Protein AF-A0A928IPI4-F1 (afdb_monomer)

pLDDT: mean 70.16, std 21.5, range [27.92, 98.88]

Secondary structure (DSSP, 8-state):
-HHHHHHHHHHHHHHHHSSSSSSSSSSS-----------BPTT---EE-SSEEE-PPTT-BHHHHHTTBSS--EEE-TTSPBPPTTSBP-TT-EEEETTEEEEE--TT-TTSSSS-SHHHHHHHHHHHHS-----HHHHHHH-TTSSSS--HHHHHHHHHHHHS-S-TTSSSS-EEEEESS-EEEBSSHHHHHTT-S--EEE-SEEEEEEE--SSS---EEE----TT-PPS--EE-TTS---------PEEEEE-S-EEEESSHHHHHHT-S--EEE-SEEEEEE---TTS-S-EEE----TT-PPS--EE-GGGTEE---EEEEESS-EEEBSSHHHHHHT-S--EEEPSEEEEEEE--SSS---EEE-PPPTT---S-EEE-GGG-SS------EEEEE-S-EEEBSSHHHHHHT-S--EEE-SEEEEEE---TTS-S-EEE----TT-PPS--EE-GGGG-----EEEEESS-EEEBSSHHHHHHT-S--EEEPSEEEEEEE--SSS---EEE-S--TT-PPS--EE--TT-----TTS-TTSEE--SS-EEEBSSHHHHHHT-S--EEE-TTS-EEEE---TTS---EEE----TT-PPP-EEE-GGGTSPPP---SSEEEEEE-HHHHHHHHEETTEEPPHHHHHHHHHHHHHHHHHTT--EEEEEEESSS-BSS--SSSPBPHHHHSSTTPPPSS-HHHHHHHHHHHTT-EEEEEE-SSEEEETTGGGGS-TTSHHHHHHHSTTTBTTTEEEETTEEEE-TTSHHHHHHHHHHHHHHHHHS--SEEEE-S-SSPTT--GGGTHHHHHHHT-S-HHHHHHHHHHHHHHHHHHHHHHH-TTSEEEE--BS-HHHHHHHS---HHHHHHSTTS-SEE--B----TT-SSS-HHHHHHHHHHHH-S-SS-EEEEEEEHHHHTTPPPTTSTTHHHH-S-HHHHHHHHHHTSTTEEEEEEE-GGGT--TTTSS--GGGHHHHHHHHHHHHHS----

Structure (mmCIF, N/CA/C/O backbone):
data_AF-A0A928IPI4-F1
#
_entry.id   AF-A0A928IPI4-F1
#
loop_
_atom_site.group_PDB
_atom_site.id
_atom_site.type_symbol
_atom_site.label_atom_id
_atom_site.label_alt_id
_atom_site.label_comp_id
_atom_site.label_asym_id
_atom_site.label_entity_id
_atom_site.label_seq_id
_atom_site.pdbx_PDB_ins_code
_atom_site.Cartn_x
_atom_site.Cartn_y
_atom_site.Cartn_z
_atom_site.occupancy
_atom_site.B_iso_or_equiv
_atom_site.auth_seq_id
_atom_site.auth_comp_id
_atom_site.auth_asym_id
_atom_site.auth_atom_id
_atom_site.pdbx_PDB_model_num
ATOM 1 N N . MET A 1 1 ? -18.653 -33.977 -30.807 1.00 46.31 1 MET A N 1
ATOM 2 C CA . MET A 1 1 ? -17.335 -34.495 -30.361 1.00 46.31 1 MET A CA 1
ATOM 3 C C . MET A 1 1 ? -16.481 -35.124 -31.471 1.00 46.31 1 MET A C 1
ATOM 5 O O . MET A 1 1 ? -15.274 -34.933 -31.452 1.00 46.31 1 MET A O 1
ATOM 9 N N . THR A 1 2 ? -17.043 -35.790 -32.486 1.00 40.22 2 THR A N 1
ATOM 10 C CA . THR A 1 2 ? -16.250 -36.440 -33.562 1.00 40.22 2 THR A CA 1
ATOM 11 C C . THR A 1 2 ? -15.717 -35.481 -34.646 1.00 40.22 2 THR A C 1
ATOM 13 O O . THR A 1 2 ? -14.746 -35.800 -35.322 1.00 40.22 2 THR A O 1
ATOM 16 N N . ARG A 1 3 ? -16.283 -34.269 -34.785 1.00 36.62 3 ARG A N 1
ATOM 17 C CA . ARG A 1 3 ? -15.784 -33.223 -35.709 1.00 36.62 3 ARG A CA 1
ATOM 18 C C . ARG A 1 3 ? -14.605 -32.403 -35.157 1.00 36.62 3 ARG A C 1
ATOM 20 O O . ARG A 1 3 ? -13.778 -31.958 -35.939 1.00 36.62 3 ARG A O 1
ATOM 27 N N . ILE A 1 4 ? -14.474 -32.280 -33.833 1.00 42.66 4 ILE A N 1
ATOM 28 C CA . ILE A 1 4 ? -13.370 -31.544 -33.183 1.00 42.66 4 ILE A CA 1
ATOM 29 C C . ILE A 1 4 ? -12.081 -32.383 -33.183 1.00 42.66 4 ILE A C 1
ATOM 31 O O . ILE A 1 4 ? -11.013 -31.866 -33.490 1.00 42.66 4 ILE A O 1
ATOM 35 N N . LYS A 1 5 ? -12.184 -33.708 -32.990 1.00 40.91 5 LYS A N 1
ATOM 36 C CA . LYS A 1 5 ? -11.034 -34.625 -33.110 1.00 40.91 5 LYS A CA 1
ATOM 37 C C . LYS A 1 5 ? -10.435 -34.661 -34.523 1.00 40.91 5 LYS A C 1
ATOM 39 O O . LYS A 1 5 ? -9.228 -34.801 -34.667 1.00 40.91 5 LYS A O 1
ATOM 44 N N . ARG A 1 6 ? -11.254 -34.488 -35.568 1.00 38.09 6 ARG A N 1
ATOM 45 C CA . ARG A 1 6 ? -10.790 -34.535 -36.965 1.00 38.09 6 ARG A CA 1
ATOM 46 C C . ARG A 1 6 ? -9.996 -33.285 -37.366 1.00 38.09 6 ARG A C 1
ATOM 48 O O . ARG A 1 6 ? -9.015 -33.419 -38.086 1.00 38.09 6 ARG A O 1
ATOM 55 N N . ASN A 1 7 ? -10.358 -32.111 -36.842 1.00 41.09 7 ASN A N 1
ATOM 56 C CA . ASN A 1 7 ? -9.595 -30.876 -37.058 1.00 41.09 7 ASN A CA 1
ATOM 57 C C . ASN A 1 7 ? -8.311 -30.837 -36.217 1.00 41.09 7 ASN A C 1
ATOM 59 O O . ASN A 1 7 ? -7.300 -30.341 -36.697 1.00 41.09 7 ASN A O 1
ATOM 63 N N . PHE A 1 8 ? -8.312 -31.437 -35.021 1.00 43.84 8 PHE A N 1
ATOM 64 C CA . PHE A 1 8 ? -7.105 -31.549 -34.197 1.00 43.84 8 PHE A CA 1
ATOM 65 C C . PHE A 1 8 ? -6.073 -32.508 -34.813 1.00 43.84 8 PHE A C 1
ATOM 67 O O . PHE A 1 8 ? -4.892 -32.193 -34.837 1.00 43.84 8 PHE A O 1
ATOM 74 N N . CYS A 1 9 ? -6.502 -33.629 -35.408 1.00 39.03 9 CYS A N 1
ATOM 75 C CA . CYS A 1 9 ? -5.592 -34.534 -36.123 1.00 39.03 9 CYS A CA 1
ATOM 76 C C . CYS A 1 9 ? -5.069 -33.956 -37.451 1.00 39.03 9 CYS A C 1
ATOM 78 O O . CYS A 1 9 ? -3.952 -34.278 -37.835 1.00 39.03 9 CYS A O 1
ATOM 80 N N . LEU A 1 10 ? -5.835 -33.099 -38.139 1.00 39.69 10 LEU A N 1
ATOM 81 C CA . LEU A 1 10 ? -5.369 -32.388 -39.341 1.00 39.69 10 LEU A CA 1
ATOM 82 C C . LEU A 1 10 ? -4.382 -31.266 -38.998 1.00 39.69 10 LEU A C 1
ATOM 84 O O . LEU A 1 10 ? -3.404 -31.098 -39.717 1.00 39.69 10 LEU A O 1
ATOM 88 N N . LEU A 1 11 ? -4.587 -30.557 -37.883 1.00 40.50 11 LEU A N 1
ATOM 89 C CA . LEU A 1 11 ? -3.652 -29.541 -37.394 1.00 40.50 11 LEU A CA 1
ATOM 90 C C . LEU A 1 11 ? -2.361 -30.183 -36.863 1.00 40.50 11 LEU A C 1
ATOM 92 O O . LEU A 1 11 ? -1.273 -29.715 -37.171 1.00 40.50 11 LEU A O 1
ATOM 96 N N . LEU A 1 12 ? -2.470 -31.315 -36.157 1.00 38.00 12 LEU A N 1
ATOM 97 C CA . LEU A 1 12 ? -1.318 -32.085 -35.685 1.00 38.00 12 LEU A CA 1
ATOM 98 C C . LEU A 1 12 ? -0.544 -32.716 -36.857 1.00 38.00 12 LEU A C 1
ATOM 100 O O . LEU A 1 12 ? 0.678 -32.715 -36.840 1.00 38.00 12 LEU A O 1
ATOM 104 N N . ALA A 1 13 ? -1.224 -33.170 -37.917 1.00 38.56 13 ALA A N 1
ATOM 105 C CA . ALA A 1 13 ? -0.573 -33.652 -39.139 1.00 38.56 13 ALA A CA 1
ATOM 106 C C . ALA A 1 13 ? 0.076 -32.523 -39.962 1.00 38.56 13 ALA A C 1
ATOM 108 O O . ALA A 1 13 ? 1.103 -32.761 -40.587 1.00 38.56 13 ALA A O 1
ATOM 109 N N . LEU A 1 14 ? -0.470 -31.300 -39.937 1.00 38.47 14 LEU A N 1
ATOM 110 C CA . LEU A 1 14 ? 0.143 -30.134 -40.585 1.00 38.47 14 LEU A CA 1
ATOM 111 C C . LEU A 1 14 ? 1.385 -29.649 -39.816 1.00 38.47 14 LEU A C 1
ATOM 113 O O . LEU A 1 14 ? 2.379 -29.281 -40.430 1.00 38.47 14 LEU A O 1
ATOM 117 N N . VAL A 1 15 ? 1.355 -29.723 -38.480 1.00 42.59 15 VAL A N 1
ATOM 118 C CA . VAL A 1 15 ? 2.487 -29.378 -37.601 1.00 42.59 15 VAL A CA 1
ATOM 119 C C . VAL A 1 15 ? 3.583 -30.455 -37.634 1.00 42.59 15 VAL A C 1
ATOM 121 O O . VAL A 1 15 ? 4.763 -30.114 -37.633 1.00 42.59 15 VAL A O 1
ATOM 124 N N . LEU A 1 16 ? 3.229 -31.742 -37.756 1.00 38.31 16 LEU A N 1
ATOM 125 C CA . LEU A 1 16 ? 4.200 -32.838 -37.921 1.00 38.31 16 LEU A CA 1
ATOM 126 C C . LEU A 1 16 ? 4.745 -32.986 -39.353 1.00 38.31 16 LEU A C 1
ATOM 128 O O . LEU A 1 16 ? 5.826 -33.545 -39.517 1.00 38.31 16 LEU A O 1
ATOM 132 N N . ALA A 1 17 ? 4.055 -32.482 -40.382 1.00 38.09 17 ALA A N 1
ATOM 133 C CA . ALA A 1 17 ? 4.547 -32.499 -41.766 1.00 38.09 17 ALA A CA 1
ATOM 134 C C . ALA A 1 17 ? 5.453 -31.305 -42.122 1.00 38.09 17 ALA A C 1
ATOM 136 O O . ALA A 1 17 ? 6.119 -31.346 -43.154 1.00 38.09 17 ALA A O 1
ATOM 137 N N . LEU A 1 18 ? 5.501 -30.258 -41.288 1.00 40.28 18 LEU A N 1
ATOM 138 C CA . LEU A 1 18 ? 6.262 -29.032 -41.565 1.00 40.28 18 LEU A CA 1
ATOM 139 C C . LEU A 1 18 ? 7.585 -28.899 -40.799 1.00 40.28 18 LEU A C 1
ATOM 141 O O . LEU A 1 18 ? 8.254 -27.888 -40.982 1.00 40.28 18 LEU A O 1
ATOM 145 N N . ASN A 1 19 ? 8.003 -29.867 -39.967 1.00 45.16 19 ASN A N 1
ATOM 146 C CA . ASN A 1 19 ? 9.196 -29.639 -39.140 1.00 45.16 19 ASN A CA 1
ATOM 147 C C . ASN A 1 19 ? 10.078 -30.851 -38.801 1.00 45.16 19 ASN A C 1
ATOM 149 O O . ASN A 1 19 ? 10.564 -30.961 -37.681 1.00 45.16 19 ASN A O 1
ATOM 153 N N . VAL A 1 20 ? 10.342 -31.745 -39.760 1.00 43.69 20 VAL A N 1
ATOM 154 C CA . VAL A 1 20 ? 11.486 -32.673 -39.662 1.00 43.69 20 VAL A CA 1
ATOM 155 C C . VAL A 1 20 ? 12.034 -32.944 -41.068 1.00 43.69 20 VAL A C 1
ATOM 157 O O . VAL A 1 20 ? 11.568 -33.846 -41.757 1.00 43.69 20 VAL A O 1
ATOM 160 N N . GLY A 1 21 ? 12.997 -32.140 -41.533 1.00 34.09 21 GLY A N 1
ATOM 161 C CA . GLY A 1 21 ? 13.679 -32.440 -42.802 1.00 34.09 21 GLY A CA 1
ATOM 162 C C . GLY A 1 21 ? 14.500 -31.334 -43.468 1.00 34.09 21 GLY A C 1
ATOM 163 O O . GLY A 1 21 ? 15.223 -31.645 -44.407 1.00 34.09 21 GLY A O 1
ATOM 164 N N . ALA A 1 22 ? 14.437 -30.077 -43.011 1.00 34.47 22 ALA A N 1
ATOM 165 C CA . ALA A 1 22 ? 15.134 -28.966 -43.682 1.00 34.47 22 ALA A CA 1
ATOM 166 C C . ALA A 1 22 ? 15.831 -27.961 -42.740 1.00 34.47 22 ALA A C 1
ATOM 168 O O . ALA A 1 22 ? 16.068 -26.826 -43.132 1.00 34.47 22 ALA A O 1
ATOM 169 N N . VAL A 1 23 ? 16.170 -28.356 -41.504 1.00 32.66 23 VAL A N 1
ATOM 170 C CA . VAL A 1 23 ? 16.776 -27.442 -40.502 1.00 32.66 23 VAL A CA 1
ATOM 171 C C . VAL A 1 23 ? 18.183 -27.881 -40.058 1.00 32.66 23 VAL A C 1
ATOM 173 O O . VAL A 1 23 ? 18.778 -27.279 -39.177 1.00 32.66 23 VAL A O 1
ATOM 176 N N . SER A 1 24 ? 18.782 -28.894 -40.696 1.00 29.64 24 SER A N 1
ATOM 177 C CA . SER A 1 24 ? 20.170 -29.316 -40.413 1.00 29.64 24 SER A CA 1
ATOM 178 C C . SER A 1 24 ? 21.164 -29.004 -41.540 1.00 29.64 24 SER A C 1
ATOM 180 O O . SER A 1 24 ? 22.280 -29.512 -41.521 1.00 29.64 24 SER A O 1
ATOM 182 N N . SER A 1 25 ? 20.778 -28.184 -42.524 1.00 29.36 25 SER A N 1
ATOM 183 C CA . SER A 1 25 ? 21.661 -27.722 -43.611 1.00 29.36 25 SER A CA 1
ATOM 184 C C . SER A 1 25 ? 21.463 -26.244 -43.977 1.00 29.36 25 SER A C 1
ATOM 186 O O . SER A 1 25 ? 21.834 -25.831 -45.068 1.00 29.36 25 SER A O 1
ATOM 188 N N . PHE A 1 26 ? 20.870 -25.456 -43.076 1.00 29.66 26 PHE A N 1
ATOM 189 C CA . PHE A 1 26 ? 20.713 -23.999 -43.210 1.00 29.66 26 PHE A CA 1
ATOM 190 C C . PHE A 1 26 ? 21.412 -23.226 -42.073 1.00 29.66 26 PHE A C 1
ATOM 192 O O . PHE A 1 26 ? 21.124 -22.059 -41.851 1.00 29.66 26 PHE A O 1
ATOM 199 N N . ILE A 1 27 ? 22.347 -23.869 -41.356 1.00 33.62 27 ILE A N 1
ATOM 200 C CA . ILE A 1 27 ? 23.180 -23.245 -40.305 1.00 33.62 27 ILE A CA 1
ATOM 201 C C . ILE A 1 27 ? 24.670 -23.373 -40.665 1.00 33.62 27 ILE A C 1
ATOM 203 O O . ILE A 1 27 ? 25.507 -23.714 -39.835 1.00 33.62 27 ILE A O 1
ATOM 207 N N . SER A 1 28 ? 25.023 -23.161 -41.933 1.00 30.94 28 SER A N 1
ATOM 208 C CA . SER A 1 28 ? 26.440 -23.033 -42.309 1.00 30.94 28 SER A CA 1
ATOM 209 C C . SER A 1 28 ? 26.725 -22.198 -43.557 1.00 30.94 28 SER A C 1
ATOM 211 O O . SER A 1 28 ? 27.880 -22.142 -43.948 1.00 30.94 28 SER A O 1
ATOM 213 N N . ASP A 1 29 ? 25.730 -21.531 -44.151 1.00 29.20 29 ASP A N 1
ATOM 214 C CA . ASP A 1 29 ? 25.932 -20.620 -45.290 1.00 29.20 29 ASP A CA 1
ATOM 215 C C . ASP A 1 29 ? 25.112 -19.320 -45.143 1.00 29.20 29 ASP A C 1
ATOM 217 O O . ASP A 1 29 ? 24.596 -18.775 -46.114 1.00 29.20 29 ASP A O 1
ATOM 221 N N . GLU A 1 30 ? 25.050 -18.758 -43.931 1.00 32.84 30 GLU A N 1
ATOM 222 C CA . GLU A 1 30 ? 25.228 -17.302 -43.823 1.00 32.84 30 GLU A CA 1
ATOM 223 C C . GLU A 1 30 ? 26.729 -17.056 -43.698 1.00 32.84 30 GLU A C 1
ATOM 225 O O . GLU A 1 30 ? 27.318 -16.881 -42.632 1.00 32.84 30 GLU A O 1
ATOM 230 N N . VAL A 1 31 ? 27.362 -17.155 -44.863 1.00 28.67 31 VAL A N 1
ATOM 231 C CA . VAL A 1 31 ? 28.659 -16.570 -45.153 1.00 28.67 31 VAL A CA 1
ATOM 232 C C . VAL A 1 31 ? 28.575 -15.101 -44.760 1.00 28.67 31 VAL A C 1
ATOM 234 O O . VAL A 1 31 ? 27.881 -14.335 -45.421 1.00 28.67 31 VAL A O 1
ATOM 237 N N . ALA A 1 32 ? 29.261 -14.757 -43.670 1.00 32.53 32 ALA A N 1
ATOM 238 C CA . ALA A 1 32 ? 29.870 -13.461 -43.405 1.00 32.53 32 ALA A CA 1
ATOM 239 C C . ALA A 1 32 ? 29.245 -12.294 -44.192 1.00 32.53 32 ALA A C 1
ATOM 241 O O . ALA A 1 32 ? 29.799 -11.843 -45.198 1.00 32.53 32 ALA A O 1
ATOM 242 N N . ALA A 1 33 ? 28.123 -11.756 -43.708 1.00 30.06 33 ALA A N 1
ATOM 243 C CA . ALA A 1 33 ? 27.945 -10.321 -43.851 1.00 30.06 33 ALA A CA 1
ATOM 244 C C . ALA A 1 33 ? 29.105 -9.718 -43.056 1.00 30.06 33 ALA A C 1
ATOM 246 O O . ALA A 1 33 ? 29.174 -9.888 -41.841 1.00 30.06 33 ALA A O 1
ATOM 247 N N . ALA A 1 34 ? 30.092 -9.184 -43.773 1.00 31.50 34 ALA A N 1
ATOM 248 C CA . ALA A 1 34 ? 31.261 -8.563 -43.184 1.00 31.50 34 ALA A CA 1
ATOM 249 C C . ALA A 1 34 ? 30.813 -7.649 -42.037 1.00 31.50 34 ALA A C 1
ATOM 251 O O . ALA A 1 34 ? 29.934 -6.809 -42.232 1.00 31.50 34 ALA A O 1
ATOM 252 N N . GLU A 1 35 ? 31.397 -7.820 -40.850 1.00 43.69 35 GLU A N 1
ATOM 253 C CA . GLU A 1 35 ? 31.387 -6.769 -39.839 1.00 43.69 35 GLU A CA 1
ATOM 254 C C . GLU A 1 35 ? 32.144 -5.575 -40.437 1.00 43.69 35 GLU A C 1
ATOM 256 O O . GLU A 1 35 ? 33.346 -5.405 -40.245 1.00 43.69 35 GLU A O 1
ATOM 261 N N . GLU A 1 36 ? 31.461 -4.763 -41.243 1.00 52.75 36 GLU A N 1
ATOM 262 C CA . GLU A 1 36 ? 31.926 -3.431 -41.605 1.00 52.75 36 GLU A CA 1
ATOM 263 C C . GLU A 1 36 ? 31.692 -2.538 -40.386 1.00 52.75 36 GLU A C 1
ATOM 265 O O . GLU A 1 36 ? 30.735 -1.769 -40.307 1.00 52.75 36 GLU A O 1
ATOM 270 N N . SER A 1 37 ? 32.556 -2.687 -39.383 1.00 63.34 37 SER A N 1
ATOM 271 C CA . SER A 1 37 ? 32.645 -1.739 -38.280 1.00 63.34 37 SER A CA 1
ATOM 272 C C . SER A 1 37 ? 33.257 -0.441 -38.807 1.00 63.34 37 SER A C 1
ATOM 274 O O . SER A 1 37 ? 34.395 -0.443 -39.287 1.00 63.34 37 SER A O 1
ATOM 276 N N . PHE A 1 38 ? 32.522 0.666 -38.709 1.00 74.94 38 PHE A N 1
ATOM 277 C CA . PHE A 1 38 ? 33.042 1.998 -39.015 1.00 74.94 38 PHE A CA 1
ATOM 278 C C . PHE A 1 38 ? 34.260 2.283 -38.130 1.00 74.94 38 PHE A C 1
ATOM 280 O O . PHE A 1 38 ? 34.153 2.326 -36.903 1.00 74.94 38 PHE A O 1
ATOM 287 N N . THR A 1 39 ? 35.431 2.448 -38.742 1.00 81.81 39 THR A N 1
ATOM 288 C CA . THR A 1 39 ? 36.697 2.573 -38.028 1.00 81.81 39 THR A CA 1
ATOM 289 C C . THR A 1 39 ? 37.247 3.982 -38.180 1.00 81.81 39 THR A C 1
ATOM 291 O O . THR A 1 39 ? 37.685 4.403 -39.251 1.00 81.81 39 THR A O 1
ATOM 294 N N . LEU A 1 40 ? 37.313 4.703 -37.065 1.00 82.88 40 LEU A N 1
ATOM 295 C CA . LEU A 1 40 ? 37.876 6.048 -37.035 1.00 82.88 40 LEU A CA 1
ATOM 296 C C . LEU A 1 40 ? 39.403 6.048 -37.226 1.00 82.88 40 LEU A C 1
ATOM 298 O O . LEU A 1 40 ? 40.126 5.137 -36.796 1.00 82.88 40 LEU A O 1
ATOM 302 N N . ILE A 1 41 ? 39.915 7.106 -37.855 1.00 84.25 41 ILE A N 1
ATOM 303 C CA . ILE A 1 41 ? 41.346 7.420 -37.902 1.00 84.25 41 ILE A CA 1
ATOM 304 C C . ILE A 1 41 ? 41.819 7.759 -36.480 1.00 84.25 41 ILE A C 1
ATOM 306 O O . ILE A 1 41 ? 41.108 8.390 -35.699 1.00 84.25 41 ILE A O 1
ATOM 310 N N . ASN A 1 42 ? 43.032 7.326 -36.126 1.00 72.75 42 ASN A N 1
ATOM 311 C CA . ASN A 1 42 ? 43.602 7.581 -34.804 1.00 72.75 42 ASN A CA 1
ATOM 312 C C . ASN A 1 42 ? 43.688 9.098 -34.535 1.00 72.75 42 ASN A C 1
ATOM 314 O O . ASN A 1 42 ? 44.292 9.820 -35.328 1.00 72.75 42 ASN A O 1
ATOM 318 N N . GLY A 1 43 ? 43.091 9.559 -33.431 1.00 63.78 43 GLY A N 1
ATOM 319 C CA . GLY A 1 43 ? 42.983 10.980 -33.083 1.00 63.78 43 GLY A CA 1
ATOM 320 C C . GLY A 1 43 ? 41.712 11.686 -33.574 1.00 63.78 43 GLY A C 1
ATOM 321 O O . GLY A 1 43 ? 41.631 12.906 -33.444 1.00 63.78 43 GLY A O 1
ATOM 322 N N . SER A 1 44 ? 40.733 10.961 -34.129 1.00 75.81 44 SER A N 1
ATOM 323 C CA . SER A 1 44 ? 39.403 11.516 -34.414 1.00 75.81 44 SER A CA 1
ATOM 324 C C . SER A 1 44 ? 38.712 12.000 -33.135 1.00 75.81 44 SER A C 1
ATOM 326 O O . SER A 1 44 ? 38.848 11.389 -32.076 1.00 75.81 44 SER A O 1
ATOM 328 N N . THR A 1 45 ? 37.960 13.094 -33.248 1.00 73.44 45 THR A N 1
ATOM 329 C CA . THR A 1 45 ? 37.117 13.636 -32.171 1.00 73.44 45 THR A CA 1
ATOM 330 C C . THR A 1 45 ? 35.686 13.101 -32.208 1.00 73.44 45 THR A C 1
ATOM 332 O O . THR A 1 45 ? 34.877 13.522 -31.391 1.00 73.44 45 THR A O 1
ATOM 335 N N . LEU A 1 46 ? 35.354 12.244 -33.181 1.00 78.25 46 LEU A N 1
ATOM 336 C CA . LEU A 1 46 ? 34.022 11.661 -33.319 1.00 78.25 46 LEU A CA 1
ATOM 337 C C . LEU A 1 46 ? 33.879 10.423 -32.437 1.00 78.25 46 LEU A C 1
ATOM 339 O O . LEU A 1 46 ? 34.850 9.701 -32.206 1.00 78.25 46 LEU A O 1
ATOM 343 N N . THR A 1 47 ? 32.644 10.134 -32.040 1.00 76.94 47 THR A N 1
ATOM 344 C CA . THR A 1 47 ? 32.292 8.882 -31.364 1.00 76.94 47 THR A CA 1
ATOM 345 C C . THR A 1 47 ? 31.349 8.070 -32.242 1.00 76.94 47 THR A C 1
ATOM 347 O O . THR A 1 47 ? 30.420 8.604 -32.848 1.00 76.94 47 THR A O 1
ATOM 350 N N . VAL A 1 48 ? 31.604 6.764 -32.322 1.00 74.50 48 VAL A N 1
ATOM 351 C CA . VAL A 1 48 ? 30.796 5.790 -33.063 1.00 74.50 48 VAL A CA 1
ATOM 352 C C . VAL A 1 48 ? 30.272 4.755 -32.077 1.00 74.50 48 VAL A C 1
ATOM 354 O O . VAL A 1 48 ? 31.042 4.207 -31.290 1.00 74.50 48 VAL A O 1
ATOM 357 N N . ASN A 1 49 ? 28.972 4.483 -32.127 1.00 69.44 49 ASN A N 1
ATOM 358 C CA . ASN A 1 49 ? 28.330 3.390 -31.398 1.00 69.44 49 ASN A CA 1
ATOM 359 C C . ASN A 1 49 ? 27.436 2.570 -32.345 1.00 69.44 49 ASN A C 1
ATOM 361 O O . ASN A 1 49 ? 27.322 2.901 -33.524 1.00 69.44 49 ASN A O 1
ATOM 365 N N . ASP A 1 50 ? 26.786 1.524 -31.828 1.00 61.56 50 ASP A N 1
ATOM 366 C CA . ASP A 1 50 ? 26.008 0.550 -32.614 1.00 61.56 50 ASP A CA 1
ATOM 367 C C . ASP A 1 50 ? 24.835 1.153 -33.421 1.00 61.56 50 ASP A C 1
ATOM 369 O O . ASP A 1 50 ? 24.171 0.444 -34.174 1.00 61.56 50 ASP A O 1
ATOM 373 N N . SER A 1 51 ? 24.521 2.446 -33.268 1.00 68.69 51 SER A N 1
ATOM 374 C CA . SER A 1 51 ? 23.395 3.099 -33.957 1.00 68.69 51 SER A CA 1
ATOM 375 C C . SER A 1 51 ? 23.678 4.523 -34.460 1.00 68.69 51 SER A C 1
ATOM 377 O O . SER A 1 51 ? 22.985 4.990 -35.370 1.00 68.69 51 SER A O 1
ATOM 379 N N . PHE A 1 52 ? 24.696 5.211 -33.927 1.00 77.56 52 PHE A N 1
ATOM 380 C CA . PHE A 1 52 ? 24.932 6.637 -34.163 1.00 77.56 52 PHE A CA 1
ATOM 381 C C . PHE A 1 52 ? 26.404 7.018 -34.368 1.00 77.56 52 PHE A C 1
ATOM 383 O O . PHE A 1 52 ? 27.322 6.383 -33.846 1.00 77.56 52 PHE A O 1
ATOM 390 N N . VAL A 1 53 ? 26.595 8.142 -35.063 1.00 80.31 53 VAL A N 1
ATOM 391 C CA . VAL A 1 53 ? 27.824 8.947 -35.050 1.00 80.31 53 VAL A CA 1
ATOM 392 C C . VAL A 1 53 ? 27.532 10.262 -34.322 1.00 80.31 53 VAL A C 1
ATOM 394 O O . VAL A 1 53 ? 26.635 11.003 -34.734 1.00 80.31 53 VAL A O 1
ATOM 397 N N . THR A 1 54 ? 28.277 10.538 -33.249 1.00 77.44 54 THR A N 1
ATOM 398 C CA . THR A 1 54 ? 28.081 11.681 -32.335 1.00 77.44 54 THR A CA 1
ATOM 399 C C . THR A 1 54 ? 29.352 12.538 -32.208 1.00 77.44 54 THR A C 1
ATOM 401 O O . THR A 1 54 ? 30.346 12.296 -32.895 1.00 77.44 54 THR A O 1
ATOM 404 N N . ASP A 1 55 ? 29.319 13.565 -31.347 1.00 72.12 55 ASP A N 1
ATOM 405 C CA . ASP A 1 55 ? 30.407 14.541 -31.117 1.00 72.12 55 ASP A CA 1
ATOM 406 C C . ASP A 1 55 ? 30.780 15.384 -32.348 1.00 72.12 55 ASP A C 1
ATOM 408 O O . ASP A 1 55 ? 31.890 15.900 -32.499 1.00 72.12 55 ASP A O 1
ATOM 412 N N . ILE A 1 56 ? 29.803 15.569 -33.236 1.00 77.38 56 ILE A N 1
ATOM 413 C CA . ILE A 1 56 ? 29.916 16.441 -34.400 1.00 77.38 56 ILE A CA 1
ATOM 414 C C . ILE A 1 56 ? 29.620 17.878 -33.975 1.00 77.38 56 ILE A C 1
ATOM 416 O O . ILE A 1 56 ? 28.548 18.191 -33.458 1.00 77.38 56 ILE A O 1
ATOM 420 N N . VAL A 1 57 ? 30.567 18.775 -34.246 1.00 79.25 57 VAL A N 1
ATOM 421 C CA . VAL A 1 57 ? 30.387 20.209 -34.005 1.00 79.25 57 VAL A CA 1
ATOM 422 C C . VAL A 1 57 ? 29.340 20.765 -34.986 1.00 79.25 57 VAL A C 1
ATOM 424 O O . VAL A 1 57 ? 29.451 20.502 -36.190 1.00 79.25 57 VAL A O 1
ATOM 427 N N . PRO A 1 58 ? 28.349 21.558 -34.533 1.00 77.31 58 PRO A N 1
ATOM 428 C CA . PRO A 1 58 ? 27.377 22.187 -35.426 1.00 77.31 58 PRO A CA 1
ATOM 429 C C . PRO A 1 58 ? 28.047 22.981 -36.558 1.00 77.31 58 PRO A C 1
ATOM 431 O O . PRO A 1 58 ? 29.014 23.710 -36.332 1.00 77.31 58 PRO A O 1
ATOM 434 N N . GLY A 1 59 ? 27.540 22.843 -37.787 1.00 77.06 59 GLY A N 1
ATOM 435 C CA . GLY A 1 59 ? 28.131 23.461 -38.983 1.00 77.06 59 GLY A CA 1
ATOM 436 C C . GLY A 1 59 ? 29.241 22.646 -39.667 1.00 77.06 59 GLY A C 1
ATOM 437 O O . GLY A 1 59 ? 29.801 23.103 -40.665 1.00 77.06 59 GLY A O 1
ATOM 438 N N . THR A 1 60 ? 29.559 21.442 -39.178 1.00 83.69 60 THR A N 1
ATOM 439 C CA . THR A 1 60 ? 30.530 20.541 -39.824 1.00 83.69 60 THR A CA 1
ATOM 440 C C . THR A 1 60 ? 30.032 20.076 -41.198 1.00 83.69 60 THR A C 1
ATOM 442 O O . THR A 1 60 ? 28.857 19.759 -41.380 1.00 83.69 60 THR A O 1
ATOM 445 N N . THR A 1 61 ? 30.928 20.020 -42.189 1.00 92.62 61 THR A N 1
ATOM 446 C CA . THR A 1 61 ? 30.587 19.560 -43.547 1.00 92.62 61 THR A CA 1
ATOM 447 C C . THR A 1 61 ? 30.723 18.047 -43.704 1.00 92.62 61 THR A C 1
ATOM 449 O O . THR A 1 61 ? 31.519 17.408 -43.013 1.00 92.62 61 THR A O 1
ATOM 452 N N . ALA A 1 62 ? 30.002 17.472 -44.665 1.00 90.75 62 ALA A N 1
ATOM 453 C CA . ALA A 1 62 ? 30.036 16.050 -44.977 1.00 90.75 62 ALA A CA 1
ATOM 454 C C . ALA A 1 62 ? 31.458 15.564 -45.288 1.00 90.75 62 ALA A C 1
ATOM 456 O O . ALA A 1 62 ? 31.866 14.515 -44.804 1.00 90.75 62 ALA A O 1
ATOM 457 N N . GLY A 1 63 ? 32.252 16.354 -46.017 1.00 88.81 63 GLY A N 1
ATOM 458 C CA . GLY A 1 63 ? 33.651 16.036 -46.306 1.00 88.81 63 GLY A CA 1
ATOM 459 C C . GLY A 1 63 ? 34.522 15.969 -45.050 1.00 88.81 63 GLY A C 1
ATOM 460 O O . GLY A 1 63 ? 35.395 15.111 -44.962 1.00 88.81 63 GLY A O 1
ATOM 461 N N . THR A 1 64 ? 34.259 16.824 -44.058 1.00 89.94 64 THR A N 1
ATOM 462 C CA . THR A 1 64 ? 34.963 16.801 -42.768 1.00 89.94 64 THR A CA 1
ATOM 463 C C . THR A 1 64 ? 34.612 15.554 -41.959 1.00 89.94 64 THR A C 1
ATOM 465 O O . THR A 1 64 ? 35.502 14.942 -41.377 1.00 89.94 64 THR A O 1
ATOM 468 N N . VAL A 1 65 ? 33.340 15.141 -41.948 1.00 87.38 65 VAL A N 1
ATOM 469 C CA . VAL A 1 65 ? 32.918 13.899 -41.277 1.00 87.38 65 VAL A CA 1
ATOM 470 C C . VAL A 1 65 ? 33.525 12.680 -41.973 1.00 87.38 65 VAL A C 1
ATOM 472 O O . VAL A 1 65 ? 34.140 11.855 -41.307 1.00 87.38 65 VAL A O 1
ATOM 475 N N . ILE A 1 66 ? 33.444 12.603 -43.307 1.00 92.06 66 ILE A N 1
ATOM 476 C CA . ILE A 1 66 ? 34.002 11.499 -44.111 1.00 92.06 66 ILE A CA 1
ATOM 477 C C . ILE A 1 66 ? 35.510 11.339 -43.861 1.00 92.06 66 ILE A C 1
ATOM 479 O O . ILE A 1 66 ? 35.993 10.223 -43.701 1.00 92.06 66 ILE A O 1
ATOM 483 N N . ALA A 1 67 ? 36.248 12.446 -43.739 1.00 89.81 67 ALA A N 1
ATOM 484 C CA . ALA A 1 67 ? 37.692 12.431 -43.505 1.00 89.81 67 ALA A CA 1
ATOM 485 C C . ALA A 1 67 ? 38.125 11.820 -42.156 1.00 89.81 67 ALA A C 1
ATOM 487 O O . ALA A 1 67 ? 39.322 11.642 -41.945 1.00 89.81 67 ALA A O 1
ATOM 488 N N . ASN A 1 68 ? 37.196 11.519 -41.240 1.00 89.69 68 ASN A N 1
ATOM 489 C CA . ASN A 1 68 ? 37.498 10.879 -39.956 1.00 89.69 68 ASN A CA 1
ATOM 490 C C . ASN A 1 68 ? 37.506 9.344 -40.015 1.00 89.69 68 ASN A C 1
ATOM 492 O O . ASN A 1 68 ? 37.912 8.718 -39.036 1.00 89.69 68 ASN A O 1
ATOM 496 N N . PHE A 1 69 ? 37.090 8.737 -41.126 1.00 88.69 69 PHE A N 1
ATOM 497 C CA . PHE A 1 69 ? 36.957 7.286 -41.267 1.00 88.69 69 PHE A CA 1
ATOM 498 C C . PHE A 1 69 ? 38.083 6.702 -42.126 1.00 88.69 69 PHE A C 1
ATOM 500 O O . PHE A 1 69 ? 38.613 7.362 -43.020 1.00 88.69 69 PHE A O 1
ATOM 507 N N . LYS A 1 70 ? 38.493 5.466 -41.820 1.00 83.62 70 LYS A N 1
ATOM 508 C CA . LYS A 1 70 ? 39.539 4.746 -42.570 1.00 83.62 70 LYS A CA 1
ATOM 509 C C . LYS A 1 70 ? 39.022 4.140 -43.875 1.00 83.62 70 LYS A C 1
ATOM 511 O O . LYS A 1 70 ? 39.826 3.808 -44.743 1.00 83.62 70 LYS A O 1
ATOM 516 N N . GLU A 1 71 ? 37.710 3.980 -43.983 1.00 84.19 71 GLU A N 1
ATOM 517 C CA . GLU A 1 71 ? 37.008 3.386 -45.116 1.00 84.19 71 GLU A CA 1
ATOM 518 C C . GLU A 1 71 ? 36.281 4.439 -45.974 1.00 84.19 71 GLU A C 1
ATOM 520 O O . GLU A 1 71 ? 36.005 5.551 -45.521 1.00 84.19 71 GLU A O 1
ATOM 525 N N . ASP A 1 72 ? 35.967 4.084 -47.226 1.00 85.75 72 ASP A N 1
ATOM 526 C CA . ASP A 1 72 ? 35.228 4.951 -48.149 1.00 85.75 72 ASP A CA 1
ATOM 527 C C . ASP A 1 72 ? 33.752 5.040 -47.728 1.00 85.75 72 ASP A C 1
ATOM 529 O O . ASP A 1 72 ? 32.916 4.213 -48.094 1.00 85.75 72 ASP A O 1
ATOM 533 N N . VAL A 1 73 ? 33.424 6.073 -46.954 1.00 89.25 73 VAL A N 1
ATOM 534 C CA . VAL A 1 73 ? 32.067 6.332 -46.458 1.00 89.25 73 VAL A CA 1
ATOM 535 C C . VAL A 1 73 ? 31.351 7.410 -47.272 1.00 89.25 73 VAL A C 1
ATOM 537 O O . VAL A 1 73 ? 31.943 8.389 -47.726 1.00 89.25 73 VAL A O 1
ATOM 540 N N . THR A 1 74 ? 30.038 7.253 -47.442 1.00 92.19 74 THR A N 1
ATOM 541 C CA . THR A 1 74 ? 29.162 8.244 -48.089 1.00 92.19 74 THR A CA 1
ATOM 542 C C . THR A 1 74 ? 28.124 8.750 -47.097 1.00 92.19 74 THR A C 1
ATOM 544 O O . THR A 1 74 ? 27.555 7.964 -46.347 1.00 92.19 74 THR A O 1
ATOM 547 N N . ILE A 1 75 ? 27.826 10.049 -47.120 1.00 93.38 75 ILE A N 1
ATOM 548 C CA . ILE A 1 75 ? 26.742 10.624 -46.315 1.00 93.38 75 ILE A CA 1
ATOM 549 C C . ILE A 1 75 ? 25.503 10.813 -47.183 1.00 93.38 75 ILE A C 1
ATOM 551 O O . ILE A 1 75 ? 25.561 11.422 -48.253 1.00 93.38 75 ILE A O 1
ATOM 555 N N . LEU A 1 76 ? 24.380 10.290 -46.703 1.00 92.38 76 LEU A N 1
ATOM 556 C CA . LEU A 1 76 ? 23.058 10.424 -47.292 1.00 92.38 76 LEU A CA 1
ATOM 557 C C . LEU A 1 76 ? 22.222 11.394 -46.452 1.00 92.38 76 LEU A C 1
ATOM 559 O O . LEU A 1 76 ? 22.278 11.364 -45.225 1.00 92.38 76 LEU A O 1
ATOM 563 N N . ASN A 1 77 ? 21.428 12.244 -47.098 1.00 89.12 77 ASN A N 1
ATOM 564 C CA . ASN A 1 77 ? 20.415 13.037 -46.399 1.00 89.12 77 ASN A CA 1
ATOM 565 C C . ASN A 1 77 ? 19.212 12.168 -45.978 1.00 89.12 77 ASN A C 1
ATOM 567 O O . ASN A 1 77 ? 19.125 10.995 -46.339 1.00 89.12 77 ASN A O 1
ATOM 571 N N . ALA A 1 78 ? 18.240 12.765 -45.282 1.00 78.38 78 ALA A N 1
ATOM 572 C CA . ALA A 1 78 ? 17.034 12.080 -44.798 1.00 78.38 78 ALA A CA 1
ATOM 573 C C . ALA A 1 78 ? 16.179 11.401 -45.898 1.00 78.38 78 ALA A C 1
ATOM 575 O O . ALA A 1 78 ? 15.365 10.534 -45.598 1.00 78.38 78 ALA A O 1
ATOM 576 N N . ASN A 1 79 ? 16.373 11.760 -47.175 1.00 83.56 79 ASN A N 1
ATOM 577 C CA . ASN A 1 79 ? 15.704 11.131 -48.320 1.00 83.56 79 ASN A CA 1
ATOM 578 C C . ASN A 1 79 ? 16.542 10.009 -48.966 1.00 83.56 79 ASN A C 1
ATOM 580 O O . ASN A 1 79 ? 16.189 9.517 -50.037 1.00 83.56 79 ASN A O 1
ATOM 584 N N . GLY A 1 80 ? 17.673 9.630 -48.363 1.00 83.69 80 GLY A N 1
ATOM 585 C CA . GLY A 1 80 ? 18.574 8.595 -48.869 1.00 83.69 80 GLY A CA 1
ATOM 586 C C . GLY A 1 80 ? 19.458 9.034 -50.043 1.00 83.69 80 GLY A C 1
ATOM 587 O O . GLY A 1 80 ? 20.023 8.181 -50.726 1.00 83.69 80 GLY A O 1
ATOM 588 N N . VAL A 1 81 ? 19.586 10.341 -50.304 1.00 91.00 81 VAL A N 1
ATOM 589 C CA . VAL A 1 81 ? 20.377 10.882 -51.424 1.00 91.00 81 VAL A CA 1
ATOM 590 C C . VAL A 1 81 ? 21.753 11.327 -50.937 1.00 91.00 81 VAL A C 1
ATOM 592 O O . VAL A 1 81 ? 21.851 12.059 -49.953 1.00 91.00 81 VAL A O 1
ATOM 595 N N . ALA A 1 82 ? 22.811 10.921 -51.646 1.00 92.12 82 ALA A N 1
ATOM 596 C CA . ALA A 1 82 ? 24.181 11.317 -51.332 1.00 92.12 82 ALA A CA 1
ATOM 597 C C . ALA A 1 82 ? 24.372 12.836 -51.437 1.00 92.12 82 ALA A C 1
ATOM 599 O O . ALA A 1 82 ? 23.954 13.459 -52.417 1.00 92.12 82 ALA A O 1
ATOM 600 N N . VAL A 1 83 ? 25.015 13.425 -50.430 1.00 91.38 83 VAL A N 1
ATOM 601 C CA . VAL A 1 83 ? 25.260 14.872 -50.363 1.00 91.38 83 VAL A CA 1
ATOM 602 C C . VAL A 1 83 ? 26.681 15.224 -50.803 1.00 91.38 83 VAL A C 1
ATOM 604 O O . VAL A 1 83 ? 27.610 14.432 -50.661 1.00 91.38 83 VAL A O 1
ATOM 607 N N . ALA A 1 84 ? 26.866 16.429 -51.349 1.00 92.25 84 ALA A N 1
ATOM 608 C CA . ALA A 1 84 ? 28.192 16.918 -51.729 1.00 92.25 84 ALA A CA 1
ATOM 609 C C . ALA A 1 84 ? 29.074 17.130 -50.486 1.00 92.25 84 ALA A C 1
ATOM 611 O O . ALA A 1 84 ? 28.561 17.489 -49.426 1.00 92.25 84 ALA A O 1
ATOM 612 N N . SER A 1 85 ? 30.398 17.004 -50.621 1.00 87.69 85 SER A N 1
ATOM 613 C CA . SER A 1 85 ? 31.352 17.141 -49.505 1.00 87.69 85 SER A CA 1
ATOM 614 C C . SER A 1 85 ? 31.304 18.500 -48.795 1.00 87.69 85 SER A C 1
ATOM 616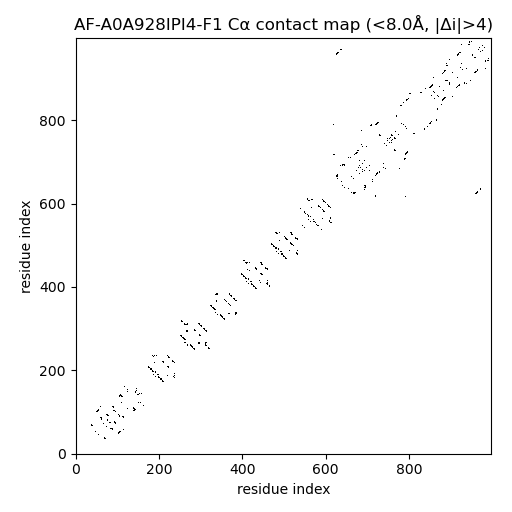 O O . SER A 1 85 ? 31.671 18.590 -47.630 1.00 87.69 85 SER A O 1
ATOM 618 N N . THR A 1 86 ? 30.819 19.548 -49.460 1.00 88.25 86 THR A N 1
ATOM 619 C CA . THR A 1 86 ? 30.639 20.895 -48.894 1.00 88.25 86 THR A CA 1
ATOM 620 C C . THR A 1 86 ? 29.327 21.079 -48.125 1.00 88.25 86 THR A C 1
ATOM 622 O O . THR A 1 86 ? 29.111 22.137 -47.541 1.00 88.25 86 THR A O 1
ATOM 625 N N . THR A 1 87 ? 28.438 20.084 -48.131 1.00 91.06 87 THR A N 1
ATOM 626 C CA . THR A 1 87 ? 27.124 20.158 -47.472 1.00 91.06 87 THR A CA 1
ATOM 627 C C . THR A 1 87 ? 27.295 20.068 -45.963 1.00 91.06 87 THR A C 1
ATOM 629 O O . THR A 1 87 ? 27.980 19.165 -45.492 1.00 91.06 87 THR A O 1
ATOM 632 N N . VAL A 1 88 ? 26.671 20.972 -45.204 1.00 90.00 88 VAL A N 1
ATOM 633 C CA . VAL A 1 88 ? 26.598 20.864 -43.738 1.00 90.00 88 VAL A CA 1
ATOM 634 C C . VAL A 1 88 ? 25.738 19.655 -43.378 1.00 90.00 88 VAL A C 1
ATOM 636 O O . VAL A 1 88 ? 24.654 19.483 -43.936 1.00 90.00 88 VAL A O 1
ATOM 639 N N . VAL A 1 89 ? 26.242 18.792 -42.499 1.00 88.94 89 VAL A N 1
ATOM 640 C CA . VAL A 1 89 ? 25.485 17.623 -42.030 1.00 88.94 89 VAL A CA 1
ATOM 641 C C . VAL A 1 89 ? 24.471 18.039 -40.968 1.00 88.94 89 VAL A C 1
ATOM 643 O O . VAL A 1 89 ? 24.705 18.999 -40.240 1.00 88.94 89 VAL A O 1
ATOM 646 N N . ALA A 1 90 ? 23.357 17.316 -40.883 1.00 90.06 90 ALA A N 1
ATOM 647 C CA . ALA A 1 90 ? 22.310 17.546 -39.892 1.00 90.06 90 ALA A CA 1
ATOM 648 C C . ALA A 1 90 ? 21.946 16.248 -39.168 1.00 90.06 90 ALA A C 1
ATOM 650 O O . ALA A 1 90 ? 22.203 15.151 -39.685 1.00 90.06 90 ALA A O 1
ATOM 651 N N . THR A 1 91 ? 21.317 16.372 -37.999 1.00 91.31 91 THR A N 1
ATOM 652 C CA . THR A 1 91 ? 20.721 15.227 -37.303 1.00 91.31 91 THR A CA 1
ATOM 653 C C . THR A 1 91 ? 19.776 14.465 -38.240 1.00 91.31 91 THR A C 1
ATOM 655 O O . THR A 1 91 ? 19.010 15.050 -39.004 1.00 91.31 91 THR A O 1
ATOM 658 N N . GLY A 1 92 ? 19.857 13.133 -38.224 1.00 84.56 92 GLY A N 1
ATOM 659 C CA . GLY A 1 92 ? 19.047 12.255 -39.075 1.00 84.56 92 GLY A CA 1
ATOM 660 C C . GLY A 1 92 ? 19.627 11.982 -40.469 1.00 84.56 92 GLY A C 1
ATOM 661 O O . GLY A 1 92 ? 19.038 11.212 -41.229 1.00 84.56 92 GLY A O 1
ATOM 662 N N . TYR A 1 93 ? 20.785 12.552 -40.817 1.00 93.25 93 TYR A N 1
ATOM 663 C CA . TYR A 1 93 ? 21.549 12.113 -41.992 1.00 93.25 93 TYR A CA 1
ATOM 664 C C . TYR A 1 93 ? 22.146 10.727 -41.724 1.00 93.25 93 TYR A C 1
ATOM 666 O O . TYR A 1 93 ? 22.274 10.306 -40.579 1.00 93.25 93 TYR A O 1
ATOM 674 N N . THR A 1 94 ? 22.510 9.989 -42.766 1.00 92.19 94 THR A N 1
ATOM 675 C CA . THR A 1 94 ? 23.017 8.618 -42.635 1.00 92.19 94 THR A CA 1
ATOM 676 C C . THR A 1 94 ? 24.431 8.513 -43.182 1.00 92.19 94 THR A C 1
ATOM 678 O O . THR A 1 94 ? 24.659 8.798 -44.356 1.00 92.19 94 THR A O 1
ATOM 681 N N . LEU A 1 95 ? 25.374 8.067 -42.357 1.00 90.44 95 LEU A N 1
ATOM 682 C CA . LEU A 1 95 ? 26.693 7.629 -42.802 1.00 90.44 95 LEU A CA 1
ATOM 683 C C . LEU A 1 95 ? 26.581 6.188 -43.301 1.00 90.44 95 LEU A C 1
ATOM 685 O O . LEU A 1 95 ? 26.059 5.333 -42.591 1.00 90.44 95 LEU A O 1
ATOM 689 N N . LYS A 1 96 ? 27.051 5.913 -44.516 1.00 88.25 96 LYS A N 1
ATOM 690 C CA . LYS A 1 96 ? 26.907 4.612 -45.167 1.00 88.25 96 LYS A CA 1
ATOM 691 C C . LYS A 1 96 ? 28.244 4.087 -45.676 1.00 88.25 96 LYS A C 1
ATOM 693 O O . LYS A 1 96 ? 28.962 4.809 -46.367 1.00 88.25 96 LYS A O 1
ATOM 698 N N . ASN A 1 97 ? 28.504 2.814 -45.397 1.00 85.81 97 ASN A N 1
ATOM 699 C CA . ASN A 1 97 ? 29.538 1.999 -46.023 1.00 85.81 97 ASN A CA 1
ATOM 700 C C . ASN A 1 97 ? 28.894 0.670 -46.439 1.00 85.81 97 ASN A C 1
ATOM 702 O O . ASN A 1 97 ? 28.231 0.051 -45.615 1.00 85.81 97 ASN A O 1
ATOM 706 N N . GLY A 1 98 ? 28.980 0.281 -47.713 1.00 79.94 98 GLY A N 1
ATOM 707 C CA . GLY A 1 98 ? 28.364 -0.963 -48.185 1.00 79.94 98 GLY A CA 1
ATOM 708 C C . GLY A 1 98 ? 26.884 -1.120 -47.783 1.00 79.94 98 GLY A C 1
ATOM 709 O O . GLY A 1 98 ? 26.021 -0.314 -48.163 1.00 79.94 98 GLY A O 1
ATOM 710 N N . THR A 1 99 ? 26.587 -2.184 -47.028 1.00 73.12 99 THR A N 1
ATOM 711 C CA . THR A 1 99 ? 25.269 -2.458 -46.420 1.00 73.12 99 THR A CA 1
ATOM 712 C C . THR A 1 99 ? 25.110 -1.885 -45.008 1.00 73.12 99 THR A C 1
ATOM 714 O O . THR A 1 99 ? 23.988 -1.860 -44.506 1.00 73.12 99 THR A O 1
ATOM 717 N N . ALA A 1 100 ? 26.191 -1.419 -44.381 1.00 76.31 100 ALA A N 1
ATOM 718 C CA . ALA A 1 100 ? 26.196 -0.827 -43.048 1.00 76.31 100 ALA A CA 1
ATOM 719 C C . ALA A 1 100 ? 25.810 0.662 -43.082 1.00 76.31 100 ALA A C 1
ATOM 721 O O . ALA A 1 100 ? 26.173 1.418 -43.990 1.00 76.31 100 ALA A O 1
ATOM 722 N N . SER A 1 101 ? 25.066 1.106 -42.069 1.00 85.75 101 SER A N 1
ATOM 723 C CA . SER A 1 101 ? 24.620 2.494 -41.959 1.00 85.75 101 SER A CA 1
ATOM 724 C C . SER A 1 101 ? 24.471 2.946 -40.512 1.00 85.75 101 SER A C 1
ATOM 726 O O . SER A 1 101 ? 23.899 2.212 -39.712 1.00 85.75 101 SER A O 1
ATOM 728 N N . LEU A 1 102 ? 24.900 4.173 -40.214 1.00 83.44 102 LEU A N 1
ATOM 729 C CA . LEU A 1 102 ? 24.720 4.835 -38.918 1.00 83.44 102 LEU A CA 1
ATOM 730 C C . LEU A 1 102 ? 23.998 6.168 -39.092 1.00 83.44 102 LEU A C 1
ATOM 732 O O . LEU A 1 102 ? 24.244 6.889 -40.063 1.00 83.44 102 LEU A O 1
ATOM 736 N N . ALA A 1 103 ? 23.138 6.524 -38.141 1.00 86.25 103 ALA A N 1
ATOM 737 C CA . ALA A 1 103 ? 22.516 7.842 -38.122 1.00 86.25 103 ALA A CA 1
ATOM 738 C C . ALA A 1 103 ? 23.472 8.892 -37.530 1.00 86.25 103 ALA A C 1
ATOM 740 O O . ALA A 1 103 ? 24.190 8.644 -36.566 1.00 86.25 103 ALA A O 1
ATOM 741 N N . ILE A 1 104 ? 23.480 10.085 -38.108 1.00 87.62 104 ILE A N 1
ATOM 742 C CA . ILE A 1 104 ? 24.230 11.238 -37.617 1.00 87.62 104 ILE A CA 1
ATOM 743 C C . ILE A 1 104 ? 23.378 11.959 -36.573 1.00 87.62 104 ILE A C 1
ATOM 745 O O . ILE A 1 104 ? 22.202 12.237 -36.822 1.00 87.62 104 ILE A O 1
ATOM 749 N N . VAL A 1 105 ? 23.979 12.280 -35.427 1.00 84.62 105 VAL A N 1
ATOM 750 C CA . VAL A 1 105 ? 23.346 13.046 -34.346 1.00 84.62 105 VAL A CA 1
ATOM 751 C C . VAL A 1 105 ? 24.239 14.227 -33.981 1.00 84.62 105 VAL A C 1
ATOM 753 O O . VAL A 1 105 ? 25.406 14.053 -33.623 1.00 84.62 105 VAL A O 1
ATOM 756 N N . ILE A 1 106 ? 23.682 15.435 -34.062 1.00 83.81 106 ILE A N 1
ATOM 757 C CA . ILE A 1 106 ? 24.334 16.671 -33.628 1.00 83.81 106 ILE A CA 1
ATOM 758 C C . ILE A 1 106 ? 23.633 17.134 -32.354 1.00 83.81 106 ILE A C 1
ATOM 760 O O . ILE A 1 106 ? 22.438 17.423 -32.369 1.00 83.81 106 ILE A O 1
ATOM 764 N N . ASN A 1 107 ? 24.374 17.202 -31.246 1.00 76.69 107 ASN A N 1
ATOM 765 C CA . ASN A 1 107 ? 23.807 17.591 -29.957 1.00 76.69 107 ASN A CA 1
ATOM 766 C C . ASN A 1 107 ? 23.230 19.020 -30.028 1.00 76.69 107 ASN A C 1
ATOM 768 O O . ASN A 1 107 ? 23.937 19.960 -30.396 1.00 76.69 107 ASN A O 1
ATOM 772 N N . GLY A 1 108 ? 21.944 19.167 -29.705 1.00 72.12 108 GLY A N 1
ATOM 773 C CA . GLY A 1 108 ? 21.172 20.407 -29.773 1.00 72.12 108 GLY A CA 1
ATOM 774 C C . GLY A 1 108 ? 20.432 20.676 -31.094 1.00 72.12 108 GLY A C 1
ATOM 775 O O . GLY A 1 108 ? 19.593 21.572 -31.109 1.00 72.12 108 GLY A O 1
ATOM 776 N N . ASP A 1 109 ? 20.700 19.939 -32.182 1.00 83.69 109 ASP A N 1
ATOM 777 C CA . ASP A 1 109 ? 20.020 20.077 -33.493 1.00 83.69 109 ASP A CA 1
ATOM 778 C C . ASP A 1 109 ? 18.780 19.171 -33.530 1.00 83.69 109 ASP A C 1
ATOM 780 O O . ASP A 1 109 ? 18.731 18.144 -34.218 1.00 83.69 109 ASP A O 1
ATOM 784 N N . ALA A 1 110 ? 17.806 19.503 -32.685 1.00 82.38 110 ALA A N 1
ATOM 785 C CA . ALA A 1 110 ? 16.613 18.701 -32.449 1.00 82.38 110 ALA A CA 1
ATOM 786 C C . ALA A 1 110 ? 15.615 18.765 -33.614 1.00 82.38 110 ALA A C 1
ATOM 788 O O . ALA A 1 110 ? 14.827 17.835 -33.792 1.00 82.38 110 ALA A O 1
ATOM 789 N N . ASP A 1 111 ? 15.623 19.843 -34.403 1.00 83.56 111 ASP A N 1
ATOM 790 C CA . ASP A 1 111 ? 14.726 20.011 -35.552 1.00 83.56 111 ASP A CA 1
ATOM 791 C C . ASP A 1 111 ? 15.313 19.504 -36.892 1.00 83.56 111 ASP A C 1
ATOM 793 O O . ASP A 1 111 ? 14.618 19.542 -37.913 1.00 83.56 111 ASP A O 1
ATOM 797 N N . CYS A 1 112 ? 16.537 18.953 -36.865 1.00 86.50 112 CYS A N 1
ATOM 798 C CA . CYS A 1 112 ? 17.266 18.364 -38.001 1.00 86.50 112 CYS A CA 1
ATOM 799 C C . CYS A 1 112 ? 17.644 19.346 -39.117 1.00 86.50 112 CYS A C 1
ATOM 801 O O . CYS A 1 112 ? 17.731 18.952 -40.289 1.00 86.50 112 CYS A O 1
ATOM 803 N N . ASN A 1 113 ? 17.852 20.622 -38.796 1.00 80.75 113 ASN A N 1
ATOM 804 C CA . ASN A 1 113 ? 18.236 21.626 -39.786 1.00 80.75 113 ASN A CA 1
ATOM 805 C C . ASN A 1 113 ? 19.768 21.763 -39.959 1.00 80.75 113 ASN A C 1
ATOM 807 O O . ASN A 1 113 ? 20.214 22.409 -40.912 1.00 80.75 113 ASN A O 1
ATOM 811 N N . GLY A 1 114 ? 20.567 21.141 -39.082 1.00 73.25 114 GLY A N 1
ATOM 812 C CA . GLY A 1 114 ? 22.036 21.171 -39.098 1.00 73.25 114 GLY A CA 1
ATOM 813 C C . GLY A 1 114 ? 22.662 22.345 -38.339 1.00 73.25 114 GLY A C 1
ATOM 814 O O . GLY A 1 114 ? 23.882 22.535 -38.383 1.00 73.25 114 GLY A O 1
ATOM 815 N N . ALA A 1 115 ? 21.851 23.143 -37.645 1.00 77.75 115 ALA A N 1
ATOM 816 C CA . ALA A 1 115 ? 22.258 24.319 -36.894 1.00 77.75 115 ALA A CA 1
ATOM 817 C C . ALA A 1 115 ? 21.495 24.431 -35.570 1.00 77.75 115 ALA A C 1
ATOM 819 O O . ALA A 1 115 ? 20.295 24.661 -35.549 1.00 77.75 115 ALA A O 1
ATOM 820 N N . VAL A 1 116 ? 22.238 24.429 -34.466 1.00 73.88 116 VAL A N 1
ATOM 821 C CA . VAL A 1 116 ? 21.696 24.581 -33.111 1.00 73.88 116 VAL A CA 1
ATOM 822 C C . VAL A 1 116 ? 21.306 26.038 -32.852 1.00 73.88 116 VAL A C 1
ATOM 824 O O . VAL A 1 116 ? 22.174 26.902 -32.676 1.00 73.88 116 VAL A O 1
ATOM 827 N N . ASN A 1 117 ? 20.009 26.344 -32.872 1.00 73.44 117 ASN A N 1
ATOM 828 C CA . ASN A 1 117 ? 19.503 27.712 -32.786 1.00 73.44 117 ASN A CA 1
ATOM 829 C C . ASN A 1 117 ? 18.106 27.818 -32.130 1.00 73.44 117 ASN A C 1
ATOM 831 O O . ASN A 1 117 ? 17.583 26.882 -31.533 1.00 73.44 117 ASN A O 1
ATOM 835 N N . THR A 1 118 ? 17.494 29.007 -32.161 1.00 66.94 118 THR A N 1
ATOM 836 C CA . THR A 1 118 ? 16.198 29.250 -31.503 1.00 66.94 118 THR A CA 1
ATOM 837 C C . THR A 1 118 ? 15.054 28.391 -32.051 1.00 66.94 118 THR A C 1
ATOM 839 O O . THR A 1 118 ? 14.074 28.186 -31.330 1.00 66.94 118 THR A O 1
ATOM 842 N N . SER A 1 119 ? 15.150 27.869 -33.276 1.00 73.19 119 SER A N 1
ATOM 843 C CA . SER A 1 119 ? 14.169 26.930 -33.827 1.00 73.19 119 SER A CA 1
ATOM 844 C C . SER A 1 119 ? 14.148 25.602 -33.067 1.00 73.19 119 SER A C 1
ATOM 846 O O . SER A 1 119 ? 13.057 25.122 -32.748 1.00 73.19 119 SER A O 1
ATOM 848 N N . ASP A 1 120 ? 15.308 25.092 -32.645 1.00 79.06 120 ASP A N 1
ATOM 849 C CA . ASP A 1 120 ? 15.432 23.883 -31.824 1.00 79.06 120 ASP A CA 1
ATOM 850 C C . ASP A 1 120 ? 14.780 24.059 -30.449 1.00 79.06 120 ASP A C 1
ATOM 852 O O . ASP A 1 120 ? 14.059 23.182 -29.976 1.00 79.06 120 ASP A O 1
ATOM 856 N N . LEU A 1 121 ? 14.914 25.243 -29.835 1.00 65.56 121 LEU A N 1
ATOM 857 C CA . LEU A 1 121 ? 14.212 25.566 -28.584 1.00 65.56 121 LEU A CA 1
ATOM 858 C C . LEU A 1 121 ? 12.701 25.524 -28.744 1.00 65.56 121 LEU A C 1
ATOM 860 O O . LEU A 1 121 ? 11.991 24.985 -27.894 1.00 65.56 121 LEU A O 1
ATOM 864 N N . VAL A 1 122 ? 12.193 26.118 -29.822 1.00 69.81 122 VAL A N 1
ATOM 865 C CA . VAL A 1 122 ? 10.758 26.112 -30.113 1.00 69.81 122 VAL A CA 1
ATOM 866 C C . VAL A 1 122 ? 10.284 24.685 -30.385 1.00 69.81 122 VAL A C 1
ATOM 868 O O . VAL A 1 122 ? 9.192 24.318 -29.946 1.00 69.81 122 VAL A O 1
ATOM 871 N N . PHE A 1 123 ? 11.096 23.877 -31.067 1.00 73.44 123 PHE A N 1
ATOM 872 C CA . PHE A 1 123 ? 10.807 22.478 -31.351 1.00 73.44 123 PHE A CA 1
ATOM 873 C C . PHE A 1 123 ? 10.738 21.636 -30.070 1.00 73.44 123 PHE A C 1
ATOM 875 O O . PHE A 1 123 ? 9.709 21.004 -29.816 1.00 73.44 123 PHE A O 1
ATOM 882 N N . ILE A 1 124 ? 11.758 21.710 -29.208 1.00 69.88 124 ILE A N 1
ATOM 883 C CA . ILE A 1 124 ? 11.791 21.018 -27.910 1.00 69.88 124 ILE A CA 1
ATOM 884 C C . ILE A 1 124 ? 10.635 21.479 -27.022 1.00 69.88 124 ILE A C 1
ATOM 886 O O . ILE A 1 124 ? 9.901 20.651 -26.489 1.00 69.88 124 ILE A O 1
ATOM 890 N N . LYS A 1 125 ? 10.381 22.791 -26.924 1.00 65.50 125 LYS A N 1
ATOM 891 C CA . LYS A 1 125 ? 9.269 23.332 -26.125 1.00 65.50 125 LYS A CA 1
ATOM 892 C C . LYS A 1 125 ? 7.911 22.799 -26.578 1.00 65.50 125 LYS A C 1
ATOM 894 O O . LYS A 1 125 ? 7.076 22.487 -25.737 1.00 65.50 125 LYS A O 1
ATOM 899 N N . LYS A 1 126 ? 7.685 22.689 -27.892 1.00 69.75 126 LYS A N 1
ATOM 900 C CA . LYS A 1 126 ? 6.453 22.108 -28.452 1.00 69.75 126 LYS A CA 1
ATOM 901 C C . LYS A 1 126 ? 6.345 20.608 -28.183 1.00 69.75 126 LYS A C 1
ATOM 903 O O . LYS A 1 126 ? 5.240 20.107 -28.014 1.00 69.75 126 LYS A O 1
ATOM 908 N N . LYS A 1 127 ? 7.466 19.886 -28.160 1.00 69.56 127 LYS A N 1
ATOM 909 C CA . LYS A 1 127 ? 7.502 18.442 -27.887 1.00 69.56 127 LYS A CA 1
ATOM 910 C C . LYS A 1 127 ? 7.353 18.114 -26.402 1.00 69.56 127 LYS A C 1
ATOM 912 O O . LYS A 1 127 ? 6.711 17.125 -26.082 1.00 69.56 127 LYS A O 1
ATOM 917 N N . LEU A 1 128 ? 7.814 18.990 -25.509 1.00 57.62 128 LEU A N 1
ATOM 918 C CA . LEU A 1 128 ? 7.542 18.904 -24.069 1.00 57.62 128 LEU A CA 1
ATOM 919 C C . LEU A 1 128 ? 6.053 19.086 -23.729 1.00 57.62 128 LEU A C 1
ATOM 921 O O . LEU A 1 128 ? 5.608 18.631 -22.680 1.00 57.62 128 LEU A O 1
ATOM 925 N N . THR A 1 129 ? 5.275 19.743 -24.596 1.00 50.22 129 THR A N 1
ATOM 926 C CA . THR A 1 129 ? 3.844 20.010 -24.373 1.00 50.22 129 THR A CA 1
ATOM 927 C C . THR A 1 129 ? 2.899 19.154 -25.221 1.00 50.22 129 THR A C 1
ATOM 929 O O . THR A 1 129 ? 1.692 19.193 -24.993 1.00 50.22 129 THR A O 1
ATOM 932 N N . ALA A 1 130 ? 3.409 18.368 -26.175 1.00 43.41 130 ALA A N 1
ATOM 933 C CA . ALA A 1 130 ? 2.605 17.540 -27.074 1.00 43.41 130 ALA A CA 1
ATOM 934 C C . ALA A 1 130 ? 3.015 16.059 -26.991 1.00 43.41 130 ALA A C 1
ATOM 936 O O . ALA A 1 130 ? 4.165 15.719 -27.246 1.00 43.41 130 ALA A O 1
ATOM 937 N N . SER A 1 131 ? 2.061 15.163 -26.713 1.00 42.66 131 SER A N 1
ATOM 938 C CA . SER A 1 131 ? 2.248 13.709 -26.517 1.00 42.66 131 SER A CA 1
ATOM 939 C C . SER A 1 131 ? 2.593 12.902 -27.790 1.00 42.66 131 SER A C 1
ATOM 941 O O . SER A 1 131 ? 2.077 11.805 -27.988 1.00 42.66 131 SER A O 1
ATOM 943 N N . ALA A 1 132 ? 3.424 13.429 -28.694 1.00 43.97 132 ALA A N 1
ATOM 944 C CA . ALA A 1 132 ? 3.751 12.793 -29.975 1.00 43.97 132 ALA A CA 1
ATOM 945 C C . ALA A 1 132 ? 5.162 12.178 -29.990 1.00 43.97 132 ALA A C 1
ATOM 947 O O . ALA A 1 132 ? 6.133 12.864 -29.671 1.00 43.97 132 ALA A O 1
ATOM 948 N N . ALA A 1 133 ? 5.275 10.927 -30.460 1.00 50.31 133 ALA A N 1
ATOM 949 C CA . ALA A 1 133 ? 6.542 10.203 -30.615 1.00 50.31 133 ALA A CA 1
ATOM 950 C C . ALA A 1 133 ? 7.573 10.963 -31.483 1.00 50.31 133 ALA A C 1
ATOM 952 O O . ALA A 1 133 ? 7.209 11.728 -32.387 1.00 50.31 133 ALA A O 1
ATOM 953 N N . MET A 1 134 ? 8.862 10.759 -31.195 1.00 68.44 134 MET A N 1
ATOM 954 C CA . MET A 1 134 ? 10.007 11.403 -31.849 1.00 68.44 134 MET A CA 1
ATOM 955 C C . MET A 1 134 ? 10.983 10.324 -32.362 1.00 68.44 134 MET A C 1
ATOM 957 O O . MET A 1 134 ? 11.199 9.357 -31.639 1.00 68.44 134 MET A O 1
ATOM 961 N N . PRO A 1 135 ? 11.556 10.455 -33.575 1.00 78.31 135 PRO A N 1
ATOM 962 C CA . PRO A 1 135 ? 12.609 9.558 -34.060 1.00 78.31 135 PRO A CA 1
ATOM 963 C C . PRO A 1 135 ? 13.862 9.577 -33.170 1.00 78.31 135 PRO A C 1
ATOM 965 O O . PRO A 1 135 ? 14.258 10.645 -32.704 1.00 78.31 135 PRO A O 1
ATOM 968 N N . ASP A 1 136 ? 14.528 8.433 -33.007 1.00 73.94 136 ASP A N 1
ATOM 969 C CA . ASP A 1 136 ? 15.628 8.260 -32.042 1.00 73.94 136 ASP A CA 1
ATOM 970 C C . ASP A 1 136 ? 16.785 9.253 -32.232 1.00 73.94 136 ASP A C 1
ATOM 972 O O . ASP A 1 136 ? 17.264 9.821 -31.260 1.00 73.94 136 ASP A O 1
ATOM 976 N N . ALA A 1 137 ? 17.181 9.555 -33.474 1.00 75.00 137 ALA A N 1
ATOM 977 C CA . ALA A 1 137 ? 18.237 10.537 -33.745 1.00 75.00 137 ALA A CA 1
ATOM 978 C C . ALA A 1 137 ? 17.852 11.965 -33.308 1.00 75.00 137 ALA A C 1
ATOM 980 O O . ALA A 1 137 ? 18.686 12.696 -32.781 1.00 75.00 137 ALA A O 1
ATOM 981 N N . MET A 1 138 ? 16.582 12.350 -33.488 1.00 80.19 138 MET A N 1
ATOM 982 C CA . MET A 1 138 ? 16.060 13.651 -33.044 1.00 80.19 138 MET A CA 1
ATOM 983 C C . MET A 1 138 ? 15.998 13.722 -31.525 1.00 80.19 138 MET A C 1
ATOM 985 O O . MET A 1 138 ? 16.305 14.751 -30.936 1.00 80.19 138 MET A O 1
ATOM 989 N N . PHE A 1 139 ? 15.610 12.614 -30.899 1.00 76.94 139 PHE A N 1
ATOM 990 C CA . PHE A 1 139 ? 15.552 12.505 -29.454 1.00 76.94 139 PHE A CA 1
ATOM 991 C C . PHE A 1 139 ? 16.949 12.589 -28.843 1.00 76.94 139 PHE A C 1
ATOM 993 O O . PHE A 1 139 ? 17.161 13.395 -27.948 1.00 76.94 139 PHE A O 1
ATOM 1000 N N . SER A 1 140 ? 17.918 11.851 -29.387 1.00 73.56 140 SER A N 1
ATOM 1001 C CA . SER A 1 140 ? 19.320 11.927 -28.968 1.00 73.56 140 SER A CA 1
ATOM 1002 C C . SER A 1 140 ? 19.956 13.296 -29.223 1.00 73.56 140 SER A C 1
ATOM 1004 O O . SER A 1 140 ? 20.859 13.678 -28.493 1.00 73.56 140 SER A O 1
ATOM 1006 N N . ALA A 1 141 ? 19.502 14.048 -30.230 1.00 75.56 141 ALA A N 1
ATOM 1007 C CA . ALA A 1 141 ? 19.926 15.435 -30.426 1.00 75.56 141 ALA A CA 1
ATOM 1008 C C . ALA A 1 141 ? 19.259 16.405 -29.436 1.00 75.56 141 ALA A C 1
ATOM 1010 O O . ALA A 1 141 ? 19.850 17.420 -29.077 1.00 75.56 141 ALA A O 1
ATOM 1011 N N . ALA A 1 142 ? 18.027 16.119 -29.012 1.00 73.56 142 ALA A N 1
ATOM 1012 C CA . ALA A 1 142 ? 17.271 16.943 -28.075 1.00 73.56 142 ALA A CA 1
ATOM 1013 C C . ALA A 1 142 ? 17.639 16.680 -26.601 1.00 73.56 142 ALA A C 1
ATOM 1015 O O . ALA A 1 142 ? 17.447 17.561 -25.767 1.00 73.56 142 ALA A O 1
ATOM 1016 N N . ASP A 1 143 ? 18.168 15.495 -26.299 1.00 65.38 143 ASP A N 1
ATOM 1017 C CA . ASP A 1 143 ? 18.736 15.066 -25.016 1.00 65.38 143 ASP A CA 1
ATOM 1018 C C . ASP A 1 143 ? 20.139 15.667 -24.822 1.00 65.38 143 ASP A C 1
ATOM 1020 O O . ASP A 1 143 ? 21.177 15.042 -25.049 1.00 65.38 143 ASP A O 1
ATOM 1024 N N . THR A 1 144 ? 20.169 16.946 -24.457 1.00 59.69 144 THR A N 1
ATOM 1025 C CA . THR A 1 144 ? 21.417 17.716 -24.371 1.00 59.69 144 THR A CA 1
ATOM 1026 C C . THR A 1 144 ? 22.286 17.363 -23.169 1.00 59.69 144 THR A C 1
ATOM 1028 O O . THR A 1 144 ? 23.473 17.704 -23.158 1.00 59.69 144 THR A O 1
ATOM 1031 N N . ASN A 1 145 ? 21.717 16.703 -22.157 1.00 52.31 145 ASN A N 1
ATOM 1032 C CA . ASN A 1 145 ? 22.432 16.263 -20.961 1.00 52.31 145 ASN A CA 1
ATOM 1033 C C . ASN A 1 145 ? 22.842 14.775 -21.007 1.00 52.31 145 ASN A C 1
ATOM 1035 O O . ASN A 1 145 ? 23.589 14.337 -20.128 1.00 52.31 145 ASN A O 1
ATOM 1039 N N . GLY A 1 146 ? 22.410 14.028 -22.031 1.00 51.00 146 GLY A N 1
ATOM 1040 C CA . GLY A 1 146 ? 22.733 12.617 -22.233 1.00 51.00 146 GLY A CA 1
ATOM 1041 C C . GLY A 1 146 ? 22.050 11.678 -21.235 1.00 51.00 146 GLY A C 1
ATOM 1042 O O . GLY A 1 146 ? 22.524 10.552 -21.041 1.00 51.00 146 GLY A O 1
ATOM 1043 N N . ASP A 1 147 ? 20.978 12.126 -20.571 1.00 48.59 147 ASP A N 1
ATOM 1044 C CA . ASP A 1 147 ? 20.227 11.348 -19.578 1.00 48.59 147 ASP A CA 1
ATOM 1045 C C . ASP A 1 147 ? 19.179 10.412 -20.205 1.00 48.59 147 ASP A C 1
ATOM 1047 O O . ASP A 1 147 ? 18.529 9.626 -19.504 1.00 48.59 147 ASP A O 1
ATOM 1051 N N . LYS A 1 148 ? 19.093 10.424 -21.541 1.00 56.81 148 LYS A N 1
ATOM 1052 C CA . LYS A 1 148 ? 18.156 9.668 -22.375 1.00 56.81 148 LYS A CA 1
ATOM 1053 C C . LYS A 1 148 ? 16.705 10.056 -22.136 1.00 56.81 148 LYS A C 1
ATOM 1055 O O . LYS A 1 148 ? 15.824 9.225 -22.381 1.00 56.81 148 LYS A O 1
ATOM 1060 N N . MET A 1 149 ? 16.444 11.291 -21.705 1.00 53.62 149 MET A N 1
ATOM 1061 C CA . MET A 1 149 ? 15.117 11.882 -21.576 1.00 53.62 149 MET A CA 1
ATOM 1062 C C . MET A 1 149 ? 15.050 13.318 -22.078 1.00 53.62 149 MET A C 1
ATOM 1064 O O . MET A 1 149 ? 15.981 14.096 -21.993 1.00 53.62 149 MET A O 1
ATOM 1068 N N . LEU A 1 150 ? 13.885 13.678 -22.621 1.00 54.78 150 LEU A N 1
ATOM 1069 C CA . LEU A 1 150 ? 13.615 15.041 -23.054 1.00 54.78 150 LEU A CA 1
ATOM 1070 C C . LEU A 1 150 ? 12.875 15.784 -21.942 1.00 54.78 150 LEU A C 1
ATOM 1072 O O . LEU A 1 150 ? 11.709 15.490 -21.664 1.00 54.78 150 LEU A O 1
ATOM 1076 N N . SER A 1 151 ? 13.535 16.751 -21.309 1.00 55.28 151 SER A N 1
ATOM 1077 C CA . SER A 1 151 ? 13.027 17.445 -20.124 1.00 55.28 151 SER A CA 1
ATOM 1078 C C . SER A 1 151 ? 13.110 18.974 -20.225 1.00 55.28 151 SER A C 1
ATOM 1080 O O . SER A 1 151 ? 13.668 19.560 -21.155 1.00 55.28 151 SER A O 1
ATOM 1082 N N . VAL A 1 152 ? 12.557 19.664 -19.220 1.00 47.34 152 VAL A N 1
ATOM 1083 C CA . VAL A 1 152 ? 12.756 21.117 -19.064 1.00 47.34 152 VAL A CA 1
ATOM 1084 C C . VAL A 1 152 ? 14.225 21.477 -18.821 1.00 47.34 152 VAL A C 1
ATOM 1086 O O . VAL A 1 152 ? 14.611 22.617 -19.078 1.00 47.34 152 VAL A O 1
ATOM 1089 N N . THR A 1 153 ? 15.034 20.520 -18.356 1.00 46.47 153 THR A N 1
ATOM 1090 C CA . THR A 1 153 ? 16.479 20.669 -18.175 1.00 46.47 153 THR A CA 1
ATOM 1091 C C . THR A 1 153 ? 17.168 20.759 -19.527 1.00 46.47 153 THR A C 1
ATOM 1093 O O . THR A 1 153 ? 17.948 21.681 -19.717 1.00 46.47 153 THR A O 1
ATOM 1096 N N . ASP A 1 154 ? 16.796 19.930 -20.501 1.00 52.84 154 ASP A N 1
ATOM 1097 C CA . ASP A 1 154 ? 17.340 19.995 -21.865 1.00 52.84 154 ASP A CA 1
ATOM 1098 C C . ASP A 1 154 ? 16.968 21.288 -22.573 1.00 52.84 154 ASP A C 1
ATOM 1100 O O . ASP A 1 154 ? 17.800 21.953 -23.188 1.00 52.84 154 ASP A O 1
ATOM 1104 N N . TYR A 1 155 ? 15.721 21.725 -22.388 1.00 53.88 155 TYR A N 1
ATOM 1105 C CA . TYR A 1 155 ? 15.284 23.036 -22.850 1.00 53.88 155 TYR A CA 1
ATOM 1106 C C . TYR A 1 155 ? 16.084 24.175 -22.195 1.00 53.88 155 TYR A C 1
ATOM 1108 O O . TYR A 1 155 ? 16.454 25.136 -22.867 1.00 53.88 155 TYR A O 1
ATOM 1116 N N . ALA A 1 156 ? 16.359 24.099 -20.889 1.00 47.44 156 ALA A N 1
ATOM 1117 C CA . ALA A 1 156 ? 17.120 25.115 -20.163 1.00 47.44 156 ALA A CA 1
ATOM 1118 C C . ALA A 1 156 ? 18.613 25.112 -20.530 1.00 47.44 156 ALA A C 1
ATOM 1120 O O . ALA A 1 156 ? 19.205 26.187 -20.656 1.00 47.44 156 ALA A O 1
ATOM 1121 N N . ILE A 1 157 ? 19.191 23.928 -20.744 1.00 51.09 157 ILE A N 1
ATOM 1122 C CA . ILE A 1 157 ? 20.551 23.718 -21.239 1.00 51.09 157 ILE A CA 1
ATOM 1123 C C . ILE A 1 157 ? 20.639 24.329 -22.629 1.00 51.09 157 ILE A C 1
ATOM 1125 O O . ILE A 1 157 ? 21.336 25.321 -22.801 1.00 51.09 157 ILE A O 1
ATOM 1129 N N . LEU A 1 158 ? 19.840 23.884 -23.592 1.00 59.78 158 LEU A N 1
ATOM 1130 C CA . LEU A 1 158 ? 19.859 24.445 -24.941 1.00 59.78 158 LEU A CA 1
ATOM 1131 C C . LEU A 1 158 ? 19.626 25.972 -24.954 1.00 59.78 158 LEU A C 1
ATOM 1133 O O . LEU A 1 158 ? 20.263 26.711 -25.709 1.00 59.78 158 LEU A O 1
ATOM 1137 N N . ARG A 1 159 ? 18.760 26.484 -24.065 1.00 52.44 159 ARG A N 1
ATOM 1138 C CA . ARG A 1 159 ? 18.446 27.920 -23.967 1.00 52.44 159 ARG A CA 1
ATOM 1139 C C . ARG A 1 159 ? 19.626 28.734 -23.451 1.00 52.44 159 ARG A C 1
ATOM 1141 O O . ARG A 1 159 ? 19.828 29.853 -23.924 1.00 52.44 159 ARG A O 1
ATOM 1148 N N . SER A 1 160 ? 20.390 28.200 -22.501 1.00 47.25 160 SER A N 1
ATOM 1149 C CA . SER A 1 160 ? 21.596 28.860 -21.993 1.00 47.25 160 SER A CA 1
ATOM 1150 C C . SER A 1 160 ? 22.707 28.903 -23.051 1.00 47.25 160 SER A C 1
ATOM 1152 O O . SER A 1 160 ? 23.431 29.895 -23.126 1.00 47.25 160 SER A O 1
ATOM 1154 N N . HIS A 1 161 ? 22.766 27.901 -23.935 1.00 53.59 161 HIS A N 1
ATOM 1155 C CA . HIS A 1 161 ? 23.732 27.801 -25.035 1.00 53.59 161 HIS A CA 1
ATOM 1156 C C . HIS A 1 161 ? 23.450 28.803 -26.165 1.00 53.59 161 HIS A C 1
ATOM 1158 O O . HIS A 1 161 ? 24.358 29.485 -26.637 1.00 53.59 161 HIS A O 1
ATOM 1164 N N . ILE A 1 162 ? 22.186 28.961 -26.573 1.00 57.12 162 ILE A N 1
ATOM 1165 C CA . ILE A 1 162 ? 21.801 29.905 -27.644 1.00 57.12 162 ILE A CA 1
ATOM 1166 C C . ILE A 1 162 ? 21.972 31.372 -27.202 1.00 57.12 162 ILE A C 1
ATOM 1168 O O . ILE A 1 162 ? 22.142 32.260 -28.040 1.00 57.12 162 ILE A O 1
ATOM 1172 N N . GLY A 1 163 ? 21.993 31.625 -25.887 1.00 45.00 163 GLY A N 1
ATOM 1173 C CA . GLY A 1 163 ? 22.262 32.935 -25.290 1.00 45.00 163 GLY A CA 1
ATOM 1174 C C . GLY A 1 163 ? 23.744 33.281 -25.081 1.00 45.00 163 GLY A C 1
ATOM 1175 O O . GLY A 1 163 ? 24.044 34.456 -24.884 1.00 45.00 163 GLY A O 1
ATOM 1176 N N . ASN A 1 164 ? 24.672 32.315 -25.139 1.00 38.44 164 ASN A N 1
ATOM 1177 C CA . ASN A 1 164 ? 26.098 32.529 -24.850 1.00 38.44 164 ASN A CA 1
ATOM 1178 C C . ASN A 1 164 ? 26.989 31.734 -25.822 1.00 38.44 164 ASN A C 1
ATOM 1180 O O . ASN A 1 164 ? 27.147 30.522 -25.710 1.00 38.44 164 ASN A O 1
ATOM 1184 N N . LYS A 1 165 ? 27.603 32.424 -26.791 1.00 35.31 165 LYS A N 1
ATOM 1185 C CA . LYS A 1 165 ? 28.424 31.812 -27.849 1.00 35.31 165 LYS A CA 1
ATOM 1186 C C . LYS A 1 165 ? 29.837 31.401 -27.383 1.00 35.31 165 LYS A C 1
ATOM 1188 O O . LYS A 1 165 ? 30.790 31.891 -27.978 1.00 35.31 165 LYS A O 1
ATOM 1193 N N . THR A 1 166 ? 30.000 30.508 -26.395 1.00 31.19 166 THR A N 1
ATOM 1194 C CA . THR A 1 166 ? 31.262 29.742 -26.211 1.00 31.19 166 THR A CA 1
ATOM 1195 C C . THR A 1 166 ? 31.185 28.606 -25.166 1.00 31.19 166 THR A C 1
ATOM 1197 O O . THR A 1 166 ? 31.022 28.860 -23.980 1.00 31.19 166 THR A O 1
ATOM 1200 N N . ASN A 1 167 ? 31.463 27.377 -25.631 1.00 33.94 167 ASN A N 1
ATOM 1201 C CA . ASN A 1 167 ? 31.979 26.173 -24.940 1.00 33.94 167 ASN A CA 1
ATOM 1202 C C . ASN A 1 167 ? 31.095 25.354 -23.963 1.00 33.94 167 ASN A C 1
ATOM 1204 O O . ASN A 1 167 ? 30.825 25.735 -22.830 1.00 33.94 167 ASN A O 1
ATOM 1208 N N . MET A 1 168 ? 30.817 24.115 -24.399 1.00 31.02 168 MET A N 1
ATOM 1209 C CA . MET A 1 168 ? 29.935 23.076 -23.831 1.00 31.02 168 MET A CA 1
ATOM 1210 C C . MET A 1 168 ? 30.481 22.298 -22.608 1.00 31.02 168 MET A C 1
ATOM 1212 O O . MET A 1 168 ? 29.818 21.387 -22.132 1.00 31.02 168 MET A O 1
ATOM 1216 N N . TYR A 1 169 ? 31.679 22.606 -22.092 1.00 32.91 169 TYR A N 1
ATOM 1217 C CA . TYR A 1 169 ? 32.364 21.749 -21.098 1.00 32.91 169 TYR A CA 1
ATOM 1218 C C . TYR A 1 169 ? 32.597 22.381 -19.712 1.00 32.91 169 TYR A C 1
ATOM 1220 O O . TYR A 1 169 ? 33.117 21.715 -18.820 1.00 32.91 169 TYR A O 1
ATOM 1228 N N . ALA A 1 170 ? 32.220 23.645 -19.488 1.00 33.28 170 ALA A N 1
ATOM 1229 C CA . ALA A 1 170 ? 32.617 24.382 -18.277 1.00 33.28 170 ALA A CA 1
ATOM 1230 C C . ALA A 1 170 ? 31.559 24.457 -17.157 1.00 33.28 170 ALA A C 1
ATOM 1232 O O . ALA A 1 170 ? 31.895 24.814 -16.031 1.00 33.28 170 ALA A O 1
ATOM 1233 N N . SER A 1 171 ? 30.287 24.144 -17.414 1.00 35.22 171 SER A N 1
ATOM 1234 C CA . SER A 1 171 ? 29.204 24.477 -16.473 1.00 35.22 171 SER A CA 1
ATOM 1235 C C . SER A 1 171 ? 28.784 23.347 -15.534 1.00 35.22 171 SER A C 1
ATOM 1237 O O . SER A 1 171 ? 27.782 23.501 -14.840 1.00 35.22 171 SER A O 1
ATOM 1239 N N . ILE A 1 172 ? 29.502 22.219 -15.508 1.00 35.97 172 ILE A N 1
ATOM 1240 C CA . ILE A 1 172 ? 29.001 21.033 -14.804 1.00 35.97 172 ILE A CA 1
ATOM 1241 C C . ILE A 1 172 ? 29.420 20.990 -13.311 1.00 35.97 172 ILE A C 1
ATOM 1243 O O . ILE A 1 172 ? 28.574 20.604 -12.521 1.00 35.97 172 ILE A O 1
ATOM 1247 N N . TYR A 1 173 ? 30.602 21.454 -12.844 1.00 38.50 173 TYR A N 1
ATOM 1248 C CA . TYR A 1 173 ? 30.994 21.295 -11.408 1.00 38.50 173 TYR A CA 1
ATOM 1249 C C . TYR A 1 173 ? 32.089 22.252 -10.832 1.00 38.50 173 TYR A C 1
ATOM 1251 O O . TYR A 1 173 ? 33.029 21.787 -10.187 1.00 38.50 173 TYR A O 1
ATOM 1259 N N . GLY A 1 174 ? 32.025 23.580 -11.012 1.00 37.50 174 GLY A N 1
ATOM 1260 C CA . GLY A 1 174 ? 33.052 24.511 -10.478 1.00 37.50 174 GLY A CA 1
ATOM 1261 C C . GLY A 1 174 ? 32.592 25.395 -9.308 1.00 37.50 174 GLY A C 1
ATOM 1262 O O . GLY A 1 174 ? 31.606 26.115 -9.446 1.00 37.50 174 GLY A O 1
ATOM 1263 N N . ALA A 1 175 ? 33.331 25.415 -8.189 1.00 43.62 175 ALA A N 1
ATOM 1264 C CA . ALA A 1 175 ? 33.184 26.436 -7.141 1.00 43.62 175 ALA A CA 1
ATOM 1265 C C . ALA A 1 175 ? 34.179 27.590 -7.371 1.00 43.62 175 ALA A C 1
ATOM 1267 O O . ALA A 1 175 ? 35.293 27.370 -7.848 1.00 43.62 175 ALA A O 1
ATOM 1268 N N . LYS A 1 176 ? 33.783 28.826 -7.042 1.00 52.31 176 LYS A N 1
ATOM 1269 C CA . LYS A 1 176 ? 34.643 30.020 -7.127 1.00 52.31 176 LYS A CA 1
ATOM 1270 C C . LYS A 1 176 ? 35.526 30.103 -5.875 1.00 52.31 176 LYS A C 1
ATOM 1272 O O . LYS A 1 176 ? 34.998 30.039 -4.770 1.00 52.31 176 LYS A O 1
ATOM 1277 N N . TYR A 1 177 ? 36.837 30.257 -6.041 1.00 51.00 177 TYR A N 1
ATOM 1278 C CA . TYR A 1 177 ? 37.819 30.329 -4.955 1.00 51.00 177 TYR A CA 1
ATOM 1279 C C . TYR A 1 177 ? 38.757 31.522 -5.133 1.00 51.00 177 TYR A C 1
ATOM 1281 O O . TYR A 1 177 ? 39.178 31.810 -6.251 1.00 51.00 177 TYR A O 1
ATOM 1289 N N . VAL A 1 178 ? 39.085 32.225 -4.050 1.00 57.38 178 VAL A N 1
ATOM 1290 C CA . VAL A 1 178 ? 39.910 33.441 -4.089 1.00 57.38 178 VAL A CA 1
ATOM 1291 C C . VAL A 1 178 ? 41.245 33.168 -3.405 1.00 57.38 178 VAL A C 1
ATOM 1293 O O . VAL A 1 178 ? 41.275 32.774 -2.246 1.00 57.38 178 VAL A O 1
ATOM 1296 N N . LEU A 1 179 ? 42.343 33.372 -4.130 1.00 56.38 179 LEU A N 1
ATOM 1297 C CA . LEU A 1 179 ? 43.696 33.387 -3.582 1.00 56.38 179 LEU A CA 1
ATOM 1298 C C . LEU A 1 179 ? 44.079 34.829 -3.259 1.00 56.38 179 LEU A C 1
ATOM 1300 O O . LEU A 1 179 ? 44.086 35.680 -4.151 1.00 56.38 179 LEU A O 1
ATOM 1304 N N . ASN A 1 180 ? 44.408 35.097 -2.000 1.00 55.88 180 ASN A N 1
ATOM 1305 C CA . ASN A 1 180 ? 44.746 36.442 -1.529 1.00 55.88 180 ASN A CA 1
ATOM 1306 C C . ASN A 1 180 ? 46.216 36.817 -1.788 1.00 55.88 180 ASN A C 1
ATOM 1308 O O . ASN A 1 180 ? 46.556 37.998 -1.845 1.00 55.88 180 ASN A O 1
ATOM 1312 N N . GLU A 1 181 ? 47.077 35.825 -2.012 1.00 62.25 181 GLU A N 1
ATOM 1313 C CA . GLU A 1 181 ? 48.484 35.999 -2.366 1.00 62.25 181 GLU A CA 1
ATOM 1314 C C . GLU A 1 181 ? 48.922 34.990 -3.439 1.00 62.25 181 GLU A C 1
ATOM 1316 O O . GLU A 1 181 ? 48.145 34.137 -3.867 1.00 62.25 181 GLU A O 1
ATOM 1321 N N . ALA A 1 182 ? 50.156 35.118 -3.933 1.00 75.06 182 ALA A N 1
ATOM 1322 C CA . ALA A 1 182 ? 50.676 34.198 -4.938 1.00 75.06 182 ALA A CA 1
ATOM 1323 C C . ALA A 1 182 ? 51.007 32.830 -4.312 1.00 75.06 182 ALA A C 1
ATOM 1325 O O . ALA A 1 182 ? 51.827 32.747 -3.401 1.00 75.06 182 ALA A O 1
ATOM 1326 N N . THR A 1 183 ? 50.420 31.754 -4.835 1.00 71.25 183 THR A N 1
ATOM 1327 C CA . THR A 1 183 ? 50.476 30.403 -4.248 1.00 71.25 183 THR A CA 1
ATOM 1328 C C . THR A 1 183 ? 51.227 29.431 -5.161 1.00 71.25 183 THR A C 1
ATOM 1330 O O . THR A 1 183 ? 51.266 29.602 -6.378 1.00 71.25 183 THR A O 1
ATOM 1333 N N . ALA A 1 184 ? 51.860 28.395 -4.606 1.00 76.31 184 ALA A N 1
ATOM 1334 C CA . ALA A 1 184 ? 52.535 27.364 -5.397 1.00 76.31 184 ALA A CA 1
ATOM 1335 C C . ALA A 1 184 ? 51.539 26.494 -6.194 1.00 76.31 184 ALA A C 1
ATOM 1337 O O . ALA A 1 184 ? 50.460 26.164 -5.700 1.00 76.31 184 ALA A O 1
ATOM 1338 N N . LYS A 1 185 ? 51.920 26.096 -7.418 1.00 78.50 185 LYS A N 1
ATOM 1339 C CA . LYS A 1 185 ? 51.147 25.185 -8.281 1.00 78.50 185 LYS A CA 1
ATOM 1340 C C . LYS A 1 185 ? 51.867 23.859 -8.519 1.00 78.50 185 LYS A C 1
ATOM 1342 O O . LYS A 1 185 ? 53.085 23.810 -8.716 1.00 78.50 185 LYS A O 1
ATOM 1347 N N . TYR A 1 186 ? 51.098 22.779 -8.566 1.00 72.56 186 TYR A N 1
ATOM 1348 C CA . TYR A 1 186 ? 51.598 21.405 -8.577 1.00 72.56 186 TYR A CA 1
ATOM 1349 C C . TYR A 1 186 ? 50.996 20.599 -9.732 1.00 72.56 186 TYR A C 1
ATOM 1351 O O . TYR A 1 186 ? 49.856 20.815 -10.139 1.00 72.56 186 TYR A O 1
ATOM 1359 N N . ALA A 1 187 ? 51.753 19.629 -10.249 1.00 69.62 187 ALA A N 1
ATOM 1360 C CA . ALA A 1 187 ? 51.292 18.758 -11.334 1.00 69.62 187 ALA A CA 1
ATOM 1361 C C . ALA A 1 187 ? 50.285 17.681 -10.880 1.00 69.62 187 ALA A C 1
ATOM 1363 O O . ALA A 1 187 ? 49.567 17.133 -11.711 1.00 69.62 187 ALA A O 1
ATOM 1364 N N . SER A 1 188 ? 50.223 17.368 -9.580 1.00 63.88 188 SER A N 1
ATOM 1365 C CA . SER A 1 188 ? 49.316 16.360 -9.017 1.00 63.88 188 SER A CA 1
ATOM 1366 C C . SER A 1 188 ? 48.780 16.772 -7.644 1.00 63.88 188 SER A C 1
ATOM 1368 O O . SER A 1 188 ? 49.402 17.574 -6.942 1.00 63.88 188 SER A O 1
ATOM 1370 N N . ALA A 1 189 ? 47.640 16.193 -7.258 1.00 55.97 189 ALA A N 1
ATOM 1371 C CA . ALA A 1 189 ? 46.998 16.431 -5.966 1.00 55.97 189 ALA A CA 1
ATOM 1372 C C . ALA A 1 189 ? 47.884 16.013 -4.777 1.00 55.97 189 ALA A C 1
ATOM 1374 O O . ALA A 1 189 ? 47.979 16.755 -3.804 1.00 55.97 189 ALA A O 1
ATOM 1375 N N . ASP A 1 190 ? 48.598 14.887 -4.885 1.00 63.94 190 ASP A N 1
ATOM 1376 C CA . ASP A 1 190 ? 49.490 14.389 -3.824 1.00 63.94 190 ASP A CA 1
ATOM 1377 C C . ASP A 1 190 ? 50.670 15.337 -3.564 1.00 63.94 190 ASP A C 1
ATOM 1379 O O . ASP A 1 190 ? 51.032 15.602 -2.418 1.00 63.94 190 ASP A O 1
ATOM 1383 N N . ASN A 1 191 ? 51.243 15.903 -4.632 1.00 68.81 191 ASN A N 1
ATOM 1384 C CA . ASN A 1 191 ? 52.321 16.889 -4.538 1.00 68.81 191 ASN A CA 1
ATOM 1385 C C . ASN A 1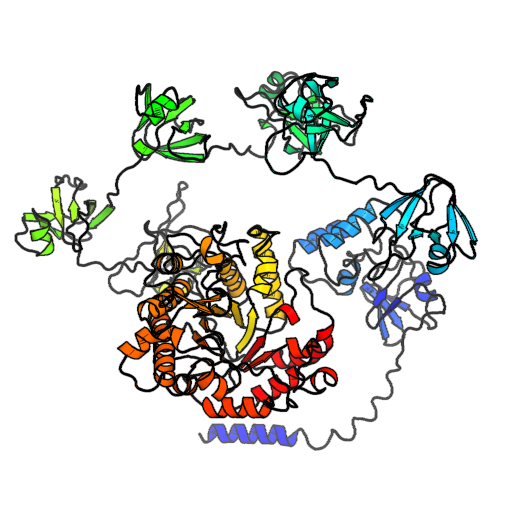 191 ? 51.822 18.217 -3.950 1.00 68.81 191 ASN A C 1
ATOM 1387 O O . ASN A 1 191 ? 52.551 18.850 -3.189 1.00 68.81 191 ASN A O 1
ATOM 1391 N N . ALA A 1 192 ? 50.581 18.611 -4.269 1.00 66.62 192 ALA A N 1
ATOM 1392 C CA . ALA A 1 192 ? 49.938 19.783 -3.681 1.00 66.62 192 ALA A CA 1
ATOM 1393 C C . ALA A 1 192 ? 49.686 19.603 -2.181 1.00 66.62 192 ALA A C 1
ATOM 1395 O O . ALA A 1 192 ? 49.963 20.511 -1.409 1.00 66.62 192 ALA A O 1
ATOM 1396 N N . LEU A 1 193 ? 49.221 18.424 -1.760 1.00 64.44 193 LEU A N 1
ATOM 1397 C CA . LEU A 1 193 ? 48.941 18.122 -0.356 1.00 64.44 193 LEU A CA 1
ATOM 1398 C C . LEU A 1 193 ? 50.218 18.018 0.493 1.00 64.44 193 LEU A C 1
ATOM 1400 O O . LEU A 1 193 ? 50.242 18.467 1.635 1.00 64.44 193 LEU A O 1
ATOM 1404 N N . ALA A 1 194 ? 51.279 17.427 -0.060 1.00 68.69 194 ALA A N 1
ATOM 1405 C CA . ALA A 1 194 ? 52.569 17.281 0.614 1.00 68.69 194 ALA A CA 1
ATOM 1406 C C . ALA A 1 194 ? 53.486 18.512 0.468 1.00 68.69 194 ALA A C 1
ATOM 1408 O O . ALA A 1 194 ? 54.592 18.503 1.003 1.00 68.69 194 ALA A O 1
ATOM 1409 N N . GLU A 1 195 ? 53.068 19.523 -0.299 1.00 73.00 195 GLU A N 1
ATOM 1410 C CA . GLU A 1 195 ? 53.852 20.705 -0.685 1.00 73.00 195 GLU A CA 1
ATOM 1411 C C . GLU A 1 195 ? 55.242 20.392 -1.267 1.00 73.00 195 GLU A C 1
ATOM 1413 O O . GLU A 1 195 ? 56.210 21.134 -1.092 1.00 73.00 195 GLU A O 1
ATOM 1418 N N . THR A 1 196 ? 55.360 19.295 -2.014 1.00 72.50 196 THR A N 1
ATOM 1419 C CA . THR A 1 196 ? 56.629 18.853 -2.613 1.00 72.50 196 THR A CA 1
ATOM 1420 C C . THR A 1 196 ? 56.587 18.937 -4.137 1.00 72.50 196 THR A C 1
ATOM 1422 O O . THR A 1 196 ? 55.533 18.822 -4.752 1.00 72.50 196 THR A O 1
ATOM 1425 N N . ASN A 1 197 ? 57.747 19.150 -4.774 1.00 72.62 197 ASN A N 1
ATOM 1426 C CA . ASN A 1 197 ? 57.895 19.200 -6.239 1.00 72.62 197 ASN A CA 1
ATOM 1427 C C . ASN A 1 197 ? 56.986 20.235 -6.937 1.00 72.62 197 ASN A C 1
ATOM 1429 O O . ASN A 1 197 ? 56.348 19.935 -7.949 1.00 72.62 197 ASN A O 1
ATOM 1433 N N . SER A 1 198 ? 56.932 21.460 -6.399 1.00 80.25 198 SER A N 1
ATOM 1434 C CA . SER A 1 198 ? 56.222 22.575 -7.036 1.00 80.25 198 SER A CA 1
ATOM 1435 C C . SER A 1 198 ? 56.716 22.809 -8.468 1.00 80.25 198 SER A C 1
ATOM 1437 O O . SER A 1 198 ? 57.915 22.785 -8.752 1.00 80.25 198 SER A O 1
ATOM 1439 N N . THR A 1 199 ? 55.765 23.054 -9.366 1.00 75.50 199 THR A N 1
ATOM 1440 C CA . THR A 1 199 ? 56.004 23.320 -10.792 1.00 75.50 199 THR A CA 1
ATOM 1441 C C . THR A 1 199 ? 56.004 24.813 -11.129 1.00 75.50 199 THR A C 1
ATOM 1443 O O . THR A 1 199 ? 56.233 25.185 -12.278 1.00 75.50 199 THR A O 1
ATOM 1446 N N . GLY A 1 200 ? 55.765 25.677 -10.137 1.00 78.50 200 GLY A N 1
ATOM 1447 C CA . GLY A 1 200 ? 55.768 27.133 -10.274 1.00 78.50 200 GLY A CA 1
ATOM 1448 C C . GLY A 1 200 ? 54.858 27.815 -9.252 1.00 78.50 200 GLY A C 1
ATOM 1449 O O . GLY A 1 200 ? 54.420 27.197 -8.283 1.00 78.50 200 GLY A O 1
ATOM 1450 N N . THR A 1 201 ? 54.532 29.084 -9.488 1.00 75.81 201 THR A N 1
ATOM 1451 C CA . THR A 1 201 ? 53.561 29.852 -8.695 1.00 75.81 201 THR A CA 1
ATOM 1452 C C . THR A 1 201 ? 52.437 30.393 -9.576 1.00 75.81 201 THR A C 1
ATOM 1454 O O . THR A 1 201 ? 52.595 30.532 -10.790 1.00 75.81 201 THR A O 1
ATOM 1457 N N . VAL A 1 202 ? 51.286 30.650 -8.961 1.00 71.50 202 VAL A N 1
ATOM 1458 C CA . VAL A 1 202 ? 50.108 31.294 -9.546 1.00 71.50 202 VAL A CA 1
ATOM 1459 C C . VAL A 1 202 ? 49.810 32.572 -8.756 1.00 71.50 202 VAL A C 1
ATOM 1461 O O . VAL A 1 202 ? 50.058 32.618 -7.555 1.00 71.50 202 VAL A O 1
ATOM 1464 N N . ALA A 1 203 ? 49.351 33.634 -9.416 1.00 66.25 203 ALA A N 1
ATOM 1465 C CA . ALA A 1 203 ? 49.122 34.931 -8.776 1.00 66.25 203 ALA A CA 1
ATOM 1466 C C . ALA A 1 203 ? 47.855 34.953 -7.899 1.00 66.25 203 ALA A C 1
ATOM 1468 O O . ALA A 1 203 ? 46.932 34.164 -8.110 1.00 66.25 203 ALA A O 1
ATOM 1469 N N . ALA A 1 204 ? 47.784 35.909 -6.967 1.00 64.19 204 ALA A N 1
ATOM 1470 C CA . ALA A 1 204 ? 46.555 36.227 -6.240 1.00 64.19 204 ALA A CA 1
ATOM 1471 C C . ALA A 1 204 ? 45.428 36.573 -7.226 1.00 64.19 204 ALA A C 1
ATOM 1473 O O . ALA A 1 204 ? 45.653 37.286 -8.207 1.00 64.19 204 ALA A O 1
ATOM 1474 N N . GLY A 1 205 ? 44.222 36.073 -6.986 1.00 59.62 205 GLY A N 1
ATOM 1475 C CA . GLY A 1 205 ? 43.117 36.214 -7.926 1.00 59.62 205 GLY A CA 1
ATOM 1476 C C . GLY A 1 205 ? 41.980 35.244 -7.654 1.00 59.62 205 GLY A C 1
ATOM 1477 O O . GLY A 1 205 ? 42.022 34.448 -6.720 1.00 59.62 205 GLY A O 1
ATOM 1478 N N . THR A 1 206 ? 40.932 35.318 -8.471 1.00 55.44 206 THR A N 1
ATOM 1479 C CA . THR A 1 206 ? 39.794 34.401 -8.363 1.00 55.44 206 THR A CA 1
ATOM 1480 C C . THR A 1 206 ? 39.891 33.287 -9.400 1.00 55.44 206 THR A C 1
ATOM 1482 O O . THR A 1 206 ? 39.938 33.551 -10.597 1.00 55.44 206 THR A O 1
ATOM 1485 N N . TYR A 1 207 ? 39.823 32.043 -8.941 1.00 57.88 207 TYR A N 1
ATOM 1486 C CA . TYR A 1 207 ? 39.916 30.835 -9.750 1.00 57.88 207 TYR A CA 1
ATOM 1487 C C . TYR A 1 207 ? 38.639 30.004 -9.616 1.00 57.88 207 TYR A C 1
ATOM 1489 O O . TYR A 1 207 ? 38.013 29.974 -8.556 1.00 57.88 207 TYR A O 1
ATOM 1497 N N . TYR A 1 208 ? 38.241 29.319 -10.687 1.00 53.53 208 TYR A N 1
ATOM 1498 C CA . TYR A 1 208 ? 37.217 28.276 -10.595 1.00 53.53 208 TYR A CA 1
ATOM 1499 C C . TYR A 1 208 ? 37.928 26.943 -10.421 1.00 53.53 208 TYR A C 1
ATOM 1501 O O . TYR A 1 208 ? 38.825 26.615 -11.195 1.00 53.53 208 TYR A O 1
ATOM 1509 N N . VAL A 1 209 ? 37.551 26.192 -9.392 1.00 53.53 209 VAL A N 1
ATOM 1510 C CA . VAL A 1 209 ? 38.291 25.002 -8.963 1.00 53.53 209 VAL A CA 1
ATOM 1511 C C . VAL A 1 209 ? 37.368 23.816 -8.714 1.00 53.53 209 VAL A C 1
ATOM 1513 O O . VAL A 1 209 ? 36.210 23.981 -8.321 1.00 53.53 209 VAL A O 1
ATOM 1516 N N . PHE A 1 210 ? 37.900 22.613 -8.920 1.00 49.03 210 PHE A N 1
ATOM 1517 C CA . PHE A 1 210 ? 37.254 21.351 -8.562 1.00 49.03 210 PHE A CA 1
ATOM 1518 C C . PHE A 1 210 ? 37.773 20.853 -7.201 1.00 49.03 210 PHE A C 1
ATOM 1520 O O . PHE A 1 210 ? 38.984 20.692 -7.028 1.00 49.03 210 PHE A O 1
ATOM 1527 N N . LYS A 1 211 ? 36.860 20.593 -6.247 1.00 47.81 211 LYS A N 1
ATOM 1528 C CA . LYS A 1 211 ? 37.127 19.878 -4.980 1.00 47.81 211 LYS A CA 1
ATOM 1529 C C . LYS A 1 211 ? 36.628 18.435 -5.137 1.00 47.81 211 LYS A C 1
ATOM 1531 O O . LYS A 1 211 ? 35.425 18.219 -5.250 1.00 47.81 211 LYS A O 1
ATOM 1536 N N . GLY A 1 212 ? 37.526 17.453 -5.174 1.00 38.94 212 GLY A N 1
ATOM 1537 C CA . GLY A 1 212 ? 37.133 16.049 -5.334 1.00 38.94 212 GLY A CA 1
ATOM 1538 C C . GLY A 1 212 ? 36.581 15.446 -4.039 1.00 38.94 212 GLY A C 1
ATOM 1539 O O . GLY A 1 212 ? 37.193 15.629 -2.994 1.00 38.94 212 GLY A O 1
ATOM 1540 N N . TYR A 1 213 ? 35.471 14.697 -4.095 1.00 33.84 213 TYR A N 1
ATOM 1541 C CA . TYR A 1 213 ? 35.117 13.678 -3.088 1.00 33.84 213 TYR A CA 1
ATOM 1542 C C . TYR A 1 213 ? 34.242 12.574 -3.722 1.00 33.84 213 TYR A C 1
ATOM 1544 O O . TYR A 1 213 ? 33.426 12.888 -4.590 1.00 33.84 213 TYR A O 1
ATOM 1552 N N . PRO A 1 214 ? 34.413 11.295 -3.305 1.00 34.88 214 PRO A N 1
ATOM 1553 C CA . PRO A 1 214 ? 33.882 10.917 -2.002 1.00 34.88 214 PRO A CA 1
ATOM 1554 C C . PRO A 1 214 ? 34.870 10.264 -0.996 1.00 34.88 214 PRO A C 1
ATOM 1556 O O . PRO A 1 214 ? 34.447 9.363 -0.296 1.00 34.88 214 PRO A O 1
ATOM 1559 N N . HIS A 1 215 ? 36.139 10.679 -0.842 1.00 30.25 215 HIS A N 1
ATOM 1560 C CA . HIS A 1 215 ? 36.983 10.323 0.334 1.00 30.25 215 HIS A CA 1
ATOM 1561 C C . HIS A 1 215 ? 38.089 11.369 0.586 1.00 30.25 215 HIS A C 1
ATOM 1563 O O . HIS A 1 215 ? 38.576 11.928 -0.379 1.00 30.25 215 HIS A O 1
ATOM 1569 N N . GLY A 1 216 ? 38.478 11.575 1.856 1.00 39.47 216 GLY A N 1
ATOM 1570 C CA . GLY A 1 216 ? 39.426 12.547 2.471 1.00 39.47 216 GLY A CA 1
ATOM 1571 C C . GLY A 1 216 ? 39.944 13.758 1.678 1.00 39.47 216 GLY A C 1
ATOM 1572 O O . GLY A 1 216 ? 40.419 13.598 0.574 1.00 39.47 216 GLY A O 1
ATOM 1573 N N . LEU A 1 217 ? 39.936 14.961 2.269 1.00 47.09 217 LEU A N 1
ATOM 1574 C CA . LEU A 1 217 ? 40.494 16.233 1.757 1.00 47.09 217 LEU A CA 1
ATOM 1575 C C . LEU A 1 217 ? 41.719 16.076 0.816 1.00 47.09 217 LEU A C 1
ATOM 1577 O O . LEU A 1 217 ? 42.819 15.852 1.307 1.00 47.09 217 LEU A O 1
ATOM 1581 N N . ASN A 1 218 ? 41.560 16.244 -0.507 1.00 49.97 218 ASN A N 1
ATOM 1582 C CA . ASN A 1 218 ? 42.648 16.045 -1.483 1.00 49.97 218 ASN A CA 1
ATOM 1583 C C . ASN A 1 218 ? 42.651 17.115 -2.599 1.00 49.97 218 ASN A C 1
ATOM 1585 O O . ASN A 1 218 ? 41.974 16.938 -3.607 1.00 49.97 218 ASN A O 1
ATOM 1589 N N . GLY A 1 219 ? 43.447 18.186 -2.438 1.00 50.47 219 GLY A N 1
ATOM 1590 C CA . GLY A 1 219 ? 43.828 19.148 -3.495 1.00 50.47 219 GLY A CA 1
ATOM 1591 C C . GLY A 1 219 ? 42.697 19.962 -4.160 1.00 50.47 219 GLY A C 1
ATOM 1592 O O . GLY A 1 219 ? 41.531 19.584 -4.154 1.00 50.47 219 GLY A O 1
ATOM 1593 N N . MET A 1 220 ? 43.030 21.100 -4.779 1.00 56.56 220 MET A N 1
ATOM 1594 C CA . MET A 1 220 ? 42.090 21.878 -5.605 1.00 56.56 220 MET A CA 1
ATOM 1595 C C . MET A 1 220 ? 42.608 22.007 -7.037 1.00 56.56 220 MET A C 1
ATOM 1597 O O . MET A 1 220 ? 43.708 22.517 -7.247 1.00 56.56 220 MET A O 1
ATOM 1601 N N . TYR A 1 221 ? 41.836 21.542 -8.023 1.00 51.00 221 TYR A N 1
ATOM 1602 C CA . TYR A 1 221 ? 42.246 21.562 -9.434 1.00 51.00 221 TYR A CA 1
ATOM 1603 C C . TYR A 1 221 ? 41.722 22.806 -10.153 1.00 51.00 221 TYR A C 1
ATOM 1605 O O . TYR A 1 221 ? 40.514 23.042 -10.146 1.00 51.00 221 TYR A O 1
ATOM 1613 N N . ASN A 1 222 ? 42.610 23.593 -10.770 1.00 56.66 222 ASN A N 1
ATOM 1614 C CA . ASN A 1 222 ? 42.255 24.845 -11.437 1.00 56.66 222 ASN A CA 1
ATOM 1615 C C . ASN A 1 222 ? 41.621 24.626 -12.821 1.00 56.66 222 ASN A C 1
ATOM 1617 O O . ASN A 1 222 ? 42.232 24.026 -13.709 1.00 56.66 222 ASN A O 1
ATOM 1621 N N . LEU A 1 223 ? 40.430 25.198 -13.006 1.00 48.28 223 LEU A N 1
ATOM 1622 C CA . LEU A 1 223 ? 39.613 25.127 -14.216 1.00 48.28 223 LEU A CA 1
ATOM 1623 C C . LEU A 1 223 ? 39.579 26.455 -14.998 1.00 48.28 223 LEU A C 1
ATOM 1625 O O . LEU A 1 223 ? 38.995 26.495 -16.080 1.00 48.28 223 LEU A O 1
ATOM 1629 N N . THR A 1 224 ? 40.174 27.545 -14.489 1.00 52.56 224 THR A N 1
ATOM 1630 C CA . THR A 1 224 ? 40.172 28.839 -15.193 1.00 52.56 224 THR A CA 1
ATOM 1631 C C . THR A 1 224 ? 41.314 29.023 -16.173 1.00 52.56 224 THR A C 1
ATOM 1633 O O . THR A 1 224 ? 42.477 28.773 -15.867 1.00 52.56 224 THR A O 1
ATOM 1636 N N . THR A 1 225 ? 40.960 29.629 -17.304 1.00 50.97 225 THR A N 1
ATOM 1637 C CA . THR A 1 225 ? 41.814 30.543 -18.065 1.00 50.97 225 THR A CA 1
ATOM 1638 C C . THR A 1 225 ? 41.175 31.925 -17.988 1.00 50.97 225 THR A C 1
ATOM 1640 O O . THR A 1 225 ? 40.189 32.177 -18.684 1.00 50.97 225 THR A O 1
ATOM 1643 N N . ASP A 1 226 ? 41.631 32.792 -17.088 1.00 41.41 226 ASP A N 1
ATOM 1644 C CA . ASP A 1 226 ? 41.077 34.147 -16.993 1.00 41.41 226 ASP A CA 1
ATOM 1645 C C . ASP A 1 226 ? 41.848 35.143 -17.885 1.00 41.41 226 ASP A C 1
ATOM 1647 O O . ASP A 1 226 ? 42.840 34.807 -18.538 1.00 41.41 226 ASP A O 1
ATOM 1651 N N . THR A 1 227 ? 41.378 36.391 -17.920 1.00 39.88 227 THR A N 1
ATOM 1652 C CA . THR A 1 227 ? 41.920 37.510 -18.712 1.00 39.88 227 THR A CA 1
ATOM 1653 C C . THR A 1 227 ? 43.379 37.891 -18.420 1.00 39.88 227 THR A C 1
ATOM 1655 O O . THR A 1 227 ? 43.919 38.753 -19.111 1.00 39.88 227 THR A O 1
ATOM 1658 N N . THR A 1 228 ? 44.025 37.278 -17.425 1.00 44.62 228 THR A N 1
ATOM 1659 C CA . THR A 1 228 ? 45.451 37.461 -17.108 1.00 44.62 228 THR A CA 1
ATOM 1660 C C . THR A 1 228 ? 46.375 36.474 -17.836 1.00 44.62 228 THR A C 1
ATOM 1662 O O . THR A 1 228 ? 47.586 36.684 -17.852 1.00 44.62 228 THR A O 1
ATOM 1665 N N . GLY A 1 229 ? 45.825 35.457 -18.518 1.00 46.62 229 GLY A N 1
ATOM 1666 C CA . GLY A 1 229 ? 46.572 34.580 -19.432 1.00 46.62 229 GLY A CA 1
ATOM 1667 C C . GLY A 1 229 ? 47.167 33.304 -18.821 1.00 46.62 229 GLY A C 1
ATOM 1668 O O . GLY A 1 229 ? 47.900 32.599 -19.515 1.00 46.62 229 GLY A O 1
ATOM 1669 N N . GLU A 1 230 ? 46.860 32.969 -17.565 1.00 50.72 230 GLU A N 1
ATOM 1670 C CA . GLU A 1 230 ? 47.259 31.682 -16.970 1.00 50.72 230 GLU A CA 1
ATOM 1671 C C . GLU A 1 230 ? 46.393 30.523 -17.500 1.00 50.72 230 GLU A C 1
ATOM 1673 O O . GLU A 1 230 ? 45.189 30.663 -17.719 1.00 50.72 230 GLU A O 1
ATOM 1678 N N . THR A 1 231 ? 47.021 29.368 -17.741 1.00 54.88 231 THR A N 1
ATOM 1679 C CA . THR A 1 231 ? 46.402 28.209 -18.412 1.00 54.88 231 THR A CA 1
ATOM 1680 C C . THR A 1 231 ? 45.843 27.200 -17.408 1.00 54.88 231 THR A C 1
ATOM 1682 O O . THR A 1 231 ? 46.530 26.836 -16.459 1.00 54.88 231 THR A O 1
ATOM 1685 N N . ALA A 1 232 ? 44.607 26.728 -17.606 1.00 55.28 232 ALA A N 1
ATOM 1686 C CA . ALA A 1 232 ? 43.982 25.714 -16.750 1.00 55.28 232 ALA A CA 1
ATOM 1687 C C . ALA A 1 232 ? 44.805 24.408 -16.705 1.00 55.28 232 ALA A C 1
ATOM 1689 O O . ALA A 1 232 ? 45.532 24.098 -17.650 1.00 55.28 232 ALA A O 1
ATOM 1690 N N . GLY A 1 233 ? 44.652 23.616 -15.633 1.00 55.38 233 GLY A N 1
ATOM 1691 C CA . GLY A 1 233 ? 45.174 22.243 -15.592 1.00 55.38 233 GLY A CA 1
ATOM 1692 C C . GLY A 1 233 ? 46.220 21.903 -14.522 1.00 55.38 233 GLY A C 1
ATOM 1693 O O . GLY A 1 233 ? 46.976 20.948 -14.698 1.00 55.38 233 GLY A O 1
ATOM 1694 N N . PHE A 1 234 ? 46.277 22.644 -13.415 1.00 63.88 234 PHE A N 1
ATOM 1695 C CA . PHE A 1 234 ? 47.224 22.421 -12.312 1.00 63.88 234 PHE A CA 1
ATOM 1696 C C . PHE A 1 234 ? 46.530 22.374 -10.940 1.00 63.88 234 PHE A C 1
ATOM 1698 O O . PHE A 1 234 ? 45.398 22.833 -10.791 1.00 63.88 234 PHE A O 1
ATOM 1705 N N . TRP A 1 235 ? 47.213 21.819 -9.936 1.00 69.12 235 TRP A N 1
ATOM 1706 C CA . TRP A 1 235 ? 46.711 21.638 -8.569 1.00 69.12 235 TRP A CA 1
ATOM 1707 C C . TRP A 1 235 ? 47.256 22.693 -7.603 1.00 69.12 235 TRP A C 1
ATOM 1709 O O . TRP A 1 235 ? 48.406 23.117 -7.727 1.00 69.12 235 TRP A O 1
ATOM 1719 N N . ILE A 1 236 ? 46.439 23.083 -6.624 1.00 67.25 236 ILE A N 1
ATOM 1720 C CA . ILE A 1 236 ? 46.754 24.049 -5.559 1.00 67.25 236 ILE A CA 1
ATOM 1721 C C . ILE A 1 236 ? 46.451 23.394 -4.201 1.00 67.25 236 ILE A C 1
ATOM 1723 O O . ILE A 1 236 ? 45.497 22.615 -4.090 1.00 67.25 236 ILE A O 1
ATOM 1727 N N . ASN A 1 237 ? 47.267 23.675 -3.178 1.00 65.12 237 ASN A N 1
ATOM 1728 C CA . ASN A 1 237 ? 47.030 23.175 -1.821 1.00 65.12 237 ASN A CA 1
ATOM 1729 C C . ASN A 1 237 ? 45.849 23.932 -1.171 1.00 65.12 237 ASN A C 1
ATOM 1731 O O . ASN A 1 237 ? 45.929 25.155 -1.059 1.00 65.12 237 ASN A O 1
ATOM 1735 N N . PRO A 1 238 ? 44.775 23.252 -0.720 1.00 56.19 238 PRO A N 1
ATOM 1736 C CA . PRO A 1 238 ? 43.626 23.895 -0.072 1.00 56.19 238 PRO A CA 1
ATOM 1737 C C . PRO A 1 238 ? 43.921 24.561 1.284 1.00 56.19 238 PRO A C 1
ATOM 1739 O O . PRO A 1 238 ? 43.079 25.314 1.757 1.00 56.19 238 PRO A O 1
ATOM 1742 N N . ASN A 1 239 ? 45.074 24.300 1.913 1.00 53.94 239 ASN A N 1
ATOM 1743 C CA . ASN A 1 239 ? 45.413 24.822 3.248 1.00 53.94 239 ASN A CA 1
ATOM 1744 C C . ASN A 1 239 ? 46.185 26.158 3.240 1.00 53.94 239 ASN A C 1
ATOM 1746 O O . ASN A 1 239 ? 46.671 26.588 4.285 1.00 53.94 239 ASN A O 1
ATOM 1750 N N . ALA A 1 240 ? 46.328 26.812 2.084 1.00 50.38 240 ALA A N 1
ATOM 1751 C CA . ALA A 1 240 ? 46.930 28.141 1.996 1.00 50.38 240 ALA A CA 1
ATOM 1752 C C . ALA A 1 240 ? 45.922 29.217 2.465 1.00 50.38 240 ALA A C 1
ATOM 1754 O O . ALA A 1 240 ? 45.161 29.737 1.657 1.00 50.38 240 ALA A O 1
ATOM 1755 N N . GLU A 1 241 ? 45.928 29.460 3.781 1.00 39.22 241 GLU A N 1
ATOM 1756 C CA . GLU A 1 241 ? 45.215 30.464 4.601 1.00 39.22 241 GLU A CA 1
ATOM 1757 C C . GLU A 1 241 ? 43.677 30.614 4.445 1.00 39.22 241 GLU A C 1
ATOM 1759 O O . GLU A 1 241 ? 43.131 30.906 3.384 1.00 39.22 241 GLU A O 1
ATOM 1764 N N . GLU A 1 242 ? 42.983 30.422 5.577 1.00 38.88 242 GLU A N 1
ATOM 1765 C CA . GLU A 1 242 ? 41.527 30.470 5.779 1.00 38.88 242 GLU A CA 1
ATOM 1766 C C . GLU A 1 242 ? 40.925 31.889 5.685 1.00 38.88 242 GLU A C 1
ATOM 1768 O O . GLU A 1 242 ? 41.393 32.802 6.355 1.00 38.88 242 GLU A O 1
ATOM 1773 N N . GLU A 1 243 ? 39.798 32.029 4.974 1.00 34.88 243 GLU A N 1
ATOM 1774 C CA . GLU A 1 243 ? 38.522 32.535 5.527 1.00 34.88 243 GLU A CA 1
ATOM 1775 C C . GLU A 1 243 ? 37.379 32.219 4.533 1.00 34.88 243 GLU A C 1
ATOM 1777 O O . GLU A 1 243 ? 37.360 32.703 3.400 1.00 34.88 243 GLU A O 1
ATOM 1782 N N . GLU A 1 244 ? 36.430 31.359 4.925 1.00 33.31 244 GLU A N 1
ATOM 1783 C CA . GLU A 1 244 ? 35.185 31.138 4.173 1.00 33.31 244 GLU A CA 1
ATOM 1784 C C . GLU A 1 244 ? 34.197 32.281 4.466 1.00 33.31 244 GLU A C 1
ATOM 1786 O O . GLU A 1 244 ? 33.589 32.326 5.534 1.00 33.31 244 GLU A O 1
ATOM 1791 N N . GLU A 1 245 ? 33.971 33.176 3.503 1.00 29.17 245 GLU A N 1
ATOM 1792 C CA . GLU A 1 245 ? 32.778 34.034 3.501 1.00 29.17 245 GLU A CA 1
ATOM 1793 C C . GLU A 1 245 ? 31.557 33.212 3.031 1.00 29.17 245 GLU A C 1
ATOM 1795 O O . GLU A 1 245 ? 31.601 32.597 1.956 1.00 29.17 245 GLU A O 1
ATOM 1800 N N . PRO A 1 246 ? 30.443 33.172 3.787 1.00 29.72 246 PRO A N 1
ATOM 1801 C CA . PRO A 1 246 ? 29.282 32.371 3.429 1.00 29.72 246 PRO A CA 1
ATOM 1802 C C . PRO A 1 246 ? 28.486 33.042 2.301 1.00 29.72 246 PRO A C 1
ATOM 1804 O O . PRO A 1 246 ? 27.954 34.142 2.449 1.00 29.72 246 PRO A O 1
ATOM 1807 N N . VAL A 1 247 ? 28.307 32.347 1.177 1.00 33.03 247 VAL A N 1
ATOM 1808 C CA . VAL A 1 247 ? 27.358 32.772 0.136 1.00 33.03 247 VAL A CA 1
ATOM 1809 C C . VAL A 1 247 ? 25.935 32.417 0.587 1.00 33.03 247 VAL A C 1
ATOM 1811 O O . VAL A 1 247 ? 25.496 31.278 0.440 1.00 33.03 247 VAL A O 1
ATOM 1814 N N . VAL A 1 248 ? 25.201 33.391 1.136 1.00 34.81 248 VAL A N 1
ATOM 1815 C CA . VAL A 1 248 ? 23.762 33.286 1.454 1.00 34.81 248 VAL A CA 1
ATOM 1816 C C . VAL A 1 248 ? 22.955 34.177 0.503 1.00 34.81 248 VAL A C 1
ATOM 1818 O O . VAL A 1 248 ? 23.212 35.372 0.384 1.00 34.81 248 VAL A O 1
ATOM 1821 N N . THR A 1 249 ? 21.948 33.615 -0.168 1.00 39.06 249 THR A N 1
ATOM 1822 C CA . THR A 1 249 ? 20.994 34.342 -1.028 1.00 39.06 249 THR A CA 1
ATOM 1823 C C . THR A 1 249 ? 19.948 35.090 -0.183 1.00 39.06 249 THR A C 1
ATOM 1825 O O . THR A 1 249 ? 19.165 34.446 0.513 1.00 39.06 249 THR A O 1
ATOM 1828 N N . GLY A 1 250 ? 19.911 36.429 -0.233 1.00 41.12 250 GLY A N 1
ATOM 1829 C CA . GLY A 1 250 ? 18.906 37.264 0.456 1.00 41.12 250 GLY A CA 1
ATOM 1830 C C . GLY A 1 250 ? 17.673 37.613 -0.397 1.00 41.12 250 GLY A C 1
ATOM 1831 O O . GLY A 1 250 ? 17.741 37.607 -1.625 1.00 41.12 250 GLY A O 1
ATOM 1832 N N . THR A 1 251 ? 16.553 37.959 0.249 1.00 42.69 251 THR A N 1
ATOM 1833 C CA . THR A 1 251 ? 15.290 38.393 -0.397 1.00 42.69 251 THR A CA 1
ATOM 1834 C C . THR A 1 251 ? 15.295 39.918 -0.626 1.00 42.69 251 THR A C 1
ATOM 1836 O O . THR A 1 251 ? 15.726 40.641 0.279 1.00 42.69 251 THR A O 1
ATOM 1839 N N . PRO A 1 252 ? 14.826 40.446 -1.778 1.00 45.50 252 PRO A N 1
ATOM 1840 C CA . PRO A 1 252 ? 14.748 41.892 -2.016 1.00 45.50 252 PRO A CA 1
ATOM 1841 C C . PRO A 1 252 ? 13.637 42.557 -1.184 1.00 45.50 252 PRO A C 1
ATOM 1843 O O . PRO A 1 252 ? 12.507 42.077 -1.149 1.00 45.50 252 PRO A O 1
ATOM 1846 N N . TYR A 1 253 ? 13.951 43.690 -0.554 1.00 47.22 253 TYR A N 1
ATOM 1847 C CA . TYR A 1 253 ? 13.053 44.505 0.270 1.00 47.22 253 TYR A CA 1
ATOM 1848 C C . TYR A 1 253 ? 13.148 45.988 -0.108 1.00 47.22 253 TYR A C 1
ATOM 1850 O O . TYR A 1 253 ? 14.239 46.509 -0.322 1.00 47.22 253 TYR A O 1
ATOM 1858 N N . VAL A 1 254 ? 12.010 46.690 -0.168 1.00 50.12 254 VAL A N 1
ATOM 1859 C CA . VAL A 1 254 ? 11.967 48.112 -0.556 1.00 50.12 254 VAL A CA 1
ATOM 1860 C C . VAL A 1 254 ? 11.659 48.996 0.647 1.00 50.12 254 VAL A C 1
ATOM 1862 O O . VAL A 1 254 ? 10.609 48.886 1.287 1.00 50.12 254 VAL A O 1
ATOM 1865 N N . VAL A 1 255 ? 12.583 49.910 0.920 1.00 51.47 255 VAL A N 1
ATOM 1866 C CA . VAL A 1 255 ? 12.446 50.992 1.891 1.00 51.47 255 VAL A CA 1
ATOM 1867 C C . VAL A 1 255 ? 11.836 52.184 1.153 1.00 51.47 255 VAL A C 1
ATOM 1869 O O . VAL A 1 255 ? 12.436 52.718 0.225 1.00 51.47 255 VAL A O 1
ATOM 1872 N N . VAL A 1 256 ? 10.614 52.586 1.509 1.00 42.28 256 VAL A N 1
ATOM 1873 C CA . VAL A 1 256 ? 9.842 53.587 0.734 1.00 42.28 256 VAL A CA 1
ATOM 1874 C C . VAL A 1 256 ? 10.024 55.035 1.191 1.00 42.28 256 VAL A C 1
ATOM 1876 O O . VAL A 1 256 ? 9.505 55.959 0.568 1.00 42.28 256 VAL A O 1
ATOM 1879 N N . LYS A 1 257 ? 10.746 55.246 2.288 1.00 50.66 257 LYS A N 1
ATOM 1880 C CA . LYS A 1 257 ? 11.131 56.556 2.827 1.00 50.66 257 LYS A CA 1
ATOM 1881 C C . LYS A 1 257 ? 12.409 56.389 3.638 1.00 50.66 257 LYS A C 1
ATOM 1883 O O . LYS A 1 257 ? 12.744 55.270 3.991 1.00 50.66 257 LYS A O 1
ATOM 1888 N N . GLU A 1 258 ? 13.084 57.478 3.973 1.00 68.38 258 GLU A N 1
ATOM 1889 C CA . GLU A 1 258 ? 14.248 57.401 4.855 1.00 68.38 258 GLU A CA 1
ATOM 1890 C C . GLU A 1 258 ? 13.866 56.812 6.234 1.00 68.38 258 GLU A C 1
ATOM 1892 O O . GLU A 1 258 ? 12.886 57.257 6.843 1.00 68.38 258 GLU A O 1
ATOM 1897 N N . ILE A 1 259 ? 14.600 55.792 6.697 1.00 65.81 259 ILE A N 1
ATOM 1898 C CA . ILE A 1 259 ? 14.378 55.089 7.981 1.00 65.81 259 ILE A CA 1
ATOM 1899 C C . ILE A 1 259 ? 15.671 55.002 8.797 1.00 65.81 259 ILE A C 1
ATOM 1901 O O . ILE A 1 259 ? 16.755 55.277 8.281 1.00 65.81 259 ILE A O 1
ATOM 1905 N N . ASN A 1 260 ? 15.583 54.608 10.068 1.00 76.44 260 ASN A N 1
ATOM 1906 C CA . ASN A 1 260 ? 16.757 54.487 10.926 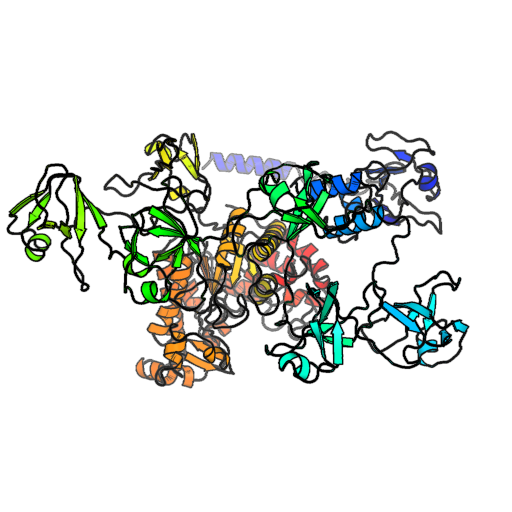1.00 76.44 260 ASN A CA 1
ATOM 1907 C C . ASN A 1 260 ? 17.529 53.189 10.644 1.00 76.44 260 ASN A C 1
ATOM 1909 O O . ASN A 1 260 ? 16.943 52.118 10.464 1.00 76.44 260 ASN A O 1
ATOM 1913 N N . LYS A 1 261 ? 18.864 53.269 10.683 1.00 79.50 261 LYS A N 1
ATOM 1914 C CA . LYS A 1 261 ? 19.750 52.098 10.752 1.00 79.50 261 LYS A CA 1
ATOM 1915 C C . LYS A 1 261 ? 20.284 51.907 12.167 1.00 79.50 261 LYS A C 1
ATOM 1917 O O . LYS A 1 261 ? 20.470 52.862 12.924 1.00 79.50 261 LYS A O 1
ATOM 1922 N N . TYR A 1 262 ? 20.538 50.653 12.517 1.00 73.62 262 TYR A N 1
ATOM 1923 C CA . TYR A 1 262 ? 20.923 50.227 13.854 1.00 73.62 262 TYR A CA 1
ATOM 1924 C C . TYR A 1 262 ? 22.133 49.294 13.799 1.00 73.62 262 TYR A C 1
ATOM 1926 O O . TYR A 1 262 ? 22.281 48.479 12.888 1.00 73.62 262 TYR A O 1
ATOM 1934 N N . ALA A 1 263 ? 22.988 49.380 14.816 1.00 71.88 263 ALA A N 1
ATOM 1935 C CA . ALA A 1 263 ? 24.192 48.554 14.923 1.00 71.88 263 ALA A CA 1
ATOM 1936 C C . ALA A 1 263 ? 23.906 47.092 15.326 1.00 71.88 263 ALA A C 1
ATOM 1938 O O . ALA A 1 263 ? 24.770 46.235 15.171 1.00 71.88 263 ALA A O 1
ATOM 1939 N N . SER A 1 264 ? 22.712 46.788 15.848 1.00 69.25 264 SER A N 1
ATOM 1940 C CA . SER A 1 264 ? 22.319 45.433 16.252 1.00 69.25 264 SER A CA 1
ATOM 1941 C C . SER A 1 264 ? 20.831 45.169 16.015 1.00 69.25 264 SER A C 1
ATOM 1943 O O . SER A 1 264 ? 20.012 46.093 16.017 1.00 69.25 264 SER A O 1
ATOM 1945 N N . SER A 1 265 ? 20.469 43.894 15.871 1.00 59.34 265 SER A N 1
ATOM 1946 C CA . SER A 1 265 ? 19.082 43.440 15.699 1.00 59.34 265 SER A CA 1
ATOM 1947 C C . SER A 1 265 ? 18.180 43.807 16.884 1.00 59.34 265 SER A C 1
ATOM 1949 O O . SER A 1 265 ? 17.014 44.159 16.695 1.00 59.34 265 SER A O 1
ATOM 1951 N N . THR A 1 266 ? 18.727 43.784 18.102 1.00 66.62 266 THR A N 1
ATOM 1952 C CA . THR A 1 266 ? 18.038 44.177 19.341 1.00 66.62 266 THR A CA 1
ATOM 1953 C C . THR A 1 266 ? 17.725 45.672 19.375 1.00 66.62 266 THR A C 1
ATOM 1955 O O . THR A 1 266 ? 16.637 46.064 19.796 1.00 66.62 266 THR A O 1
ATOM 1958 N N . ASN A 1 267 ? 18.655 46.511 18.915 1.00 70.62 267 ASN A N 1
ATOM 1959 C CA . ASN A 1 267 ? 18.451 47.958 18.830 1.00 70.62 267 ASN A CA 1
ATOM 1960 C C . ASN A 1 267 ? 17.431 48.302 17.740 1.00 70.62 267 ASN A C 1
ATOM 1962 O O . ASN A 1 267 ? 16.553 49.129 17.973 1.00 70.62 267 ASN A O 1
ATOM 1966 N N . ALA A 1 268 ? 17.492 47.605 16.599 1.00 66.88 268 ALA A N 1
ATOM 1967 C CA . ALA A 1 268 ? 16.510 47.744 15.530 1.00 66.88 268 ALA A CA 1
ATOM 1968 C C . ALA A 1 268 ? 15.100 47.411 16.014 1.00 66.88 268 ALA A C 1
ATOM 1970 O O . ALA A 1 268 ? 14.188 48.213 15.842 1.00 66.88 268 ALA A O 1
ATOM 1971 N N . TYR A 1 269 ? 14.916 46.273 16.686 1.00 69.38 269 TYR A N 1
ATOM 1972 C CA . TYR A 1 269 ? 13.603 45.881 17.193 1.00 69.38 269 TYR A CA 1
ATOM 1973 C C . TYR A 1 269 ? 13.025 46.872 18.208 1.00 69.38 269 TYR A C 1
ATOM 1975 O O . TYR A 1 269 ? 11.877 47.293 18.077 1.00 69.38 269 TYR A O 1
ATOM 1983 N N . ASN A 1 270 ? 13.835 47.281 19.186 1.00 67.50 270 ASN A N 1
ATOM 1984 C CA . ASN A 1 270 ? 13.413 48.199 20.245 1.00 67.50 270 ASN A CA 1
ATOM 1985 C C . ASN A 1 270 ? 13.396 49.676 19.807 1.00 67.50 270 ASN A C 1
ATOM 1987 O O . ASN A 1 270 ? 13.060 50.535 20.620 1.00 67.50 270 ASN A O 1
ATOM 1991 N N . GLN A 1 271 ? 13.786 49.973 18.561 1.00 70.88 271 GLN A N 1
ATOM 1992 C CA . GLN A 1 271 ? 13.959 51.324 18.012 1.00 70.88 271 GLN A CA 1
ATOM 1993 C C . GLN A 1 271 ? 14.817 52.234 18.909 1.00 70.88 271 GLN A C 1
ATOM 1995 O O . GLN A 1 271 ? 14.527 53.414 19.100 1.00 70.88 271 GLN A O 1
ATOM 2000 N N . SER A 1 272 ? 15.888 51.686 19.482 1.00 70.81 272 SER A N 1
ATOM 2001 C CA . SER A 1 272 ? 16.748 52.383 20.441 1.00 70.81 272 SER A CA 1
ATOM 2002 C C . SER A 1 272 ? 18.178 52.533 19.917 1.00 70.81 272 SER A C 1
ATOM 2004 O O . SER A 1 272 ? 18.697 51.651 19.241 1.00 70.81 272 SER A O 1
ATOM 2006 N N . ASN A 1 273 ? 18.828 53.662 20.228 1.00 74.94 273 ASN A N 1
ATOM 2007 C CA . ASN A 1 273 ? 20.201 53.995 19.811 1.00 74.94 273 ASN A CA 1
ATOM 2008 C C . ASN A 1 273 ? 20.463 53.823 18.293 1.00 74.94 273 ASN A C 1
ATOM 2010 O O . ASN A 1 273 ? 21.281 52.977 17.910 1.00 74.94 273 ASN A O 1
ATOM 2014 N N . PRO A 1 274 ? 19.783 54.601 17.425 1.00 81.75 274 PRO A N 1
ATOM 2015 C CA . PRO A 1 274 ? 20.032 54.563 15.986 1.00 81.75 274 PRO A CA 1
ATOM 2016 C C . PRO A 1 274 ? 21.471 54.992 15.674 1.00 81.75 274 PRO A C 1
ATOM 2018 O O . PRO A 1 274 ? 21.985 55.954 16.247 1.00 81.75 274 PRO A O 1
ATOM 2021 N N . SER A 1 275 ? 22.124 54.269 14.766 1.00 75.25 275 SER A N 1
ATOM 2022 C CA . SER A 1 275 ? 23.490 54.557 14.311 1.00 75.25 275 SER A CA 1
ATOM 2023 C C . SER A 1 275 ? 23.531 55.456 13.068 1.00 75.25 275 SER A C 1
ATOM 2025 O O . SER A 1 275 ? 24.613 55.852 12.640 1.00 75.25 275 SER A O 1
ATOM 2027 N N . GLY A 1 276 ? 22.371 55.794 12.497 1.00 80.88 276 GLY A N 1
ATOM 2028 C CA . GLY A 1 276 ? 22.199 56.722 11.376 1.00 80.88 276 GLY A CA 1
ATOM 2029 C C . GLY A 1 276 ? 20.854 56.511 10.678 1.00 80.88 276 GLY A C 1
ATOM 2030 O O . GLY A 1 276 ? 19.979 55.839 11.225 1.00 80.88 276 GLY A O 1
ATOM 2031 N N . THR A 1 277 ? 20.715 57.011 9.450 1.00 76.88 277 THR A N 1
ATOM 2032 C CA . THR A 1 277 ? 19.563 56.742 8.575 1.00 76.88 277 THR A CA 1
ATOM 2033 C C . THR A 1 277 ? 19.980 56.041 7.278 1.00 76.88 277 THR A C 1
ATOM 2035 O O . THR A 1 277 ? 21.169 55.962 6.957 1.00 76.88 277 THR A O 1
ATOM 2038 N N . VAL A 1 278 ? 19.003 55.470 6.572 1.00 69.50 278 VAL A N 1
ATOM 2039 C CA . VAL A 1 278 ? 19.134 54.869 5.237 1.00 69.50 278 VAL A CA 1
ATOM 2040 C C . VAL A 1 278 ? 18.026 55.409 4.335 1.00 69.50 278 VAL A C 1
ATOM 2042 O O . VAL A 1 278 ? 16.879 55.526 4.769 1.00 69.50 278 VAL A O 1
ATOM 2045 N N . ALA A 1 279 ? 18.378 55.772 3.102 1.00 59.12 279 ALA A N 1
ATOM 2046 C CA . ALA A 1 279 ? 17.471 56.393 2.142 1.00 59.12 279 ALA A CA 1
ATOM 2047 C C . ALA A 1 279 ? 16.429 55.408 1.579 1.00 59.12 279 ALA A C 1
ATOM 2049 O O . ALA A 1 279 ? 16.513 54.194 1.757 1.00 59.12 279 ALA A O 1
ATOM 2050 N N . ALA A 1 280 ? 15.426 55.946 0.880 1.00 56.25 280 ALA A N 1
ATOM 2051 C CA . ALA A 1 280 ? 14.470 55.122 0.150 1.00 56.25 280 ALA A CA 1
ATOM 2052 C C . ALA A 1 280 ? 15.166 54.394 -1.015 1.00 56.25 280 ALA A C 1
ATOM 2054 O O . ALA A 1 280 ? 15.861 55.025 -1.810 1.00 56.25 280 ALA A O 1
ATOM 2055 N N . GLY A 1 281 ? 14.963 53.082 -1.133 1.00 52.75 281 GLY A N 1
ATOM 2056 C CA . GLY A 1 281 ? 15.695 52.236 -2.075 1.00 52.75 281 GLY A CA 1
ATOM 2057 C C . GLY A 1 281 ? 15.351 50.752 -1.946 1.00 52.75 281 GLY A C 1
ATOM 2058 O O . GLY A 1 281 ? 14.554 50.356 -1.094 1.00 52.75 281 GLY A O 1
ATOM 2059 N N . THR A 1 282 ? 15.937 49.924 -2.815 1.00 51.31 282 THR A N 1
ATOM 2060 C CA . THR A 1 282 ? 15.802 48.457 -2.756 1.00 51.31 282 THR A CA 1
ATOM 2061 C C . THR A 1 282 ? 17.052 47.856 -2.126 1.00 51.31 282 THR A C 1
ATOM 2063 O O . THR A 1 282 ? 18.152 48.061 -2.631 1.00 51.31 282 THR A O 1
ATOM 2066 N N . TYR A 1 283 ? 16.873 47.090 -1.055 1.00 53.75 283 TYR A N 1
ATOM 2067 C CA . TYR A 1 283 ? 17.930 46.463 -0.267 1.00 53.75 283 TYR A CA 1
ATOM 2068 C C . TYR A 1 283 ? 17.687 44.955 -0.190 1.00 53.75 283 TYR A C 1
ATOM 2070 O O . TYR A 1 283 ? 16.549 44.518 -0.032 1.00 53.75 283 TYR A O 1
ATOM 2078 N N . TYR A 1 284 ? 18.736 44.140 -0.282 1.00 52.06 284 TYR A N 1
ATOM 2079 C CA . TYR A 1 284 ? 18.620 42.693 -0.092 1.00 52.06 284 TYR A CA 1
ATOM 2080 C C . TYR A 1 284 ? 18.985 42.355 1.340 1.00 52.06 284 TYR A C 1
ATOM 2082 O O . TYR A 1 284 ? 20.037 42.756 1.834 1.00 52.06 284 TYR A O 1
ATOM 2090 N N . ILE A 1 285 ? 18.097 41.644 2.024 1.00 56.62 285 ILE A N 1
ATOM 2091 C CA . ILE A 1 285 ? 18.145 41.548 3.480 1.00 56.62 285 ILE A CA 1
ATOM 2092 C C . ILE A 1 285 ? 18.075 40.084 3.925 1.00 56.62 285 ILE A C 1
ATOM 2094 O O . ILE A 1 285 ? 17.326 39.284 3.358 1.00 56.62 285 ILE A O 1
ATOM 2098 N N . TYR A 1 286 ? 18.847 39.743 4.960 1.00 50.84 286 TYR A N 1
ATOM 2099 C CA . TYR A 1 286 ? 18.789 38.461 5.662 1.00 50.84 286 TYR A CA 1
ATOM 2100 C C . TYR A 1 286 ? 17.855 38.529 6.877 1.00 50.84 286 TYR A C 1
ATOM 2102 O O . TYR A 1 286 ? 17.919 39.466 7.679 1.00 50.84 286 TYR A O 1
ATOM 2110 N N . ASN A 1 287 ? 17.015 37.503 7.037 1.00 53.22 287 ASN A N 1
ATOM 2111 C CA . ASN A 1 287 ? 16.098 37.368 8.165 1.00 53.22 287 ASN A CA 1
ATOM 2112 C C . ASN A 1 287 ? 16.688 36.373 9.182 1.00 53.22 287 ASN A C 1
ATOM 2114 O O . ASN A 1 287 ? 16.757 35.171 8.926 1.00 53.22 287 ASN A O 1
ATOM 2118 N N . GLY A 1 288 ? 17.182 36.871 10.316 1.00 39.41 288 GLY A N 1
ATOM 2119 C CA . GLY A 1 288 ? 17.929 36.061 11.278 1.00 39.41 288 GLY A CA 1
ATOM 2120 C C . GLY A 1 288 ? 17.055 35.160 12.163 1.00 39.41 288 GLY A C 1
ATOM 2121 O O . GLY A 1 288 ? 16.577 35.615 13.194 1.00 39.41 288 GLY A O 1
ATOM 2122 N N . TYR A 1 289 ? 16.972 33.866 11.819 1.00 39.25 289 TYR A N 1
ATOM 2123 C CA . TYR A 1 289 ? 16.551 32.716 12.657 1.00 39.25 289 TYR A CA 1
ATOM 2124 C C . TYR A 1 289 ? 15.066 32.629 13.143 1.00 39.25 289 TYR A C 1
ATOM 2126 O O . TYR A 1 289 ? 14.336 33.615 13.201 1.00 39.25 289 TYR A O 1
ATOM 2134 N N . PRO A 1 290 ? 14.572 31.410 13.481 1.00 34.31 290 PRO A N 1
ATOM 2135 C CA . PRO A 1 290 ? 13.193 30.956 13.256 1.00 34.31 290 PRO A CA 1
ATOM 2136 C C . PRO A 1 290 ? 12.205 31.197 14.413 1.00 34.31 290 PRO A C 1
ATOM 2138 O O . PRO A 1 290 ? 11.151 30.570 14.440 1.00 34.31 290 PRO A O 1
ATOM 2141 N N . ASN A 1 291 ? 12.505 32.091 15.362 1.00 36.78 291 ASN A N 1
ATOM 2142 C CA . ASN A 1 291 ? 11.660 32.299 16.555 1.00 36.78 291 ASN A CA 1
ATOM 2143 C C . ASN A 1 291 ? 11.019 33.695 16.655 1.00 36.78 291 ASN A C 1
ATOM 2145 O O . ASN A 1 291 ? 10.518 34.077 17.709 1.00 36.78 291 ASN A O 1
ATOM 2149 N N . GLY A 1 292 ? 10.960 34.427 15.541 1.00 47.72 292 GLY A N 1
ATOM 2150 C CA . GLY A 1 292 ? 9.849 35.341 15.293 1.00 47.72 292 GLY A CA 1
ATOM 2151 C C . GLY A 1 292 ? 9.788 36.637 16.095 1.00 47.72 292 GLY A C 1
ATOM 2152 O O . GLY A 1 292 ? 8.678 37.103 16.291 1.00 47.72 292 GLY A O 1
ATOM 2153 N N . VAL A 1 293 ? 10.904 37.244 16.518 1.00 48.12 293 VAL A N 1
ATOM 2154 C CA . VAL A 1 293 ? 10.935 38.654 16.957 1.00 48.12 293 VAL A CA 1
ATOM 2155 C C . VAL A 1 293 ? 12.386 39.191 16.907 1.00 48.12 293 VAL A C 1
ATOM 2157 O O . VAL A 1 293 ? 13.174 38.767 17.746 1.00 48.12 293 VAL A O 1
ATOM 2160 N N .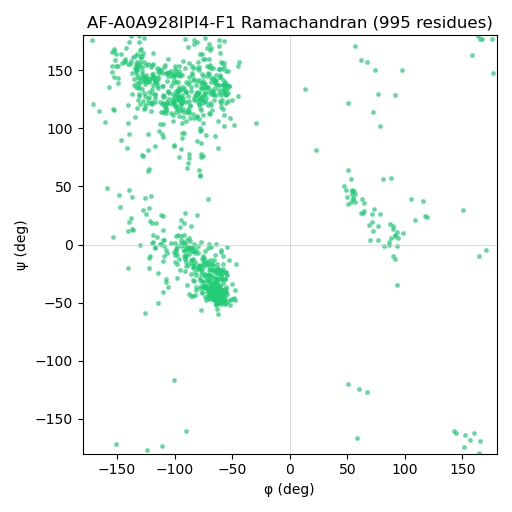 ASN A 1 294 ? 12.767 40.036 15.922 1.00 52.91 294 ASN A N 1
ATOM 2161 C CA . ASN A 1 294 ? 13.808 41.112 15.944 1.00 52.91 294 ASN A CA 1
ATOM 2162 C C . ASN A 1 294 ? 14.316 41.498 14.523 1.00 52.91 294 ASN A C 1
ATOM 2164 O O . ASN A 1 294 ? 14.050 40.775 13.573 1.00 52.91 294 ASN A O 1
ATOM 2168 N N . GLY A 1 295 ? 14.978 42.666 14.381 1.00 50.84 295 GLY A N 1
ATOM 2169 C CA . GLY A 1 295 ? 15.211 43.414 13.123 1.00 50.84 295 GLY A CA 1
ATOM 2170 C C . GLY A 1 295 ? 15.932 42.714 11.952 1.00 50.84 295 GLY A C 1
ATOM 2171 O O . GLY A 1 295 ? 16.408 41.592 12.054 1.00 50.84 295 GLY A O 1
ATOM 2172 N N . MET A 1 296 ? 16.020 43.416 10.822 1.00 58.59 296 MET A N 1
ATOM 2173 C CA . MET A 1 296 ? 16.393 42.927 9.483 1.00 58.59 296 MET A CA 1
ATOM 2174 C C . MET A 1 296 ? 17.818 43.348 9.070 1.00 58.59 296 MET A C 1
ATOM 2176 O O . MET A 1 296 ? 18.126 44.529 9.196 1.00 58.59 296 MET A O 1
ATOM 2180 N N . TYR A 1 297 ? 18.678 42.444 8.570 1.00 48.53 297 TYR A N 1
ATOM 2181 C CA . TYR A 1 297 ? 20.097 42.745 8.262 1.00 48.53 297 TYR A CA 1
ATOM 2182 C C . TYR A 1 297 ? 20.375 42.987 6.770 1.00 48.53 297 TYR A C 1
ATOM 2184 O O . TYR A 1 297 ? 20.131 42.097 5.957 1.00 48.53 297 TYR A O 1
ATOM 2192 N N . ASN A 1 298 ? 20.908 44.158 6.402 1.00 54.78 298 ASN A N 1
ATOM 2193 C CA . ASN A 1 298 ? 21.212 44.507 5.007 1.00 54.78 298 ASN A CA 1
ATOM 2194 C C . ASN A 1 298 ? 22.488 43.814 4.490 1.00 54.78 298 ASN A C 1
ATOM 2196 O O . ASN A 1 298 ? 23.571 44.000 5.050 1.00 54.78 298 ASN A O 1
ATOM 2200 N N . LEU A 1 299 ? 22.352 43.088 3.377 1.00 46.09 299 LEU A N 1
ATOM 2201 C CA . LEU A 1 299 ? 23.404 42.326 2.695 1.00 46.09 299 LEU A CA 1
ATOM 2202 C C . LEU A 1 299 ? 23.992 43.047 1.473 1.00 46.09 299 LEU A C 1
ATOM 2204 O O . LEU A 1 299 ? 24.938 42.538 0.879 1.00 46.09 299 LEU A O 1
ATOM 2208 N N . THR A 1 300 ? 23.445 44.196 1.058 1.00 53.47 300 THR A N 1
ATOM 2209 C CA . THR A 1 300 ? 23.857 44.849 -0.199 1.00 53.47 300 THR A CA 1
ATOM 2210 C C . THR A 1 300 ? 24.445 46.235 -0.037 1.00 53.47 300 THR A C 1
ATOM 2212 O O . THR A 1 300 ? 23.956 47.042 0.752 1.00 53.47 300 THR A O 1
ATOM 2215 N N . THR A 1 301 ? 25.448 46.518 -0.871 1.00 51.19 301 THR A N 1
ATOM 2216 C CA . THR A 1 301 ? 25.830 47.873 -1.266 1.00 51.19 301 THR A CA 1
ATOM 2217 C C . THR A 1 301 ? 24.991 48.303 -2.462 1.00 51.19 301 THR A C 1
ATOM 2219 O O . THR A 1 301 ? 25.033 47.640 -3.500 1.00 51.19 301 THR A O 1
ATOM 2222 N N . ASP A 1 302 ? 24.202 49.366 -2.330 1.00 43.66 302 ASP A N 1
ATOM 2223 C CA . ASP A 1 302 ? 23.394 49.860 -3.450 1.00 43.66 302 ASP A CA 1
ATOM 2224 C C . ASP A 1 302 ? 24.227 50.721 -4.425 1.00 43.66 302 ASP A C 1
ATOM 2226 O O . ASP A 1 302 ? 25.392 51.047 -4.184 1.00 43.66 302 ASP A O 1
ATOM 2230 N N . THR A 1 303 ? 23.618 51.123 -5.545 1.00 40.72 303 THR A N 1
ATOM 2231 C CA . THR A 1 303 ? 24.231 51.998 -6.564 1.00 40.72 303 THR A CA 1
ATOM 2232 C C . THR A 1 303 ? 24.469 53.446 -6.108 1.00 40.72 303 THR A C 1
ATOM 2234 O O . THR A 1 303 ? 24.991 54.246 -6.884 1.00 40.72 303 THR A O 1
ATOM 2237 N N . THR A 1 304 ? 24.076 53.806 -4.883 1.00 44.34 304 THR A N 1
ATOM 2238 C CA . THR A 1 304 ? 24.305 55.116 -4.249 1.00 44.34 304 THR A CA 1
ATOM 2239 C C . THR A 1 304 ? 25.521 55.121 -3.311 1.00 44.34 304 THR A C 1
ATOM 2241 O O . THR A 1 304 ? 25.985 56.197 -2.939 1.00 44.34 304 THR A O 1
ATOM 2244 N N . GLY A 1 305 ? 26.109 53.951 -3.020 1.00 46.34 305 GLY A N 1
ATOM 2245 C CA . GLY A 1 305 ? 27.401 53.814 -2.334 1.00 46.34 305 GLY A CA 1
ATOM 2246 C C . GLY A 1 305 ? 27.333 53.531 -0.829 1.00 46.34 305 GLY A C 1
ATOM 2247 O O . GLY A 1 305 ? 28.372 53.574 -0.171 1.00 46.34 305 GLY A O 1
ATOM 2248 N N . GLU A 1 306 ? 26.159 53.231 -0.265 1.00 50.91 306 GLU A N 1
ATOM 2249 C CA . GLU A 1 306 ? 26.043 52.803 1.142 1.00 50.91 306 GLU A CA 1
ATOM 2250 C C . GLU A 1 306 ? 26.560 51.364 1.324 1.00 50.91 306 GLU A C 1
ATOM 2252 O O . GLU A 1 306 ? 26.253 50.479 0.527 1.00 50.91 306 GLU A O 1
ATOM 2257 N N . THR A 1 307 ? 27.356 51.111 2.369 1.00 56.00 307 THR A N 1
ATOM 2258 C CA . THR A 1 307 ? 27.995 49.807 2.618 1.00 56.00 307 THR A CA 1
ATOM 2259 C C . THR A 1 307 ? 27.076 48.825 3.357 1.00 56.00 307 THR A C 1
ATOM 2261 O O . THR A 1 307 ? 26.337 49.210 4.261 1.00 56.00 307 THR A O 1
ATOM 2264 N N . ALA A 1 308 ? 27.125 47.536 2.995 1.00 58.00 308 ALA A N 1
ATOM 2265 C CA . ALA A 1 308 ? 26.391 46.469 3.680 1.00 58.00 308 ALA A CA 1
ATOM 2266 C C . ALA A 1 308 ? 26.804 46.368 5.165 1.00 58.00 308 ALA A C 1
ATOM 2268 O O . ALA A 1 308 ? 27.904 46.782 5.534 1.00 58.00 308 ALA A O 1
ATOM 2269 N N . GLY A 1 309 ? 25.938 45.798 6.016 1.00 56.56 309 GLY A N 1
ATOM 2270 C CA . GLY A 1 309 ? 26.315 45.446 7.392 1.00 56.56 309 GLY A CA 1
ATOM 2271 C C . GLY A 1 309 ? 25.582 46.149 8.542 1.00 56.56 309 GLY A C 1
ATOM 2272 O O . GLY A 1 309 ? 26.117 46.236 9.647 1.00 56.56 309 GLY A O 1
ATOM 2273 N N . PHE A 1 310 ? 24.358 46.636 8.326 1.00 65.94 310 PHE A N 1
ATOM 2274 C CA . PHE A 1 310 ? 23.537 47.294 9.355 1.00 65.94 310 PHE A CA 1
ATOM 2275 C C . PHE A 1 310 ? 22.128 46.691 9.462 1.00 65.94 310 PHE A C 1
ATOM 2277 O O . PHE A 1 310 ? 21.658 46.011 8.549 1.00 65.94 310 PHE A O 1
ATOM 2284 N N . TRP A 1 311 ? 21.447 46.950 10.584 1.00 69.00 311 TRP A N 1
ATOM 2285 C CA . TRP A 1 311 ? 20.100 46.448 10.868 1.00 69.00 311 TRP A CA 1
ATOM 2286 C C . TRP A 1 311 ? 19.030 47.529 10.673 1.00 69.00 311 TRP A C 1
ATOM 2288 O O . TRP A 1 311 ? 19.266 48.687 11.008 1.00 69.00 311 TRP A O 1
ATOM 2298 N N . ILE A 1 312 ? 17.841 47.154 10.200 1.00 68.06 312 ILE A N 1
ATOM 2299 C CA . ILE A 1 312 ? 16.662 48.030 10.075 1.00 68.06 312 ILE A CA 1
ATOM 2300 C C . ILE A 1 312 ? 15.441 47.410 10.765 1.00 68.06 312 ILE A C 1
ATOM 2302 O O . ILE A 1 312 ? 15.376 46.192 10.959 1.00 68.06 312 ILE A O 1
ATOM 2306 N N . ASN A 1 313 ? 14.461 48.230 11.153 1.00 65.50 313 ASN A N 1
ATOM 2307 C CA . ASN A 1 313 ? 13.216 47.728 11.734 1.00 65.50 313 ASN A CA 1
ATOM 2308 C C . ASN A 1 313 ? 12.133 47.557 10.647 1.00 65.50 313 ASN A C 1
ATOM 2310 O O . ASN A 1 313 ? 11.755 48.549 10.024 1.00 65.50 313 ASN A O 1
ATOM 2314 N N . PRO A 1 314 ? 11.568 46.350 10.447 1.00 58.41 314 PRO A N 1
ATOM 2315 C CA . PRO A 1 314 ? 10.487 46.132 9.478 1.00 58.41 314 PRO A CA 1
ATOM 2316 C C . PRO A 1 314 ? 9.229 46.985 9.730 1.00 58.41 314 PRO A C 1
ATOM 2318 O O . PRO A 1 314 ? 8.488 47.274 8.792 1.00 58.41 314 PRO A O 1
ATOM 2321 N N . ALA A 1 315 ? 8.988 47.426 10.971 1.00 58.62 315 ALA A N 1
ATOM 2322 C CA . ALA A 1 315 ? 7.852 48.275 11.332 1.00 58.62 315 ALA A CA 1
ATOM 2323 C C . ALA A 1 315 ? 8.015 49.752 10.917 1.00 58.62 315 ALA A C 1
ATOM 2325 O O . ALA A 1 315 ? 7.031 50.490 10.919 1.00 58.62 315 ALA A O 1
ATOM 2326 N N . GLU A 1 316 ? 9.214 50.201 10.518 1.00 56.19 316 GLU A N 1
ATOM 2327 C CA . GLU A 1 316 ? 9.467 51.585 10.072 1.00 56.19 316 GLU A CA 1
ATOM 2328 C C . GLU A 1 316 ? 9.047 51.852 8.607 1.00 56.19 316 GLU A C 1
ATOM 2330 O O . GLU A 1 316 ? 9.475 52.830 7.994 1.00 56.19 316 GLU A O 1
ATOM 2335 N N . ASN A 1 317 ? 8.085 51.070 8.093 1.00 51.72 317 ASN A N 1
ATOM 2336 C CA . ASN A 1 317 ? 7.457 51.185 6.768 1.00 51.72 317 ASN A CA 1
ATOM 2337 C C . ASN A 1 317 ? 8.284 50.555 5.623 1.00 51.72 317 ASN A C 1
ATOM 2339 O O . ASN A 1 317 ? 8.600 51.211 4.633 1.00 51.72 317 ASN A O 1
ATOM 2343 N N . VAL A 1 318 ? 8.611 49.264 5.747 1.00 49.00 318 VAL A N 1
ATOM 2344 C CA . VAL A 1 318 ? 9.206 48.444 4.674 1.00 49.00 318 VAL A CA 1
ATOM 2345 C C . VAL A 1 318 ? 8.087 47.674 3.944 1.00 49.00 318 VAL A C 1
ATOM 2347 O O . VAL A 1 318 ? 7.288 47.004 4.598 1.00 49.00 318 VAL A O 1
ATOM 2350 N N . ILE A 1 319 ? 7.986 47.769 2.607 1.00 50.34 319 ILE A N 1
ATOM 2351 C CA . ILE A 1 319 ? 6.902 47.132 1.817 1.00 50.34 319 ILE A CA 1
ATOM 2352 C C . ILE A 1 319 ? 7.371 45.791 1.234 1.00 50.34 319 ILE A C 1
ATOM 2354 O O . ILE A 1 319 ? 8.452 45.706 0.655 1.00 50.34 319 ILE A O 1
ATOM 2358 N N . ALA A 1 320 ? 6.550 44.744 1.388 1.00 43.28 320 ALA A N 1
ATOM 2359 C CA . ALA A 1 320 ? 6.979 43.356 1.214 1.00 43.28 320 ALA A CA 1
ATOM 2360 C C . ALA A 1 320 ? 6.726 42.696 -0.158 1.00 43.28 320 ALA A C 1
ATOM 2362 O O . ALA A 1 320 ? 7.284 41.627 -0.362 1.00 43.28 320 ALA A O 1
ATOM 2363 N N . THR A 1 321 ? 5.939 43.225 -1.107 1.00 45.88 321 THR A N 1
ATOM 2364 C CA . THR A 1 321 ? 5.726 42.513 -2.396 1.00 45.88 321 THR A CA 1
ATOM 2365 C C . THR A 1 321 ? 5.304 43.421 -3.564 1.00 45.88 321 THR A C 1
ATOM 2367 O O . THR A 1 321 ? 4.421 44.263 -3.420 1.00 45.88 321 THR A O 1
ATOM 2370 N N . ALA A 1 322 ? 5.917 43.221 -4.738 1.00 44.53 322 ALA A N 1
ATOM 2371 C CA . ALA A 1 322 ? 5.474 43.727 -6.046 1.00 44.53 322 ALA A CA 1
ATOM 2372 C C . ALA A 1 322 ? 5.048 42.537 -6.930 1.00 44.53 322 ALA A C 1
ATOM 2374 O O . ALA A 1 322 ? 5.602 41.449 -6.779 1.00 44.53 322 ALA A O 1
ATOM 2375 N N . ALA A 1 323 ? 4.083 42.726 -7.839 1.00 44.00 323 ALA A N 1
ATOM 2376 C CA . ALA A 1 323 ? 3.579 41.669 -8.727 1.00 44.00 323 ALA A CA 1
ATOM 2377 C C . ALA A 1 323 ? 4.048 41.873 -10.181 1.00 44.00 323 ALA A C 1
ATOM 2379 O O . ALA A 1 323 ? 4.231 43.005 -10.632 1.00 44.00 323 ALA A O 1
ATOM 2380 N N . THR A 1 324 ? 4.262 40.775 -10.909 1.00 44.34 324 THR A N 1
ATOM 2381 C CA . THR A 1 324 ? 4.694 40.774 -12.318 1.00 44.34 324 THR A CA 1
ATOM 2382 C C . THR A 1 324 ? 3.489 40.781 -13.252 1.00 44.34 324 THR A C 1
ATOM 2384 O O . THR A 1 324 ? 2.606 39.944 -13.103 1.00 44.34 324 THR A O 1
ATOM 2387 N N . TYR A 1 325 ? 3.486 41.674 -14.240 1.00 48.94 325 TYR A N 1
ATOM 2388 C CA . TYR A 1 325 ? 2.454 41.781 -15.272 1.00 48.94 325 TYR A CA 1
ATOM 2389 C C . TYR A 1 325 ? 3.084 41.761 -16.665 1.00 48.94 325 TYR A C 1
ATOM 2391 O O . TYR A 1 325 ? 4.177 42.292 -16.868 1.00 48.94 325 TYR A O 1
ATOM 2399 N N . VAL A 1 326 ? 2.398 41.156 -17.634 1.00 48.81 326 VAL A N 1
ATOM 2400 C CA . VAL A 1 326 ? 2.817 41.133 -19.041 1.00 48.81 326 VAL A CA 1
ATOM 2401 C C . VAL A 1 326 ? 1.851 41.993 -19.844 1.00 48.81 326 VAL A C 1
ATOM 2403 O O . VAL A 1 326 ? 0.652 41.746 -19.846 1.00 48.81 326 VAL A O 1
ATOM 2406 N N . LEU A 1 327 ? 2.377 43.015 -20.512 1.00 52.88 327 LEU A N 1
ATOM 2407 C CA . LEU A 1 327 ? 1.639 43.808 -21.485 1.00 52.88 327 LEU A CA 1
ATOM 2408 C C . LEU A 1 327 ? 1.789 43.148 -22.852 1.00 52.88 327 LEU A C 1
ATOM 2410 O O . LEU A 1 327 ? 2.896 43.069 -23.381 1.00 52.88 327 LEU A O 1
ATOM 2414 N N . GLU A 1 328 ? 0.686 42.680 -23.428 1.00 49.72 328 GLU A N 1
ATOM 2415 C CA . GLU A 1 328 ? 0.696 42.027 -24.745 1.00 49.72 328 GLU A CA 1
ATOM 2416 C C . GLU A 1 328 ? 0.643 43.023 -25.917 1.00 49.72 328 GLU A C 1
ATOM 2418 O O . GLU A 1 328 ? 0.895 42.658 -27.065 1.00 49.72 328 GLU A O 1
ATOM 2423 N N . LYS A 1 329 ? 0.348 44.297 -25.630 1.00 53.91 329 LYS A N 1
ATOM 2424 C CA . LYS A 1 329 ? 0.284 45.393 -26.602 1.00 53.91 329 LYS A CA 1
ATOM 2425 C C . LYS A 1 329 ? 0.810 46.694 -26.003 1.00 53.91 329 LYS A C 1
ATOM 2427 O O . LYS A 1 329 ? 0.840 46.862 -24.785 1.00 53.91 329 LYS A O 1
ATOM 2432 N N . ASP A 1 330 ? 1.182 47.620 -26.875 1.00 70.62 330 ASP A N 1
ATOM 2433 C CA . ASP A 1 330 ? 1.592 48.965 -26.485 1.00 70.62 330 ASP A CA 1
ATOM 2434 C C . ASP A 1 330 ? 0.394 49.744 -25.909 1.00 70.62 330 ASP A C 1
ATOM 2436 O O . ASP A 1 330 ? -0.676 49.788 -26.522 1.00 70.62 330 ASP A O 1
ATOM 2440 N N . ILE A 1 331 ? 0.571 50.384 -24.749 1.00 68.50 331 ILE A N 1
ATOM 2441 C CA . ILE A 1 331 ? -0.491 51.113 -24.029 1.00 68.50 331 ILE A CA 1
ATOM 2442 C C . ILE A 1 331 ? -0.036 52.510 -23.571 1.00 68.50 331 ILE A C 1
ATOM 2444 O O . ILE A 1 331 ? 1.165 52.759 -23.435 1.00 68.50 331 ILE A O 1
ATOM 2448 N N . PRO A 1 332 ? -0.952 53.465 -23.325 1.00 72.88 332 PRO A N 1
ATOM 2449 C CA . PRO A 1 332 ? -0.583 54.792 -22.835 1.00 72.88 332 PRO A CA 1
ATOM 2450 C C . PRO A 1 332 ? 0.011 54.753 -21.418 1.00 72.88 332 PRO A C 1
ATOM 2452 O O . PRO A 1 332 ? -0.477 54.041 -20.542 1.00 72.88 332 PRO A O 1
ATOM 2455 N N . LYS A 1 333 ? 1.033 55.579 -21.165 1.00 77.06 333 LYS A N 1
ATOM 2456 C CA . LYS A 1 333 ? 1.551 55.859 -19.816 1.00 77.06 333 LYS A CA 1
ATOM 2457 C C . LYS A 1 333 ? 1.199 57.271 -19.361 1.00 77.06 333 LYS A C 1
ATOM 2459 O O . LYS A 1 333 ? 1.017 58.177 -20.180 1.00 77.06 333 LYS A O 1
ATOM 2464 N N . TYR A 1 334 ? 1.133 57.449 -18.047 1.00 71.44 334 TYR A N 1
ATOM 2465 C CA . TYR A 1 334 ? 0.695 58.678 -17.393 1.00 71.44 334 TYR A CA 1
ATOM 2466 C C . TYR A 1 334 ? 1.655 59.072 -16.271 1.00 71.44 334 TYR A C 1
ATOM 2468 O O . TYR A 1 334 ? 2.316 58.237 -15.658 1.00 71.44 334 TYR A O 1
ATOM 2476 N N . THR A 1 335 ? 1.757 60.366 -15.987 1.00 66.44 335 THR A N 1
ATOM 2477 C CA . THR A 1 335 ? 2.595 60.889 -14.893 1.00 66.44 335 THR A CA 1
ATOM 2478 C C . THR A 1 335 ? 1.891 60.860 -13.540 1.00 66.44 335 THR A C 1
ATOM 2480 O O . THR A 1 335 ? 2.568 60.866 -12.513 1.00 66.44 335 THR A O 1
ATOM 2483 N N . THR A 1 336 ? 0.555 60.784 -13.511 1.00 64.88 336 THR A N 1
ATOM 2484 C CA . THR A 1 336 ? -0.235 60.715 -12.275 1.00 64.88 336 THR A CA 1
ATOM 2485 C C . THR A 1 336 ? -1.286 59.604 -12.331 1.00 64.88 336 THR A C 1
ATOM 2487 O O . THR A 1 336 ? -1.760 59.227 -13.403 1.00 64.88 336 THR A O 1
ATOM 2490 N N . ALA A 1 337 ? -1.678 59.093 -11.161 1.00 56.84 337 ALA A N 1
ATOM 2491 C CA . ALA A 1 337 ? -2.720 58.073 -11.036 1.00 56.84 337 ALA A CA 1
ATOM 2492 C C . ALA A 1 337 ? -4.106 58.568 -11.492 1.00 56.84 337 ALA A C 1
ATOM 2494 O O . ALA A 1 337 ? -4.905 57.785 -12.002 1.00 56.84 337 ALA A O 1
ATOM 2495 N N . ALA A 1 338 ? -4.388 59.864 -11.318 1.00 62.16 338 ALA A N 1
ATOM 2496 C CA . ALA A 1 338 ? -5.657 60.470 -11.709 1.00 62.16 338 ALA A CA 1
ATOM 2497 C C . ALA A 1 338 ? -5.795 60.544 -13.236 1.00 62.16 338 ALA A C 1
ATOM 2499 O O . ALA A 1 338 ? -6.811 60.112 -13.771 1.00 62.16 338 ALA A O 1
ATOM 2500 N N . ASP A 1 339 ? -4.744 61.005 -13.923 1.00 69.88 339 ASP A N 1
ATOM 2501 C CA . ASP A 1 339 ? -4.686 61.062 -15.389 1.00 69.88 339 ASP A CA 1
ATOM 2502 C C . ASP A 1 339 ? -4.787 59.665 -16.020 1.00 69.88 339 ASP A C 1
ATOM 2504 O O . ASP A 1 339 ? -5.468 59.495 -17.032 1.00 69.88 339 ASP A O 1
ATOM 2508 N N . ALA A 1 340 ? -4.173 58.656 -15.384 1.00 66.44 340 ALA A N 1
ATOM 2509 C CA . ALA A 1 340 ? -4.294 57.264 -15.802 1.00 66.44 340 ALA A CA 1
ATOM 2510 C C . ALA A 1 340 ? -5.742 56.775 -15.738 1.00 66.44 340 ALA A C 1
ATOM 2512 O O . ALA A 1 340 ? -6.246 56.230 -16.715 1.00 66.44 340 ALA A O 1
ATOM 2513 N N . LEU A 1 341 ? -6.438 57.013 -14.623 1.00 64.31 341 LEU A N 1
ATOM 2514 C CA . LEU A 1 341 ? -7.804 56.532 -14.416 1.00 64.31 341 LEU A CA 1
ATOM 2515 C C . LEU A 1 341 ? -8.811 57.167 -15.386 1.00 64.31 341 LEU A C 1
ATOM 2517 O O . LEU A 1 341 ? -9.696 56.479 -15.889 1.00 64.31 341 LEU A O 1
ATOM 2521 N N . THR A 1 342 ? -8.673 58.464 -15.666 1.00 67.12 342 THR A N 1
ATOM 2522 C CA . THR A 1 342 ? -9.552 59.194 -16.597 1.00 67.12 342 THR A CA 1
ATOM 2523 C C . THR A 1 342 ? -9.088 59.128 -18.051 1.00 67.12 342 THR A C 1
ATOM 2525 O O . THR A 1 342 ? -9.769 59.662 -18.924 1.00 67.12 342 THR A O 1
ATOM 2528 N N . GLN A 1 343 ? -7.944 58.489 -18.312 1.00 70.19 343 GLN A N 1
ATOM 2529 C CA . GLN A 1 343 ? -7.279 58.400 -19.615 1.00 70.19 343 GLN A CA 1
ATOM 2530 C C . GLN A 1 343 ? -7.028 59.763 -20.285 1.00 70.19 343 GLN A C 1
ATOM 2532 O O . GLN A 1 343 ? -7.092 59.904 -21.507 1.00 70.19 343 GLN A O 1
ATOM 2537 N N . THR A 1 344 ? -6.707 60.788 -19.499 1.00 66.38 344 THR A N 1
ATOM 2538 C CA . THR A 1 344 ? -6.429 62.151 -19.986 1.00 66.38 344 THR A CA 1
ATOM 2539 C C . THR A 1 344 ? -4.944 62.492 -19.853 1.00 66.38 344 THR A C 1
ATOM 2541 O O . THR A 1 344 ? -4.270 61.954 -18.990 1.00 66.38 344 THR A O 1
ATOM 2544 N N . ASN A 1 345 ? -4.411 63.391 -20.694 1.00 70.56 345 ASN A N 1
ATOM 2545 C CA . ASN A 1 345 ? -3.028 63.905 -20.600 1.00 70.56 345 ASN A CA 1
ATOM 2546 C C . ASN A 1 345 ? -1.919 62.826 -20.573 1.00 70.56 345 ASN A C 1
ATOM 2548 O O . ASN A 1 345 ? -1.007 62.884 -19.747 1.00 70.56 345 ASN A O 1
ATOM 2552 N N . SER A 1 346 ? -1.975 61.840 -21.477 1.00 78.06 346 SER A N 1
ATOM 2553 C CA . SER A 1 346 ? -0.926 60.813 -21.585 1.00 78.06 346 SER A CA 1
ATOM 2554 C C . SER A 1 346 ? 0.468 61.426 -21.786 1.00 78.06 346 SER A C 1
ATOM 2556 O O . SER A 1 346 ? 0.651 62.357 -22.573 1.00 78.06 346 SER A O 1
ATOM 2558 N N . SER A 1 347 ? 1.460 60.875 -21.081 1.00 71.50 347 SER A N 1
ATOM 2559 C CA . SER A 1 347 ? 2.866 61.288 -21.142 1.00 71.50 347 SER A CA 1
ATOM 2560 C C . SER A 1 347 ? 3.706 60.459 -22.125 1.00 71.50 347 SER A C 1
ATOM 2562 O O . SER A 1 347 ? 4.919 60.658 -22.219 1.00 71.50 347 SER A O 1
ATOM 2564 N N . GLY A 1 348 ? 3.081 59.533 -22.863 1.00 75.62 348 GLY A N 1
ATOM 2565 C CA . GLY A 1 348 ? 3.707 58.711 -23.900 1.00 75.62 348 GLY A CA 1
ATOM 2566 C C . GLY A 1 348 ? 3.134 57.294 -23.957 1.00 75.62 348 GLY A C 1
ATOM 2567 O O . GLY A 1 348 ? 2.081 57.018 -23.390 1.00 75.62 348 GLY A O 1
ATOM 2568 N N . THR A 1 349 ? 3.866 56.376 -24.588 1.00 72.62 349 THR A N 1
ATOM 2569 C CA . THR A 1 349 ? 3.474 54.962 -24.730 1.00 72.62 349 THR A CA 1
ATOM 2570 C C . THR A 1 349 ? 4.452 54.054 -23.978 1.00 72.62 349 THR A C 1
ATOM 2572 O O . THR A 1 349 ? 5.660 54.307 -23.974 1.00 72.62 349 THR A O 1
ATOM 2575 N N . ALA A 1 350 ? 3.926 53.034 -23.302 1.00 67.19 350 ALA A N 1
ATOM 2576 C CA . ALA A 1 350 ? 4.660 51.891 -22.771 1.00 67.19 350 ALA A CA 1
ATOM 2577 C C . ALA A 1 350 ? 4.517 50.721 -23.754 1.00 67.19 350 ALA A C 1
ATOM 2579 O O . ALA A 1 350 ? 3.411 50.432 -24.203 1.00 67.19 350 ALA A O 1
ATOM 2580 N N . THR A 1 351 ? 5.632 50.099 -24.122 1.00 61.66 351 THR A N 1
ATOM 2581 C CA . THR A 1 351 ? 5.686 49.025 -25.120 1.00 61.66 351 THR A CA 1
ATOM 2582 C C . THR A 1 351 ? 5.259 47.674 -24.545 1.00 61.66 351 THR A C 1
ATOM 2584 O O . THR A 1 351 ? 5.350 47.454 -23.341 1.00 61.66 351 THR A O 1
ATOM 2587 N N . ALA A 1 352 ? 4.810 46.750 -25.395 1.00 56.66 352 ALA A N 1
ATOM 2588 C CA . ALA A 1 352 ? 4.523 45.373 -24.992 1.00 56.66 352 ALA A CA 1
ATOM 2589 C C . ALA A 1 352 ? 5.767 44.710 -24.362 1.00 56.66 352 ALA A C 1
ATOM 2591 O O . ALA A 1 352 ? 6.870 44.779 -24.909 1.00 56.66 352 ALA A O 1
ATOM 2592 N N . GLY A 1 353 ? 5.606 44.069 -23.203 1.00 51.31 353 GLY A N 1
ATOM 2593 C CA . GLY A 1 353 ? 6.720 43.564 -22.398 1.00 51.31 353 GLY A CA 1
ATOM 2594 C C . GLY A 1 353 ? 6.326 43.204 -20.965 1.00 51.31 353 GLY A C 1
ATOM 2595 O O . GLY A 1 353 ? 5.168 43.316 -20.573 1.00 51.31 353 GLY A O 1
ATOM 2596 N N . THR A 1 354 ? 7.286 42.740 -20.164 1.00 45.84 354 THR A N 1
ATOM 2597 C CA . THR A 1 354 ? 7.052 42.348 -18.762 1.00 45.84 354 THR A CA 1
ATOM 2598 C C . THR A 1 354 ? 7.433 43.476 -17.802 1.00 45.84 354 THR A C 1
ATOM 2600 O O . THR A 1 354 ? 8.562 43.963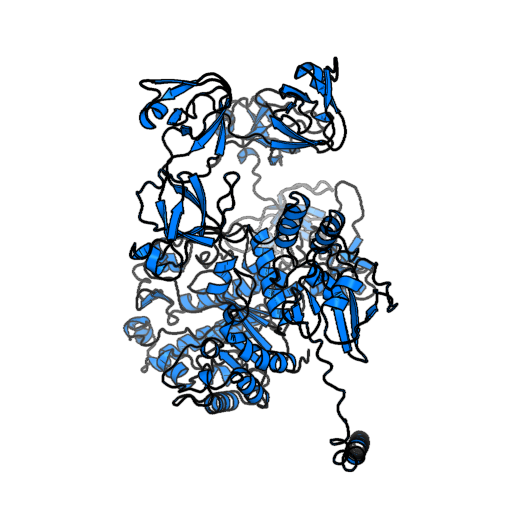 -17.827 1.00 45.84 354 THR A O 1
ATOM 2603 N N . TYR A 1 355 ? 6.511 43.851 -16.916 1.00 50.56 355 TYR A N 1
ATOM 2604 C CA . TYR A 1 355 ? 6.641 44.960 -15.969 1.00 50.56 355 TYR A CA 1
ATOM 2605 C C . TYR A 1 355 ? 6.358 44.493 -14.532 1.00 50.56 355 TYR A C 1
ATOM 2607 O O . TYR A 1 355 ? 5.482 43.660 -14.307 1.00 50.56 355 TYR A O 1
ATOM 2615 N N . TYR A 1 356 ? 7.081 45.029 -13.541 1.00 49.34 356 TYR A N 1
ATOM 2616 C CA . TYR A 1 356 ? 6.736 44.838 -12.123 1.00 49.34 356 TYR A CA 1
ATOM 2617 C C . TYR A 1 356 ? 5.914 46.037 -11.667 1.00 49.34 356 TYR A C 1
ATOM 2619 O O . TYR A 1 356 ? 6.392 47.170 -11.706 1.00 49.34 356 TYR A O 1
ATOM 2627 N N . ILE A 1 357 ? 4.674 45.799 -11.255 1.00 53.97 357 ILE A N 1
ATOM 2628 C CA . ILE A 1 357 ? 3.703 46.859 -10.988 1.00 53.97 357 ILE A CA 1
ATOM 2629 C C . ILE A 1 357 ? 3.266 46.801 -9.523 1.00 53.97 357 ILE A C 1
ATOM 2631 O O . ILE A 1 357 ? 2.949 45.735 -8.988 1.00 53.97 357 ILE A O 1
ATOM 2635 N N . TYR A 1 358 ? 3.246 47.966 -8.872 1.00 48.66 358 TYR A N 1
ATOM 2636 C CA . TYR A 1 358 ? 2.697 48.144 -7.531 1.00 48.66 358 TYR A CA 1
ATOM 2637 C C . TYR A 1 358 ? 1.221 48.543 -7.585 1.00 48.66 358 TYR A C 1
ATOM 2639 O O . TYR A 1 358 ? 0.835 49.450 -8.328 1.00 48.66 358 TYR A O 1
ATOM 2647 N N . ASN A 1 359 ? 0.416 47.881 -6.751 1.00 50.91 359 ASN A N 1
ATOM 2648 C CA . ASN A 1 359 ? -1.019 48.104 -6.633 1.00 50.91 359 ASN A CA 1
ATOM 2649 C C . ASN A 1 359 ? -1.332 48.774 -5.282 1.00 50.91 359 ASN A C 1
ATOM 2651 O O . ASN A 1 359 ? -1.291 48.123 -4.239 1.00 50.91 359 ASN A O 1
ATOM 2655 N N . ASN A 1 360 ? -1.611 50.081 -5.272 1.00 40.16 360 ASN A N 1
ATOM 2656 C CA . ASN A 1 360 ? -1.858 50.833 -4.038 1.00 40.16 360 ASN A CA 1
ATOM 2657 C C . ASN A 1 360 ? -3.356 50.855 -3.697 1.00 40.16 360 ASN A C 1
ATOM 2659 O O . ASN A 1 360 ? -4.072 51.711 -4.209 1.00 40.16 360 ASN A O 1
ATOM 2663 N N . TYR A 1 361 ? -3.854 49.962 -2.835 1.00 46.38 361 TYR A N 1
ATOM 2664 C CA . TYR A 1 361 ? -5.275 49.994 -2.445 1.00 46.38 361 TYR A CA 1
ATOM 2665 C C . TYR A 1 361 ? -5.530 49.996 -0.935 1.00 46.38 361 TYR A C 1
ATOM 2667 O O . TYR A 1 361 ? -5.991 48.997 -0.386 1.00 46.38 361 TYR A O 1
ATOM 2675 N N . PRO A 1 362 ? -5.346 51.148 -0.259 1.00 32.91 362 PRO A N 1
ATOM 2676 C CA . PRO A 1 362 ? -6.004 51.373 1.022 1.00 32.91 362 PRO A CA 1
ATOM 2677 C C . PRO A 1 362 ? -7.323 52.158 0.908 1.00 32.91 362 PRO A C 1
ATOM 2679 O O . PRO A 1 362 ? -8.125 52.050 1.822 1.00 32.91 362 PRO A O 1
ATOM 2682 N N . ASN A 1 363 ? -7.580 52.944 -0.158 1.00 36.19 363 ASN A N 1
ATOM 2683 C CA . ASN A 1 363 ? -8.675 53.946 -0.157 1.00 36.19 363 ASN A CA 1
ATOM 2684 C C . ASN A 1 363 ? -9.383 54.227 -1.515 1.00 36.19 363 ASN A C 1
ATOM 2686 O O . ASN A 1 363 ? -9.860 55.337 -1.742 1.00 36.19 363 ASN A O 1
ATOM 2690 N N . GLY A 1 364 ? -9.516 53.240 -2.408 1.00 39.84 364 GLY A N 1
ATOM 2691 C CA . GLY A 1 364 ? -10.253 53.387 -3.678 1.00 39.84 364 GLY A CA 1
ATOM 2692 C C . GLY A 1 364 ? -9.365 53.698 -4.890 1.00 39.84 364 GLY A C 1
ATOM 2693 O O . GLY A 1 364 ? -8.288 54.265 -4.751 1.00 39.84 364 GLY A O 1
ATOM 2694 N N . TYR A 1 365 ? -9.817 53.255 -6.066 1.00 46.47 365 TYR A N 1
ATOM 2695 C CA . TYR A 1 365 ? -9.054 53.080 -7.309 1.00 46.47 365 TYR A CA 1
ATOM 2696 C C . TYR A 1 365 ? -8.173 54.264 -7.732 1.00 46.47 365 TYR A C 1
ATOM 2698 O O . TYR A 1 365 ? -8.663 55.244 -8.282 1.00 46.47 365 TYR A O 1
ATOM 2706 N N . GLN A 1 366 ? -6.855 54.151 -7.514 1.00 49.09 366 GLN A N 1
ATOM 2707 C CA . GLN A 1 366 ? -5.842 55.131 -7.928 1.00 49.09 366 GLN A CA 1
ATOM 2708 C C . GLN A 1 366 ? -4.708 54.463 -8.726 1.00 49.09 366 GLN A C 1
ATOM 2710 O O . GLN A 1 366 ? -3.624 54.294 -8.189 1.00 49.09 366 GLN A O 1
ATOM 2715 N N . GLY A 1 367 ? -4.942 54.127 -10.003 1.00 50.09 367 GLY A N 1
ATOM 2716 C CA . GLY A 1 367 ? -3.904 53.761 -10.991 1.00 50.09 367 GLY A CA 1
ATOM 2717 C C . GLY A 1 367 ? -2.961 52.588 -10.636 1.00 50.09 367 GLY A C 1
ATOM 2718 O O . GLY A 1 367 ? -2.939 52.075 -9.523 1.00 50.09 367 GLY A O 1
ATOM 2719 N N . MET A 1 368 ? -2.154 52.139 -11.600 1.00 54.78 368 MET A N 1
ATOM 2720 C CA . MET A 1 368 ? -1.126 51.100 -11.408 1.00 54.78 368 MET A CA 1
ATOM 2721 C C . MET A 1 368 ? 0.273 51.671 -11.669 1.00 54.78 368 MET A C 1
ATOM 2723 O O . MET A 1 368 ? 0.473 52.304 -12.702 1.00 54.78 368 MET A O 1
ATOM 2727 N N . TYR A 1 369 ? 1.231 51.493 -10.749 1.00 52.38 369 TYR A N 1
ATOM 2728 C CA . TYR A 1 369 ? 2.542 52.168 -10.810 1.00 52.38 369 TYR A CA 1
ATOM 2729 C C . TYR A 1 369 ? 3.680 51.224 -11.217 1.00 52.38 369 TYR A C 1
ATOM 2731 O O . TYR A 1 369 ? 3.934 50.236 -10.525 1.00 52.38 369 TYR A O 1
ATOM 2739 N N . ASN A 1 370 ? 4.379 51.525 -12.318 1.00 54.97 370 ASN A N 1
ATOM 2740 C CA . ASN A 1 370 ? 5.468 50.690 -12.836 1.00 54.97 370 ASN A CA 1
ATOM 2741 C C . ASN A 1 370 ? 6.800 50.907 -12.088 1.00 54.97 370 ASN A C 1
ATOM 2743 O O . ASN A 1 370 ? 7.273 52.039 -11.944 1.00 54.97 370 ASN A O 1
ATOM 2747 N N . LEU A 1 371 ? 7.430 49.798 -11.690 1.00 49.06 371 LEU A N 1
ATOM 2748 C CA . LEU A 1 371 ? 8.669 49.737 -10.915 1.00 49.06 371 LEU A CA 1
ATOM 2749 C C . LEU A 1 371 ? 9.895 49.237 -11.712 1.00 49.06 371 LEU A C 1
ATOM 2751 O O . LEU A 1 371 ? 10.984 49.191 -11.141 1.00 49.06 371 LEU A O 1
ATOM 2755 N N . THR A 1 372 ? 9.776 48.879 -13.001 1.00 49.72 372 THR A N 1
ATOM 2756 C CA . THR A 1 372 ? 10.925 48.421 -13.821 1.00 49.72 372 THR A CA 1
ATOM 2757 C C . THR A 1 372 ? 11.560 49.496 -14.698 1.00 49.72 372 THR A C 1
ATOM 2759 O O . THR A 1 372 ? 10.867 50.322 -15.291 1.00 49.72 372 THR A O 1
ATOM 2762 N N . THR A 1 373 ? 12.884 49.400 -14.877 1.00 48.19 373 THR A N 1
ATOM 2763 C CA . THR A 1 373 ? 13.565 49.763 -16.133 1.00 48.19 373 THR A CA 1
ATOM 2764 C C . THR A 1 373 ? 13.485 48.589 -17.111 1.00 48.19 373 THR A C 1
ATOM 2766 O O . THR A 1 373 ? 13.888 47.476 -16.776 1.00 48.19 373 THR A O 1
ATOM 2769 N N . ASP A 1 374 ? 12.984 48.835 -18.316 1.00 40.84 374 ASP A N 1
ATOM 2770 C CA . ASP A 1 374 ? 12.977 47.890 -19.444 1.00 40.84 374 ASP A CA 1
ATOM 2771 C C . ASP A 1 374 ? 14.420 47.642 -19.974 1.00 40.84 374 ASP A C 1
ATOM 2773 O O . ASP A 1 374 ? 15.248 48.555 -19.870 1.00 40.84 374 ASP A O 1
ATOM 2777 N N . PRO A 1 375 ? 14.759 46.473 -20.568 1.00 36.34 375 PRO A N 1
ATOM 2778 C CA . PRO A 1 375 ? 16.018 46.246 -21.307 1.00 36.34 375 PRO A CA 1
ATOM 2779 C C . PRO A 1 375 ? 16.352 47.268 -22.418 1.00 36.34 375 PRO A C 1
ATOM 2781 O O . PRO A 1 375 ? 17.490 47.307 -22.884 1.00 36.34 375 PRO A O 1
ATOM 2784 N N . THR A 1 376 ? 15.409 48.116 -22.829 1.00 39.97 376 THR A N 1
ATOM 2785 C CA . THR A 1 376 ? 15.609 49.250 -23.752 1.00 39.97 376 THR A CA 1
ATOM 2786 C C . THR A 1 376 ? 16.007 50.569 -23.066 1.00 39.97 376 THR A C 1
ATOM 2788 O O . THR A 1 376 ? 16.285 51.553 -23.751 1.00 39.97 376 THR A O 1
ATOM 2791 N N . GLY A 1 377 ? 16.088 50.612 -21.730 1.00 40.78 377 GLY A N 1
ATOM 2792 C CA . GLY A 1 377 ? 16.630 51.752 -20.976 1.00 40.78 377 GLY A CA 1
ATOM 2793 C C . GLY A 1 377 ? 15.643 52.879 -20.636 1.00 40.78 377 GLY A C 1
ATOM 2794 O O . GLY A 1 377 ? 16.077 53.980 -20.296 1.00 40.78 377 GLY A O 1
ATOM 2795 N N . ALA A 1 378 ? 14.327 52.650 -20.696 1.00 42.41 378 ALA A N 1
ATOM 2796 C CA . ALA A 1 378 ? 13.348 53.635 -20.223 1.00 42.41 378 ALA A CA 1
ATOM 2797 C C . ALA A 1 378 ? 13.307 53.706 -18.681 1.00 42.41 378 ALA A C 1
ATOM 2799 O O . ALA A 1 378 ? 13.326 52.680 -18.004 1.00 42.41 378 ALA A O 1
ATOM 2800 N N . THR A 1 379 ? 13.228 54.923 -18.129 1.00 46.22 379 THR A N 1
ATOM 2801 C CA . THR A 1 379 ? 13.216 55.189 -16.680 1.00 46.22 379 THR A CA 1
ATOM 2802 C C . THR A 1 379 ? 11.973 54.603 -15.987 1.00 46.22 379 THR A C 1
ATOM 2804 O O . THR A 1 379 ? 10.878 54.724 -16.550 1.00 46.22 379 THR A O 1
ATOM 2807 N N . PRO A 1 380 ? 12.095 54.047 -14.759 1.00 52.66 380 PRO A N 1
ATOM 2808 C CA . PRO A 1 380 ? 10.944 53.653 -13.938 1.00 52.66 380 PRO A CA 1
ATOM 2809 C C . PRO A 1 380 ? 10.078 54.883 -13.606 1.00 52.66 380 PRO A C 1
ATOM 2811 O O . PRO A 1 380 ? 10.507 56.007 -13.876 1.00 52.66 380 PRO A O 1
ATOM 2814 N N . LEU A 1 381 ? 8.933 54.693 -12.928 1.00 58.06 381 LEU A N 1
ATOM 2815 C CA . LEU A 1 381 ? 8.088 55.761 -12.346 1.00 58.06 381 LEU A CA 1
ATOM 2816 C C . LEU A 1 381 ? 7.014 56.359 -13.284 1.00 58.06 381 LEU A C 1
ATOM 2818 O O . LEU A 1 381 ? 6.953 57.571 -13.493 1.00 58.06 381 LEU A O 1
ATOM 2822 N N . PHE A 1 382 ? 6.121 55.526 -13.828 1.00 61.66 382 PHE A N 1
ATOM 2823 C CA . PHE A 1 382 ? 4.918 55.994 -14.537 1.00 61.66 382 PHE A CA 1
ATOM 2824 C C . PHE A 1 382 ? 3.673 55.167 -14.186 1.00 61.66 382 PHE A C 1
ATOM 2826 O O . PHE A 1 382 ? 3.776 54.031 -13.724 1.00 61.66 382 PHE A O 1
ATOM 2833 N N . TRP A 1 383 ? 2.49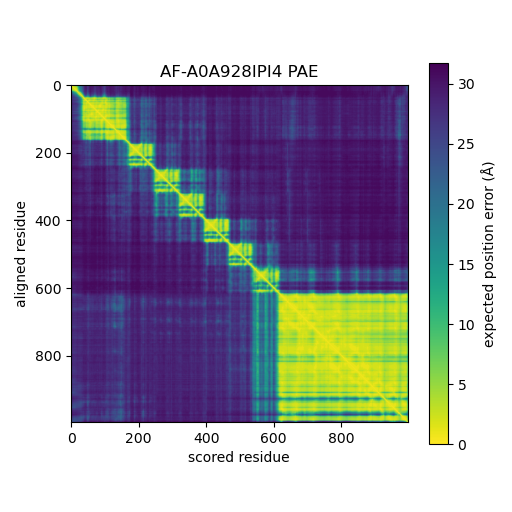7 55.758 -14.399 1.00 64.88 383 TRP A N 1
ATOM 2834 C CA . TRP A 1 383 ? 1.186 55.187 -14.100 1.00 64.88 383 TRP A CA 1
ATOM 2835 C C . TRP A 1 383 ? 0.519 54.599 -15.346 1.00 64.88 383 TRP A C 1
ATOM 2837 O O . TRP A 1 383 ? 0.667 55.134 -16.446 1.00 64.88 383 TRP A O 1
ATOM 2847 N N . ILE A 1 384 ? -0.238 53.521 -15.151 1.00 64.56 384 ILE A N 1
ATOM 2848 C CA . ILE A 1 384 ? -1.015 52.797 -16.164 1.00 64.56 384 ILE A CA 1
ATOM 2849 C C . ILE A 1 384 ? -2.477 52.722 -15.703 1.00 64.56 384 ILE A C 1
ATOM 2851 O O . ILE A 1 384 ? -2.744 52.634 -14.497 1.00 64.56 384 ILE A O 1
ATOM 2855 N N . ASN A 1 385 ? -3.427 52.779 -16.643 1.00 65.31 385 ASN A N 1
ATOM 2856 C CA . ASN A 1 385 ? -4.833 52.535 -16.335 1.00 65.31 385 ASN A CA 1
ATOM 2857 C C . ASN A 1 385 ? -5.077 51.022 -16.170 1.00 65.31 385 ASN A C 1
ATOM 2859 O O . ASN A 1 385 ? -4.777 50.266 -17.093 1.00 65.31 385 ASN A O 1
ATOM 2863 N N . PRO A 1 386 ? -5.658 50.567 -15.046 1.00 58.12 386 PRO A N 1
ATOM 2864 C CA . PRO A 1 386 ? -6.008 49.161 -14.857 1.00 58.12 386 PRO A CA 1
ATOM 2865 C C . PRO A 1 386 ? -6.928 48.581 -15.945 1.00 58.12 386 PRO A C 1
ATOM 2867 O O . PRO A 1 386 ? -6.836 47.397 -16.230 1.00 58.12 386 PRO A O 1
ATOM 2870 N N . ALA A 1 387 ? -7.792 49.395 -16.563 1.00 58.00 387 ALA A N 1
ATOM 2871 C CA . ALA A 1 387 ? -8.733 48.957 -17.600 1.00 58.00 387 ALA A CA 1
ATOM 2872 C C . ALA A 1 387 ? -8.078 48.660 -18.961 1.00 58.00 387 ALA A C 1
ATOM 2874 O O . ALA A 1 387 ? -8.716 48.061 -19.823 1.00 58.00 387 ALA A O 1
ATOM 2875 N N . ASP A 1 388 ? -6.825 49.080 -19.166 1.00 55.25 388 ASP A N 1
ATOM 2876 C CA . ASP A 1 388 ? -6.072 48.777 -20.390 1.00 55.25 388 ASP A CA 1
ATOM 2877 C C . ASP A 1 388 ? -5.364 47.406 -20.313 1.00 55.25 388 ASP A C 1
ATOM 2879 O O . ASP A 1 388 ? -4.743 46.972 -21.287 1.00 55.25 388 ASP A O 1
ATOM 2883 N N . LEU A 1 389 ? -5.471 46.716 -19.169 1.00 53.41 389 LEU A N 1
ATOM 2884 C CA . LEU A 1 389 ? -5.055 45.329 -18.972 1.00 53.41 389 LEU A CA 1
ATOM 2885 C C . LEU A 1 389 ? -6.241 44.410 -19.306 1.00 53.41 389 LEU A C 1
ATOM 2887 O O . LEU A 1 389 ? -7.312 44.552 -18.726 1.00 53.41 389 LEU A O 1
ATOM 2891 N N . GLU A 1 390 ? -6.066 43.485 -20.255 1.00 43.50 390 GLU A N 1
ATOM 2892 C CA . GLU A 1 390 ? -7.142 42.576 -20.699 1.00 43.50 390 GLU A CA 1
ATOM 2893 C C . GLU A 1 390 ? -7.378 41.382 -19.753 1.00 43.50 390 GLU A C 1
ATOM 2895 O O . GLU A 1 390 ? -8.380 40.685 -19.901 1.00 43.50 390 GLU A O 1
ATOM 2900 N N . ASP A 1 391 ? -6.524 41.191 -18.742 1.00 39.03 391 ASP A N 1
ATOM 2901 C CA . ASP A 1 391 ? -6.746 40.217 -17.673 1.00 39.03 391 ASP A CA 1
ATOM 2902 C C . ASP A 1 391 ? -7.447 40.883 -16.482 1.00 39.03 391 ASP A C 1
ATOM 2904 O O . ASP A 1 391 ? -6.860 41.690 -15.754 1.00 39.03 391 ASP A O 1
ATOM 2908 N N . ASP A 1 392 ? -8.717 40.526 -16.284 1.00 31.39 392 ASP A N 1
ATOM 2909 C CA . ASP A 1 392 ? -9.539 40.954 -15.151 1.00 31.39 392 ASP A CA 1
ATOM 2910 C C . ASP A 1 392 ? -8.791 40.718 -13.817 1.00 31.39 392 ASP A C 1
ATOM 2912 O O . ASP A 1 392 ? -8.394 39.584 -13.514 1.00 31.39 392 ASP A O 1
ATOM 2916 N N . PRO A 1 393 ? -8.595 41.747 -12.971 1.00 33.28 393 PRO A N 1
ATOM 2917 C CA . PRO A 1 393 ? -7.962 41.563 -11.677 1.00 33.28 393 PRO A CA 1
ATOM 2918 C C . PRO A 1 393 ? -8.855 40.704 -10.776 1.00 33.28 393 PRO A C 1
ATOM 2920 O O . PRO A 1 393 ? -10.000 41.045 -10.481 1.00 33.28 393 PRO A O 1
ATOM 2923 N N . VAL A 1 394 ? -8.299 39.602 -10.271 1.00 32.81 394 VAL A N 1
ATOM 2924 C CA . VAL A 1 394 ? -8.905 38.783 -9.216 1.00 32.81 394 VAL A CA 1
ATOM 2925 C C . VAL A 1 394 ? -9.161 39.659 -7.981 1.00 32.81 394 VAL A C 1
ATOM 2927 O O . VAL A 1 394 ? -8.251 39.957 -7.208 1.00 32.81 394 VAL A O 1
ATOM 2930 N N . VAL A 1 395 ? -10.414 40.076 -7.778 1.00 35.47 395 VAL A N 1
ATOM 2931 C CA . VAL A 1 395 ? -10.878 40.701 -6.533 1.00 35.47 395 VAL A CA 1
ATOM 2932 C C . VAL A 1 395 ? -10.896 39.624 -5.446 1.00 35.47 395 VAL A C 1
ATOM 2934 O O . VAL A 1 395 ? -11.688 38.685 -5.491 1.00 35.47 395 VAL A O 1
ATOM 2937 N N . THR A 1 396 ? -10.025 39.745 -4.446 1.00 39.53 396 THR A N 1
ATOM 2938 C CA . THR A 1 396 ? -9.888 38.809 -3.316 1.00 39.53 396 THR A CA 1
ATOM 2939 C C . THR A 1 396 ? -10.980 38.997 -2.249 1.00 39.53 396 THR A C 1
ATOM 2941 O O . THR A 1 396 ? -10.704 39.253 -1.078 1.00 39.53 396 THR A O 1
ATOM 2944 N N . GLY A 1 397 ? -12.247 38.846 -2.640 1.00 42.16 397 GLY A N 1
ATOM 2945 C CA . GLY A 1 397 ? -13.385 38.681 -1.728 1.00 42.16 397 GLY A CA 1
ATOM 2946 C C . GLY A 1 397 ? -13.935 37.258 -1.801 1.00 42.16 397 GLY A C 1
ATOM 2947 O O . GLY A 1 397 ? -14.098 36.719 -2.892 1.00 42.16 397 GLY A O 1
ATOM 2948 N N . THR A 1 398 ? -14.242 36.630 -0.663 1.00 42.03 398 THR A N 1
ATOM 2949 C CA . THR A 1 398 ? -14.928 35.321 -0.682 1.00 42.03 398 THR A CA 1
ATOM 2950 C C . THR A 1 398 ? -16.428 35.557 -0.903 1.00 42.03 398 THR A C 1
ATOM 2952 O O . THR A 1 398 ? -16.997 36.385 -0.187 1.00 42.03 398 THR A O 1
ATOM 2955 N N . PRO A 1 399 ? -17.092 34.881 -1.860 1.00 45.19 399 PRO A N 1
ATOM 2956 C CA . PRO A 1 399 ? -18.540 34.977 -2.012 1.00 45.19 399 PRO A CA 1
ATOM 2957 C C . PRO A 1 399 ? -19.243 34.360 -0.796 1.00 45.19 399 PRO A C 1
ATOM 2959 O O . PRO A 1 399 ? -18.922 33.252 -0.364 1.00 45.19 399 PRO A O 1
ATOM 2962 N N . TYR A 1 400 ? -20.217 35.077 -0.248 1.00 50.06 400 TYR A N 1
ATOM 2963 C CA . TYR A 1 400 ? -20.996 34.688 0.919 1.00 50.06 400 TYR A CA 1
ATOM 2964 C C . TYR A 1 400 ? -22.486 34.833 0.630 1.00 50.06 400 TYR A C 1
ATOM 2966 O O . TYR A 1 400 ? -22.971 35.911 0.289 1.00 50.06 400 TYR A O 1
ATOM 2974 N N . VAL A 1 401 ? -23.215 33.725 0.753 1.00 49.94 401 VAL A N 1
ATOM 2975 C CA . VAL A 1 401 ? -24.643 33.660 0.432 1.00 49.94 401 VAL A CA 1
ATOM 2976 C C . VAL A 1 401 ? -25.458 33.934 1.685 1.00 49.94 401 VAL A C 1
ATOM 2978 O O . VAL A 1 401 ? -25.431 33.152 2.632 1.00 49.94 401 VAL A O 1
ATOM 2981 N N . VAL A 1 402 ? -26.215 35.021 1.670 1.00 51.66 402 VAL A N 1
ATOM 2982 C CA . VAL A 1 402 ? -27.213 35.365 2.678 1.00 51.66 402 VAL A CA 1
ATOM 2983 C C . VAL A 1 402 ? -28.539 34.715 2.273 1.00 51.66 402 VAL A C 1
ATOM 2985 O O . VAL A 1 402 ? -29.087 35.025 1.219 1.00 51.66 402 VAL A O 1
ATOM 2988 N N . VAL A 1 403 ? -29.042 33.769 3.070 1.00 48.09 403 VAL A N 1
ATOM 2989 C CA . VAL A 1 403 ? -30.196 32.912 2.720 1.00 48.09 403 VAL A CA 1
ATOM 2990 C C . VAL A 1 403 ? -31.545 33.471 3.187 1.00 48.09 403 VAL A C 1
ATOM 2992 O O . VAL A 1 403 ? -32.596 32.965 2.800 1.00 48.09 403 VAL A O 1
ATOM 2995 N N . LYS A 1 404 ? -31.529 34.519 4.017 1.00 58.00 404 LYS A N 1
ATOM 2996 C CA . LYS A 1 404 ? -32.695 35.291 4.481 1.00 58.00 404 LYS A CA 1
ATOM 2997 C C . LYS A 1 404 ? -32.260 36.719 4.808 1.00 58.00 404 LYS A C 1
ATOM 2999 O O . LYS A 1 404 ? -31.073 36.959 4.960 1.00 58.00 404 LYS A O 1
ATOM 3004 N N . GLU A 1 405 ? -33.191 37.650 4.976 1.00 76.94 405 GLU A N 1
ATOM 3005 C CA . GLU A 1 405 ? -32.838 39.010 5.400 1.00 76.94 405 GLU A CA 1
ATOM 3006 C C . GLU A 1 405 ? -32.142 39.022 6.787 1.00 76.94 405 GLU A C 1
ATOM 3008 O O . GLU A 1 405 ? -32.638 38.391 7.725 1.00 76.94 405 GLU A O 1
ATOM 3013 N N . ILE A 1 406 ? -30.995 39.709 6.913 1.00 73.88 406 ILE A N 1
ATOM 3014 C CA . ILE A 1 406 ? -30.171 39.825 8.144 1.00 73.88 406 ILE A CA 1
ATOM 3015 C C . ILE A 1 406 ? -29.814 41.286 8.461 1.00 73.88 406 ILE A C 1
ATOM 3017 O O . ILE A 1 406 ? -29.977 42.157 7.610 1.00 73.88 406 ILE A O 1
ATOM 3021 N N . ASN A 1 407 ? -29.301 41.590 9.657 1.00 80.94 407 ASN A N 1
ATOM 3022 C CA . ASN A 1 407 ? -28.926 42.962 10.018 1.00 80.94 407 ASN A CA 1
ATOM 3023 C C . ASN A 1 407 ? -27.569 43.412 9.434 1.00 80.94 407 ASN A C 1
ATOM 3025 O O . ASN A 1 407 ? -26.655 42.618 9.210 1.00 80.94 407 ASN A O 1
ATOM 3029 N N . LYS A 1 408 ? -27.436 44.728 9.224 1.00 81.81 408 LYS A N 1
ATOM 3030 C CA . LYS A 1 408 ? -26.202 45.453 8.877 1.00 81.81 408 LYS A CA 1
ATOM 3031 C C . LYS A 1 408 ? -25.706 46.252 10.081 1.00 81.81 408 LYS A C 1
ATOM 3033 O O . LYS A 1 408 ? -26.513 46.794 10.836 1.00 81.81 408 LYS A O 1
ATOM 3038 N N . TYR A 1 409 ? -24.390 46.404 10.197 1.00 73.56 409 TYR A N 1
ATOM 3039 C CA . TYR A 1 409 ? -23.726 47.092 11.304 1.00 73.56 409 TYR A CA 1
ATOM 3040 C C . TYR A 1 409 ? -22.652 48.062 10.800 1.00 73.56 409 TYR A C 1
ATOM 3042 O O . TYR A 1 409 ? -22.010 47.832 9.775 1.00 73.56 409 TYR A O 1
ATOM 3050 N N . SER A 1 410 ? -22.425 49.159 11.521 1.00 69.06 410 SER A N 1
ATOM 3051 C CA . SER A 1 410 ? -21.419 50.175 11.162 1.00 69.06 410 SER A CA 1
ATOM 3052 C C . SER A 1 410 ? -19.981 49.759 11.487 1.00 69.06 410 SER A C 1
ATOM 3054 O O . SER A 1 410 ? -19.044 50.289 10.894 1.00 69.06 410 SER A O 1
ATOM 3056 N N . ASN A 1 411 ? -19.788 48.815 12.410 1.00 66.62 411 ASN A N 1
ATOM 3057 C CA . ASN A 1 411 ? -18.477 48.317 12.815 1.00 66.62 411 ASN A CA 1
ATOM 3058 C C . ASN A 1 411 ? -18.527 46.824 13.192 1.00 66.62 411 ASN A C 1
ATOM 3060 O O . ASN A 1 411 ? -19.595 46.251 13.417 1.00 66.62 411 ASN A O 1
ATOM 3064 N N . SER A 1 412 ? -17.353 46.199 13.261 1.00 55.75 412 SER A N 1
ATOM 3065 C CA . SER A 1 412 ? -17.197 44.762 13.510 1.00 55.75 412 SER A CA 1
ATOM 3066 C C . SER A 1 412 ? -17.596 44.327 14.922 1.00 55.75 412 SER A C 1
ATOM 3068 O O . SER A 1 412 ? -18.013 43.183 15.102 1.00 55.75 412 SER A O 1
ATOM 3070 N N . VAL A 1 413 ? -17.491 45.217 15.915 1.00 62.75 413 VAL A N 1
ATOM 3071 C CA . VAL A 1 413 ? -17.816 44.929 17.321 1.00 62.75 413 VAL A CA 1
ATOM 3072 C C . VAL A 1 413 ? -19.327 44.842 17.513 1.00 62.75 413 VAL A C 1
ATOM 3074 O O . VAL A 1 413 ? -19.814 43.895 18.128 1.00 62.75 413 VAL A O 1
ATOM 3077 N N . ASP A 1 414 ? -20.069 45.789 16.946 1.00 70.38 414 ASP A N 1
ATOM 3078 C CA . ASP A 1 414 ? -21.532 45.772 16.933 1.00 70.38 414 ASP A CA 1
ATOM 3079 C C . ASP A 1 414 ? -22.070 44.571 16.141 1.00 70.38 414 ASP A C 1
ATOM 3081 O O . ASP A 1 414 ? -22.990 43.898 16.603 1.00 70.38 414 ASP A O 1
ATOM 3085 N N . ALA A 1 415 ? -21.432 44.223 15.015 1.00 64.75 415 ALA A N 1
ATOM 3086 C CA . ALA A 1 415 ? -21.773 43.021 14.257 1.00 64.75 415 ALA A CA 1
ATOM 3087 C C . ALA A 1 415 ? -21.554 41.742 15.071 1.00 64.75 415 ALA A C 1
ATOM 3089 O O . ALA A 1 415 ? -22.460 40.921 15.174 1.00 64.75 415 ALA A O 1
ATOM 3090 N N . ALA A 1 416 ? -20.381 41.568 15.686 1.00 59.84 416 ALA A N 1
ATOM 3091 C CA . ALA A 1 416 ? -20.066 40.376 16.475 1.00 59.84 416 ALA A CA 1
ATOM 3092 C C . ALA A 1 416 ? -21.042 40.168 17.646 1.00 59.84 416 ALA A C 1
ATOM 3094 O O . ALA A 1 416 ? -21.468 39.043 17.901 1.00 59.84 416 ALA A O 1
ATOM 3095 N N . ASN A 1 417 ? -21.443 41.257 18.308 1.00 68.75 417 ASN A N 1
ATOM 3096 C CA . ASN A 1 417 ? -22.353 41.221 19.455 1.00 68.75 417 ASN A CA 1
ATOM 3097 C C . ASN A 1 417 ? -23.843 41.329 19.080 1.00 68.75 417 ASN A C 1
ATOM 3099 O O . ASN A 1 417 ? -24.695 41.242 19.963 1.00 68.75 417 ASN A O 1
ATOM 3103 N N . MET A 1 418 ? -24.163 41.512 17.794 1.00 74.12 418 MET A N 1
ATOM 3104 C CA . MET A 1 418 ? -25.515 41.757 17.272 1.00 74.12 418 MET A CA 1
ATOM 3105 C C . MET A 1 418 ? -26.223 42.964 17.923 1.00 74.12 418 MET A C 1
ATOM 3107 O O . MET A 1 418 ? -27.430 42.937 18.173 1.00 74.12 418 MET A O 1
ATOM 3111 N N . THR A 1 419 ? -25.490 44.047 18.192 1.00 72.00 419 THR A N 1
ATOM 3112 C CA . THR A 1 419 ? -25.999 45.278 18.828 1.00 72.00 419 THR A CA 1
ATOM 3113 C C . THR A 1 419 ? -26.009 46.463 17.861 1.00 72.00 419 THR A C 1
ATOM 3115 O O . THR A 1 419 ? -25.184 46.531 16.964 1.00 72.00 419 THR A O 1
ATOM 3118 N N . ASN A 1 420 ? -26.931 47.419 18.035 1.00 77.94 420 ASN A N 1
ATOM 3119 C CA . ASN A 1 420 ? -27.012 48.670 17.251 1.00 77.94 420 ASN A CA 1
ATOM 3120 C C . ASN A 1 420 ? -27.046 48.493 15.709 1.00 77.94 420 ASN A C 1
ATOM 3122 O O . ASN A 1 420 ? -26.206 49.065 15.007 1.00 77.94 420 ASN A O 1
ATOM 3126 N N . PRO A 1 421 ? -28.008 47.732 15.149 1.00 84.19 421 PRO A N 1
ATOM 3127 C CA . PRO A 1 421 ? -28.102 47.550 13.703 1.00 84.19 421 PRO A CA 1
ATOM 3128 C C . PRO A 1 421 ? -28.403 48.878 12.992 1.00 84.19 421 PRO A C 1
ATOM 3130 O O . PRO A 1 421 ? -29.240 49.668 13.432 1.00 84.19 421 PRO A O 1
ATOM 3133 N N . THR A 1 422 ? -27.731 49.116 11.868 1.00 76.56 422 THR A N 1
ATOM 3134 C CA . THR A 1 422 ? -27.878 50.329 11.046 1.00 76.56 422 THR A CA 1
ATOM 3135 C C . THR A 1 422 ? -28.806 50.133 9.845 1.00 76.56 422 THR A C 1
ATOM 3137 O O . THR A 1 422 ? -29.097 51.090 9.129 1.00 76.56 422 THR A O 1
ATOM 3140 N N . GLY A 1 423 ? -29.296 48.909 9.627 1.00 80.25 423 GLY A N 1
ATOM 3141 C CA . GLY A 1 423 ? -30.260 48.542 8.586 1.00 80.25 423 GLY A CA 1
ATOM 3142 C C . GLY A 1 423 ? -30.320 47.028 8.379 1.00 80.25 423 GLY A C 1
ATOM 3143 O O . GLY A 1 423 ? -29.735 46.283 9.161 1.00 80.25 423 GLY A O 1
ATOM 3144 N N . THR A 1 424 ? -30.980 46.570 7.311 1.00 77.19 424 THR A N 1
ATOM 3145 C CA . THR A 1 424 ? -31.039 45.146 6.933 1.00 77.19 424 THR A CA 1
ATOM 3146 C C . THR A 1 424 ? -30.454 44.883 5.541 1.00 77.19 424 THR A C 1
ATOM 3148 O O . THR A 1 424 ? -30.347 45.781 4.695 1.00 77.19 424 THR A O 1
ATOM 3151 N N . LEU A 1 425 ? -29.991 43.652 5.329 1.00 68.69 425 LEU A N 1
ATOM 3152 C CA . LEU A 1 425 ? -29.409 43.097 4.111 1.00 68.69 425 LEU A CA 1
ATOM 3153 C C . LEU A 1 425 ? -30.304 41.957 3.621 1.00 68.69 425 LEU A C 1
ATOM 3155 O O . LEU A 1 425 ? -30.544 41.018 4.372 1.00 68.69 425 LEU A O 1
ATOM 3159 N N . ALA A 1 426 ? -30.792 42.044 2.385 1.00 64.00 426 ALA A N 1
ATOM 3160 C CA . ALA A 1 426 ? -31.667 41.034 1.796 1.00 64.00 426 ALA A CA 1
ATOM 3161 C C . ALA A 1 426 ? -30.930 39.709 1.521 1.00 64.00 426 ALA A C 1
ATOM 3163 O O . ALA A 1 426 ? -29.702 39.644 1.547 1.00 64.00 426 ALA A O 1
ATOM 3164 N N . ALA A 1 427 ? -31.689 38.650 1.234 1.00 60.12 427 ALA A N 1
ATOM 3165 C CA . ALA A 1 427 ? -31.111 37.400 0.752 1.00 60.12 427 ALA A CA 1
ATOM 3166 C C . ALA A 1 427 ? -30.453 37.605 -0.624 1.00 60.12 427 ALA A C 1
ATOM 3168 O O . ALA A 1 427 ? -31.035 38.239 -1.504 1.00 60.12 427 ALA A O 1
ATOM 3169 N N . GLY A 1 428 ? -29.249 37.071 -0.810 1.00 52.81 428 GLY A N 1
ATOM 3170 C CA . GLY A 1 428 ? -28.419 37.323 -1.989 1.00 52.81 428 GLY A CA 1
ATOM 3171 C C . GLY A 1 428 ? -26.978 36.851 -1.798 1.00 52.81 428 GLY A C 1
ATOM 3172 O O . GLY A 1 428 ? -26.615 36.370 -0.726 1.00 52.81 428 GLY A O 1
ATOM 3173 N N . THR A 1 429 ? -26.148 36.966 -2.835 1.00 49.78 429 THR A N 1
ATOM 3174 C CA . THR A 1 429 ? -24.713 36.638 -2.752 1.00 49.78 429 THR A CA 1
ATOM 3175 C C . THR A 1 429 ? -23.905 37.922 -2.646 1.00 49.78 429 THR A C 1
ATOM 3177 O O . THR A 1 429 ? -24.022 38.792 -3.500 1.00 49.78 429 THR A O 1
ATOM 3180 N N . TYR A 1 430 ? -23.071 38.031 -1.618 1.00 53.88 430 TYR A N 1
ATOM 3181 C CA . TYR A 1 430 ? -22.261 39.212 -1.330 1.00 53.88 430 TYR A CA 1
ATOM 3182 C C . TYR A 1 430 ? -20.791 38.820 -1.233 1.00 53.88 430 TYR A C 1
ATOM 3184 O O . TYR A 1 430 ? -20.476 37.785 -0.652 1.00 53.88 430 TYR A O 1
ATOM 3192 N N . TYR A 1 431 ? -19.873 39.633 -1.754 1.00 53.41 431 TYR A N 1
ATOM 3193 C CA . TYR A 1 431 ? -18.441 39.386 -1.569 1.00 53.41 431 TYR A CA 1
ATOM 3194 C C . TYR A 1 431 ? -17.926 40.157 -0.368 1.00 53.41 431 TYR A C 1
ATOM 3196 O O . TYR A 1 431 ? -18.113 41.371 -0.245 1.00 53.41 431 TYR A O 1
ATOM 3204 N N . ILE A 1 432 ? -17.253 39.427 0.508 1.00 54.53 432 ILE A N 1
ATOM 3205 C CA . ILE A 1 432 ? -16.879 39.898 1.833 1.00 54.53 432 ILE A CA 1
ATOM 3206 C C . ILE A 1 432 ? -15.385 39.690 2.097 1.00 54.53 432 ILE A C 1
ATOM 3208 O O . ILE A 1 432 ? -14.757 38.775 1.556 1.00 54.53 432 ILE A O 1
ATOM 3212 N N . TYR A 1 433 ? -14.830 40.534 2.964 1.00 48.47 433 TYR A N 1
ATOM 3213 C CA . TYR A 1 433 ? -13.467 40.424 3.477 1.00 48.47 433 TYR A CA 1
ATOM 3214 C C . TYR A 1 433 ? -13.483 39.909 4.921 1.00 48.47 433 TYR A C 1
ATOM 3216 O O . TYR A 1 433 ? -14.221 40.427 5.766 1.00 48.47 433 TYR A O 1
ATOM 3224 N N . ASN A 1 434 ? -12.668 38.889 5.207 1.00 51.19 434 ASN A N 1
ATOM 3225 C CA . ASN A 1 434 ? -12.557 38.263 6.524 1.00 51.19 434 ASN A CA 1
ATOM 3226 C C . ASN A 1 434 ? -11.115 38.378 7.031 1.00 51.19 434 ASN A C 1
ATOM 3228 O O . ASN A 1 434 ? -10.212 37.807 6.427 1.00 51.19 434 ASN A O 1
ATOM 3232 N N . ASN A 1 435 ? -10.890 39.117 8.121 1.00 43.38 435 ASN A N 1
ATOM 3233 C CA . ASN A 1 435 ? -9.536 39.472 8.558 1.00 43.38 435 ASN A CA 1
ATOM 3234 C C . ASN A 1 435 ? -9.055 38.786 9.843 1.00 43.38 435 ASN A C 1
ATOM 3236 O O . ASN A 1 435 ? -8.202 39.366 10.500 1.00 43.38 435 ASN A O 1
ATOM 3240 N N . TYR A 1 436 ? -9.561 37.612 10.253 1.00 41.94 436 TYR A N 1
ATOM 3241 C CA . TYR A 1 436 ? -8.961 36.909 11.403 1.00 41.94 436 TYR A CA 1
ATOM 3242 C C . TYR A 1 436 ? -9.060 35.371 11.360 1.00 41.94 436 TYR A C 1
ATOM 3244 O O . TYR A 1 436 ? -10.103 34.842 10.974 1.00 41.94 436 TYR A O 1
ATOM 3252 N N . PRO A 1 437 ? -8.031 34.630 11.837 1.00 34.38 437 PRO A N 1
ATOM 3253 C CA . PRO A 1 437 ? -7.958 33.169 11.696 1.00 34.38 437 PRO A CA 1
ATOM 3254 C C . PRO A 1 437 ? -8.770 32.356 12.726 1.00 34.38 437 PRO A C 1
ATOM 3256 O O . PRO A 1 437 ? -8.810 31.138 12.611 1.00 34.38 437 PRO A O 1
ATOM 3259 N N . ASN A 1 438 ? -9.401 32.981 13.736 1.00 35.62 438 ASN A N 1
ATOM 3260 C CA . ASN A 1 438 ? -9.847 32.277 14.958 1.00 35.62 438 ASN A CA 1
ATOM 3261 C C . ASN A 1 438 ? -11.334 32.461 15.369 1.00 35.62 438 ASN A C 1
ATOM 3263 O O . ASN A 1 438 ? -11.658 32.329 16.545 1.00 35.62 438 ASN A O 1
ATOM 3267 N N . GLY A 1 439 ? -12.255 32.687 14.424 1.00 44.97 439 GLY A N 1
ATOM 3268 C CA . GLY A 1 439 ? -13.699 32.453 14.633 1.00 44.97 439 GLY A CA 1
ATOM 3269 C C . GLY A 1 439 ? -14.562 33.625 15.151 1.00 44.97 439 GLY A C 1
ATOM 3270 O O . GLY A 1 439 ? -14.282 34.235 16.176 1.00 44.97 439 GLY A O 1
ATOM 3271 N N . TYR A 1 440 ? -15.666 33.859 14.425 1.00 49.31 440 TYR A N 1
ATOM 3272 C CA . TYR A 1 440 ? -16.922 34.552 14.792 1.00 49.31 440 TYR A CA 1
ATOM 3273 C C . TYR A 1 440 ? -16.925 36.044 15.177 1.00 49.31 440 TYR A C 1
ATOM 3275 O O . TYR A 1 440 ? -17.738 36.449 16.002 1.00 49.31 440 TYR A O 1
ATOM 3283 N N . ASN A 1 441 ? -16.139 36.894 14.513 1.00 53.09 441 ASN A N 1
ATOM 3284 C CA . ASN A 1 441 ? -16.336 38.352 14.563 1.00 53.09 441 ASN A CA 1
ATOM 3285 C C . ASN A 1 441 ? -16.681 38.877 13.161 1.00 53.09 441 ASN A C 1
ATOM 3287 O O . ASN A 1 441 ? -16.157 38.346 12.187 1.00 53.09 441 ASN A O 1
ATOM 3291 N N . GLY A 1 442 ? -17.608 39.842 13.069 1.00 52.47 442 GLY A N 1
ATOM 3292 C CA . GLY A 1 442 ? -18.359 40.192 11.852 1.00 52.47 442 GLY A CA 1
ATOM 3293 C C . GLY A 1 442 ? -17.550 40.311 10.552 1.00 52.47 442 GLY A C 1
ATOM 3294 O O . GLY A 1 442 ? -16.366 40.628 10.563 1.00 52.47 442 GLY A O 1
ATOM 3295 N N . MET A 1 443 ? -18.208 40.082 9.415 1.00 58.47 443 MET A N 1
ATOM 3296 C CA . MET A 1 443 ? -17.609 40.122 8.072 1.00 58.47 443 MET A CA 1
ATOM 3297 C C . MET A 1 443 ? -17.895 41.464 7.387 1.00 58.47 443 MET A C 1
ATOM 3299 O O . MET A 1 443 ? -19.007 41.976 7.514 1.00 58.47 443 MET A O 1
ATOM 3303 N N . TYR A 1 444 ? -16.926 42.036 6.663 1.00 49.97 444 TYR A N 1
ATOM 3304 C CA . TYR A 1 444 ? -17.089 43.335 5.990 1.00 49.97 444 TYR A CA 1
ATOM 3305 C C . TYR A 1 444 ? -17.506 43.155 4.528 1.00 49.97 444 TYR A C 1
ATOM 3307 O O . TYR A 1 444 ? -16.806 42.479 3.773 1.00 49.97 444 TYR A O 1
ATOM 3315 N N . ASN A 1 445 ? -18.632 43.751 4.119 1.00 54.41 445 ASN A N 1
ATOM 3316 C CA . ASN A 1 445 ? -19.110 43.683 2.736 1.00 54.41 445 ASN A CA 1
ATOM 3317 C C . ASN A 1 445 ? -18.350 44.660 1.830 1.00 54.41 445 ASN A C 1
ATOM 3319 O O . ASN A 1 445 ? -18.387 45.876 2.048 1.00 54.41 445 ASN A O 1
ATOM 3323 N N . ILE A 1 446 ? -17.706 44.116 0.793 1.00 47.91 446 ILE A N 1
ATOM 3324 C CA . ILE A 1 446 ? -16.821 44.848 -0.121 1.00 47.91 446 ILE A CA 1
ATOM 3325 C C . ILE A 1 446 ? -17.334 44.917 -1.564 1.00 47.91 446 ILE A C 1
ATOM 3327 O O . ILE A 1 446 ? -16.621 45.438 -2.416 1.00 47.91 446 ILE A O 1
ATOM 3331 N N . THR A 1 447 ? -18.555 44.452 -1.864 1.00 53.28 447 THR A N 1
ATOM 3332 C CA . THR A 1 447 ? -19.102 44.542 -3.235 1.00 53.28 447 THR A CA 1
ATOM 3333 C C . THR A 1 447 ? -20.521 45.086 -3.349 1.00 53.28 447 THR A C 1
ATOM 3335 O O . THR A 1 447 ? -21.407 44.814 -2.537 1.00 53.28 447 THR A O 1
ATOM 3338 N N . THR A 1 448 ? -20.683 45.843 -4.440 1.00 48.28 448 THR A N 1
ATOM 3339 C CA . THR A 1 448 ? -21.903 46.122 -5.196 1.00 48.28 448 THR A CA 1
ATOM 3340 C C . THR A 1 448 ? -22.128 44.976 -6.194 1.00 48.28 448 THR A C 1
ATOM 3342 O O . THR A 1 448 ? -21.347 44.843 -7.136 1.00 48.28 448 THR A O 1
ATOM 3345 N N . ASP A 1 449 ? -23.167 44.158 -6.032 1.00 39.12 449 ASP A N 1
ATOM 3346 C CA . ASP A 1 449 ? -23.683 43.376 -7.163 1.00 39.12 449 ASP A CA 1
ATOM 3347 C C . ASP A 1 449 ? -24.639 44.241 -8.012 1.00 39.12 449 ASP A C 1
ATOM 3349 O O . ASP A 1 449 ? -24.941 45.393 -7.674 1.00 39.12 449 ASP A O 1
ATOM 3353 N N . THR A 1 450 ? -25.125 43.681 -9.121 1.00 38.53 450 THR A N 1
ATOM 3354 C CA . THR A 1 450 ? -26.037 44.297 -10.103 1.00 38.53 450 THR A CA 1
ATOM 3355 C C . THR A 1 450 ? -27.345 44.873 -9.531 1.00 38.53 450 THR A C 1
ATOM 3357 O O . THR A 1 450 ? -28.132 45.441 -10.286 1.00 38.53 450 THR A O 1
ATOM 3360 N N . THR A 1 451 ? -27.602 44.756 -8.223 1.00 44.91 451 THR A N 1
ATOM 3361 C CA . THR A 1 451 ? -28.785 45.310 -7.543 1.00 44.91 451 THR A CA 1
ATOM 3362 C C . THR A 1 451 ? -28.541 46.645 -6.826 1.00 44.91 451 THR A C 1
ATOM 3364 O O . THR A 1 451 ? -29.492 47.251 -6.332 1.00 44.91 451 THR A O 1
ATOM 3367 N N . GLY A 1 452 ? -27.302 47.159 -6.798 1.00 42.91 452 GLY A N 1
ATOM 3368 C CA . GLY A 1 452 ? -27.002 48.498 -6.268 1.00 42.91 452 GLY A CA 1
ATOM 3369 C C . GLY A 1 452 ? -26.946 48.597 -4.737 1.00 42.91 452 GLY A C 1
ATOM 3370 O O . GLY A 1 452 ? -27.173 49.673 -4.182 1.00 42.91 452 GLY A O 1
ATOM 3371 N N . ALA A 1 453 ? -26.640 47.502 -4.032 1.00 47.28 453 ALA A N 1
ATOM 3372 C CA . ALA A 1 453 ? -26.419 47.547 -2.588 1.00 47.28 453 ALA A CA 1
ATOM 3373 C C . ALA A 1 453 ? -25.190 48.413 -2.244 1.00 47.28 453 ALA A C 1
ATOM 3375 O O . ALA A 1 453 ? -24.109 48.216 -2.790 1.00 47.28 453 ALA A O 1
ATOM 3376 N N . THR A 1 454 ? -25.345 49.366 -1.321 1.00 49.50 454 THR A N 1
ATOM 3377 C CA . THR A 1 454 ? -24.258 50.231 -0.835 1.00 49.50 454 THR A CA 1
ATOM 3378 C C . THR A 1 454 ? -23.105 49.385 -0.283 1.00 49.50 454 THR A C 1
ATOM 3380 O O . THR A 1 454 ? -23.347 48.382 0.379 1.00 49.50 454 THR A O 1
ATOM 3383 N N . VAL A 1 455 ? -21.857 49.765 -0.543 1.00 54.78 455 VAL A N 1
ATOM 3384 C CA . VAL A 1 455 ? -20.661 49.134 0.046 1.00 54.78 455 VAL A CA 1
ATOM 3385 C C . VAL A 1 455 ? -20.357 49.729 1.425 1.00 54.78 455 VAL A C 1
ATOM 3387 O O . VAL A 1 455 ? -20.670 50.893 1.673 1.00 54.78 455 VAL A O 1
ATOM 3390 N N . GLY A 1 456 ? -19.729 48.948 2.311 1.00 54.22 456 GLY A N 1
ATOM 3391 C CA . GLY A 1 456 ? -19.084 49.486 3.515 1.00 54.22 456 GLY A CA 1
ATOM 3392 C C . GLY A 1 456 ? -19.776 49.269 4.866 1.00 54.22 456 GLY A C 1
ATOM 3393 O O . GLY A 1 456 ? -19.751 50.156 5.717 1.00 54.22 456 GLY A O 1
ATOM 3394 N N . TYR A 1 457 ? -20.372 48.097 5.098 1.00 63.38 457 TYR A N 1
ATOM 3395 C CA . TYR A 1 457 ? -20.947 47.707 6.398 1.00 63.38 457 TYR A CA 1
ATOM 3396 C C . TYR A 1 457 ? -20.561 46.279 6.799 1.00 63.38 457 TYR A C 1
ATOM 3398 O O . TYR A 1 457 ? -20.144 45.468 5.971 1.00 63.38 457 TYR A O 1
ATOM 3406 N N . TRP A 1 458 ? -20.715 45.980 8.088 1.00 67.75 458 TRP A N 1
ATOM 3407 C CA . TRP A 1 458 ? -20.414 44.692 8.707 1.00 67.75 458 TRP A CA 1
ATOM 3408 C C . TRP A 1 458 ? -21.678 43.838 8.876 1.00 67.75 458 TRP A C 1
ATOM 3410 O O . TRP A 1 458 ? -22.763 44.381 9.086 1.00 67.75 458 TRP A O 1
ATOM 3420 N N . ILE A 1 459 ? -21.541 42.511 8.810 1.00 66.75 459 ILE A N 1
ATOM 3421 C CA . ILE A 1 459 ? -22.626 41.533 9.029 1.00 66.75 459 ILE A CA 1
ATOM 3422 C C . ILE A 1 459 ? -22.193 40.419 9.990 1.00 66.75 459 ILE A C 1
ATOM 3424 O O . ILE A 1 459 ? -21.004 40.092 10.059 1.00 66.75 459 ILE A O 1
ATOM 3428 N N . ASN A 1 460 ? -23.141 39.812 10.713 1.00 70.88 460 ASN A N 1
ATOM 3429 C CA . ASN A 1 460 ? -22.874 38.646 11.559 1.00 70.88 460 ASN A CA 1
ATOM 3430 C C . ASN A 1 460 ? -23.273 37.333 10.854 1.00 70.88 460 ASN A C 1
ATOM 3432 O O . ASN A 1 460 ? -24.455 37.126 10.571 1.00 70.88 460 ASN A O 1
ATOM 3436 N N . PRO A 1 461 ? -22.336 36.395 10.624 1.00 60.44 461 PRO A N 1
ATOM 3437 C CA . PRO A 1 461 ? -22.634 35.127 9.954 1.00 60.44 461 PRO A CA 1
ATOM 3438 C C . PRO A 1 461 ? -23.631 34.229 10.696 1.00 60.44 461 PRO A C 1
ATOM 3440 O O . PRO A 1 461 ? -24.291 33.402 10.071 1.00 60.44 461 PRO A O 1
ATOM 3443 N N . ALA A 1 462 ? -23.757 34.375 12.019 1.00 61.34 462 ALA A N 1
ATOM 3444 C CA . ALA A 1 462 ? -24.676 33.573 12.824 1.00 61.34 462 ALA A CA 1
ATOM 3445 C C . ALA A 1 462 ? -26.152 33.936 12.578 1.00 61.34 462 ALA A C 1
ATOM 3447 O O . ALA A 1 462 ? -27.025 33.079 12.711 1.00 61.34 462 ALA A O 1
ATOM 3448 N N . GLU A 1 463 ? -26.446 35.170 12.153 1.00 61.12 463 GLU A N 1
ATOM 3449 C CA . GLU A 1 463 ? -27.810 35.574 11.785 1.00 61.12 463 GLU A CA 1
ATOM 3450 C C . GLU A 1 463 ? -28.302 34.870 10.518 1.00 61.12 463 GLU A C 1
ATOM 3452 O O . GLU A 1 463 ? -29.506 34.714 10.322 1.00 61.12 463 GLU A O 1
ATOM 3457 N N . ASN A 1 464 ? -27.373 34.385 9.696 1.00 62.28 464 ASN A N 1
ATOM 3458 C CA . ASN A 1 464 ? -27.626 33.727 8.424 1.00 62.28 464 ASN A CA 1
ATOM 3459 C C . ASN A 1 464 ? -27.827 32.199 8.543 1.00 62.28 464 ASN A C 1
ATOM 3461 O O . ASN A 1 464 ? -27.989 31.506 7.542 1.00 62.28 464 ASN A O 1
ATOM 3465 N N . VAL A 1 465 ? -27.833 31.644 9.762 1.00 42.38 465 VAL A N 1
ATOM 3466 C CA . VAL A 1 465 ? -28.030 30.204 9.992 1.00 42.38 465 VAL A CA 1
ATOM 3467 C C . VAL A 1 465 ? -29.525 29.896 10.124 1.00 42.38 465 VAL A C 1
ATOM 3469 O O . VAL A 1 465 ? -30.189 30.330 11.067 1.00 42.38 465 VAL A O 1
ATOM 3472 N N . THR A 1 466 ? -30.083 29.124 9.190 1.00 41.31 466 THR A N 1
ATOM 3473 C CA . THR A 1 466 ? -31.406 28.494 9.338 1.00 41.31 466 THR A CA 1
ATOM 3474 C C . THR A 1 466 ? -31.242 27.011 9.652 1.00 41.31 466 THR A C 1
ATOM 3476 O O . THR A 1 466 ? -30.648 26.274 8.870 1.00 41.31 466 THR A O 1
ATOM 3479 N N . ALA A 1 467 ? -31.790 26.569 10.788 1.00 34.78 467 ALA A N 1
ATOM 3480 C CA . ALA A 1 467 ? -31.932 25.154 11.116 1.00 34.78 467 ALA A CA 1
ATOM 3481 C C . ALA A 1 467 ? -32.744 24.436 10.019 1.00 34.78 467 ALA A C 1
ATOM 3483 O O . ALA A 1 467 ? -33.781 24.928 9.578 1.00 34.78 467 ALA A O 1
ATOM 3484 N N . THR A 1 468 ? -32.236 23.293 9.560 1.00 35.06 468 THR A N 1
ATOM 3485 C CA . THR A 1 468 ? -32.670 22.542 8.371 1.00 35.06 468 THR A CA 1
ATOM 3486 C C . THR A 1 468 ? -34.150 22.142 8.392 1.00 35.06 468 THR A C 1
ATOM 3488 O O . THR A 1 468 ? -34.541 21.244 9.137 1.00 35.06 468 THR A O 1
ATOM 3491 N N . ALA A 1 469 ? -34.958 22.745 7.517 1.00 37.03 469 ALA A N 1
ATOM 3492 C CA . ALA A 1 469 ? -36.224 22.183 7.038 1.00 37.03 469 ALA A CA 1
ATOM 3493 C C . ALA A 1 469 ? -35.979 21.497 5.683 1.00 37.03 469 ALA A C 1
ATOM 3495 O O . ALA A 1 469 ? -35.218 22.014 4.867 1.00 37.03 469 ALA A O 1
ATOM 3496 N N . SER A 1 470 ? -36.591 20.333 5.446 1.00 41.03 470 SER A N 1
ATOM 3497 C CA . SER A 1 470 ? -36.446 19.576 4.190 1.00 41.03 470 SER A CA 1
ATOM 3498 C C . SER A 1 470 ? -37.707 19.693 3.334 1.00 41.03 470 SER A C 1
ATOM 3500 O O . SER A 1 470 ? -38.821 19.720 3.861 1.00 41.03 470 SER A O 1
ATOM 3502 N N . THR A 1 471 ? -37.548 19.738 2.014 1.00 42.44 471 THR A N 1
ATOM 3503 C CA . THR A 1 471 ? -38.657 19.722 1.051 1.00 42.44 471 THR A CA 1
ATOM 3504 C C . THR A 1 471 ? -39.065 18.277 0.745 1.00 42.44 471 THR A C 1
ATOM 3506 O O . THR A 1 471 ? -38.206 17.425 0.529 1.00 42.44 471 THR A O 1
ATOM 3509 N N . TYR A 1 472 ? -40.364 17.982 0.717 1.00 45.09 472 TYR A N 1
ATOM 3510 C CA . TYR A 1 472 ? -40.910 16.642 0.500 1.00 45.09 472 TYR A CA 1
ATOM 3511 C C . TYR A 1 472 ? -42.096 16.684 -0.457 1.00 45.09 472 TYR A C 1
ATOM 3513 O O . TYR A 1 472 ? -43.017 17.477 -0.278 1.00 45.09 472 TYR A O 1
ATOM 3521 N N . VAL A 1 473 ? -42.078 15.836 -1.484 1.00 46.66 473 VAL A N 1
ATOM 3522 C CA . VAL A 1 473 ? -43.105 15.823 -2.532 1.00 46.66 473 VAL A CA 1
ATOM 3523 C C . VAL A 1 473 ? -43.994 14.598 -2.364 1.00 46.66 473 VAL A C 1
ATOM 3525 O O . VAL A 1 473 ? -43.529 13.465 -2.486 1.00 46.66 473 VAL A O 1
ATOM 3528 N N . LEU A 1 474 ? -45.283 14.825 -2.114 1.00 47.41 474 LEU A N 1
ATOM 3529 C CA . LEU A 1 474 ? -46.304 13.786 -2.186 1.00 47.41 474 LEU A CA 1
ATOM 3530 C C . LEU A 1 474 ? -46.667 13.560 -3.653 1.00 47.41 474 LEU A C 1
ATOM 3532 O O . LEU A 1 474 ? -47.114 14.477 -4.333 1.00 47.41 474 LEU A O 1
ATOM 3536 N N . THR A 1 475 ? -46.484 12.341 -4.151 1.00 43.56 475 THR A N 1
ATOM 3537 C CA . THR A 1 475 ? -46.817 11.977 -5.542 1.00 43.56 475 THR A CA 1
ATOM 3538 C C . THR A 1 475 ? -48.244 11.455 -5.698 1.00 43.56 475 THR A C 1
ATOM 3540 O O . THR A 1 475 ? -48.741 11.346 -6.815 1.00 43.56 475 THR A O 1
ATOM 3543 N N . THR A 1 476 ? -48.911 11.145 -4.584 1.00 51.91 476 THR A N 1
ATOM 3544 C CA . THR A 1 476 ? -50.320 10.746 -4.518 1.00 51.91 476 THR A CA 1
ATOM 3545 C C . THR A 1 476 ? -50.959 11.311 -3.256 1.00 51.91 476 THR A C 1
ATOM 3547 O O . THR A 1 476 ? -50.269 11.615 -2.276 1.00 51.91 476 THR A O 1
ATOM 3550 N N . ASP A 1 477 ? -52.280 11.439 -3.279 1.00 64.56 477 ASP A N 1
ATOM 3551 C CA . ASP A 1 477 ? -53.052 11.919 -2.141 1.00 64.56 477 ASP A CA 1
ATOM 3552 C C . ASP A 1 477 ? -52.842 10.999 -0.925 1.00 64.56 477 ASP A C 1
ATOM 3554 O O . ASP A 1 477 ? -53.139 9.804 -0.960 1.00 64.56 477 ASP A O 1
ATOM 3558 N N . THR A 1 478 ? -52.295 11.551 0.160 1.00 64.25 478 THR A N 1
ATOM 3559 C CA . THR A 1 478 ? -51.797 10.786 1.314 1.00 64.25 478 THR A CA 1
ATOM 3560 C C . THR A 1 478 ? -52.557 11.159 2.592 1.00 64.25 478 THR A C 1
ATOM 3562 O O . THR A 1 478 ? -52.785 12.345 2.834 1.00 64.25 478 THR A O 1
ATOM 3565 N N . PRO A 1 479 ? -52.954 10.199 3.454 1.00 70.69 479 PRO A N 1
ATOM 3566 C CA . PRO A 1 479 ? -53.649 10.506 4.703 1.00 70.69 479 PRO A CA 1
ATOM 3567 C C . PRO A 1 479 ? -52.848 11.450 5.612 1.00 70.69 479 PRO A C 1
ATOM 3569 O O . PRO A 1 479 ? -51.665 11.215 5.869 1.00 70.69 479 PRO A O 1
ATOM 3572 N N . LYS A 1 480 ? -53.510 12.486 6.137 1.00 78.00 480 LYS A N 1
ATOM 3573 C CA . LYS A 1 480 ? -52.967 13.392 7.161 1.00 78.00 480 LYS A CA 1
ATOM 3574 C C . LYS A 1 480 ? -53.480 13.027 8.552 1.00 78.00 480 LYS A C 1
ATOM 3576 O O . LYS A 1 480 ? -54.573 12.468 8.702 1.00 78.00 480 LYS A O 1
ATOM 3581 N N . TYR A 1 481 ? -52.687 13.368 9.562 1.00 73.06 481 TYR A N 1
ATOM 3582 C CA . TYR A 1 481 ? -52.936 13.034 10.963 1.00 73.06 481 TYR A CA 1
ATOM 3583 C C . TYR A 1 481 ? -52.712 14.249 11.868 1.00 73.06 481 TYR A C 1
ATOM 3585 O O . TYR A 1 481 ? -51.901 15.127 11.570 1.00 73.06 481 TYR A O 1
ATOM 3593 N N . SER A 1 482 ? -53.416 14.302 12.998 1.00 70.06 482 SER A N 1
ATOM 3594 C CA . SER A 1 482 ? -53.265 15.362 14.006 1.00 70.06 482 SER A CA 1
ATOM 3595 C C . SER A 1 482 ? -52.033 15.196 14.899 1.00 70.06 482 SER A C 1
ATOM 3597 O O . SER A 1 482 ? -51.609 16.164 15.524 1.00 70.06 482 SER A O 1
ATOM 3599 N N . SER A 1 483 ? -51.442 13.997 14.963 1.00 64.94 483 SER A N 1
ATOM 3600 C CA . SER A 1 483 ? -50.260 13.711 15.782 1.00 64.94 483 SER A CA 1
ATOM 3601 C C . SER A 1 483 ? -49.262 12.792 15.069 1.00 64.94 483 SER A C 1
ATOM 3603 O O . SER A 1 483 ? -49.634 12.005 14.195 1.00 64.94 483 SER A O 1
ATOM 3605 N N . ALA A 1 484 ? -47.988 12.865 15.468 1.00 53.53 484 ALA A N 1
ATOM 3606 C CA . ALA A 1 484 ? -46.942 11.976 14.964 1.00 53.53 484 ALA A CA 1
ATOM 3607 C C . ALA A 1 484 ? -47.228 10.500 15.300 1.00 53.53 484 ALA A C 1
ATOM 3609 O O . ALA A 1 484 ? -46.978 9.622 14.479 1.00 53.53 484 ALA A O 1
ATOM 3610 N N . THR A 1 485 ? -47.797 10.227 16.478 1.00 62.56 485 THR A N 1
ATOM 3611 C CA . THR A 1 485 ? -48.135 8.874 16.946 1.00 62.56 485 THR A CA 1
ATOM 3612 C C . THR A 1 485 ? -49.209 8.218 16.079 1.00 62.56 485 THR A C 1
ATOM 3614 O O . THR A 1 485 ? -49.063 7.056 15.688 1.00 62.56 485 THR A O 1
ATOM 3617 N N . ASP A 1 486 ? -50.253 8.974 15.731 1.00 68.25 486 ASP A N 1
ATOM 3618 C CA . ASP A 1 486 ? -51.322 8.524 14.835 1.00 68.25 486 ASP A CA 1
ATOM 3619 C C . ASP A 1 486 ? -50.792 8.308 13.412 1.00 68.25 486 ASP A C 1
ATOM 3621 O O . ASP A 1 486 ? -51.113 7.298 12.782 1.00 68.25 486 ASP A O 1
ATOM 3625 N N . ALA A 1 487 ? -49.907 9.198 12.937 1.00 63.22 487 ALA A N 1
ATOM 3626 C CA . ALA A 1 487 ? -49.258 9.061 11.636 1.00 63.22 487 ALA A CA 1
ATOM 3627 C C . ALA A 1 487 ? -48.405 7.791 11.554 1.00 63.22 487 ALA A C 1
ATOM 3629 O O . ALA A 1 487 ? -48.560 7.005 10.619 1.00 63.22 487 ALA A O 1
ATOM 3630 N N . ILE A 1 488 ? -47.543 7.548 12.544 1.00 59.03 488 ILE A N 1
ATOM 3631 C CA . ILE A 1 488 ? -46.678 6.359 12.605 1.00 59.03 488 ILE A CA 1
ATOM 3632 C C . ILE A 1 488 ? -47.521 5.080 12.650 1.00 59.03 488 ILE A C 1
ATOM 3634 O O . ILE A 1 488 ? -47.242 4.137 11.910 1.00 59.03 488 ILE A O 1
ATOM 3638 N N . SER A 1 489 ? -48.582 5.075 13.459 1.00 62.31 489 SER A N 1
ATOM 3639 C CA . SER A 1 489 ? -49.447 3.906 13.662 1.00 62.31 489 SER A CA 1
ATOM 3640 C C . SER A 1 489 ? -50.518 3.733 12.572 1.00 62.31 489 SER A C 1
ATOM 3642 O O . SER A 1 489 ? -51.192 2.707 12.548 1.00 62.31 489 SER A O 1
ATOM 3644 N N . LYS A 1 490 ? -50.668 4.710 11.663 1.00 66.06 490 LYS A N 1
ATOM 3645 C CA . LYS A 1 490 ? -51.680 4.769 10.589 1.00 66.06 490 LYS A CA 1
ATOM 3646 C C . LYS A 1 490 ? -53.125 4.632 11.098 1.00 66.06 490 LYS A C 1
ATOM 3648 O O . LYS A 1 490 ? -53.954 3.981 10.464 1.00 66.06 490 LYS A O 1
ATOM 3653 N N . ILE A 1 491 ? -53.439 5.252 12.236 1.00 61.31 491 ILE A N 1
ATOM 3654 C CA . ILE A 1 491 ? -54.779 5.237 12.856 1.00 61.31 491 ILE A CA 1
ATOM 3655 C C . ILE A 1 491 ? -55.354 6.655 12.949 1.00 61.31 491 ILE A C 1
ATOM 3657 O O . ILE A 1 491 ? -54.603 7.620 12.968 1.00 61.31 491 ILE A O 1
ATOM 3661 N N . ASN A 1 492 ? -56.685 6.790 13.007 1.00 71.62 492 ASN A N 1
ATOM 3662 C CA . ASN A 1 492 ? -57.383 8.070 13.232 1.00 71.62 492 ASN A CA 1
ATOM 3663 C C . ASN A 1 492 ? -57.001 9.203 12.251 1.00 71.62 492 ASN A C 1
ATOM 3665 O O . ASN A 1 492 ? -56.749 10.335 12.663 1.00 71.62 492 ASN A O 1
ATOM 3669 N N . SER A 1 493 ? -56.949 8.914 10.945 1.00 77.56 493 SER A N 1
ATOM 3670 C CA . SER A 1 493 ? -56.687 9.947 9.933 1.00 77.56 493 SER A CA 1
ATOM 3671 C C . SER A 1 493 ? -57.729 11.071 9.988 1.00 77.56 493 SER A C 1
ATOM 3673 O O . SER A 1 493 ? -58.931 10.824 10.095 1.00 77.56 493 SER A O 1
ATOM 3675 N N . THR A 1 494 ? -57.257 12.314 9.884 1.00 74.50 494 THR A N 1
ATOM 3676 C CA . THR A 1 494 ? -58.083 13.530 9.929 1.00 74.50 494 THR A CA 1
ATOM 3677 C C . THR A 1 494 ? -58.403 14.084 8.536 1.00 74.50 494 THR A C 1
ATOM 3679 O O . THR A 1 494 ? -58.966 15.172 8.408 1.00 74.50 494 THR A O 1
ATOM 3682 N N . GLY A 1 495 ? -58.044 13.349 7.477 1.00 76.31 495 GLY A N 1
ATOM 3683 C CA . GLY A 1 495 ? -58.321 13.674 6.078 1.00 76.31 495 GLY A CA 1
ATOM 3684 C C . GLY A 1 495 ? -57.163 13.295 5.156 1.00 76.31 495 GLY A C 1
ATOM 3685 O O . GLY A 1 495 ? -56.279 12.532 5.540 1.00 76.31 495 GLY A O 1
ATOM 3686 N N . THR A 1 496 ? -57.121 13.891 3.967 1.00 69.69 496 THR A N 1
ATOM 3687 C CA . THR A 1 496 ? -56.093 13.613 2.951 1.00 69.69 496 THR A CA 1
ATOM 3688 C C . THR A 1 496 ? -55.342 14.893 2.577 1.00 69.69 496 THR A C 1
ATOM 3690 O O . THR A 1 496 ? -55.944 15.967 2.522 1.00 69.69 496 THR A O 1
ATOM 3693 N N . ALA A 1 497 ? -54.029 14.791 2.388 1.00 66.31 497 ALA A N 1
ATOM 3694 C CA . ALA A 1 497 ? -53.167 15.820 1.818 1.00 66.31 497 ALA A CA 1
ATOM 3695 C C . ALA A 1 497 ? -52.946 15.508 0.334 1.00 66.31 497 ALA A C 1
ATOM 3697 O O . ALA A 1 497 ? -52.603 14.374 -0.001 1.00 66.31 497 ALA A O 1
ATOM 3698 N N . SER A 1 498 ? -53.173 16.490 -0.533 1.00 56.44 498 SER A N 1
ATOM 3699 C CA . SER A 1 498 ? -53.090 16.321 -1.984 1.00 56.44 498 SER A CA 1
ATOM 3700 C C . SER A 1 498 ? -51.650 16.101 -2.448 1.00 56.44 498 SER A C 1
ATOM 3702 O O . SER A 1 498 ? -50.705 16.556 -1.796 1.00 56.44 498 SER A O 1
ATOM 3704 N N . ALA A 1 499 ? -51.467 15.440 -3.590 1.00 53.84 499 ALA A N 1
ATOM 3705 C CA . ALA A 1 499 ? -50.161 15.372 -4.244 1.00 53.84 499 ALA A CA 1
ATOM 3706 C C . ALA A 1 499 ? -49.597 16.787 -4.506 1.00 53.84 499 ALA A C 1
ATOM 3708 O O . ALA A 1 499 ? -50.285 17.648 -5.051 1.00 53.84 499 ALA A O 1
ATOM 3709 N N . GLY A 1 500 ? -48.350 17.037 -4.111 1.00 49.22 500 GLY A N 1
ATOM 3710 C CA . GLY A 1 500 ? -47.747 18.370 -4.129 1.00 49.22 500 GLY A CA 1
ATOM 3711 C C . GLY A 1 500 ? -46.458 18.458 -3.314 1.00 49.22 500 GLY A C 1
ATOM 3712 O O . GLY A 1 500 ? -46.038 17.488 -2.682 1.00 49.22 500 GLY A O 1
ATOM 3713 N N . THR A 1 501 ? -45.813 19.624 -3.338 1.00 46.16 501 THR A N 1
ATOM 3714 C CA . THR A 1 501 ? -44.553 19.882 -2.622 1.00 46.16 501 THR A CA 1
ATOM 3715 C C . THR A 1 501 ? -44.826 20.542 -1.275 1.00 46.16 501 THR A C 1
ATOM 3717 O O . THR A 1 501 ? -45.460 21.592 -1.213 1.00 46.16 501 THR A O 1
ATOM 3720 N N . TYR A 1 502 ? -44.296 19.956 -0.206 1.00 47.22 502 TYR A N 1
ATOM 3721 C CA . TYR A 1 502 ? -44.471 20.400 1.174 1.00 47.22 502 TYR A CA 1
ATOM 3722 C C . TYR A 1 502 ? -43.116 20.620 1.840 1.00 47.22 502 TYR A C 1
ATOM 3724 O O . TYR A 1 502 ? -42.187 19.838 1.646 1.00 47.22 502 TYR A O 1
ATOM 3732 N N . TYR A 1 503 ? -42.996 21.652 2.668 1.00 46.31 503 TYR A N 1
ATOM 3733 C CA . TYR A 1 503 ? -41.834 21.814 3.538 1.00 46.31 503 TYR A CA 1
ATOM 3734 C C . TYR A 1 503 ? -42.150 21.179 4.877 1.00 46.31 503 TYR A C 1
ATOM 3736 O O . TYR A 1 503 ? -43.146 21.518 5.515 1.00 46.31 503 TYR A O 1
ATOM 3744 N N . ILE A 1 504 ? -41.318 20.239 5.298 1.00 50.25 504 ILE A N 1
ATOM 3745 C CA . ILE A 1 504 ? -41.614 19.400 6.451 1.00 50.25 504 ILE A CA 1
ATOM 3746 C C . ILE A 1 504 ? -40.489 19.440 7.485 1.00 50.25 504 ILE A C 1
ATOM 3748 O O . ILE A 1 504 ? -39.299 19.506 7.166 1.00 50.25 504 ILE A O 1
ATOM 3752 N N . TYR A 1 505 ? -40.895 19.387 8.749 1.00 45.09 505 TYR A N 1
ATOM 3753 C CA . TYR A 1 505 ? -40.030 19.219 9.904 1.00 45.09 505 TYR A CA 1
ATOM 3754 C C . TYR A 1 505 ? -39.970 17.742 10.310 1.00 45.09 505 TYR A C 1
ATOM 3756 O O . TYR A 1 505 ? -41.000 17.066 10.399 1.00 45.09 505 TYR A O 1
ATOM 3764 N N . SER A 1 506 ? -38.763 17.254 10.592 1.00 45.81 506 SER A N 1
ATOM 3765 C CA . SER A 1 506 ? -38.492 15.924 11.141 1.00 45.81 506 SER A CA 1
ATOM 3766 C C . SER A 1 506 ? -38.072 16.106 12.608 1.00 45.81 506 SER A C 1
ATOM 3768 O O . SER A 1 506 ? -37.102 16.799 12.912 1.00 45.81 506 SER A O 1
ATOM 3770 N N . GLY A 1 507 ? -38.871 15.586 13.545 1.00 36.06 507 GLY A N 1
ATOM 3771 C CA . GLY A 1 507 ? -38.727 15.874 14.976 1.00 36.06 507 GLY A CA 1
ATOM 3772 C C . GLY A 1 507 ? -38.140 14.727 15.810 1.00 36.06 507 GLY A C 1
ATOM 3773 O O . GLY A 1 507 ? -38.759 13.674 15.915 1.00 36.06 507 GLY A O 1
ATOM 3774 N N . TYR A 1 508 ? -37.025 15.027 16.494 1.00 31.59 508 TYR A N 1
ATOM 3775 C CA . TYR A 1 508 ? -36.412 14.393 17.688 1.00 31.59 508 TYR A CA 1
ATOM 3776 C C . TYR A 1 508 ? -35.666 13.022 17.588 1.00 31.59 508 TYR A C 1
ATOM 3778 O O . TYR A 1 508 ? -35.967 12.191 16.732 1.00 31.59 508 TYR A O 1
ATOM 3786 N N . PRO A 1 509 ? -34.650 12.773 18.462 1.00 33.41 509 PRO A N 1
ATOM 3787 C CA . PRO A 1 509 ? -33.430 12.010 18.158 1.00 33.41 509 PRO A CA 1
ATOM 3788 C C . PRO A 1 509 ? -33.424 10.511 18.508 1.00 33.41 509 PRO A C 1
ATOM 3790 O O . PRO A 1 509 ? -32.349 9.933 18.607 1.00 33.41 509 PRO A O 1
ATOM 3793 N N . ASN A 1 510 ? -34.573 9.848 18.671 1.00 32.22 510 ASN A N 1
ATOM 3794 C CA . ASN A 1 510 ? -34.600 8.459 19.173 1.00 32.22 510 ASN A CA 1
ATOM 3795 C C . ASN A 1 510 ? -35.279 7.434 18.249 1.00 32.22 510 ASN A C 1
ATOM 3797 O O . ASN A 1 510 ? -35.798 6.432 18.729 1.00 32.22 510 ASN A O 1
ATOM 3801 N N . GLY A 1 511 ? -35.209 7.643 16.930 1.00 43.12 511 GLY A N 1
ATOM 3802 C CA . GLY A 1 511 ? -35.595 6.637 15.936 1.00 43.12 511 GLY A CA 1
ATOM 3803 C C . GLY A 1 511 ? -37.112 6.488 15.760 1.00 43.12 511 GLY A C 1
ATOM 3804 O O . GLY A 1 511 ? -37.847 6.286 16.716 1.00 43.12 511 GLY A O 1
ATOM 3805 N N . TYR A 1 512 ? -37.551 6.549 14.499 1.00 41.22 512 TYR A N 1
ATOM 3806 C CA . TYR A 1 512 ? -38.937 6.507 13.995 1.00 41.22 512 TYR A CA 1
ATOM 3807 C C . TYR A 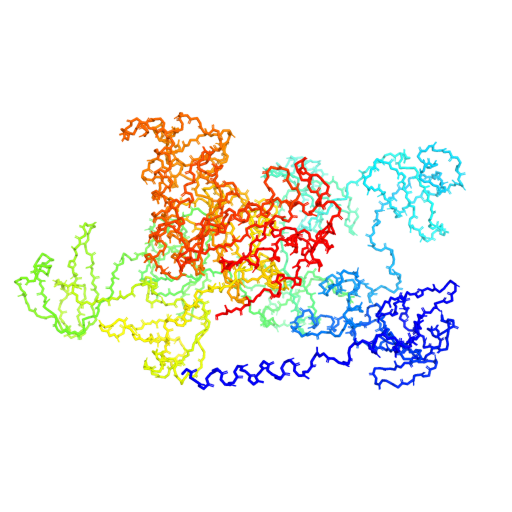1 512 ? -39.716 7.829 14.121 1.00 41.22 512 TYR A C 1
ATOM 3809 O O . TYR A 1 512 ? -40.220 8.192 15.179 1.00 41.22 512 TYR A O 1
ATOM 3817 N N . GLN A 1 513 ? -39.828 8.553 12.999 1.00 50.19 513 GLN A N 1
ATOM 3818 C CA . GLN A 1 513 ? -40.380 9.910 12.946 1.00 50.19 513 GLN A CA 1
ATOM 3819 C C . GLN A 1 513 ? -41.578 10.012 11.988 1.00 50.19 513 GLN A C 1
ATOM 3821 O O . GLN A 1 513 ? -41.501 9.587 10.835 1.00 50.19 513 GLN A O 1
ATOM 3826 N N . GLY A 1 514 ? -42.675 10.617 12.453 1.00 44.69 514 GLY A N 1
ATOM 3827 C CA . GLY A 1 514 ? -43.665 11.241 11.568 1.00 44.69 514 GLY A CA 1
ATOM 3828 C C . GLY A 1 514 ? -43.111 12.550 10.986 1.00 44.69 514 GLY A C 1
ATOM 3829 O O . GLY A 1 514 ? -42.185 13.131 11.549 1.00 44.69 514 GLY A O 1
ATOM 3830 N N . MET A 1 515 ? -43.668 13.028 9.872 1.00 54.16 515 MET A N 1
ATOM 3831 C CA . MET A 1 515 ? -43.262 14.285 9.218 1.00 54.16 515 MET A CA 1
ATOM 3832 C C . MET A 1 515 ? -44.300 15.386 9.448 1.00 54.16 515 MET A C 1
ATOM 3834 O O . MET A 1 515 ? -45.465 15.164 9.130 1.00 54.16 515 MET A O 1
ATOM 3838 N N . TYR A 1 516 ? -43.908 16.552 9.974 1.00 44.44 516 TYR A N 1
ATOM 3839 C CA . TYR A 1 516 ? -44.824 17.668 10.264 1.00 44.44 516 TYR A CA 1
ATOM 3840 C C . TYR A 1 516 ? -44.768 18.744 9.177 1.00 44.44 516 TYR A C 1
ATOM 3842 O O . TYR A 1 516 ? -43.702 19.297 8.922 1.00 44.44 516 TYR A O 1
ATOM 3850 N N . ASN A 1 517 ? -45.900 19.064 8.548 1.00 51.69 517 ASN A N 1
ATOM 3851 C CA . ASN A 1 517 ? -45.972 20.059 7.476 1.00 51.69 517 ASN A CA 1
ATOM 3852 C C . ASN A 1 517 ? -45.927 21.509 8.001 1.00 51.69 517 ASN A C 1
ATOM 3854 O O . ASN A 1 517 ? -46.769 21.909 8.810 1.00 51.69 517 ASN A O 1
ATOM 3858 N N . LEU A 1 518 ? -44.980 22.296 7.479 1.00 42.47 518 LEU A N 1
ATOM 3859 C CA . LEU A 1 518 ? -44.712 23.696 7.824 1.00 42.47 518 LEU A CA 1
ATOM 3860 C C . LEU A 1 518 ? -45.298 24.706 6.827 1.00 42.47 518 LEU A C 1
ATOM 3862 O O . LEU A 1 518 ? -45.285 25.900 7.118 1.00 42.47 518 LEU A O 1
ATOM 3866 N N . THR A 1 519 ? -45.816 24.269 5.675 1.00 48.03 519 THR A N 1
ATOM 3867 C CA . THR A 1 519 ? -46.282 25.188 4.621 1.00 48.03 519 THR A CA 1
ATOM 3868 C C . THR A 1 519 ? -47.717 24.970 4.194 1.00 48.03 519 THR A C 1
ATOM 3870 O O . THR A 1 519 ? -48.268 23.873 4.285 1.00 48.03 519 THR A O 1
ATOM 3873 N N . THR A 1 520 ? -48.315 26.040 3.680 1.00 47.50 520 THR A N 1
ATOM 3874 C CA . THR A 1 520 ? -49.545 25.965 2.903 1.00 47.50 520 THR A CA 1
ATOM 3875 C C . THR A 1 520 ? -49.252 25.431 1.502 1.00 47.50 520 THR A C 1
ATOM 3877 O O . THR A 1 520 ? -48.372 25.960 0.828 1.00 47.50 520 THR A O 1
ATOM 3880 N N . ASP A 1 521 ? -49.973 24.393 1.080 1.00 44.28 521 ASP A N 1
ATOM 3881 C CA . ASP A 1 521 ? -49.954 23.841 -0.290 1.00 44.28 521 ASP A CA 1
ATOM 3882 C C . ASP A 1 521 ? -50.245 24.955 -1.333 1.00 44.28 521 ASP A C 1
ATOM 3884 O O . ASP A 1 521 ? -51.005 25.877 -1.007 1.00 44.28 521 ASP A O 1
ATOM 3888 N N . PRO A 1 522 ? -49.712 24.909 -2.576 1.00 39.53 522 PRO A N 1
ATOM 3889 C CA . PRO A 1 522 ? -50.183 25.729 -3.704 1.00 39.53 522 PRO A CA 1
ATOM 3890 C C . PRO A 1 522 ? -51.715 25.793 -3.923 1.00 39.53 522 PRO A C 1
ATOM 3892 O O . PRO A 1 522 ? -52.176 26.724 -4.585 1.00 39.53 522 PRO A O 1
ATOM 3895 N N . THR A 1 523 ? -52.526 24.889 -3.355 1.00 42.03 523 THR A N 1
ATOM 3896 C CA . THR A 1 523 ? -54.005 24.974 -3.350 1.00 42.03 523 THR A CA 1
ATOM 3897 C C . THR A 1 523 ? -54.617 25.688 -2.129 1.00 42.03 523 THR A C 1
ATOM 3899 O O . THR A 1 523 ? -55.841 25.751 -2.012 1.00 42.03 523 THR A O 1
ATOM 3902 N N . GLY A 1 524 ? -53.809 26.210 -1.197 1.00 45.38 524 GLY A N 1
ATOM 3903 C CA . GLY A 1 524 ? -54.260 27.037 -0.065 1.00 45.38 524 GLY A CA 1
ATOM 3904 C C . GLY A 1 524 ? -54.643 26.302 1.231 1.00 45.38 524 GLY A C 1
ATOM 3905 O O . GLY A 1 524 ? -55.294 26.898 2.089 1.00 45.38 524 GLY A O 1
ATOM 3906 N N . ALA A 1 525 ? -54.266 25.032 1.422 1.00 46.53 525 ALA A N 1
ATOM 3907 C CA . ALA A 1 525 ? -54.520 24.318 2.684 1.00 46.53 525 ALA A CA 1
ATOM 3908 C C . ALA A 1 525 ? -53.537 24.744 3.793 1.00 46.53 525 ALA A C 1
ATOM 3910 O O . ALA A 1 525 ? -52.353 24.883 3.526 1.00 46.53 525 ALA A O 1
ATOM 3911 N N . THR A 1 526 ? -53.998 24.919 5.037 1.00 51.41 526 THR A N 1
ATOM 3912 C CA . THR A 1 526 ? -53.204 25.408 6.185 1.00 51.41 526 THR A CA 1
ATOM 3913 C C . THR A 1 526 ? -52.124 24.428 6.673 1.00 51.41 526 THR A C 1
ATOM 3915 O O . THR A 1 526 ? -52.357 23.222 6.764 1.00 51.41 526 THR A O 1
ATOM 3918 N N . ALA A 1 527 ? -50.943 24.958 7.026 1.00 52.12 527 ALA A N 1
ATOM 3919 C CA . ALA A 1 527 ? -49.862 24.223 7.695 1.00 52.12 527 ALA A CA 1
ATOM 3920 C C . ALA A 1 527 ? -50.327 23.600 9.034 1.00 52.12 527 ALA A C 1
ATOM 3922 O O . ALA A 1 527 ? -51.262 24.109 9.655 1.00 52.12 527 ALA A O 1
ATOM 3923 N N . GLY A 1 528 ? -49.659 22.534 9.502 1.00 53.00 528 GLY A N 1
ATOM 3924 C CA . GLY A 1 528 ? -49.868 21.990 10.855 1.00 53.00 528 GLY A CA 1
ATOM 3925 C C . GLY A 1 528 ? -50.444 20.571 10.984 1.00 53.00 528 GLY A C 1
ATOM 3926 O O . GLY A 1 528 ? -51.233 20.313 11.890 1.00 53.00 528 GLY A O 1
ATOM 3927 N N . PHE A 1 529 ? -50.065 19.635 10.109 1.00 60.66 529 PHE A N 1
ATOM 3928 C CA . PHE A 1 529 ? -50.493 18.225 10.172 1.00 60.66 529 PHE A CA 1
ATOM 3929 C C . PHE A 1 529 ? -49.332 17.245 9.919 1.00 60.66 529 PHE A C 1
ATOM 3931 O O . PHE A 1 529 ? -48.303 17.636 9.367 1.00 60.66 529 PHE A O 1
ATOM 3938 N N . TRP A 1 530 ? -49.493 15.979 10.325 1.00 64.38 530 TRP A N 1
ATOM 3939 C CA . TRP A 1 530 ? -48.468 14.926 10.248 1.00 64.38 530 TRP A CA 1
ATOM 3940 C C . TRP A 1 530 ? -48.713 13.915 9.114 1.00 64.38 530 TRP A C 1
ATOM 3942 O O . TRP A 1 530 ? -49.867 13.619 8.799 1.00 64.38 530 TRP A O 1
ATOM 3952 N N . ILE A 1 531 ? -47.636 13.355 8.539 1.00 64.56 531 ILE A N 1
ATOM 3953 C CA . ILE A 1 531 ? -47.640 12.341 7.458 1.00 64.56 531 ILE A CA 1
ATOM 3954 C C . ILE A 1 531 ? -46.667 11.180 7.789 1.00 64.56 531 ILE A C 1
ATOM 3956 O O . ILE A 1 531 ? -45.666 11.386 8.481 1.00 64.56 531 ILE A O 1
ATOM 3960 N N . ASN A 1 532 ? -46.952 9.955 7.315 1.00 62.34 532 ASN A N 1
ATOM 3961 C CA . ASN A 1 532 ? -46.106 8.761 7.501 1.00 62.34 532 ASN A CA 1
ATOM 3962 C C . ASN A 1 532 ? -45.171 8.514 6.289 1.00 62.34 532 ASN A C 1
ATOM 3964 O O . ASN A 1 532 ? -45.687 8.349 5.185 1.00 62.34 532 ASN A O 1
ATOM 3968 N N . PRO A 1 533 ? -43.837 8.411 6.471 1.00 52.03 533 PRO A N 1
ATOM 3969 C CA . PRO A 1 533 ? -42.867 8.303 5.370 1.00 52.03 533 PRO A CA 1
ATOM 3970 C C . PRO A 1 533 ? -42.637 6.889 4.790 1.00 52.03 533 PRO A C 1
ATOM 3972 O O . PRO A 1 533 ? -41.839 6.729 3.867 1.00 52.03 533 PRO A O 1
ATOM 3975 N N . THR A 1 534 ? -43.271 5.833 5.310 1.00 42.31 534 THR A N 1
ATOM 3976 C CA . THR A 1 534 ? -42.996 4.451 4.857 1.00 42.31 534 THR A CA 1
ATOM 3977 C C . THR A 1 534 ? -43.672 4.120 3.516 1.00 42.31 534 THR A C 1
ATOM 3979 O O . THR A 1 534 ? -44.850 3.762 3.487 1.00 42.31 534 THR A O 1
ATOM 3982 N N . GLY A 1 535 ? -42.919 4.214 2.405 1.00 38.88 535 GLY A N 1
ATOM 3983 C CA . GLY A 1 535 ? -43.385 3.787 1.072 1.00 38.88 535 GLY A CA 1
ATOM 3984 C C . GLY A 1 535 ? -42.527 4.134 -0.159 1.00 38.88 535 GLY A C 1
ATOM 3985 O O . GLY A 1 535 ? -42.867 3.679 -1.246 1.00 38.88 535 GLY A O 1
ATOM 3986 N N . VAL A 1 536 ? -41.431 4.895 -0.040 1.00 34.03 536 VAL A N 1
ATOM 3987 C CA . VAL A 1 536 ? -40.590 5.281 -1.194 1.00 34.03 536 VAL A CA 1
ATOM 3988 C C . VAL A 1 536 ? -39.113 5.080 -0.844 1.00 34.03 536 VAL A C 1
ATOM 3990 O O . VAL A 1 536 ? -38.576 5.792 0.001 1.00 34.03 536 VAL A O 1
ATOM 3993 N N . ALA A 1 537 ? -38.460 4.085 -1.448 1.00 27.92 537 ALA A N 1
ATOM 3994 C CA . ALA A 1 537 ? -37.032 3.832 -1.265 1.00 27.92 537 ALA A CA 1
ATOM 3995 C C . ALA A 1 537 ? -36.220 4.684 -2.254 1.00 27.92 537 ALA A C 1
ATOM 3997 O O . ALA A 1 537 ? -36.380 4.548 -3.464 1.00 27.92 537 ALA A O 1
ATOM 3998 N N . VAL A 1 538 ? -35.344 5.548 -1.740 1.00 34.31 538 VAL A N 1
ATOM 3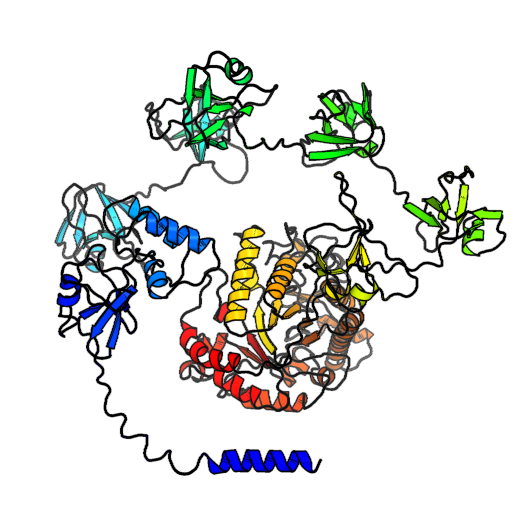999 C CA . VAL A 1 538 ? -34.288 6.206 -2.523 1.00 34.31 538 VAL A CA 1
ATOM 4000 C C . VAL A 1 538 ? -32.998 5.451 -2.226 1.00 34.31 538 VAL A C 1
ATOM 4002 O O . VAL A 1 538 ? -32.612 5.359 -1.061 1.00 34.31 538 VAL A O 1
ATOM 4005 N N . ASN A 1 539 ? -32.351 4.896 -3.253 1.00 32.97 539 ASN A N 1
ATOM 4006 C CA . ASN A 1 539 ? -31.006 4.348 -3.105 1.00 32.97 539 ASN A CA 1
ATOM 4007 C C . ASN A 1 539 ? -30.038 5.525 -2.881 1.00 32.97 539 ASN A C 1
ATOM 4009 O O . ASN A 1 539 ? -29.904 6.386 -3.752 1.00 32.97 539 ASN A O 1
ATOM 4013 N N . ARG A 1 540 ? -29.460 5.614 -1.678 1.00 33.84 540 ARG A N 1
ATOM 4014 C CA . ARG A 1 540 ? -28.638 6.746 -1.218 1.00 33.84 540 ARG A CA 1
ATOM 4015 C C . ARG A 1 540 ? -27.159 6.618 -1.581 1.00 33.84 540 ARG A C 1
ATOM 4017 O O . ARG A 1 540 ? -26.412 7.551 -1.318 1.00 33.84 540 ARG A O 1
ATOM 4024 N N . ASP A 1 541 ? -26.750 5.526 -2.216 1.00 36.03 541 ASP A N 1
ATOM 4025 C CA . ASP A 1 541 ? -25.326 5.208 -2.382 1.00 36.03 541 ASP A CA 1
ATOM 4026 C C . ASP A 1 541 ? -24.620 6.061 -3.455 1.00 36.03 541 ASP A C 1
ATOM 4028 O O . ASP A 1 541 ? -23.398 6.066 -3.532 1.00 36.03 541 ASP A O 1
ATOM 4032 N N . PHE A 1 542 ? -25.369 6.832 -4.255 1.00 37.88 542 PHE A N 1
ATOM 4033 C CA . PHE A 1 542 ? -24.821 7.625 -5.369 1.00 37.88 542 PHE A CA 1
ATOM 4034 C C . PHE A 1 542 ? -25.077 9.125 -5.269 1.00 37.88 542 PHE A C 1
ATOM 4036 O O . PHE A 1 542 ? -24.539 9.889 -6.066 1.00 37.88 542 PHE A O 1
ATOM 4043 N N . VAL A 1 543 ? -25.914 9.550 -4.324 1.00 41.66 543 VAL A N 1
ATOM 4044 C CA . VAL A 1 543 ? -26.436 10.911 -4.266 1.00 41.66 543 VAL A CA 1
ATOM 4045 C C . VAL A 1 543 ? -25.993 11.540 -2.955 1.00 41.66 543 VAL A C 1
ATOM 4047 O O . VAL A 1 543 ? -26.302 11.019 -1.883 1.00 41.66 543 VAL A O 1
ATOM 4050 N N . ASP A 1 544 ? -25.266 12.653 -3.029 1.00 41.41 544 ASP A N 1
ATOM 4051 C CA . ASP A 1 544 ? -24.871 13.388 -1.833 1.00 41.41 544 ASP A CA 1
ATOM 4052 C C . ASP A 1 544 ? -26.105 13.892 -1.061 1.00 41.41 544 ASP A C 1
ATOM 4054 O O . ASP A 1 544 ? -27.247 13.846 -1.532 1.00 41.41 544 ASP A O 1
ATOM 4058 N N . ALA A 1 545 ? -25.888 14.409 0.150 1.00 37.22 545 ALA A N 1
ATOM 4059 C CA . ALA A 1 545 ? -26.970 14.912 0.996 1.00 37.22 545 ALA A CA 1
ATOM 4060 C C . ALA A 1 545 ? -27.819 16.032 0.342 1.00 37.22 545 ALA A C 1
ATOM 4062 O O . ALA A 1 545 ? -28.873 16.375 0.878 1.00 37.22 545 ALA A O 1
ATOM 4063 N N . ASN A 1 546 ? -27.386 16.573 -0.805 1.00 38.72 546 ASN A N 1
ATOM 4064 C CA . ASN A 1 546 ? -28.012 17.660 -1.549 1.00 38.72 546 ASN A CA 1
ATOM 4065 C C . ASN A 1 546 ? -28.655 17.223 -2.882 1.00 38.72 546 ASN A C 1
ATOM 4067 O O . ASN A 1 546 ? -29.145 18.087 -3.612 1.00 38.72 546 ASN A O 1
ATOM 4071 N N . GLY A 1 547 ? -28.682 15.931 -3.230 1.00 41.50 547 GLY A N 1
ATOM 4072 C CA . GLY A 1 547 ? -29.295 15.474 -4.486 1.00 41.50 547 GLY A CA 1
ATOM 4073 C C . GLY A 1 547 ? -28.351 15.428 -5.699 1.00 41.50 547 GLY A C 1
ATOM 4074 O O . GLY A 1 547 ? -28.837 15.317 -6.829 1.00 41.50 547 GLY A O 1
ATOM 4075 N N . LYS A 1 548 ? -27.028 15.536 -5.499 1.00 47.44 548 LYS A N 1
ATOM 4076 C CA . LYS A 1 548 ? -26.018 15.558 -6.575 1.00 47.44 548 LYS A CA 1
ATOM 4077 C C . LYS A 1 548 ? -25.315 14.217 -6.734 1.00 47.44 548 LYS A C 1
ATOM 4079 O O . LYS A 1 548 ? -25.050 13.546 -5.741 1.00 47.44 548 LYS A O 1
ATOM 4084 N N . VAL A 1 549 ? -24.944 13.870 -7.967 1.00 48.38 549 VAL A N 1
ATOM 4085 C CA . VAL A 1 549 ? -24.058 12.726 -8.244 1.00 48.38 549 VAL A CA 1
ATOM 4086 C C . VAL A 1 549 ? -22.709 13.230 -8.719 1.00 48.38 549 VAL A C 1
ATOM 4088 O O . VAL A 1 549 ? -22.629 14.030 -9.652 1.00 48.38 549 VAL A O 1
ATOM 4091 N N . ASN A 1 550 ? -21.659 12.735 -8.068 1.00 49.97 550 ASN A N 1
ATOM 4092 C CA . ASN A 1 550 ? -20.283 12.937 -8.492 1.00 49.97 550 ASN A CA 1
ATOM 4093 C C . ASN A 1 550 ? -19.900 11.769 -9.393 1.00 49.97 550 ASN A C 1
ATOM 4095 O O . ASN A 1 550 ? -19.863 10.619 -8.958 1.00 49.97 550 ASN A O 1
ATOM 4099 N N . LEU A 1 551 ? -19.656 12.069 -10.661 1.00 50.09 551 LEU A N 1
ATOM 4100 C CA . LEU A 1 551 ? -19.122 11.099 -11.597 1.00 50.09 551 LEU A CA 1
ATO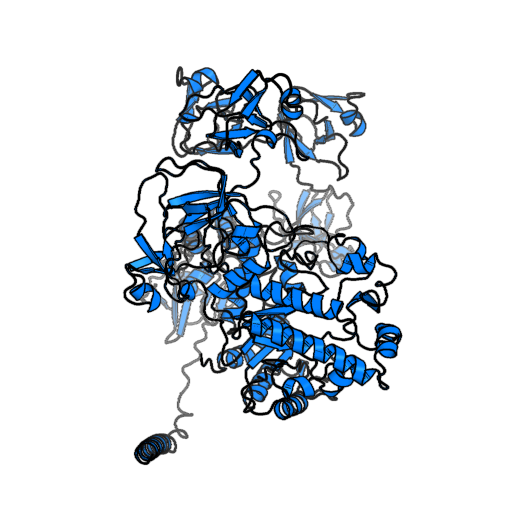M 4101 C C . LEU A 1 551 ? -17.618 10.971 -11.351 1.00 50.09 551 LEU A C 1
ATOM 4103 O O . LEU A 1 551 ? -16.912 11.968 -11.267 1.00 50.09 551 LEU A O 1
ATOM 4107 N N . THR A 1 552 ? -17.124 9.745 -11.227 1.00 47.97 552 THR A N 1
ATOM 4108 C CA . THR A 1 552 ? -15.687 9.454 -11.084 1.00 47.97 552 THR A CA 1
ATOM 4109 C C . THR A 1 552 ? -14.970 9.422 -12.434 1.00 47.97 552 THR A C 1
ATOM 4111 O O . THR A 1 552 ? -13.752 9.545 -12.483 1.00 47.97 552 THR A O 1
ATOM 4114 N N . ARG A 1 553 ? -15.719 9.296 -13.539 1.00 49.88 553 ARG A N 1
ATOM 4115 C CA . ARG A 1 553 ? -15.210 9.325 -14.914 1.00 49.88 553 ARG A CA 1
ATOM 4116 C C . ARG A 1 553 ? -16.250 9.823 -15.911 1.00 49.88 553 ARG A C 1
ATOM 4118 O O . ARG A 1 553 ? -17.435 9.935 -15.593 1.00 49.88 553 ARG A O 1
ATOM 4125 N N . ASN A 1 554 ? -15.791 10.105 -17.123 1.00 63.19 554 ASN A N 1
ATOM 4126 C CA . ASN A 1 554 ? -16.667 10.476 -18.222 1.00 63.19 554 ASN A CA 1
ATOM 4127 C C . ASN A 1 554 ? -17.524 9.265 -18.635 1.00 63.19 554 ASN A C 1
ATOM 4129 O O . ASN A 1 554 ? -16.980 8.187 -18.860 1.00 63.19 554 ASN A O 1
ATOM 4133 N N . ILE A 1 555 ? -18.847 9.424 -18.746 1.00 61.94 555 ILE A N 1
ATOM 4134 C CA . ILE A 1 555 ? -19.785 8.326 -19.081 1.00 61.94 555 ILE A CA 1
ATOM 4135 C C . ILE A 1 555 ? -20.696 8.688 -20.253 1.00 61.94 555 ILE A C 1
ATOM 4137 O O . ILE A 1 555 ? -20.809 9.860 -20.610 1.00 61.94 555 ILE A O 1
ATOM 4141 N N . ASN A 1 556 ? -21.373 7.717 -20.867 1.00 72.38 556 ASN A N 1
ATOM 4142 C CA . ASN A 1 556 ? -22.213 8.004 -22.028 1.00 72.38 556 ASN A CA 1
ATOM 4143 C C . ASN A 1 556 ? -23.533 8.699 -21.648 1.00 72.38 556 ASN A C 1
ATOM 4145 O O . ASN A 1 556 ? -24.162 8.422 -20.626 1.00 72.38 556 ASN A O 1
ATOM 4149 N N . LYS A 1 557 ? -23.974 9.602 -22.528 1.00 78.00 557 LYS A N 1
ATOM 4150 C CA . LYS A 1 557 ? -25.315 10.199 -22.559 1.00 78.00 557 LYS A CA 1
ATOM 4151 C C . LYS A 1 557 ? -26.221 9.341 -23.427 1.00 78.00 557 LYS A C 1
ATOM 4153 O O . LYS A 1 557 ? -25.830 8.952 -24.525 1.00 78.00 557 LYS A O 1
ATOM 4158 N N . TYR A 1 558 ? -27.459 9.160 -22.994 1.00 71.00 558 TYR A N 1
ATOM 4159 C CA . TYR A 1 558 ? -28.491 8.425 -23.714 1.00 71.00 558 TYR A CA 1
ATOM 4160 C C . TYR A 1 558 ? -29.763 9.259 -23.833 1.00 71.00 558 TYR A C 1
ATOM 4162 O O . TYR A 1 558 ? -30.117 10.024 -22.936 1.00 71.00 558 TYR A O 1
ATOM 4170 N N . SER A 1 559 ? -30.493 9.094 -24.934 1.00 71.38 559 SER A N 1
ATOM 4171 C CA . SER A 1 559 ? -31.771 9.795 -25.131 1.00 71.38 559 SER A CA 1
ATOM 4172 C C . SER A 1 559 ? -32.936 9.143 -24.382 1.00 71.38 559 SER A C 1
ATOM 4174 O O . SER A 1 559 ? -33.938 9.803 -24.113 1.00 71.38 559 SER A O 1
ATOM 4176 N N . THR A 1 560 ? -32.816 7.864 -24.006 1.00 66.25 560 THR A N 1
ATOM 4177 C CA . THR A 1 560 ? -33.854 7.123 -23.275 1.00 66.25 560 THR A CA 1
ATOM 4178 C C . THR A 1 560 ? -33.273 6.340 -22.097 1.00 66.25 560 THR A C 1
ATOM 4180 O O . THR A 1 560 ? -32.102 5.960 -22.098 1.00 66.25 560 THR A O 1
ATOM 4183 N N . SER A 1 561 ? -34.103 6.065 -21.088 1.00 55.84 561 SER A N 1
ATOM 4184 C CA . SER A 1 561 ? -33.720 5.243 -19.932 1.00 55.84 561 SER A CA 1
ATOM 4185 C C . SER A 1 561 ? -33.435 3.792 -20.313 1.00 55.84 561 SER A C 1
ATOM 4187 O O . SER A 1 561 ? -32.620 3.136 -19.672 1.00 55.84 561 SER A O 1
ATOM 4189 N N . THR A 1 562 ? -34.097 3.290 -21.358 1.00 62.47 562 THR A N 1
ATOM 4190 C CA . THR A 1 562 ? -33.908 1.937 -21.891 1.00 62.47 562 THR A CA 1
ATOM 4191 C C . THR A 1 562 ? -32.573 1.799 -22.614 1.00 62.47 562 THR A C 1
ATOM 4193 O O . THR A 1 562 ? -31.899 0.789 -22.435 1.00 62.47 562 THR A O 1
ATOM 4196 N N . ASP A 1 563 ? -32.182 2.809 -23.390 1.00 70.31 563 ASP A N 1
ATOM 4197 C CA . ASP A 1 563 ? -30.867 2.873 -24.032 1.00 70.31 563 ASP A CA 1
ATOM 4198 C C . ASP A 1 563 ? -29.751 2.997 -22.992 1.00 70.31 563 ASP A C 1
ATOM 4200 O O . ASP A 1 563 ? -28.759 2.284 -23.086 1.00 70.31 563 ASP A O 1
ATOM 4204 N N . ALA A 1 564 ? -29.954 3.809 -21.946 1.00 62.97 564 ALA A N 1
ATOM 4205 C CA . ALA A 1 564 ? -29.028 3.870 -20.817 1.00 62.97 564 ALA A CA 1
ATOM 4206 C C . ALA A 1 564 ? -28.903 2.517 -20.106 1.00 62.97 564 ALA A C 1
ATOM 4208 O O . ALA A 1 564 ? -27.800 2.031 -19.882 1.00 62.97 564 ALA A O 1
ATOM 4209 N N . LEU A 1 565 ? -30.027 1.869 -19.787 1.00 57.97 565 LEU A N 1
ATOM 4210 C CA . LEU A 1 565 ? -30.035 0.570 -19.112 1.00 57.97 565 LEU A CA 1
ATOM 4211 C C . LEU A 1 565 ? -29.253 -0.497 -19.888 1.00 57.97 565 LEU A C 1
ATOM 4213 O O . LEU A 1 565 ? -28.452 -1.220 -19.301 1.00 57.97 565 LEU A O 1
ATOM 4217 N N . HIS A 1 566 ? -29.493 -0.593 -21.194 1.00 65.50 566 HIS A N 1
ATOM 4218 C CA . HIS A 1 566 ? -28.873 -1.606 -22.049 1.00 65.50 566 HIS A CA 1
ATOM 4219 C C . HIS A 1 566 ? -27.547 -1.155 -22.676 1.00 65.50 566 HIS A C 1
ATOM 4221 O O . HIS A 1 566 ? -26.931 -1.939 -23.393 1.00 65.50 566 HIS A O 1
ATOM 4227 N N . GLN A 1 567 ? -27.110 0.078 -22.400 1.00 66.69 567 GLN A N 1
ATOM 4228 C CA . GLN A 1 567 ? -25.902 0.704 -22.946 1.00 66.69 567 GLN A CA 1
ATOM 4229 C C . GLN A 1 567 ? -25.862 0.692 -24.482 1.00 66.69 567 GLN A C 1
ATOM 4231 O O . GLN A 1 567 ? -24.850 0.388 -25.115 1.00 66.69 567 GLN A O 1
ATOM 4236 N N . THR A 1 568 ? -26.995 1.003 -25.108 1.00 70.31 568 THR A N 1
ATOM 4237 C CA . THR A 1 568 ? -27.161 1.025 -26.567 1.00 70.31 568 THR A CA 1
ATOM 4238 C C . THR A 1 568 ? -27.421 2.439 -27.065 1.00 70.31 568 THR A C 1
ATOM 4240 O O . THR A 1 568 ? -28.041 3.231 -26.372 1.00 70.31 568 THR A O 1
ATOM 4243 N N . ASN A 1 569 ? -26.994 2.768 -28.289 1.00 73.56 569 ASN A N 1
ATOM 4244 C CA . ASN A 1 569 ? -27.321 4.041 -28.955 1.00 73.56 569 ASN A CA 1
ATOM 4245 C C . ASN A 1 569 ? -26.918 5.311 -28.167 1.00 73.56 569 ASN A C 1
ATOM 4247 O O . ASN A 1 569 ? -27.689 6.269 -28.085 1.00 73.56 569 ASN A O 1
ATOM 4251 N N . GLY A 1 570 ? -25.710 5.329 -27.591 1.00 76.69 570 GLY A N 1
ATOM 4252 C CA . GLY A 1 570 ? -25.164 6.512 -26.918 1.00 76.69 570 GLY A CA 1
ATOM 4253 C C . GLY A 1 570 ? -25.128 7.745 -27.832 1.00 76.69 570 GLY A C 1
ATOM 4254 O O . GLY A 1 570 ? -24.769 7.661 -29.007 1.00 76.69 570 GLY A O 1
ATOM 4255 N N . THR A 1 571 ? -25.511 8.901 -27.294 1.00 75.56 571 THR A N 1
ATOM 4256 C CA . THR A 1 571 ? -25.671 10.164 -28.036 1.00 75.56 571 THR A CA 1
ATOM 4257 C C . THR A 1 571 ? -24.616 11.216 -27.690 1.00 75.56 571 THR A C 1
ATOM 4259 O O . THR A 1 571 ? -24.700 12.349 -28.161 1.00 75.56 571 THR A O 1
ATOM 4262 N N . GLY A 1 572 ? -23.636 10.876 -26.850 1.00 76.44 572 GLY A N 1
ATOM 4263 C CA . GLY A 1 572 ? -22.539 11.755 -26.441 1.00 76.44 572 GLY A CA 1
ATOM 4264 C C . GLY A 1 572 ? -21.935 11.337 -25.101 1.00 76.44 572 GLY A C 1
ATOM 4265 O O . GLY A 1 572 ? -22.257 10.269 -24.596 1.00 76.44 572 GLY A O 1
ATOM 4266 N N . VAL A 1 573 ? -21.098 12.195 -24.513 1.00 68.88 573 VAL A N 1
ATOM 4267 C CA . VAL A 1 573 ? -20.383 11.931 -23.250 1.00 68.88 573 VAL A CA 1
ATOM 4268 C C . VAL A 1 573 ? -20.722 12.993 -22.197 1.00 68.88 573 VAL A C 1
ATOM 4270 O O . VAL A 1 573 ? -20.933 14.168 -22.522 1.00 68.88 573 VAL A O 1
ATOM 4273 N N . VAL A 1 574 ? -20.838 12.564 -20.944 1.00 61.91 574 VAL A N 1
ATOM 4274 C CA . VAL A 1 574 ? -20.982 13.347 -19.711 1.00 61.91 574 VAL A CA 1
ATOM 4275 C C . VAL A 1 574 ? -19.608 13.496 -19.075 1.00 61.91 574 VAL A C 1
ATOM 4277 O O . VAL A 1 574 ? -18.890 12.508 -18.989 1.00 61.91 574 VAL A O 1
ATOM 4280 N N . ASP A 1 575 ? -19.250 14.703 -18.649 1.00 60.84 575 ASP A N 1
ATOM 4281 C CA . ASP A 1 575 ? -17.928 14.998 -18.095 1.00 60.84 575 ASP A CA 1
ATOM 4282 C C . ASP A 1 575 ? -17.920 14.789 -16.576 1.00 60.84 575 ASP A C 1
ATOM 4284 O O . ASP A 1 575 ? -18.798 15.303 -15.883 1.00 60.84 575 ASP A O 1
ATOM 4288 N N . LYS A 1 576 ? -16.934 14.059 -16.054 1.00 54.50 576 LYS A N 1
ATOM 4289 C CA . LYS A 1 576 ? -16.769 13.776 -14.625 1.00 54.50 576 LYS A CA 1
ATOM 4290 C C . LYS A 1 576 ? -16.617 15.027 -13.762 1.00 54.50 576 LYS A C 1
ATOM 4292 O O . LYS A 1 576 ? -17.040 15.041 -12.610 1.00 54.50 576 LYS A O 1
ATOM 4297 N N . ASP A 1 577 ? -16.053 16.087 -14.336 1.00 52.12 577 ASP A N 1
ATOM 4298 C CA . ASP A 1 577 ? -15.718 17.328 -13.639 1.00 52.12 577 ASP A CA 1
ATOM 4299 C C . ASP A 1 577 ? -16.903 18.316 -13.602 1.00 52.12 577 ASP A C 1
ATOM 4301 O O . ASP A 1 577 ? -16.797 19.426 -13.077 1.00 52.12 577 ASP A O 1
ATOM 4305 N N . THR A 1 578 ? -18.069 17.916 -14.126 1.00 54.38 578 THR A N 1
ATOM 4306 C CA . THR A 1 578 ? -19.313 18.697 -14.089 1.00 54.38 578 THR A CA 1
ATOM 4307 C C . THR A 1 578 ? -20.272 18.160 -13.018 1.00 54.38 578 THR A C 1
ATOM 4309 O O . THR A 1 578 ? -20.496 16.959 -12.910 1.00 54.38 578 THR A O 1
ATOM 4312 N N . GLN A 1 579 ? -20.897 19.048 -12.236 1.00 49.94 579 GLN A N 1
ATOM 4313 C CA . GLN A 1 579 ? -21.919 18.650 -11.256 1.00 49.94 579 GLN A CA 1
ATOM 4314 C C . GLN A 1 579 ? -23.286 18.428 -11.918 1.00 49.94 579 GLN A C 1
ATOM 4316 O O . GLN A 1 579 ? -23.789 19.309 -12.618 1.00 49.94 579 GLN A O 1
ATOM 4321 N N . TYR A 1 580 ? -23.923 17.290 -11.625 1.00 51.59 580 TYR A N 1
ATOM 4322 C CA . TYR A 1 580 ? -25.248 16.924 -12.138 1.00 51.59 580 TYR A CA 1
ATOM 4323 C C . TYR A 1 580 ? -26.245 16.665 -11.000 1.00 51.59 580 TYR A C 1
ATOM 4325 O O . TYR A 1 580 ? -25.899 16.048 -9.990 1.00 51.59 580 TYR A O 1
ATOM 4333 N N . TYR A 1 581 ? -27.494 17.114 -11.171 1.00 49.56 581 TYR A N 1
ATOM 4334 C CA . TYR A 1 581 ? -28.609 16.767 -10.279 1.00 49.56 581 TYR A CA 1
ATOM 4335 C C . TYR A 1 581 ? -29.454 15.682 -10.921 1.00 49.56 581 TYR A C 1
ATOM 4337 O O . TYR A 1 581 ? -29.693 15.705 -12.130 1.00 49.56 581 TYR A O 1
ATOM 4345 N N . ILE A 1 582 ? -29.927 14.740 -10.113 1.00 51.59 582 ILE A N 1
ATOM 4346 C CA . ILE A 1 582 ? -30.541 13.520 -10.626 1.00 51.59 582 ILE A CA 1
ATOM 4347 C C . ILE A 1 582 ? -31.928 13.277 -10.054 1.00 51.59 582 ILE A C 1
ATOM 4349 O O . ILE A 1 582 ? -32.180 13.469 -8.866 1.00 51.59 582 ILE A O 1
ATOM 4353 N N . TYR A 1 583 ? -32.821 12.800 -10.924 1.00 44.69 583 TYR A N 1
ATOM 4354 C CA . TYR A 1 583 ? -34.130 12.277 -10.554 1.00 44.69 583 TYR A CA 1
ATOM 4355 C C . TYR A 1 583 ? -34.151 10.752 -10.705 1.00 44.69 583 TYR A C 1
ATOM 4357 O O . TYR A 1 583 ? -34.028 10.228 -11.813 1.00 44.69 583 TYR A O 1
ATOM 4365 N N . SER A 1 584 ? -34.323 10.034 -9.591 1.00 44.34 584 SER A N 1
ATOM 4366 C CA . SER A 1 584 ? -34.585 8.591 -9.591 1.00 44.34 584 SER A CA 1
ATOM 4367 C C . SER A 1 584 ? -36.093 8.364 -9.549 1.00 44.34 584 SER A C 1
ATOM 4369 O O . SER A 1 584 ? -36.725 8.429 -8.496 1.00 44.34 584 SER A O 1
ATOM 4371 N N . GLY A 1 585 ? -36.693 8.165 -10.718 1.00 38.09 585 GLY A N 1
ATOM 4372 C CA . GLY A 1 585 ? -38.103 7.822 -10.835 1.00 38.09 585 GLY A CA 1
ATOM 4373 C C . GLY A 1 585 ? -38.246 6.389 -11.309 1.00 38.09 585 GLY A C 1
ATOM 4374 O O . GLY A 1 585 ? -38.200 6.189 -12.508 1.00 38.09 585 GLY A O 1
ATOM 4375 N N . TYR A 1 586 ? -38.364 5.413 -10.403 1.00 35.38 586 TYR A N 1
ATOM 4376 C CA . TYR A 1 586 ? -39.305 4.275 -10.465 1.00 35.38 586 TYR A CA 1
ATOM 4377 C C . TYR A 1 586 ? -39.074 3.320 -9.264 1.00 35.38 586 TYR A C 1
ATOM 4379 O O . TYR A 1 586 ? -37.933 3.136 -8.844 1.00 35.38 586 TYR A O 1
ATOM 4387 N N . PRO A 1 587 ? -40.115 2.647 -8.728 1.00 32.97 587 PRO A N 1
ATOM 4388 C CA . PRO A 1 587 ? -40.046 1.880 -7.472 1.00 32.97 587 PRO A CA 1
ATOM 4389 C C . PRO A 1 587 ? -39.221 0.578 -7.497 1.00 32.97 587 PRO A C 1
ATOM 4391 O O . PRO A 1 587 ? -39.171 -0.108 -6.482 1.00 32.97 587 PRO A O 1
ATOM 4394 N N . ASN A 1 588 ? -38.607 0.206 -8.629 1.00 34.38 588 ASN A N 1
ATOM 4395 C CA . ASN A 1 588 ? -38.106 -1.159 -8.866 1.00 34.38 588 ASN A CA 1
ATOM 4396 C C . ASN A 1 588 ? -36.592 -1.263 -9.160 1.00 34.38 588 ASN A C 1
ATOM 4398 O O . ASN A 1 588 ? -36.140 -2.267 -9.701 1.00 34.38 588 ASN A O 1
ATOM 4402 N N . GLY A 1 589 ? -35.798 -0.259 -8.780 1.00 40.47 589 GLY A N 1
ATOM 4403 C CA . GLY A 1 589 ? -34.392 -0.468 -8.406 1.00 40.47 589 GLY A CA 1
ATOM 4404 C C . GLY A 1 589 ? -33.342 -0.791 -9.481 1.00 40.47 589 GLY A C 1
ATOM 4405 O O . GLY A 1 589 ? -32.241 -1.145 -9.082 1.00 40.47 589 GLY A O 1
ATOM 4406 N N . LEU A 1 590 ? -33.601 -0.673 -10.792 1.00 38.44 590 LEU A N 1
ATOM 4407 C CA . LEU A 1 590 ? -32.597 -1.068 -11.806 1.00 38.44 590 LEU A CA 1
ATOM 4408 C C . LEU A 1 590 ? -32.454 -0.180 -13.057 1.00 38.44 590 LEU A C 1
ATOM 4410 O O . LEU A 1 590 ? -31.769 -0.594 -13.979 1.00 38.44 590 LEU A O 1
ATOM 4414 N N . ASN A 1 591 ? -33.026 1.025 -13.136 1.00 43.59 591 ASN A N 1
ATOM 4415 C CA . ASN A 1 591 ? -33.042 1.779 -14.403 1.00 43.59 591 ASN A CA 1
ATOM 4416 C C . ASN A 1 591 ? -32.228 3.076 -14.345 1.00 43.59 591 ASN A C 1
ATOM 4418 O O . ASN A 1 591 ? -32.203 3.735 -13.309 1.00 43.59 591 ASN A O 1
ATOM 4422 N N . GLY A 1 592 ? -31.586 3.409 -15.475 1.00 47.72 592 GLY A N 1
ATOM 4423 C CA . GLY A 1 592 ? -30.684 4.546 -15.656 1.00 47.72 592 GLY A CA 1
ATOM 4424 C C . GLY A 1 592 ? -31.173 5.866 -15.057 1.00 47.72 592 GLY A C 1
ATOM 4425 O O . GLY A 1 592 ? -32.357 6.104 -14.836 1.00 47.72 592 GLY A O 1
ATOM 4426 N N . VAL A 1 593 ? -30.218 6.741 -14.796 1.00 51.25 593 VAL A N 1
ATOM 4427 C CA . VAL A 1 593 ? -30.363 7.968 -14.027 1.00 51.25 593 VAL A CA 1
ATOM 4428 C C . VAL A 1 593 ? -30.566 9.164 -14.964 1.00 51.25 593 VAL A C 1
ATOM 4430 O O . VAL A 1 593 ? -29.845 9.314 -15.945 1.00 51.25 593 VAL A O 1
ATOM 4433 N N . TYR A 1 594 ? -31.570 10.005 -14.697 1.00 48.31 594 TYR A N 1
ATOM 4434 C CA . TYR A 1 594 ? -31.915 11.157 -15.542 1.00 48.31 594 TYR A CA 1
ATOM 4435 C C . TYR A 1 594 ? -31.324 12.456 -14.986 1.00 48.31 594 TYR A C 1
ATOM 4437 O O . TYR A 1 594 ? -31.594 12.803 -13.832 1.00 48.31 594 TYR A O 1
ATOM 4445 N N . ASN A 1 595 ? -30.550 13.180 -15.803 1.00 49.97 595 ASN A N 1
ATOM 4446 C CA . ASN A 1 595 ? -29.968 14.469 -15.422 1.00 49.97 595 ASN A CA 1
ATOM 4447 C C . ASN A 1 595 ? -30.985 15.620 -15.540 1.00 49.97 595 ASN A C 1
ATOM 4449 O O . ASN A 1 595 ? -31.582 15.832 -16.601 1.00 49.97 595 ASN A O 1
ATOM 4453 N N . ILE A 1 596 ? -31.094 16.425 -14.481 1.00 49.47 596 ILE A N 1
ATOM 4454 C CA . ILE A 1 596 ? -31.814 17.699 -14.445 1.00 49.47 596 ILE A CA 1
ATOM 4455 C C . ILE A 1 596 ? -30.842 18.803 -14.012 1.00 49.47 596 ILE A C 1
ATOM 4457 O O . ILE A 1 596 ? -30.842 19.217 -12.860 1.00 49.47 596 ILE A O 1
ATOM 4461 N N . THR A 1 597 ? -30.024 19.340 -14.913 1.00 46.78 597 THR A N 1
ATOM 4462 C CA . THR A 1 597 ? -29.380 20.639 -14.659 1.00 46.78 597 THR A CA 1
ATOM 4463 C C . THR A 1 597 ? -29.962 21.699 -15.580 1.00 46.78 597 THR A C 1
ATOM 4465 O O . THR A 1 597 ? -29.806 21.648 -16.795 1.00 46.78 597 THR A O 1
ATOM 4468 N N . THR A 1 598 ? -30.650 22.669 -14.978 1.00 38.53 598 THR A N 1
ATOM 4469 C CA . THR A 1 598 ? -30.784 24.028 -15.509 1.00 38.53 598 THR A CA 1
ATOM 4470 C C . THR A 1 598 ? -29.689 24.869 -14.867 1.00 38.53 598 THR A C 1
ATOM 4472 O O . THR A 1 598 ? -29.702 25.047 -13.648 1.00 38.53 598 THR A O 1
ATOM 4475 N N . ASP A 1 599 ? -28.744 25.369 -15.659 1.00 38.19 599 ASP A N 1
ATOM 4476 C CA . ASP A 1 599 ? -27.888 26.477 -15.231 1.00 38.19 599 ASP A CA 1
ATOM 4477 C C . ASP A 1 599 ? -28.591 27.829 -15.466 1.00 38.19 599 ASP A C 1
ATOM 4479 O O . ASP A 1 599 ? -29.661 27.906 -16.081 1.00 38.19 599 ASP A O 1
ATOM 4483 N N . SER A 1 600 ? -27.985 28.912 -14.972 1.00 35.53 600 SER A N 1
ATOM 4484 C CA . SER A 1 600 ? -28.466 30.296 -15.096 1.00 35.53 600 SER A CA 1
ATOM 4485 C C . SER A 1 600 ? -28.514 30.834 -16.536 1.00 35.53 600 SER A C 1
ATOM 4487 O O . SER A 1 600 ? -28.920 31.978 -16.738 1.00 35.53 600 SER A O 1
ATOM 4489 N N . THR A 1 601 ? -28.137 30.033 -17.539 1.00 37.72 601 THR A N 1
ATOM 4490 C CA . THR A 1 601 ? -28.137 30.401 -18.963 1.00 37.72 601 THR A CA 1
ATOM 4491 C C . THR A 1 601 ? -29.181 29.654 -19.798 1.00 37.72 601 THR A C 1
ATOM 4493 O O . THR A 1 601 ? -29.309 29.911 -20.995 1.00 37.72 601 THR A O 1
ATOM 4496 N N . GLY A 1 602 ? -29.985 28.774 -19.189 1.00 37.50 602 GLY A N 1
ATOM 4497 C CA . GLY A 1 602 ? -31.167 28.201 -19.839 1.00 37.50 602 GLY A CA 1
ATOM 4498 C C . GLY A 1 602 ? -30.885 27.184 -20.953 1.00 37.50 602 GLY A C 1
ATOM 4499 O O . GLY A 1 602 ? -31.733 27.005 -21.829 1.00 37.50 602 GLY A O 1
ATOM 4500 N N . LYS A 1 603 ? -29.738 26.488 -20.943 1.00 37.00 603 LYS A N 1
ATOM 4501 C CA . LYS A 1 603 ? -29.518 25.320 -21.821 1.00 37.00 603 LYS A CA 1
ATOM 4502 C C . LYS A 1 603 ? -30.026 24.019 -21.173 1.00 37.00 603 LYS A C 1
ATOM 4504 O O . LYS A 1 603 ? -29.994 23.844 -19.963 1.00 37.00 603 LYS A O 1
ATOM 4509 N N . THR A 1 604 ? -30.570 23.142 -22.015 1.00 43.44 604 THR A N 1
ATOM 4510 C CA . THR A 1 604 ? -31.507 22.042 -21.711 1.00 43.44 604 THR A CA 1
ATOM 4511 C C . THR A 1 604 ? -30.971 20.897 -20.841 1.00 43.44 604 THR A C 1
ATOM 4513 O O . THR A 1 604 ? -30.008 20.227 -21.213 1.00 43.44 604 THR A O 1
ATOM 4516 N N . ALA A 1 605 ? -31.726 20.575 -19.783 1.00 53.44 605 ALA A N 1
ATOM 4517 C CA . ALA A 1 605 ? -31.846 19.232 -19.207 1.00 53.44 605 ALA A CA 1
ATOM 4518 C C . ALA A 1 605 ? -32.425 18.239 -20.241 1.00 53.44 605 ALA A C 1
ATOM 4520 O O . ALA A 1 605 ? -33.211 18.658 -21.094 1.00 53.44 605 ALA A O 1
ATOM 4521 N N . GLY A 1 606 ? -32.089 16.939 -20.167 1.00 57.69 606 GLY A N 1
ATOM 4522 C CA . GLY A 1 606 ? -32.748 15.952 -21.043 1.00 57.69 606 GLY A CA 1
ATOM 4523 C C . GLY A 1 606 ? -31.998 14.692 -21.473 1.00 57.69 606 GLY A C 1
ATOM 4524 O O . GLY A 1 606 ? -32.270 14.206 -22.566 1.00 57.69 606 GLY A O 1
ATOM 4525 N N . PHE A 1 607 ? -31.068 14.151 -20.684 1.00 62.12 607 PHE A N 1
ATOM 4526 C CA . PHE A 1 607 ? -30.384 12.901 -21.043 1.00 62.12 607 PHE A CA 1
ATOM 4527 C C . PHE A 1 607 ? -30.327 11.919 -19.874 1.00 62.12 607 PHE A C 1
ATOM 4529 O O . PHE A 1 607 ? -30.319 12.300 -18.702 1.00 62.12 607 PHE A O 1
ATOM 4536 N N . TRP A 1 608 ? -30.292 10.642 -20.228 1.00 64.94 608 TRP A N 1
ATOM 4537 C CA . TRP A 1 608 ? -30.132 9.515 -19.327 1.00 64.94 608 TRP A CA 1
ATOM 4538 C C . TRP A 1 608 ? -28.668 9.094 -19.281 1.00 64.94 608 TRP A C 1
ATOM 4540 O O . TRP A 1 608 ? -27.945 9.219 -20.266 1.00 64.94 608 TRP A O 1
ATOM 4550 N N . VAL A 1 609 ? -28.243 8.574 -18.141 1.00 60.34 609 VAL A N 1
ATOM 4551 C CA . VAL A 1 609 ? -26.938 7.945 -17.938 1.00 60.34 609 VAL A CA 1
ATOM 4552 C C . VAL A 1 609 ? -27.144 6.597 -17.268 1.00 60.34 609 VAL A C 1
ATOM 4554 O O . VAL A 1 609 ? -28.146 6.398 -16.578 1.00 60.34 609 VAL A O 1
ATOM 4557 N N . ASN A 1 610 ? -26.219 5.661 -17.442 1.00 59.47 610 ASN A N 1
ATOM 4558 C CA . ASN A 1 610 ? -26.225 4.437 -16.653 1.00 59.47 610 ASN A CA 1
ATOM 4559 C C . ASN A 1 610 ? -25.267 4.592 -15.462 1.00 59.47 610 ASN A C 1
ATOM 4561 O O . ASN A 1 610 ? -24.065 4.689 -15.684 1.00 59.47 610 ASN A O 1
ATOM 4565 N N . PRO A 1 611 ? -25.740 4.589 -14.204 1.00 50.41 611 PRO A N 1
ATOM 4566 C CA . PRO A 1 611 ? -24.855 4.626 -13.037 1.00 50.41 611 PRO A CA 1
ATOM 4567 C C . PRO A 1 611 ? -23.889 3.442 -12.976 1.00 50.41 611 PRO A C 1
ATOM 4569 O O . PRO A 1 611 ? -22.799 3.576 -12.442 1.00 50.41 611 PRO A O 1
ATOM 4572 N N . ALA A 1 612 ? -24.238 2.293 -13.564 1.00 50.34 612 ALA A N 1
ATOM 4573 C CA . ALA A 1 612 ? -23.311 1.167 -13.656 1.00 50.34 612 ALA A CA 1
ATOM 4574 C C . ALA A 1 612 ? -22.097 1.473 -14.555 1.00 50.34 612 ALA A C 1
ATOM 4576 O O . ALA A 1 612 ? -21.082 0.797 -14.449 1.00 50.34 612 ALA A O 1
ATOM 4577 N N . GLU A 1 613 ? -22.169 2.497 -15.417 1.00 49.56 613 GLU A N 1
ATOM 4578 C CA . GLU A 1 613 ? -21.006 2.993 -16.158 1.00 49.56 613 GLU A CA 1
ATOM 4579 C C . GLU A 1 613 ? -20.104 3.894 -15.310 1.00 49.56 613 GLU A C 1
ATOM 4581 O O . GLU A 1 613 ? -18.942 4.062 -15.673 1.00 49.56 613 GLU A O 1
ATOM 4586 N N . SER A 1 614 ? -20.572 4.475 -14.195 1.00 45.84 614 SER A N 1
ATOM 4587 C CA . SER A 1 614 ? -19.702 5.297 -13.337 1.00 45.84 614 SER A CA 1
ATOM 4588 C C . SER A 1 614 ? -18.743 4.455 -12.496 1.00 45.84 614 SER A C 1
ATOM 4590 O O . SER A 1 614 ? -17.765 4.974 -11.978 1.00 45.84 614 SER A O 1
ATOM 4592 N N . THR A 1 615 ? -18.986 3.154 -12.365 1.00 49.19 615 THR A N 1
ATOM 4593 C CA . THR A 1 615 ? -18.039 2.219 -11.755 1.00 49.19 615 THR A CA 1
ATOM 4594 C C . THR A 1 615 ? -17.284 1.495 -12.862 1.00 49.19 615 THR A C 1
ATOM 4596 O O . THR A 1 615 ? -17.893 0.734 -13.614 1.00 49.19 615 THR A O 1
ATOM 4599 N N . GLU A 1 616 ? -15.970 1.715 -12.982 1.00 53.00 616 GLU A N 1
ATOM 4600 C CA . GLU A 1 616 ? -15.141 0.809 -13.785 1.00 53.00 616 GLU A CA 1
ATOM 4601 C C . GLU A 1 616 ? -15.289 -0.613 -13.220 1.00 53.00 616 GLU A C 1
ATOM 4603 O O . GLU A 1 616 ? -15.302 -0.777 -11.991 1.00 53.00 616 GLU A O 1
ATOM 4608 N N . PRO A 1 617 ? -15.424 -1.649 -14.066 1.00 64.25 617 PRO A N 1
ATOM 4609 C CA . PRO A 1 617 ? -15.401 -3.016 -13.575 1.00 64.25 617 PRO A CA 1
ATOM 4610 C C . PRO A 1 617 ? -14.087 -3.249 -12.825 1.00 64.25 617 PRO A C 1
ATOM 4612 O O . PRO A 1 617 ? -13.029 -2.816 -13.281 1.00 64.25 617 PRO A O 1
ATOM 4615 N N . LYS A 1 618 ? -14.152 -3.948 -11.683 1.00 81.94 618 LYS A N 1
ATOM 4616 C CA . LYS A 1 618 ? -12.948 -4.290 -10.915 1.00 81.94 618 LYS A CA 1
ATOM 4617 C C . LYS A 1 618 ? -11.947 -5.002 -11.826 1.00 81.94 618 LYS A C 1
ATOM 4619 O O . LYS A 1 618 ? -12.277 -6.032 -12.424 1.00 81.94 618 LYS A O 1
ATOM 4624 N N . LEU A 1 619 ? -10.732 -4.470 -11.921 1.00 85.50 619 LEU A N 1
ATOM 4625 C CA . LEU A 1 619 ? -9.650 -4.982 -12.756 1.00 85.50 619 LEU A CA 1
ATOM 4626 C C . LEU A 1 619 ? -9.027 -6.217 -12.097 1.00 85.50 619 LEU A C 1
ATOM 4628 O O . LEU A 1 619 ? -7.949 -6.178 -11.509 1.00 85.50 619 LEU A O 1
ATOM 4632 N N . ASN A 1 620 ? -9.737 -7.336 -12.182 1.00 85.94 620 ASN A N 1
ATOM 4633 C CA . ASN A 1 620 ? -9.312 -8.629 -11.661 1.00 85.94 620 ASN A CA 1
ATOM 4634 C C . ASN A 1 620 ? -8.633 -9.454 -12.760 1.00 85.94 620 ASN A C 1
ATOM 4636 O O . ASN A 1 620 ? -9.265 -10.304 -13.384 1.00 85.94 620 ASN A O 1
ATOM 4640 N N . TYR A 1 621 ? -7.347 -9.199 -13.002 1.00 87.06 621 TYR A N 1
ATOM 4641 C CA . TYR A 1 621 ? -6.568 -9.924 -14.009 1.00 87.06 621 TYR A CA 1
ATOM 4642 C C . TYR A 1 621 ? -6.478 -11.426 -13.709 1.00 87.06 621 TYR A C 1
ATOM 4644 O O . TYR A 1 621 ? -6.206 -11.820 -12.576 1.00 87.06 621 TYR A O 1
ATOM 4652 N N . GLY A 1 622 ? -6.641 -12.265 -14.741 1.00 85.38 622 GLY A N 1
ATOM 4653 C CA . GLY A 1 622 ? -6.520 -13.722 -14.608 1.00 85.38 622 GLY A CA 1
ATOM 4654 C C . GLY A 1 622 ? -5.113 -14.192 -14.219 1.00 85.38 622 GLY A C 1
ATOM 4655 O O . GLY A 1 622 ? -4.970 -15.205 -13.544 1.00 85.38 622 GLY A O 1
ATOM 4656 N N . THR A 1 623 ? -4.081 -13.436 -14.602 1.00 93.31 623 THR A N 1
ATOM 4657 C CA . THR A 1 623 ? -2.706 -13.629 -14.130 1.00 93.31 623 THR A CA 1
ATOM 4658 C C . THR A 1 623 ? -2.174 -12.318 -13.574 1.00 93.31 623 THR A C 1
ATOM 4660 O O . THR A 1 623 ? -2.032 -11.328 -14.301 1.00 93.31 623 THR A O 1
ATOM 4663 N N . VAL A 1 624 ? -1.878 -12.313 -12.277 1.00 96.38 624 VAL A N 1
ATOM 4664 C CA . VAL A 1 624 ? -1.359 -11.147 -11.565 1.00 96.38 624 VAL A CA 1
ATOM 4665 C C . VAL A 1 624 ? 0.122 -10.965 -11.882 1.00 96.38 624 VAL A C 1
ATOM 4667 O O . VAL A 1 624 ? 0.942 -11.864 -11.706 1.00 96.38 624 VAL A O 1
ATOM 4670 N N . LYS A 1 625 ? 0.466 -9.768 -12.347 1.00 96.25 625 LYS A N 1
ATOM 4671 C CA . LYS A 1 625 ? 1.831 -9.269 -12.515 1.00 96.25 625 LYS A CA 1
ATOM 4672 C C . LYS A 1 625 ? 1.949 -8.067 -11.591 1.00 96.25 625 LYS A C 1
ATOM 4674 O O . LYS A 1 625 ? 1.666 -6.931 -11.980 1.00 96.25 625 LYS A O 1
ATOM 4679 N N . GLY A 1 626 ? 2.255 -8.364 -10.337 1.00 97.06 626 GLY A N 1
ATOM 4680 C CA . GLY A 1 626 ? 2.165 -7.449 -9.215 1.00 97.06 626 GLY A CA 1
ATOM 4681 C C . GLY A 1 626 ? 3.476 -6.762 -8.852 1.00 97.06 626 GLY A C 1
ATOM 4682 O O . GLY A 1 626 ? 4.554 -7.329 -9.022 1.00 97.06 626 GLY A O 1
ATOM 4683 N N . VAL A 1 627 ? 3.373 -5.582 -8.244 1.00 96.94 627 VAL A N 1
ATOM 4684 C CA . VAL A 1 627 ? 4.468 -4.952 -7.492 1.00 96.94 627 VAL A CA 1
ATOM 4685 C C . VAL A 1 627 ? 3.956 -4.378 -6.170 1.00 96.94 627 VAL A C 1
ATOM 4687 O O . VAL A 1 627 ? 2.911 -3.721 -6.141 1.00 96.94 627 VAL A O 1
ATOM 4690 N N . TRP A 1 628 ? 4.710 -4.581 -5.086 1.00 97.88 628 TRP A N 1
ATOM 4691 C CA . TRP A 1 628 ? 4.487 -3.876 -3.821 1.00 97.88 628 TRP A CA 1
ATOM 4692 C C . TRP A 1 628 ? 5.090 -2.468 -3.839 1.00 97.88 628 TRP A C 1
ATOM 4694 O O . TRP A 1 628 ? 6.275 -2.276 -4.123 1.00 97.88 628 TRP A O 1
ATOM 4704 N N . ILE A 1 629 ? 4.262 -1.487 -3.481 1.00 96.50 629 ILE A N 1
ATOM 4705 C CA . ILE A 1 629 ? 4.628 -0.083 -3.287 1.00 96.50 629 ILE A CA 1
ATOM 4706 C C . ILE A 1 629 ? 4.465 0.213 -1.797 1.00 96.50 629 ILE A C 1
ATOM 4708 O O . ILE A 1 629 ? 3.348 0.310 -1.288 1.00 96.50 629 ILE A O 1
ATOM 4712 N N . SER A 1 630 ? 5.583 0.289 -1.084 1.00 95.00 630 SER A N 1
ATOM 4713 C CA . SER A 1 630 ? 5.618 0.395 0.368 1.00 95.00 630 SER A CA 1
ATOM 4714 C C . SER A 1 630 ? 5.562 1.855 0.822 1.00 95.00 630 SER A C 1
ATOM 4716 O O . SER A 1 630 ? 5.698 2.798 0.032 1.00 95.00 630 SER A O 1
ATOM 4718 N N . GLN A 1 631 ? 5.379 2.059 2.129 1.00 94.50 631 GLN A N 1
ATOM 4719 C CA . GLN A 1 631 ? 5.467 3.375 2.752 1.00 94.50 631 GLN A CA 1
ATOM 4720 C C . GLN A 1 631 ? 6.742 4.139 2.378 1.00 94.50 631 GLN A C 1
ATOM 4722 O O . GLN A 1 631 ? 6.696 5.357 2.239 1.00 94.50 631 GLN A O 1
ATOM 4727 N N . TYR A 1 632 ? 7.863 3.442 2.179 1.00 91.50 632 TYR A N 1
ATOM 4728 C CA . TYR A 1 632 ? 9.136 4.081 1.873 1.00 91.50 632 TYR A CA 1
ATOM 4729 C C . TYR A 1 632 ? 9.130 4.699 0.474 1.00 91.50 632 TYR A C 1
ATOM 4731 O O . TYR A 1 632 ? 9.549 5.845 0.333 1.00 91.50 632 TYR A O 1
ATOM 4739 N N . GLU A 1 633 ? 8.607 4.004 -0.542 1.00 90.69 633 GLU A N 1
ATOM 4740 C CA . GLU A 1 633 ? 8.470 4.582 -1.882 1.00 90.69 633 GLU A CA 1
ATOM 4741 C C . GLU A 1 633 ? 7.469 5.741 -1.884 1.00 90.69 633 GLU A C 1
ATOM 4743 O O . GLU A 1 633 ? 7.772 6.807 -2.421 1.00 90.69 633 GLU A O 1
ATOM 4748 N N . ILE A 1 634 ? 6.319 5.592 -1.218 1.00 93.56 634 ILE A N 1
ATOM 4749 C CA . ILE A 1 634 ? 5.317 6.664 -1.150 1.00 93.56 634 ILE A CA 1
ATOM 4750 C C . ILE A 1 634 ? 5.869 7.914 -0.456 1.00 93.56 634 ILE A C 1
ATOM 4752 O O . ILE A 1 634 ? 5.667 9.020 -0.958 1.00 93.56 634 ILE A O 1
ATOM 4756 N N . THR A 1 635 ? 6.611 7.773 0.646 1.00 93.94 635 THR A N 1
ATOM 4757 C CA . THR A 1 635 ? 7.197 8.914 1.371 1.00 93.94 635 THR A CA 1
ATOM 4758 C C . THR A 1 635 ? 8.068 9.797 0.494 1.00 93.94 635 THR A C 1
ATOM 4760 O O . THR A 1 635 ? 8.000 11.020 0.608 1.00 93.94 635 THR A O 1
ATOM 4763 N N . THR A 1 636 ? 8.842 9.205 -0.418 1.00 89.50 636 THR A N 1
ATOM 4764 C CA . THR A 1 636 ? 9.744 9.971 -1.293 1.00 89.50 636 THR A CA 1
ATOM 4765 C C . THR A 1 636 ? 9.028 10.926 -2.256 1.00 89.50 636 THR A C 1
ATOM 4767 O O . THR A 1 636 ? 9.611 11.915 -2.708 1.00 89.50 636 THR A O 1
ATOM 4770 N N . ILE A 1 637 ? 7.754 10.665 -2.559 1.00 90.19 637 ILE A N 1
ATOM 4771 C CA . ILE A 1 637 ? 6.945 11.511 -3.447 1.00 90.19 637 ILE A CA 1
ATOM 4772 C C . ILE A 1 637 ? 5.887 12.309 -2.696 1.00 90.19 637 ILE A C 1
ATOM 4774 O O . ILE A 1 637 ? 5.554 13.410 -3.132 1.00 90.19 637 ILE A O 1
ATOM 4778 N N . ALA A 1 638 ? 5.384 11.776 -1.581 1.00 91.94 638 ALA A N 1
ATOM 4779 C CA . ALA A 1 638 ? 4.333 12.386 -0.778 1.00 91.94 638 ALA A CA 1
ATOM 4780 C C . ALA A 1 638 ? 4.829 13.548 0.082 1.00 91.94 638 ALA A C 1
ATOM 4782 O O . ALA A 1 638 ? 4.018 14.399 0.439 1.00 91.94 638 ALA A O 1
ATOM 4783 N N . LEU A 1 639 ? 6.128 13.610 0.397 1.00 91.06 639 LEU A N 1
ATOM 4784 C CA . LEU A 1 639 ? 6.707 14.672 1.216 1.00 91.06 639 LEU A CA 1
ATOM 4785 C C . LEU A 1 639 ? 7.609 15.619 0.416 1.00 91.06 639 LEU A C 1
ATOM 4787 O O . LEU A 1 639 ? 8.307 15.230 -0.519 1.00 91.06 639 LEU A O 1
ATOM 4791 N N . SER A 1 640 ? 7.616 16.881 0.837 1.00 84.00 640 SER A N 1
ATOM 4792 C CA . SER A 1 640 ? 8.589 17.905 0.459 1.00 84.00 640 SER A CA 1
ATOM 4793 C C . SER A 1 640 ? 9.221 18.445 1.740 1.00 84.00 640 SER A C 1
ATOM 4795 O O . SER A 1 640 ? 8.651 19.305 2.413 1.00 84.00 640 SER A O 1
ATOM 4797 N N . GLY A 1 641 ? 10.378 17.897 2.116 1.00 86.44 641 GLY A N 1
ATOM 4798 C CA . GLY A 1 641 ? 10.924 18.078 3.462 1.00 86.44 641 GLY A CA 1
ATOM 4799 C C . GLY A 1 641 ? 10.036 17.383 4.498 1.00 86.44 641 GLY A C 1
ATOM 4800 O O . GLY A 1 641 ? 9.714 16.209 4.343 1.00 86.44 641 GLY A O 1
ATOM 4801 N N . SER A 1 642 ? 9.614 18.111 5.533 1.00 84.62 642 SER A N 1
ATOM 4802 C CA . SER A 1 642 ? 8.795 17.576 6.636 1.00 84.62 642 SER A CA 1
ATOM 4803 C C . SER A 1 642 ? 7.285 17.792 6.467 1.00 84.62 642 SER A C 1
ATOM 4805 O O . SER A 1 642 ? 6.547 17.661 7.440 1.00 84.62 642 SER A O 1
ATOM 4807 N N . SER A 1 643 ? 6.823 18.143 5.266 1.00 85.94 643 SER A N 1
ATOM 4808 C CA . SER A 1 643 ? 5.418 18.465 4.984 1.00 85.94 643 SER A CA 1
ATOM 4809 C C . SER A 1 643 ? 4.911 17.704 3.767 1.00 85.94 643 SER A C 1
ATOM 4811 O O . SER A 1 643 ? 5.702 17.334 2.898 1.00 85.94 643 SER A O 1
ATOM 4813 N N . GLN A 1 644 ? 3.590 17.523 3.672 1.00 91.12 644 GLN A N 1
ATOM 4814 C CA . GLN A 1 644 ? 2.954 16.999 2.461 1.00 91.12 644 GLN A CA 1
ATOM 4815 C C . GLN A 1 644 ? 3.371 17.845 1.243 1.00 91.12 644 GLN A C 1
ATOM 4817 O O . GLN A 1 644 ? 3.335 19.078 1.289 1.00 91.12 644 GLN A O 1
ATOM 4822 N N . ALA A 1 645 ? 3.807 17.185 0.170 1.00 84.62 645 ALA A N 1
ATOM 4823 C CA . ALA A 1 645 ? 4.170 17.823 -1.091 1.00 84.62 645 ALA A CA 1
ATOM 4824 C C . ALA A 1 645 ? 2.967 18.561 -1.701 1.00 84.62 645 ALA A C 1
ATOM 4826 O O . ALA A 1 645 ? 1.832 18.340 -1.310 1.00 84.62 645 ALA A O 1
ATOM 4827 N N . ASN A 1 646 ? 3.177 19.440 -2.682 1.00 87.69 646 ASN A N 1
ATOM 4828 C CA . ASN A 1 646 ? 2.051 20.053 -3.393 1.00 87.69 646 ASN A CA 1
ATOM 4829 C C . ASN A 1 646 ? 1.257 18.991 -4.188 1.00 87.69 646 ASN A C 1
ATOM 4831 O O . ASN A 1 646 ? 1.864 18.130 -4.828 1.00 87.69 646 ASN A O 1
ATOM 4835 N N . LYS A 1 647 ? -0.085 19.093 -4.204 1.00 82.00 647 LYS A N 1
ATOM 4836 C CA . LYS A 1 647 ? -0.985 18.155 -4.904 1.00 82.00 647 LYS A CA 1
ATOM 4837 C C . LYS A 1 647 ? -0.575 17.912 -6.357 1.00 82.00 647 LYS A C 1
ATOM 4839 O O . LYS A 1 647 ? -0.513 16.760 -6.778 1.00 82.00 647 LYS A O 1
ATOM 4844 N N . THR A 1 648 ? -0.279 18.967 -7.116 1.00 75.62 648 THR A N 1
ATOM 4845 C CA . THR A 1 648 ? 0.102 18.863 -8.532 1.00 75.62 648 THR A CA 1
ATOM 4846 C C . THR A 1 648 ? 1.410 18.093 -8.681 1.00 75.62 648 THR A C 1
ATOM 4848 O O . THR A 1 648 ? 1.478 17.140 -9.450 1.00 75.62 648 THR A O 1
ATOM 4851 N N . THR A 1 649 ? 2.427 18.432 -7.884 1.00 81.25 649 THR A N 1
ATOM 4852 C CA . THR A 1 649 ? 3.718 17.728 -7.888 1.00 81.25 649 THR A CA 1
ATOM 4853 C C . THR A 1 649 ? 3.564 16.253 -7.523 1.00 81.25 649 THR A C 1
ATOM 4855 O O . THR A 1 649 ? 4.159 15.393 -8.171 1.00 81.25 649 THR A O 1
ATOM 4858 N N . TYR A 1 650 ? 2.764 15.952 -6.500 1.00 86.31 650 TYR A N 1
ATOM 4859 C CA . TYR A 1 650 ? 2.482 14.580 -6.091 1.00 86.31 650 TYR A CA 1
ATOM 4860 C C . TYR A 1 650 ? 1.761 13.798 -7.193 1.00 86.31 650 TYR A C 1
ATOM 4862 O O . TYR A 1 650 ? 2.196 12.703 -7.533 1.00 86.31 650 TYR A O 1
ATOM 4870 N N . THR A 1 651 ? 0.730 14.389 -7.803 1.00 83.75 651 THR A N 1
ATOM 4871 C CA . THR A 1 651 ? -0.032 13.789 -8.914 1.00 83.75 651 THR A CA 1
ATOM 4872 C C . THR A 1 651 ? 0.889 13.438 -10.080 1.00 83.75 651 THR A C 1
ATOM 4874 O O . THR A 1 651 ? 0.911 12.292 -10.518 1.00 83.75 651 THR A O 1
ATOM 4877 N N . THR A 1 652 ? 1.753 14.365 -10.509 1.00 81.94 652 THR A N 1
ATOM 4878 C CA . THR A 1 652 ? 2.741 14.105 -11.570 1.00 81.94 652 THR A CA 1
ATOM 4879 C C . THR A 1 652 ? 3.706 12.973 -11.205 1.00 81.94 652 THR A C 1
ATOM 4881 O O . THR A 1 652 ? 4.003 12.110 -12.030 1.00 81.94 652 THR A O 1
ATOM 4884 N N . LYS A 1 653 ? 4.196 12.937 -9.962 1.00 85.94 653 LYS A N 1
ATOM 4885 C CA . LYS A 1 653 ? 5.107 11.878 -9.501 1.00 85.94 653 LYS A CA 1
ATOM 4886 C C . LYS A 1 653 ? 4.425 10.507 -9.448 1.00 85.94 653 LYS A C 1
ATOM 4888 O O . LYS A 1 653 ? 5.031 9.523 -9.871 1.00 85.94 653 LYS A O 1
ATOM 4893 N N . VAL A 1 654 ? 3.176 10.446 -8.983 1.00 90.19 654 VAL A N 1
ATOM 4894 C CA . VAL A 1 654 ? 2.343 9.233 -9.000 1.00 90.19 654 VAL A CA 1
ATOM 4895 C C . VAL A 1 654 ? 2.120 8.764 -10.436 1.00 90.19 654 VAL A C 1
ATOM 4897 O O . VAL A 1 654 ? 2.414 7.613 -10.752 1.00 90.19 654 VAL A O 1
ATOM 4900 N N . ARG A 1 655 ? 1.696 9.661 -11.330 1.00 86.69 655 ARG A N 1
ATOM 4901 C CA . ARG A 1 655 ? 1.513 9.396 -12.762 1.00 86.69 655 ARG A CA 1
ATOM 4902 C C . ARG A 1 655 ? 2.763 8.784 -13.397 1.00 86.69 655 ARG A C 1
ATOM 4904 O O . ARG A 1 655 ? 2.667 7.774 -14.093 1.00 86.69 655 ARG A O 1
ATOM 4911 N N . ASN A 1 656 ? 3.937 9.358 -13.139 1.00 83.69 656 ASN A N 1
ATOM 4912 C CA . ASN A 1 656 ? 5.207 8.859 -13.675 1.00 83.69 656 ASN A CA 1
ATOM 4913 C C . ASN A 1 656 ? 5.559 7.475 -13.118 1.00 83.69 656 ASN A C 1
ATOM 4915 O O . ASN A 1 656 ? 5.898 6.570 -13.881 1.00 83.69 656 ASN A O 1
ATOM 4919 N N . MET A 1 657 ? 5.408 7.296 -11.804 1.00 91.25 657 MET A N 1
ATOM 4920 C CA . MET A 1 657 ? 5.634 6.023 -11.121 1.00 91.25 657 MET A CA 1
ATOM 4921 C C . MET A 1 657 ? 4.769 4.906 -11.702 1.00 91.25 657 MET A C 1
ATOM 4923 O O . MET A 1 657 ? 5.275 3.845 -12.062 1.00 91.25 657 MET A O 1
ATOM 4927 N N . LEU A 1 658 ? 3.467 5.148 -11.834 1.00 91.44 658 LEU A N 1
ATOM 4928 C CA . LEU A 1 658 ? 2.530 4.147 -12.330 1.00 91.44 658 LEU A CA 1
ATOM 4929 C C . LEU A 1 658 ? 2.719 3.869 -13.828 1.00 91.44 658 LEU A C 1
ATOM 4931 O O . LEU A 1 658 ? 2.619 2.718 -14.251 1.00 91.44 658 LEU A O 1
ATOM 4935 N N . THR A 1 659 ? 3.076 4.879 -14.630 1.00 85.50 659 THR A N 1
ATOM 4936 C CA . THR A 1 659 ? 3.457 4.670 -16.036 1.00 85.50 659 THR A CA 1
ATOM 4937 C C . THR A 1 659 ? 4.698 3.774 -16.141 1.00 85.50 659 THR A C 1
ATOM 4939 O O . THR A 1 659 ? 4.717 2.854 -16.959 1.00 85.50 659 THR A O 1
ATOM 4942 N N . ALA A 1 660 ? 5.713 3.976 -15.294 1.00 85.19 660 ALA A N 1
ATOM 4943 C CA . ALA A 1 660 ? 6.903 3.123 -15.268 1.00 85.19 660 ALA A CA 1
ATOM 4944 C C . ALA A 1 660 ? 6.561 1.671 -14.889 1.00 85.19 660 ALA A C 1
ATOM 4946 O O . ALA A 1 660 ? 7.008 0.736 -15.557 1.00 85.19 660 ALA A O 1
ATOM 4947 N N . VAL A 1 661 ? 5.702 1.484 -13.881 1.00 90.06 661 VAL A N 1
ATOM 4948 C CA . VAL A 1 661 ? 5.155 0.171 -13.500 1.00 90.06 661 VAL A CA 1
ATOM 4949 C C . VAL A 1 661 ? 4.456 -0.493 -14.691 1.00 90.06 661 VAL A C 1
ATOM 4951 O O . VAL A 1 661 ? 4.792 -1.621 -15.057 1.00 90.06 661 VAL A O 1
ATOM 4954 N N . LYS A 1 662 ? 3.544 0.213 -15.367 1.00 87.50 662 LYS A N 1
ATOM 4955 C CA . LYS A 1 662 ? 2.835 -0.320 -16.539 1.00 87.50 662 LYS A CA 1
ATOM 4956 C C . LYS A 1 662 ? 3.798 -0.723 -17.662 1.00 87.50 662 LYS A C 1
ATOM 4958 O O . LYS A 1 662 ? 3.665 -1.809 -18.225 1.00 87.50 662 LYS A O 1
ATOM 4963 N N . ASN A 1 663 ? 4.796 0.110 -17.958 1.00 84.69 663 ASN A N 1
ATOM 4964 C CA . ASN A 1 663 ? 5.766 -0.125 -19.034 1.00 84.69 663 ASN A CA 1
ATOM 4965 C C . ASN A 1 663 ? 6.689 -1.328 -18.772 1.00 84.69 663 ASN A C 1
ATOM 4967 O O . ASN A 1 663 ? 7.135 -1.982 -19.721 1.00 84.69 663 ASN A O 1
ATOM 4971 N N . CYS A 1 664 ? 6.928 -1.668 -17.503 1.00 84.50 664 CYS A N 1
ATOM 4972 C CA . CYS A 1 664 ? 7.632 -2.895 -17.115 1.00 84.50 664 CYS A CA 1
ATOM 4973 C C . CYS A 1 664 ? 6.769 -4.161 -17.290 1.00 84.50 664 CYS A C 1
ATOM 4975 O O . CYS A 1 664 ? 7.271 -5.272 -17.157 1.00 84.50 664 CYS A O 1
ATOM 4977 N N . GLY A 1 665 ? 5.487 -4.018 -17.643 1.00 86.69 665 GLY A N 1
ATOM 4978 C CA . GLY A 1 665 ? 4.567 -5.129 -17.885 1.00 86.69 665 GLY A CA 1
ATOM 4979 C C . GLY A 1 665 ? 3.731 -5.537 -16.674 1.00 86.69 665 GLY A C 1
ATOM 4980 O O . GLY A 1 665 ? 2.991 -6.517 -16.769 1.00 86.69 665 GLY A O 1
ATOM 4981 N N . TYR A 1 666 ? 3.813 -4.804 -15.559 1.00 93.69 666 TYR A N 1
ATOM 4982 C CA . TYR A 1 666 ? 2.939 -5.022 -14.409 1.00 93.69 666 TYR A CA 1
ATOM 4983 C C . TYR A 1 666 ? 1.502 -4.595 -14.728 1.00 93.69 666 TYR A C 1
ATOM 4985 O O . TYR A 1 666 ? 1.255 -3.645 -15.476 1.00 93.69 666 TYR A O 1
ATOM 4993 N N . ASN A 1 667 ? 0.544 -5.302 -14.135 1.00 94.69 667 ASN A N 1
ATOM 4994 C CA . ASN A 1 667 ? -0.886 -5.033 -14.279 1.00 94.69 667 ASN A CA 1
ATOM 4995 C C . ASN A 1 667 ? -1.586 -4.767 -12.935 1.00 94.69 667 ASN A C 1
ATOM 4997 O O . ASN A 1 667 ? -2.700 -4.248 -12.939 1.00 94.69 667 ASN A O 1
ATOM 5001 N N . THR A 1 668 ? -0.926 -5.040 -11.805 1.00 97.94 668 THR A N 1
ATOM 5002 C CA . THR A 1 668 ? -1.475 -4.846 -10.458 1.00 97.94 668 THR A CA 1
ATOM 5003 C C . THR A 1 668 ? -0.461 -4.148 -9.553 1.00 97.94 668 THR A C 1
ATOM 5005 O O . THR A 1 668 ? 0.712 -4.519 -9.512 1.00 97.94 668 THR A O 1
ATOM 5008 N N . ILE A 1 669 ? -0.913 -3.157 -8.789 1.00 98.44 669 ILE A N 1
ATOM 5009 C CA . ILE A 1 669 ? -0.138 -2.489 -7.740 1.00 98.44 669 ILE A CA 1
ATOM 5010 C C . ILE A 1 669 ? -0.706 -2.831 -6.364 1.00 98.44 669 ILE A C 1
ATOM 5012 O O . ILE A 1 669 ? -1.918 -2.813 -6.154 1.00 98.44 669 ILE A O 1
ATOM 5016 N N . PHE A 1 670 ? 0.182 -3.117 -5.418 1.00 98.62 670 PHE A N 1
ATOM 5017 C CA . PHE A 1 670 ? -0.145 -3.375 -4.019 1.00 98.62 670 PHE A CA 1
ATOM 5018 C C . PHE A 1 670 ? 0.391 -2.216 -3.184 1.00 98.62 670 PHE A C 1
ATOM 5020 O O . PHE A 1 670 ? 1.576 -2.170 -2.855 1.00 98.62 670 PHE A O 1
ATOM 5027 N N . VAL A 1 671 ? -0.464 -1.235 -2.908 1.00 98.38 671 VAL A N 1
ATOM 5028 C CA . VAL A 1 671 ? -0.056 0.059 -2.343 1.00 98.38 671 VAL A CA 1
ATOM 5029 C C . VAL A 1 671 ? -0.296 0.054 -0.849 1.00 98.38 671 VAL A C 1
ATOM 5031 O O . VAL A 1 671 ? -1.440 -0.076 -0.422 1.00 98.38 671 VAL A O 1
ATOM 5034 N N . GLN A 1 672 ? 0.755 0.209 -0.046 1.00 98.19 672 GLN A N 1
ATOM 5035 C CA . GLN A 1 672 ? 0.593 0.278 1.400 1.00 98.19 672 GLN A CA 1
ATOM 5036 C C . GLN A 1 672 ? -0.147 1.556 1.775 1.00 98.19 672 GLN A C 1
ATOM 5038 O O . GLN A 1 672 ? 0.369 2.647 1.569 1.00 98.19 672 GLN A O 1
ATOM 5043 N N . VAL A 1 673 ? -1.346 1.428 2.336 1.00 98.31 673 VAL A N 1
ATOM 5044 C CA . VAL A 1 673 ? -2.172 2.566 2.773 1.00 98.31 673 VAL A CA 1
ATOM 5045 C C . VAL A 1 673 ? -2.293 2.669 4.288 1.00 98.31 673 VAL A C 1
ATOM 5047 O O . VAL A 1 673 ? -2.725 3.706 4.791 1.00 98.31 673 VAL A O 1
ATOM 5050 N N . ARG A 1 674 ? -1.922 1.603 5.009 1.00 98.19 674 ARG A N 1
ATOM 5051 C CA . ARG A 1 674 ? -1.916 1.520 6.477 1.00 98.19 674 ARG A CA 1
ATOM 5052 C C . ARG A 1 674 ? -0.684 0.747 6.961 1.00 98.19 674 ARG A C 1
ATOM 5054 O O . ARG A 1 674 ? -0.785 -0.458 7.181 1.00 98.19 674 ARG A O 1
ATOM 5061 N N . PRO A 1 675 ? 0.487 1.394 7.080 1.00 96.62 675 PRO A N 1
ATOM 5062 C CA . PRO A 1 675 ? 1.696 0.740 7.578 1.00 96.62 675 PRO A CA 1
ATOM 5063 C C . PRO A 1 675 ? 1.721 0.535 9.101 1.00 96.62 675 PRO A C 1
ATOM 5065 O O . PRO A 1 675 ? 2.161 -0.519 9.552 1.00 96.62 675 PRO A O 1
ATOM 5068 N N . ASN A 1 676 ? 1.281 1.522 9.894 1.00 96.12 676 ASN A N 1
ATOM 5069 C CA . ASN A 1 676 ? 1.530 1.573 11.343 1.00 96.12 676 ASN A CA 1
ATOM 5070 C C . ASN A 1 676 ? 0.301 2.061 12.130 1.00 96.12 676 ASN A C 1
ATOM 5072 O O . ASN A 1 676 ? 0.407 2.923 13.007 1.00 96.12 676 ASN A O 1
ATOM 5076 N N . GLY A 1 677 ? -0.887 1.529 11.836 1.00 96.06 677 GLY A N 1
ATOM 5077 C CA . GLY A 1 677 ? -2.108 1.975 12.513 1.00 96.06 677 GLY A CA 1
ATOM 5078 C C . GLY A 1 677 ? -2.456 3.432 12.215 1.00 96.06 677 GLY A C 1
ATOM 5079 O O . GLY A 1 677 ? -2.934 4.161 13.084 1.00 96.06 677 GLY A O 1
ATOM 5080 N N . ASP A 1 678 ? -2.174 3.842 10.989 1.00 97.75 678 ASP A N 1
ATOM 5081 C CA . ASP A 1 678 ? -2.351 5.162 10.408 1.00 97.75 678 ASP A CA 1
ATOM 5082 C C . ASP A 1 678 ? -2.907 5.032 8.979 1.00 97.75 678 ASP A C 1
ATOM 5084 O O . ASP A 1 678 ? -3.197 3.929 8.514 1.00 97.75 678 ASP A O 1
ATOM 5088 N N . SER A 1 679 ? -3.142 6.141 8.285 1.00 97.44 679 SER A N 1
ATOM 5089 C CA . SER A 1 679 ? -3.741 6.125 6.950 1.00 97.44 679 SER A CA 1
ATOM 5090 C C . SER A 1 679 ? -3.031 7.058 5.978 1.00 97.44 679 SER A C 1
ATOM 5092 O O . SER A 1 679 ? -2.628 8.174 6.315 1.00 97.44 679 SER A O 1
ATOM 5094 N N . PHE A 1 680 ? -2.913 6.614 4.729 1.00 97.94 680 PHE A N 1
ATOM 5095 C CA . PHE A 1 680 ? -2.440 7.436 3.607 1.00 97.94 680 PHE A CA 1
ATOM 5096 C C . PHE A 1 680 ? -3.571 8.241 2.966 1.00 97.94 680 PHE A C 1
ATOM 5098 O O . PHE A 1 680 ? -3.432 8.728 1.854 1.00 97.94 680 PHE A O 1
ATOM 5105 N N . TYR A 1 681 ? -4.693 8.365 3.667 1.00 95.12 681 TYR A N 1
ATOM 5106 C CA . TYR A 1 681 ? -5.906 9.032 3.225 1.00 95.12 681 TYR A CA 1
ATOM 5107 C C . TYR A 1 681 ? -6.673 9.591 4.436 1.00 95.12 681 TYR A C 1
ATOM 5109 O O . TYR A 1 681 ? -6.467 9.090 5.549 1.00 95.12 681 TYR A O 1
ATOM 5117 N N . PRO A 1 682 ? -7.566 10.587 4.272 1.00 89.81 682 PRO A N 1
ATOM 5118 C CA . PRO A 1 682 ? -8.371 11.135 5.365 1.00 89.81 682 PRO A CA 1
ATOM 5119 C C . PRO A 1 682 ? -9.359 10.101 5.938 1.00 89.81 682 PRO A C 1
ATOM 5121 O O . PRO A 1 682 ? -10.482 9.907 5.454 1.00 89.81 682 PRO A O 1
ATOM 5124 N N . SER A 1 683 ? -8.928 9.411 6.992 1.00 92.31 683 SER A N 1
ATOM 5125 C CA . SER A 1 683 ? -9.714 8.408 7.709 1.00 92.31 683 SER A CA 1
ATOM 5126 C C . SER A 1 683 ? -10.403 9.019 8.927 1.00 92.31 683 SER A C 1
ATOM 5128 O O . SER A 1 683 ? -9.858 9.893 9.602 1.00 92.31 683 SER A O 1
ATOM 5130 N N . THR A 1 684 ? -11.608 8.541 9.240 1.00 88.69 684 THR A N 1
ATOM 5131 C CA . THR A 1 684 ? -12.271 8.861 10.517 1.00 88.69 684 THR A CA 1
ATOM 5132 C C . THR A 1 684 ? -11.844 7.928 11.653 1.00 88.69 684 THR A C 1
ATOM 5134 O O . THR A 1 684 ? -12.140 8.199 12.815 1.00 88.69 684 THR A O 1
ATOM 5137 N N . LEU A 1 685 ? -11.171 6.819 11.331 1.00 91.62 685 LEU A N 1
ATOM 5138 C CA . LEU A 1 685 ? -10.804 5.751 12.267 1.00 91.62 685 LEU A CA 1
ATOM 5139 C C . LEU A 1 685 ? -9.313 5.767 12.616 1.00 91.62 685 LEU A C 1
ATOM 5141 O O . LEU A 1 685 ? -8.948 5.525 13.771 1.00 91.62 685 LEU A O 1
ATOM 5145 N N . TYR A 1 686 ? -8.470 6.093 11.636 1.00 96.81 686 TYR A N 1
ATOM 5146 C CA . TYR A 1 686 ? -7.014 6.093 11.739 1.00 96.81 686 TYR A CA 1
ATOM 5147 C C . TYR A 1 686 ? -6.435 7.495 11.483 1.00 96.81 686 TYR A C 1
ATOM 5149 O O . TYR A 1 686 ? -6.965 8.239 10.661 1.00 96.81 686 TYR A O 1
ATOM 5157 N N . PRO A 1 687 ? -5.365 7.899 12.190 1.00 97.31 687 PRO A N 1
ATOM 5158 C CA . PRO A 1 687 ? -4.714 9.183 11.949 1.00 97.31 687 PRO A CA 1
ATOM 5159 C C . PRO A 1 687 ? -3.970 9.204 10.613 1.00 97.31 687 PRO A C 1
ATOM 5161 O O . PRO A 1 687 ? -3.445 8.179 10.186 1.00 97.31 687 PRO A O 1
ATOM 5164 N N . MET A 1 688 ? -3.822 10.391 10.015 1.00 97.00 688 MET A N 1
ATOM 5165 C CA . MET A 1 688 ? -2.926 10.580 8.870 1.00 97.00 688 MET A CA 1
ATOM 5166 C C . MET A 1 688 ? -1.508 10.101 9.196 1.00 97.00 688 MET A C 1
ATOM 5168 O O . MET A 1 688 ? -0.963 10.404 10.261 1.00 97.00 688 MET A O 1
ATOM 5172 N N . SER A 1 689 ? -0.907 9.377 8.257 1.00 97.88 689 SER A N 1
ATOM 5173 C CA . SER A 1 689 ? 0.432 8.827 8.420 1.00 97.88 689 SER A CA 1
ATOM 5174 C C . SER A 1 689 ? 1.528 9.880 8.295 1.00 97.88 689 SER A C 1
ATOM 5176 O O . SER A 1 689 ? 1.541 10.678 7.352 1.00 97.88 689 SER A O 1
ATOM 5178 N N . LYS A 1 690 ? 2.545 9.793 9.163 1.00 95.75 690 LYS A N 1
ATOM 5179 C CA . LYS A 1 690 ? 3.781 10.586 9.041 1.00 95.75 690 LYS A CA 1
ATOM 5180 C C . LYS A 1 690 ? 4.455 10.434 7.670 1.00 95.75 690 LYS A C 1
ATOM 5182 O O . LYS A 1 690 ? 5.115 11.357 7.213 1.00 95.75 690 LYS A O 1
ATOM 5187 N N . TYR A 1 691 ? 4.240 9.312 6.985 1.00 97.06 691 TYR A N 1
ATOM 5188 C CA . TYR A 1 691 ? 4.803 9.039 5.664 1.00 97.06 691 TYR A CA 1
ATOM 5189 C C . TYR A 1 691 ? 4.188 9.877 4.534 1.00 97.06 691 TYR A C 1
ATOM 5191 O O . TYR A 1 691 ? 4.790 9.953 3.466 1.00 97.06 691 TYR A O 1
ATOM 5199 N N . VAL A 1 692 ? 3.025 10.508 4.750 1.00 96.56 692 VAL A N 1
ATOM 5200 C CA . VAL A 1 692 ? 2.354 11.356 3.742 1.00 96.56 692 VAL A CA 1
ATOM 5201 C C . VAL A 1 692 ? 2.106 12.792 4.197 1.00 96.56 692 VAL A C 1
ATOM 5203 O O . VAL A 1 692 ? 1.941 13.665 3.352 1.00 96.56 692 VAL A O 1
ATOM 5206 N N . VAL A 1 693 ? 2.100 13.061 5.508 1.00 94.19 693 VAL A N 1
ATOM 5207 C CA . VAL A 1 693 ? 1.959 14.429 6.051 1.00 94.19 693 VAL A CA 1
ATOM 5208 C C . VAL A 1 693 ? 3.168 14.908 6.857 1.00 94.19 693 VAL A C 1
ATOM 5210 O O . VAL A 1 693 ? 3.183 16.052 7.295 1.00 94.19 693 VAL A O 1
ATOM 5213 N N . GLY A 1 694 ? 4.186 14.067 7.048 1.00 94.62 694 GLY A N 1
ATOM 5214 C CA . GLY A 1 694 ? 5.440 14.390 7.735 1.00 94.62 694 GLY A CA 1
ATOM 5215 C C . GLY A 1 694 ? 5.449 14.052 9.227 1.00 94.62 694 GLY A C 1
ATOM 5216 O O . GLY A 1 694 ? 6.468 13.606 9.750 1.00 94.62 694 GLY A O 1
ATOM 5217 N N . ALA A 1 695 ? 4.313 14.192 9.918 1.00 93.94 695 ALA A N 1
ATOM 5218 C CA . ALA A 1 695 ? 4.172 13.832 11.331 1.00 93.94 695 ALA A CA 1
ATOM 5219 C C . ALA A 1 695 ? 2.721 13.489 11.707 1.00 93.94 695 ALA A C 1
ATOM 5221 O O . ALA A 1 695 ? 1.773 14.006 11.116 1.00 93.94 695 ALA A O 1
ATOM 5222 N N . TYR A 1 696 ? 2.536 12.654 12.735 1.00 93.94 696 TYR A N 1
ATOM 5223 C CA . TYR A 1 696 ? 1.206 12.405 13.298 1.00 93.94 696 TYR A CA 1
ATOM 5224 C C . TYR A 1 696 ? 0.608 13.674 13.911 1.00 93.94 696 TYR A C 1
ATOM 5226 O O . TYR A 1 696 ? 1.316 14.488 14.502 1.00 93.94 696 TYR A O 1
ATOM 5234 N N . GLY A 1 697 ? -0.714 13.809 13.798 1.00 85.38 697 GLY A N 1
ATOM 5235 C CA . GLY A 1 697 ? -1.455 14.982 14.270 1.00 85.38 697 GLY A CA 1
ATOM 5236 C C . GLY A 1 697 ? -1.601 16.086 13.219 1.00 85.38 697 GLY A C 1
ATOM 5237 O O . GLY A 1 697 ? -2.394 17.002 13.423 1.00 85.38 697 GLY A O 1
ATOM 5238 N N . LEU A 1 698 ? -0.904 15.978 12.083 1.00 87.81 698 LEU A N 1
ATOM 5239 C CA . LEU A 1 698 ? -1.085 16.868 10.939 1.00 87.81 698 LEU A CA 1
ATOM 5240 C C . LEU A 1 698 ? -2.238 16.396 10.043 1.00 87.81 698 LEU A C 1
ATOM 5242 O O . LEU A 1 698 ? -2.507 15.201 9.917 1.00 87.81 698 LEU A O 1
ATOM 5246 N N . ALA A 1 699 ? -2.926 17.355 9.424 1.00 86.38 699 ALA A N 1
ATOM 5247 C CA . ALA A 1 699 ? -3.974 17.093 8.446 1.00 86.38 699 ALA A CA 1
ATOM 5248 C C . ALA A 1 699 ? -3.391 17.036 7.028 1.00 86.38 699 ALA A C 1
ATOM 5250 O O . ALA A 1 699 ? -2.397 17.696 6.727 1.00 86.38 699 ALA A O 1
ATOM 5251 N N . ALA A 1 700 ? -4.042 16.277 6.150 1.00 83.19 700 ALA A N 1
ATOM 5252 C CA . ALA A 1 700 ? -3.730 16.294 4.730 1.00 83.19 700 ALA A CA 1
ATOM 5253 C C . ALA A 1 700 ? -4.409 17.498 4.058 1.00 83.19 700 ALA A C 1
ATOM 5255 O O . ALA A 1 700 ? -5.578 17.780 4.316 1.00 83.19 700 ALA A O 1
ATOM 5256 N N . SER A 1 701 ? -3.690 18.187 3.178 1.00 81.31 701 SER A N 1
ATOM 5257 C CA . SER A 1 701 ? -4.234 19.240 2.308 1.00 81.31 701 SER A CA 1
ATOM 5258 C C . SER A 1 701 ? -4.988 18.679 1.093 1.00 81.31 701 SER A C 1
ATOM 5260 O O . SER A 1 701 ? -5.823 19.360 0.504 1.00 81.31 701 SER A O 1
ATOM 5262 N N . TYR A 1 702 ? -4.717 17.424 0.739 1.00 85.62 702 TYR A N 1
ATOM 5263 C CA . TYR A 1 702 ? -5.433 16.620 -0.250 1.00 85.62 702 TYR A CA 1
ATOM 5264 C C . TYR A 1 702 ? -5.333 15.142 0.130 1.00 85.62 702 TYR A C 1
ATOM 5266 O O . TYR A 1 702 ? -4.469 14.765 0.923 1.00 85.62 702 TYR A O 1
ATOM 5274 N N . ASP A 1 703 ? -6.183 14.311 -0.468 1.00 93.50 703 ASP A N 1
ATOM 5275 C CA . ASP A 1 703 ? -6.147 12.856 -0.324 1.00 93.50 703 ASP A CA 1
ATOM 5276 C C . ASP A 1 703 ? -5.068 12.229 -1.239 1.00 93.50 703 ASP A C 1
ATOM 5278 O O . ASP A 1 703 ? -5.225 12.264 -2.463 1.00 93.50 703 ASP A O 1
ATOM 5282 N N . PRO A 1 704 ? -3.960 11.684 -0.694 1.00 92.88 704 PRO A N 1
ATOM 5283 C CA . PRO A 1 704 ? -2.916 11.046 -1.497 1.00 92.88 704 PRO A CA 1
ATOM 5284 C C . PRO A 1 704 ? -3.378 9.738 -2.147 1.00 92.88 704 PRO A C 1
ATOM 5286 O O . PRO A 1 704 ? -3.007 9.453 -3.284 1.00 92.88 704 PRO A O 1
ATOM 5289 N N . PHE A 1 705 ? -4.170 8.928 -1.441 1.00 97.50 705 PHE A N 1
ATOM 5290 C CA . PHE A 1 705 ? -4.551 7.613 -1.946 1.00 97.50 705 PHE A CA 1
ATOM 5291 C C . PHE A 1 705 ? -5.563 7.715 -3.085 1.00 97.50 705 PHE A C 1
ATOM 5293 O O . PHE A 1 705 ? -5.423 6.985 -4.064 1.00 97.50 705 PHE A O 1
ATOM 5300 N N . GLN A 1 706 ? -6.506 8.663 -3.015 1.00 92.38 706 GLN A N 1
ATOM 5301 C CA . GLN A 1 706 ? -7.436 8.920 -4.122 1.00 92.38 706 GLN A CA 1
ATOM 5302 C C . GLN A 1 706 ? -6.690 9.199 -5.434 1.00 92.38 706 GLN A C 1
ATOM 5304 O O . GLN A 1 706 ? -7.032 8.633 -6.464 1.00 92.38 706 GLN A O 1
ATOM 5309 N N . ILE A 1 707 ? -5.614 9.993 -5.387 1.00 87.69 707 ILE A N 1
ATOM 5310 C CA . ILE A 1 707 ? -4.797 10.300 -6.571 1.00 87.69 707 ILE A CA 1
ATOM 5311 C C . ILE A 1 707 ? -4.150 9.031 -7.144 1.00 87.69 707 ILE A C 1
ATOM 5313 O O . ILE A 1 707 ? -4.120 8.854 -8.355 1.00 87.69 707 ILE A O 1
ATOM 5317 N N . ILE A 1 708 ? -3.651 8.125 -6.296 1.00 95.12 708 ILE A N 1
ATOM 5318 C CA . ILE A 1 708 ? -3.099 6.841 -6.760 1.00 95.12 708 ILE A CA 1
ATOM 5319 C C . ILE A 1 708 ? -4.179 5.993 -7.434 1.00 95.12 708 ILE A C 1
ATOM 5321 O O . ILE A 1 708 ? -3.911 5.397 -8.474 1.00 95.12 708 ILE A O 1
ATOM 5325 N N . VAL A 1 709 ? -5.377 5.936 -6.849 1.00 90.12 709 VAL A N 1
ATOM 5326 C CA . VAL A 1 709 ? -6.511 5.176 -7.390 1.00 90.12 709 VAL A CA 1
ATOM 5327 C C . VAL A 1 709 ? -6.923 5.718 -8.761 1.00 90.12 709 VAL A C 1
ATOM 5329 O O . VAL A 1 709 ? -7.019 4.936 -9.704 1.00 90.12 709 VAL A O 1
ATOM 5332 N N . ASP A 1 710 ? -7.087 7.036 -8.889 1.00 81.25 710 ASP A N 1
ATOM 5333 C CA . ASP A 1 710 ? -7.490 7.689 -10.140 1.00 81.25 710 ASP A CA 1
ATOM 5334 C C . ASP A 1 710 ? -6.442 7.467 -11.246 1.00 81.25 710 ASP A C 1
ATOM 5336 O O . ASP A 1 710 ? -6.754 7.003 -12.342 1.00 81.25 710 ASP A O 1
ATOM 5340 N N . GLU A 1 711 ? -5.163 7.710 -10.944 1.00 86.81 711 GLU A N 1
ATOM 5341 C CA . GLU A 1 711 ? -4.075 7.564 -11.918 1.00 86.81 711 GLU A CA 1
ATOM 5342 C C . GLU A 1 711 ? -3.840 6.105 -12.343 1.00 86.81 711 GLU A C 1
ATOM 5344 O O . GLU A 1 711 ? -3.481 5.830 -13.495 1.00 86.81 711 GLU A O 1
ATOM 5349 N N . ALA A 1 712 ? -4.042 5.152 -11.427 1.00 88.75 712 ALA A N 1
ATOM 5350 C CA . ALA A 1 712 ? -3.962 3.726 -11.726 1.00 88.75 712 ALA A CA 1
ATOM 5351 C C . ALA A 1 712 ? -5.107 3.272 -12.639 1.00 88.75 712 ALA A C 1
ATOM 5353 O O . ALA A 1 712 ? -4.866 2.504 -13.573 1.00 88.75 712 ALA A O 1
ATOM 5354 N N . GLN A 1 713 ? -6.324 3.774 -12.423 1.00 80.56 713 GLN A N 1
ATOM 5355 C CA . GLN A 1 713 ? -7.477 3.466 -13.271 1.00 80.56 713 GLN A CA 1
ATOM 5356 C C . GLN A 1 713 ? -7.275 3.954 -14.706 1.00 80.56 713 GLN A C 1
ATOM 5358 O O . GLN A 1 713 ? -7.455 3.167 -15.635 1.00 80.56 713 GLN A O 1
ATOM 5363 N N . GLU A 1 714 ? -6.777 5.179 -14.894 1.00 79.00 714 GLU A N 1
ATOM 5364 C CA . GLU A 1 714 ? -6.418 5.722 -16.219 1.00 79.00 714 GLU A CA 1
ATOM 5365 C C . GLU A 1 714 ? -5.342 4.879 -16.939 1.00 79.00 714 GLU A C 1
ATOM 5367 O O . GLU A 1 714 ? -5.212 4.900 -18.162 1.00 79.00 714 GLU A O 1
ATOM 5372 N N . LEU A 1 715 ? -4.562 4.091 -16.191 1.00 80.69 715 LEU A N 1
ATOM 5373 C CA . LEU A 1 715 ? -3.568 3.149 -16.721 1.00 80.69 715 LEU A CA 1
ATOM 5374 C C . LEU A 1 715 ? -4.059 1.716 -16.892 1.00 80.69 715 LEU A C 1
ATOM 5376 O O . LEU A 1 715 ? -3.278 0.842 -17.305 1.00 80.69 715 LEU A O 1
ATOM 5380 N N . ALA A 1 716 ? -5.311 1.444 -16.530 1.00 82.56 716 ALA A N 1
ATOM 5381 C CA . ALA A 1 716 ? -5.809 0.096 -16.323 1.00 82.56 716 ALA A CA 1
ATOM 5382 C C . ALA A 1 716 ? -4.837 -0.728 -15.452 1.00 82.56 716 ALA A C 1
ATOM 5384 O O . ALA A 1 716 ? -4.380 -1.804 -15.848 1.00 82.56 716 ALA A O 1
ATOM 5385 N N . LEU A 1 717 ? -4.433 -0.191 -14.305 1.00 89.94 717 LEU A N 1
ATOM 5386 C CA . LEU A 1 717 ? -3.706 -0.914 -13.266 1.00 89.94 717 LEU A CA 1
ATOM 5387 C C . LEU A 1 717 ? -4.679 -1.277 -12.149 1.00 89.94 717 LEU A C 1
ATOM 5389 O O . LEU A 1 717 ? -5.386 -0.418 -11.633 1.00 89.94 717 LEU A O 1
ATOM 5393 N N . SER A 1 718 ? -4.679 -2.551 -11.770 1.00 95.88 718 SER A N 1
ATOM 5394 C CA . SER A 1 718 ? -5.453 -3.039 -10.634 1.00 95.88 718 SER A CA 1
ATOM 5395 C C . SER A 1 718 ? -4.854 -2.516 -9.329 1.00 95.88 718 SER A C 1
ATOM 5397 O O . SER A 1 718 ? -3.644 -2.637 -9.129 1.00 95.88 718 SER A O 1
ATOM 5399 N N . VAL A 1 719 ? -5.669 -1.961 -8.433 1.00 98.25 719 VAL A N 1
ATOM 5400 C CA . VAL A 1 719 ? -5.234 -1.387 -7.152 1.00 98.25 719 VAL A CA 1
ATOM 5401 C C . VAL A 1 719 ? -5.652 -2.283 -5.996 1.00 98.25 719 VAL A C 1
ATOM 5403 O O . VAL A 1 719 ? -6.832 -2.406 -5.667 1.00 98.25 719 VAL A O 1
ATOM 5406 N N . GLN A 1 720 ? -4.661 -2.865 -5.329 1.00 98.50 720 GLN A N 1
ATOM 5407 C CA . GLN A 1 720 ? -4.827 -3.617 -4.092 1.00 98.50 720 GLN A CA 1
ATOM 5408 C C . GLN A 1 720 ? -4.356 -2.742 -2.921 1.00 98.50 720 GLN A C 1
ATOM 5410 O O . GLN A 1 720 ? -3.169 -2.423 -2.813 1.00 98.50 720 GLN A O 1
ATOM 5415 N N . ALA A 1 721 ? -5.271 -2.325 -2.044 1.00 98.75 721 ALA A N 1
ATOM 5416 C CA . ALA A 1 721 ? -4.927 -1.532 -0.868 1.00 98.75 721 ALA A CA 1
ATOM 5417 C C . ALA A 1 721 ? -4.271 -2.427 0.191 1.00 98.75 721 ALA A C 1
ATOM 5419 O O . ALA A 1 721 ? -4.916 -3.296 0.783 1.00 98.75 721 ALA A O 1
ATOM 5420 N N . TRP A 1 722 ? -2.978 -2.216 0.421 1.00 98.75 722 TRP A N 1
ATOM 5421 C CA . TRP A 1 722 ? -2.178 -2.984 1.363 1.00 98.75 722 TRP A CA 1
ATOM 5422 C C . TRP A 1 722 ? -2.255 -2.395 2.777 1.00 98.75 722 TRP A C 1
ATOM 5424 O O . TRP A 1 722 ? -1.959 -1.223 3.026 1.00 98.75 722 TRP A O 1
ATOM 5434 N N . VAL A 1 723 ? -2.671 -3.232 3.721 1.00 98.69 723 VAL A N 1
ATOM 5435 C CA . VAL A 1 723 ? -2.871 -2.912 5.131 1.00 98.69 723 VAL A CA 1
ATOM 5436 C C . VAL A 1 723 ? -2.017 -3.838 5.989 1.00 98.69 723 VAL A C 1
ATOM 5438 O O . VAL A 1 723 ? -2.154 -5.054 5.906 1.00 98.69 723 VAL A O 1
ATOM 5441 N N . ASN A 1 724 ? -1.204 -3.262 6.872 1.00 97.62 724 ASN A N 1
ATOM 5442 C CA . ASN A 1 724 ? -0.703 -3.979 8.035 1.00 97.62 724 ASN A CA 1
ATOM 5443 C C . ASN A 1 724 ? -1.826 -4.017 9.090 1.00 97.62 724 ASN A C 1
ATOM 5445 O O . ASN A 1 724 ? -2.276 -2.953 9.536 1.00 97.62 724 ASN A O 1
ATOM 5449 N N . PRO A 1 725 ? -2.334 -5.200 9.474 1.00 95.94 725 PRO A N 1
ATOM 5450 C CA . PRO A 1 725 ? -3.539 -5.273 10.289 1.00 95.94 725 PRO A CA 1
ATOM 5451 C C . PRO A 1 725 ? -3.294 -4.959 11.770 1.00 95.94 725 PRO A C 1
ATOM 5453 O O . PRO A 1 725 ? -4.168 -4.378 12.412 1.00 95.94 725 PRO A O 1
ATOM 5456 N N . MET A 1 726 ? -2.147 -5.352 12.337 1.00 95.62 726 MET A N 1
ATOM 5457 C CA . MET A 1 726 ? -1.944 -5.340 13.796 1.00 95.62 726 MET A CA 1
ATOM 5458 C C . MET A 1 726 ? -0.889 -4.348 14.285 1.00 95.62 726 MET A C 1
ATOM 5460 O O . MET A 1 726 ? -0.953 -3.937 15.446 1.00 95.62 726 MET A O 1
ATOM 5464 N N . ARG A 1 727 ? 0.077 -3.947 13.454 1.00 96.75 727 ARG A N 1
ATOM 5465 C CA . ARG A 1 727 ? 1.123 -2.996 13.852 1.00 96.75 727 ARG A CA 1
ATOM 5466 C C . ARG A 1 727 ? 0.549 -1.585 13.998 1.00 96.75 727 ARG A C 1
ATOM 5468 O O . ARG A 1 727 ? -0.198 -1.113 13.145 1.00 96.75 727 ARG A O 1
ATOM 5475 N N . LEU A 1 728 ? 0.936 -0.899 15.069 1.00 97.06 728 LEU A N 1
ATOM 5476 C CA . LEU A 1 728 ? 0.718 0.535 15.272 1.00 97.06 728 LEU A CA 1
ATOM 5477 C C . LEU A 1 728 ? 2.059 1.289 15.217 1.00 97.06 728 LEU A C 1
ATOM 5479 O O . LEU A 1 728 ? 3.102 0.716 14.910 1.00 97.06 728 LEU A O 1
ATOM 5483 N N . MET A 1 729 ? 2.042 2.585 15.518 1.00 97.06 729 MET A N 1
ATOM 5484 C CA . MET A 1 729 ? 3.246 3.409 15.567 1.00 97.06 729 MET A CA 1
ATOM 5485 C C . MET A 1 729 ? 4.197 3.063 16.719 1.00 97.06 729 MET A C 1
ATOM 5487 O O . MET A 1 729 ? 3.860 2.331 17.662 1.00 97.06 729 MET A O 1
ATOM 5491 N N . GLU A 1 730 ? 5.398 3.642 16.660 1.00 97.12 730 GLU A N 1
ATOM 5492 C CA . GLU A 1 730 ? 6.361 3.568 17.751 1.00 97.12 730 GLU A CA 1
ATOM 5493 C C . GLU A 1 730 ? 5.779 4.166 19.037 1.00 97.12 730 GLU A C 1
ATOM 5495 O O . GLU A 1 730 ? 4.935 5.069 19.035 1.00 97.12 730 GLU A O 1
ATOM 5500 N N . THR A 1 731 ? 6.238 3.660 20.179 1.00 96.06 731 THR A N 1
ATOM 5501 C CA . THR A 1 731 ? 5.610 3.965 21.469 1.00 96.06 731 THR A CA 1
ATOM 5502 C C . THR A 1 731 ? 5.654 5.442 21.852 1.00 96.06 731 THR A C 1
ATOM 5504 O O . THR A 1 731 ? 4.731 5.914 22.517 1.00 96.06 731 THR A O 1
ATOM 5507 N N . GLY A 1 732 ? 6.669 6.189 21.410 1.00 95.50 732 GLY A N 1
ATOM 5508 C CA . GLY A 1 732 ? 6.745 7.639 21.613 1.00 95.50 732 GLY A CA 1
ATOM 5509 C C . GLY A 1 732 ? 5.760 8.428 20.742 1.00 95.50 732 GLY A C 1
ATOM 5510 O O . GLY A 1 732 ? 5.240 9.461 21.165 1.00 95.50 732 GLY A O 1
ATOM 5511 N N . GLU A 1 733 ? 5.438 7.917 19.556 1.00 96.75 733 GLU A N 1
ATOM 5512 C CA . GLU A 1 733 ? 4.677 8.629 18.525 1.00 96.75 733 GLU A CA 1
ATOM 5513 C C . GLU A 1 733 ? 3.173 8.682 18.810 1.00 96.75 733 GLU A C 1
ATOM 5515 O O . GLU A 1 733 ? 2.497 9.631 18.407 1.00 96.75 733 GLU A O 1
ATOM 5520 N N . ILE A 1 734 ? 2.644 7.723 19.585 1.00 96.12 734 ILE A N 1
ATOM 5521 C CA . ILE A 1 734 ? 1.231 7.710 20.005 1.00 96.12 734 ILE A CA 1
ATOM 5522 C C . ILE A 1 734 ? 0.839 9.004 20.736 1.00 96.12 734 ILE A C 1
ATOM 5524 O O . ILE A 1 734 ? -0.340 9.360 20.804 1.00 96.12 734 ILE A O 1
ATOM 5528 N N . THR A 1 735 ? 1.808 9.722 21.319 1.00 94.56 735 THR A N 1
ATOM 5529 C CA . THR A 1 735 ? 1.576 10.976 22.045 1.00 94.56 735 THR A CA 1
ATOM 5530 C C . THR A 1 735 ? 1.028 12.081 21.140 1.00 94.56 735 THR A C 1
ATOM 5532 O O . THR A 1 735 ? 0.118 12.782 21.585 1.00 94.56 735 THR A O 1
ATOM 5535 N N . SER A 1 736 ? 1.455 12.126 19.874 1.00 94.56 736 SER A N 1
ATOM 5536 C CA . SER A 1 736 ? 1.041 13.102 18.852 1.00 94.56 736 SER A CA 1
ATOM 5537 C C . SER A 1 736 ? -0.258 12.737 18.120 1.00 94.56 736 SER A C 1
ATOM 5539 O O . SER A 1 736 ? -0.774 13.525 17.331 1.00 94.56 736 SER A O 1
ATOM 5541 N N . VAL A 1 737 ? -0.822 11.552 18.375 1.00 95.00 737 VAL A N 1
ATOM 5542 C CA . VAL A 1 737 ? -2.107 11.135 17.795 1.00 95.00 737 VAL A CA 1
ATOM 5543 C C . VAL A 1 737 ? -3.267 11.858 18.491 1.00 95.00 737 VAL A C 1
ATOM 5545 O O . VAL A 1 737 ? -3.330 11.918 19.723 1.00 95.00 737 VAL A O 1
ATOM 5548 N N . GLY A 1 738 ? -4.211 12.376 17.697 1.00 93.06 738 GLY A N 1
ATOM 5549 C CA . GLY A 1 738 ? -5.400 13.084 18.179 1.00 93.06 738 GLY A CA 1
ATOM 5550 C C . GLY A 1 738 ? -6.309 12.227 19.071 1.00 93.06 738 GLY A C 1
ATOM 5551 O O . GLY A 1 738 ? -6.462 11.025 18.863 1.00 93.06 738 GLY A O 1
ATOM 5552 N N . SER A 1 739 ? -6.943 12.848 20.071 1.00 94.06 739 SER A N 1
ATOM 5553 C CA . SER A 1 739 ? -7.778 12.171 21.084 1.00 94.06 739 SER A CA 1
ATOM 5554 C C . SER A 1 739 ? -9.084 11.571 20.552 1.00 94.06 739 SER A C 1
ATOM 5556 O O . SER A 1 739 ? -9.722 10.776 21.245 1.00 94.06 739 SER A O 1
ATOM 5558 N N . THR A 1 740 ? -9.485 11.930 19.334 1.00 91.06 740 THR A N 1
ATOM 5559 C CA . THR A 1 740 ? -10.681 11.407 18.663 1.00 91.06 740 THR A CA 1
ATOM 5560 C C . THR A 1 740 ? -10.498 9.974 18.166 1.00 91.06 740 THR A C 1
ATOM 5562 O O . THR A 1 740 ? -11.476 9.235 18.098 1.00 91.06 740 THR A O 1
ATOM 5565 N N . TYR A 1 741 ? -9.265 9.552 17.870 1.00 95.50 741 TYR A N 1
ATOM 5566 C CA . TYR A 1 741 ? -8.990 8.219 17.336 1.00 95.50 741 TYR A CA 1
ATOM 5567 C C . TYR A 1 741 ? -9.072 7.138 18.416 1.00 95.50 741 TYR A C 1
ATOM 5569 O O . TYR A 1 741 ? -8.546 7.290 19.524 1.00 95.50 741 TYR A O 1
ATOM 5577 N N . LYS A 1 742 ? -9.673 5.993 18.070 1.00 95.44 742 LYS A N 1
ATOM 5578 C CA . LYS A 1 742 ? -9.903 4.870 18.995 1.00 95.44 742 LYS A CA 1
ATOM 5579 C C . LYS A 1 742 ? -8.606 4.374 19.645 1.00 95.44 742 LYS A C 1
ATOM 5581 O O . LYS A 1 742 ? -8.566 4.165 20.854 1.00 95.44 742 LYS A O 1
ATOM 5586 N N . ILE A 1 743 ? -7.525 4.274 18.868 1.00 97.19 743 ILE A N 1
ATOM 5587 C CA . ILE A 1 743 ? -6.203 3.859 19.364 1.00 97.19 743 ILE A CA 1
ATOM 5588 C C . ILE A 1 743 ? -5.667 4.805 20.449 1.00 97.19 743 ILE A C 1
ATOM 5590 O O . ILE A 1 743 ? -5.099 4.354 21.443 1.00 97.19 743 ILE A O 1
ATOM 5594 N N . LYS A 1 744 ? -5.921 6.115 20.325 1.00 97.25 744 LYS A N 1
ATOM 5595 C CA . LYS A 1 744 ? -5.528 7.114 21.325 1.00 97.25 744 LYS A CA 1
ATOM 5596 C C . LYS A 1 744 ? -6.416 7.048 22.564 1.00 97.25 744 LYS A C 1
ATOM 5598 O O . LYS A 1 744 ? -5.921 7.189 23.680 1.00 97.25 744 LYS A O 1
ATOM 5603 N N . GLN A 1 745 ? -7.711 6.790 22.388 1.00 97.69 745 GLN A N 1
ATOM 5604 C CA . GLN A 1 745 ? -8.638 6.565 23.501 1.00 97.69 745 GLN A CA 1
ATOM 5605 C C . GLN A 1 745 ? -8.237 5.327 24.314 1.00 97.69 745 GLN A C 1
ATOM 5607 O O . GLN A 1 745 ? -8.175 5.397 25.539 1.00 97.69 745 GLN A O 1
ATOM 5612 N N . TRP A 1 746 ? -7.886 4.222 23.648 1.00 98.06 746 TRP A N 1
ATOM 5613 C CA . TRP A 1 746 ? -7.371 3.014 24.300 1.00 98.06 746 TRP A CA 1
ATOM 5614 C C . TRP A 1 746 ? -6.013 3.226 24.967 1.00 98.06 746 TRP A C 1
ATOM 5616 O O . TRP A 1 746 ? -5.765 2.647 26.017 1.00 98.06 746 TRP A O 1
ATOM 5626 N N . TYR A 1 747 ? -5.158 4.083 24.408 1.00 97.38 747 TYR A N 1
ATOM 5627 C CA . TYR A 1 747 ? -3.900 4.478 25.041 1.00 97.38 747 TYR A CA 1
ATOM 5628 C C . TYR A 1 747 ? -4.095 5.303 26.316 1.00 97.38 747 TYR A C 1
ATOM 5630 O O . TYR A 1 747 ? -3.367 5.124 27.295 1.00 97.38 747 TYR A O 1
ATOM 5638 N N . ASN A 1 748 ? -5.061 6.220 26.316 1.00 97.12 748 ASN A N 1
ATOM 5639 C CA . ASN A 1 748 ? -5.348 7.058 27.478 1.00 97.12 748 ASN A CA 1
ATOM 5640 C C . ASN A 1 748 ? -6.082 6.283 28.586 1.00 97.12 748 ASN A C 1
ATOM 5642 O O . ASN A 1 748 ? -5.959 6.630 29.760 1.00 97.12 748 ASN A O 1
ATOM 5646 N N . ASP A 1 749 ? -6.816 5.229 28.230 1.00 97.38 749 ASP A N 1
ATOM 5647 C CA . ASP A 1 749 ? -7.475 4.333 29.175 1.00 97.38 749 ASP A CA 1
ATOM 5648 C C . ASP A 1 749 ? -6.482 3.307 29.742 1.00 97.38 749 ASP A C 1
ATOM 5650 O O . ASP A 1 749 ? -6.053 2.375 29.063 1.00 97.38 749 ASP A O 1
ATOM 5654 N N . THR A 1 750 ? -6.144 3.440 31.024 1.00 94.06 750 THR A N 1
ATOM 5655 C CA . THR A 1 750 ? -5.178 2.567 31.711 1.00 94.06 750 THR A CA 1
ATOM 5656 C C . THR A 1 750 ? -5.605 1.102 31.801 1.00 94.06 750 THR A C 1
ATOM 5658 O O . THR A 1 750 ? -4.752 0.256 32.053 1.00 94.06 750 THR A O 1
ATOM 5661 N N . THR A 1 751 ? -6.884 0.780 31.588 1.00 93.69 751 THR A N 1
ATOM 5662 C CA . THR A 1 751 ? -7.380 -0.607 31.559 1.00 93.69 751 THR A CA 1
ATOM 5663 C C . THR A 1 751 ? -7.228 -1.257 30.181 1.00 93.69 751 THR A C 1
ATOM 5665 O O . THR A 1 751 ? -7.121 -2.482 30.077 1.00 93.69 751 THR A O 1
ATOM 5668 N N . LYS A 1 752 ? -7.196 -0.440 29.120 1.00 96.19 752 LYS A N 1
ATOM 5669 C CA . LYS A 1 752 ? -7.053 -0.877 27.721 1.00 96.19 752 LYS A CA 1
ATOM 5670 C C . LYS A 1 752 ? -5.612 -0.767 27.224 1.00 96.19 752 LYS A C 1
ATOM 5672 O O . LYS A 1 752 ? -5.181 -1.557 26.380 1.00 96.19 752 LYS A O 1
ATOM 5677 N N . ARG A 1 753 ? -4.835 0.167 27.773 1.00 95.50 753 ARG A N 1
ATOM 5678 C CA . ARG A 1 753 ? -3.391 0.253 27.558 1.00 95.50 753 ARG A CA 1
ATOM 5679 C C . ARG A 1 753 ? -2.697 -0.929 28.232 1.00 95.50 753 ARG A C 1
ATOM 5681 O O . ARG A 1 753 ? -2.780 -1.097 29.442 1.00 95.50 753 ARG A O 1
ATOM 5688 N N . GLY A 1 754 ? -1.992 -1.731 27.440 1.00 93.94 754 GLY A N 1
ATOM 5689 C CA . GLY A 1 754 ? -1.385 -2.995 27.862 1.00 93.94 754 GLY A CA 1
ATOM 5690 C C . GLY A 1 754 ? -2.270 -4.222 27.624 1.00 93.94 754 GLY A C 1
ATOM 5691 O O . GLY A 1 754 ? -1.824 -5.331 27.895 1.00 93.94 754 GLY A O 1
ATOM 5692 N N . THR A 1 755 ? -3.491 -4.052 27.103 1.00 94.25 755 THR A N 1
ATOM 5693 C CA . THR A 1 755 ? -4.380 -5.165 26.732 1.00 94.25 755 THR A CA 1
ATOM 5694 C C . THR A 1 755 ? -4.858 -5.060 25.287 1.00 94.25 755 THR A C 1
ATOM 5696 O O . THR A 1 755 ? -4.585 -5.967 24.513 1.00 94.25 755 THR A O 1
ATOM 5699 N N . TYR A 1 756 ? -5.530 -3.970 24.905 1.00 97.12 756 TYR A N 1
ATOM 5700 C CA . TYR A 1 756 ? -6.048 -3.733 23.547 1.00 97.12 756 TYR A CA 1
ATOM 5701 C C . TYR A 1 756 ? -4.948 -3.203 22.631 1.00 97.12 756 TYR A C 1
ATOM 5703 O O . TYR A 1 756 ? -4.857 -3.599 21.471 1.00 97.12 756 TYR A O 1
ATOM 5711 N N . ILE A 1 757 ? -4.108 -2.328 23.187 1.00 96.38 757 ILE A N 1
ATOM 5712 C CA . ILE A 1 757 ? -2.854 -1.891 22.584 1.00 96.38 757 ILE A CA 1
ATOM 5713 C C . ILE A 1 757 ? -1.704 -2.325 23.488 1.00 96.38 757 ILE A C 1
ATOM 5715 O O . ILE A 1 757 ? -1.706 -2.039 24.688 1.00 96.38 757 ILE A O 1
ATOM 5719 N N . VAL A 1 758 ? -0.731 -3.038 22.939 1.00 97.00 758 VAL A N 1
ATOM 5720 C CA . VAL A 1 758 ? 0.349 -3.655 23.716 1.00 97.00 758 VAL A CA 1
ATOM 5721 C C . VAL A 1 758 ? 1.686 -3.206 23.153 1.00 97.00 758 VAL A C 1
ATOM 5723 O O . VAL A 1 758 ? 1.912 -3.288 21.950 1.00 97.00 758 VAL A O 1
ATOM 5726 N N . ALA A 1 759 ? 2.563 -2.698 24.016 1.00 95.56 759 ALA A N 1
ATOM 5727 C CA . ALA A 1 759 ? 3.915 -2.326 23.624 1.00 95.56 759 ALA A CA 1
ATOM 5728 C C . ALA A 1 759 ? 4.793 -3.579 23.528 1.00 95.56 759 ALA A C 1
ATOM 5730 O O . ALA A 1 759 ? 4.912 -4.331 24.497 1.00 95.56 759 ALA A O 1
ATOM 5731 N N . VAL A 1 760 ? 5.429 -3.776 22.379 1.00 94.75 760 VAL A N 1
ATOM 5732 C CA . VAL A 1 760 ? 6.394 -4.846 22.122 1.00 94.75 760 VAL A CA 1
ATOM 5733 C C . VAL A 1 760 ? 7.604 -4.214 21.443 1.00 94.75 760 VAL A C 1
ATOM 5735 O O . VAL A 1 760 ? 7.480 -3.632 20.368 1.00 94.75 760 VAL A O 1
ATOM 5738 N N . ASN A 1 761 ? 8.768 -4.285 22.095 1.00 92.94 761 ASN A N 1
ATOM 5739 C CA . ASN A 1 761 ? 10.048 -3.794 21.568 1.00 92.94 761 ASN A CA 1
ATOM 5740 C C . ASN A 1 761 ? 9.985 -2.362 20.995 1.00 92.94 761 ASN A C 1
ATOM 5742 O O . ASN A 1 761 ? 10.448 -2.098 19.892 1.00 92.94 761 ASN A O 1
ATOM 5746 N N . GLY A 1 762 ? 9.372 -1.429 21.732 1.00 93.88 762 GLY A N 1
ATOM 5747 C CA . GLY A 1 762 ? 9.293 -0.020 21.327 1.00 93.88 762 GLY A CA 1
ATOM 5748 C C . GLY A 1 762 ? 8.188 0.317 20.320 1.00 93.88 762 GLY A C 1
ATOM 5749 O O . GLY A 1 762 ? 7.995 1.497 20.041 1.00 93.88 762 GLY A O 1
ATOM 5750 N N . THR A 1 763 ? 7.404 -0.662 19.857 1.00 95.50 763 THR A N 1
ATOM 5751 C CA . THR A 1 763 ? 6.265 -0.480 18.937 1.00 95.50 763 THR A CA 1
ATOM 5752 C C . THR A 1 763 ? 4.956 -0.901 19.601 1.00 95.50 763 THR A C 1
ATOM 5754 O O . THR A 1 763 ? 4.937 -1.856 20.378 1.00 95.50 763 THR A O 1
ATOM 5757 N N . TYR A 1 764 ? 3.850 -0.205 19.330 1.00 97.50 764 TYR A N 1
ATOM 5758 C CA . TYR A 1 764 ? 2.529 -0.668 19.765 1.00 97.50 764 TYR A CA 1
ATOM 5759 C C . TYR A 1 764 ? 1.927 -1.662 18.768 1.00 97.50 764 TYR A C 1
ATOM 5761 O O . TYR A 1 764 ? 2.088 -1.530 17.561 1.00 97.50 764 TYR A O 1
ATOM 5769 N N . TYR A 1 765 ? 1.179 -2.631 19.283 1.00 98.00 765 TYR A N 1
ATOM 5770 C CA . TYR A 1 765 ? 0.421 -3.601 18.498 1.00 98.00 765 TYR A CA 1
ATOM 5771 C C . TYR A 1 765 ? -1.018 -3.675 18.994 1.00 98.00 765 TYR A C 1
ATOM 5773 O O . TYR A 1 765 ? -1.279 -3.599 20.198 1.00 98.00 765 TYR A O 1
ATOM 5781 N N . LEU A 1 766 ? -1.948 -3.853 18.065 1.00 98.06 766 LEU A N 1
ATOM 5782 C CA . LEU A 1 766 ? -3.334 -4.204 18.334 1.00 98.06 766 LEU A CA 1
ATOM 5783 C C . LEU A 1 766 ? -3.424 -5.675 18.738 1.00 98.06 766 LEU A C 1
ATOM 5785 O O . LEU A 1 766 ? -2.915 -6.550 18.044 1.00 98.06 766 LEU A O 1
ATOM 5789 N N . ASN A 1 767 ? -4.093 -5.956 19.854 1.00 97.88 767 ASN A N 1
ATOM 5790 C CA . ASN A 1 767 ? -4.300 -7.322 20.319 1.00 97.88 767 ASN A CA 1
ATOM 5791 C C . ASN A 1 767 ? -5.601 -7.918 19.750 1.00 97.88 767 ASN A C 1
ATOM 5793 O O . ASN A 1 767 ? -6.688 -7.583 20.240 1.00 97.88 767 ASN A O 1
ATOM 5797 N N . PRO A 1 768 ? -5.534 -8.847 18.778 1.00 97.56 768 PRO A N 1
ATOM 5798 C CA . PRO A 1 768 ? -6.722 -9.390 18.126 1.00 97.56 768 PRO A CA 1
ATOM 5799 C C . PRO A 1 768 ? -7.544 -10.308 19.036 1.00 97.56 768 PRO A C 1
ATOM 5801 O O . PRO A 1 768 ? -8.602 -10.773 18.615 1.00 97.56 768 PRO A O 1
ATOM 5804 N N . ALA A 1 769 ? -7.111 -10.577 20.273 1.00 97.62 769 ALA A N 1
ATOM 5805 C CA . ALA A 1 769 ? -7.897 -11.318 21.254 1.00 97.62 769 ALA A CA 1
ATOM 5806 C C . ALA A 1 769 ? -9.240 -10.639 21.580 1.00 97.62 769 ALA A C 1
ATOM 5808 O O . ALA A 1 769 ? -10.237 -11.317 21.844 1.00 97.62 769 ALA A O 1
ATOM 5809 N N . TYR A 1 770 ? -9.302 -9.308 21.489 1.00 98.19 770 TYR A N 1
ATOM 5810 C CA . TYR A 1 770 ? -10.499 -8.525 21.790 1.00 98.19 770 TYR A CA 1
ATOM 5811 C C . TYR A 1 770 ? -11.323 -8.242 20.530 1.00 98.19 770 TYR A C 1
ATOM 5813 O O . TYR A 1 770 ? -10.791 -7.840 19.497 1.00 98.19 770 TYR A O 1
ATOM 5821 N N . ALA A 1 771 ? -12.644 -8.433 20.613 1.00 96.62 771 ALA A N 1
ATOM 5822 C CA . ALA A 1 771 ? -13.544 -8.233 19.474 1.00 96.62 771 ALA A CA 1
ATOM 5823 C C . ALA A 1 771 ? -13.534 -6.786 18.963 1.00 96.62 771 ALA A C 1
ATOM 5825 O O . ALA A 1 771 ? -13.412 -6.583 17.764 1.00 96.62 771 ALA A O 1
ATOM 5826 N N . ASP A 1 772 ? -13.549 -5.797 19.859 1.00 97.12 772 ASP A N 1
ATOM 5827 C CA . ASP A 1 772 ? -13.465 -4.374 19.499 1.00 97.12 772 ASP A CA 1
ATOM 5828 C C . ASP A 1 772 ? -12.196 -4.029 18.706 1.00 97.12 772 ASP A C 1
ATOM 5830 O O . ASP A 1 772 ? -12.223 -3.150 17.849 1.00 97.12 772 ASP A O 1
ATOM 5834 N N . VAL A 1 773 ? -11.083 -4.719 18.984 1.00 98.50 773 VAL A N 1
ATOM 5835 C CA . VAL A 1 773 ? -9.829 -4.544 18.243 1.00 98.50 773 VAL A CA 1
ATOM 5836 C C . VAL A 1 773 ? -9.958 -5.107 16.832 1.00 98.50 773 VAL A C 1
ATOM 5838 O O . VAL A 1 773 ? -9.590 -4.431 15.874 1.00 98.50 773 VAL A O 1
ATOM 5841 N N . ARG A 1 774 ? -10.524 -6.313 16.688 1.00 98.50 774 ARG A N 1
ATOM 5842 C CA . ARG A 1 774 ? -10.792 -6.893 15.363 1.00 98.50 774 ARG A CA 1
ATOM 5843 C C . ARG A 1 774 ? -11.770 -6.031 14.566 1.00 98.50 774 ARG A C 1
ATOM 5845 O O . ARG A 1 774 ? -11.527 -5.797 13.391 1.00 98.50 774 ARG A O 1
ATOM 5852 N N . ASN A 1 775 ? -12.813 -5.516 15.215 1.00 98.12 775 ASN A N 1
ATOM 5853 C CA . ASN A 1 775 ? -13.796 -4.639 14.586 1.00 98.12 775 ASN A CA 1
ATOM 5854 C C . ASN A 1 775 ? -13.151 -3.338 14.099 1.00 98.12 775 ASN A C 1
ATOM 5856 O O . ASN A 1 775 ? -13.357 -2.994 12.953 1.00 98.12 775 ASN A O 1
ATOM 5860 N N . LEU A 1 776 ? -12.276 -2.683 14.876 1.00 98.38 776 LEU A N 1
ATOM 5861 C CA . LEU A 1 776 ? -11.566 -1.487 14.393 1.00 98.38 776 LEU A CA 1
ATOM 5862 C C . LEU A 1 776 ? -10.788 -1.749 13.087 1.00 98.38 776 LEU A C 1
ATOM 5864 O O . LEU A 1 776 ? -10.790 -0.909 12.189 1.00 98.38 776 LEU A O 1
ATOM 5868 N N . ILE A 1 777 ? -10.133 -2.911 12.980 1.00 98.62 777 ILE A N 1
ATOM 5869 C CA . ILE A 1 777 ? -9.390 -3.304 11.772 1.00 98.62 777 ILE A CA 1
ATOM 5870 C C . ILE A 1 777 ? -10.352 -3.551 10.603 1.00 98.62 777 ILE A C 1
ATOM 5872 O O . ILE A 1 777 ? -10.087 -3.085 9.494 1.00 98.62 777 ILE A O 1
ATOM 5876 N N . ILE A 1 778 ? -11.461 -4.257 10.849 1.00 98.12 778 ILE A N 1
ATOM 5877 C CA . ILE A 1 778 ? -12.500 -4.550 9.850 1.00 98.12 778 ILE A CA 1
ATOM 5878 C C . ILE A 1 778 ? -13.167 -3.256 9.371 1.00 98.12 778 ILE A C 1
ATOM 5880 O O . ILE A 1 778 ? -13.152 -3.003 8.171 1.00 98.12 778 ILE A O 1
ATOM 5884 N N . ASP A 1 779 ? -13.624 -2.394 10.279 1.00 95.31 779 ASP A N 1
ATOM 5885 C CA . ASP A 1 779 ? -14.212 -1.081 9.983 1.00 95.31 779 ASP A CA 1
ATOM 5886 C C . ASP A 1 779 ? -13.237 -0.221 9.155 1.00 95.31 779 ASP A C 1
ATOM 5888 O O . ASP A 1 779 ? -13.620 0.481 8.221 1.00 95.31 779 ASP A O 1
ATOM 5892 N N . GLY A 1 780 ? -11.936 -0.307 9.455 1.00 95.50 780 GLY A N 1
ATOM 5893 C CA . GLY A 1 780 ? -10.888 0.342 8.673 1.00 95.50 780 GLY A CA 1
ATOM 5894 C C . GLY A 1 780 ? -10.753 -0.185 7.246 1.00 95.50 780 GLY A C 1
ATOM 5895 O O . GLY A 1 780 ? -10.350 0.566 6.361 1.00 95.50 780 GLY A O 1
ATOM 5896 N N . VAL A 1 781 ? -11.007 -1.472 7.016 1.00 97.94 781 VAL A N 1
ATOM 5897 C CA . VAL A 1 781 ? -11.030 -2.070 5.673 1.00 97.94 781 VAL A CA 1
ATOM 5898 C C . VAL A 1 781 ? -12.323 -1.705 4.939 1.00 97.94 781 VAL A C 1
ATOM 5900 O O . VAL A 1 781 ? -12.269 -1.356 3.759 1.00 97.94 781 VAL A O 1
ATOM 5903 N N . GLU A 1 782 ? -13.462 -1.720 5.632 1.00 89.50 782 GLU A N 1
ATOM 5904 C CA . GLU A 1 782 ? -14.755 -1.281 5.093 1.00 89.50 782 GLU A CA 1
ATOM 5905 C C . GLU A 1 782 ? -14.706 0.179 4.637 1.00 89.50 782 GLU A C 1
ATOM 5907 O O . GLU A 1 782 ? -15.186 0.507 3.550 1.00 89.50 782 GLU A O 1
ATOM 5912 N N . GLU A 1 783 ? -14.058 1.046 5.421 1.00 92.88 783 GLU A N 1
ATOM 5913 C CA . GLU A 1 783 ? -13.841 2.446 5.062 1.00 92.88 783 GLU A CA 1
ATOM 5914 C C . GLU A 1 783 ? -13.084 2.578 3.732 1.00 92.88 783 GLU A C 1
ATOM 5916 O O . GLU A 1 783 ? -13.473 3.391 2.897 1.00 92.88 783 GLU A O 1
ATOM 5921 N N . ILE A 1 784 ? -12.040 1.772 3.507 1.00 93.38 784 ILE A N 1
ATOM 5922 C CA . ILE A 1 784 ? -11.282 1.786 2.246 1.00 93.38 784 ILE A CA 1
ATOM 5923 C C . ILE A 1 784 ? -12.177 1.342 1.086 1.00 93.38 784 ILE A C 1
ATOM 5925 O O . ILE A 1 784 ? -12.260 2.041 0.080 1.00 93.38 784 ILE A O 1
ATOM 5929 N N . CYS A 1 785 ? -12.862 0.205 1.234 1.00 86.31 785 CYS A N 1
ATOM 5930 C CA . CYS A 1 785 ? -13.698 -0.368 0.175 1.00 86.31 785 CYS A CA 1
ATOM 5931 C C . CYS A 1 785 ? -14.879 0.538 -0.201 1.00 86.31 785 CYS A C 1
ATOM 5933 O O . CYS A 1 785 ? -15.308 0.541 -1.349 1.00 86.31 785 CYS A O 1
ATOM 5935 N N . THR A 1 786 ? -15.404 1.296 0.766 1.00 79.38 786 THR A N 1
ATOM 5936 C CA . THR A 1 786 ? -16.535 2.210 0.558 1.00 79.38 786 THR A CA 1
ATOM 5937 C C . THR A 1 786 ? -16.091 3.542 -0.041 1.00 79.38 786 THR A C 1
ATOM 5939 O O . THR A 1 786 ? -16.814 4.123 -0.845 1.00 79.38 786 THR A O 1
ATOM 5942 N N . LYS A 1 787 ? -14.918 4.058 0.355 1.00 81.06 787 LYS A N 1
ATOM 5943 C CA . LYS A 1 787 ? -14.432 5.371 -0.100 1.00 81.06 787 LYS A CA 1
ATOM 5944 C C . LYS A 1 787 ? -13.736 5.327 -1.456 1.00 81.06 787 LYS A C 1
ATOM 5946 O O . LYS A 1 787 ? -13.806 6.312 -2.183 1.00 81.06 787 LYS A O 1
ATOM 5951 N N . TYR A 1 788 ? -13.067 4.225 -1.789 1.00 85.88 788 TYR A N 1
ATOM 5952 C CA . TYR A 1 788 ? -12.201 4.148 -2.963 1.00 85.88 788 TYR A CA 1
ATOM 5953 C C . TYR A 1 788 ? -12.599 2.995 -3.873 1.00 85.88 788 TYR A C 1
ATOM 5955 O O . TYR A 1 788 ? -12.895 1.890 -3.420 1.00 85.88 788 TYR A O 1
ATOM 5963 N N . ASN A 1 789 ? -12.510 3.221 -5.184 1.00 81.25 789 ASN A N 1
ATOM 5964 C CA . ASN A 1 789 ? -12.711 2.173 -6.179 1.00 81.25 789 ASN A CA 1
ATOM 5965 C C . ASN A 1 789 ? -11.456 1.286 -6.314 1.00 81.25 789 ASN A C 1
ATOM 5967 O O . ASN A 1 789 ? -10.794 1.266 -7.347 1.00 81.25 789 ASN A O 1
ATOM 5971 N N . VAL A 1 790 ? -11.121 0.577 -5.233 1.00 94.25 790 VAL A N 1
ATOM 5972 C CA . VAL A 1 790 ? -10.049 -0.428 -5.187 1.00 94.25 790 VAL A CA 1
ATOM 5973 C C . VAL A 1 790 ? -10.525 -1.760 -5.759 1.00 94.25 790 VAL A C 1
ATOM 5975 O O . VAL A 1 790 ? -11.708 -2.098 -5.665 1.00 94.25 790 VAL A O 1
ATOM 5978 N N . ASP A 1 791 ? -9.599 -2.539 -6.304 1.00 96.94 791 ASP A N 1
ATOM 5979 C CA . ASP A 1 791 ? -9.851 -3.884 -6.832 1.00 96.94 791 ASP A CA 1
ATOM 5980 C C . ASP A 1 791 ? -9.656 -4.967 -5.773 1.00 96.94 791 ASP A C 1
ATOM 5982 O O . ASP A 1 791 ? -10.162 -6.084 -5.898 1.00 96.94 791 ASP A O 1
ATOM 5986 N N . GLY A 1 792 ? -8.946 -4.642 -4.695 1.00 98.00 792 GLY A N 1
ATOM 5987 C CA . GLY A 1 792 ? -8.843 -5.528 -3.554 1.00 98.00 792 GLY A CA 1
ATOM 5988 C C . GLY A 1 792 ? -8.155 -4.942 -2.334 1.00 98.00 792 GLY A C 1
ATOM 5989 O O . GLY A 1 792 ? -7.662 -3.816 -2.327 1.00 98.00 792 GLY A O 1
ATOM 5990 N N . ILE A 1 793 ? -8.153 -5.752 -1.286 1.00 98.88 793 ILE A N 1
ATOM 5991 C CA . ILE A 1 793 ? -7.508 -5.542 -0.001 1.00 98.88 793 ILE A CA 1
ATOM 5992 C C . ILE A 1 793 ? -6.421 -6.599 0.143 1.00 98.88 793 ILE A C 1
ATOM 5994 O O . ILE A 1 793 ? -6.642 -7.786 -0.114 1.00 98.88 793 ILE A O 1
ATOM 5998 N N . HIS A 1 794 ? -5.253 -6.160 0.585 1.00 98.88 794 HIS A N 1
ATOM 5999 C CA . HIS A 1 794 ? -4.083 -7.000 0.762 1.00 98.88 794 HIS A CA 1
ATOM 6000 C C . HIS A 1 794 ? -3.559 -6.872 2.191 1.00 98.88 794 HIS A C 1
ATOM 6002 O O . HIS A 1 794 ? -3.200 -5.776 2.614 1.00 98.88 794 HIS A O 1
ATOM 6008 N N . PHE A 1 795 ? -3.498 -7.962 2.951 1.00 98.75 795 PHE A N 1
ATOM 6009 C CA . PHE A 1 795 ? -2.704 -7.989 4.186 1.00 98.75 795 PHE A CA 1
ATOM 6010 C C . PHE A 1 795 ? -1.326 -8.579 3.906 1.00 98.75 795 PHE A C 1
ATOM 6012 O O . PHE A 1 795 ? -1.194 -9.459 3.061 1.00 98.75 795 PHE A O 1
ATOM 6019 N N . ASP A 1 796 ? -0.309 -8.097 4.609 1.00 94.81 796 ASP A N 1
ATOM 6020 C CA . ASP A 1 796 ? 1.027 -8.697 4.617 1.00 94.81 796 ASP A CA 1
ATOM 6021 C C . ASP A 1 796 ? 1.158 -9.756 5.729 1.00 94.81 796 ASP A C 1
ATOM 6023 O O . ASP A 1 796 ? 0.168 -10.312 6.216 1.00 94.81 796 ASP A O 1
ATOM 6027 N N . ASP A 1 797 ? 2.395 -10.068 6.102 1.00 92.00 797 ASP A N 1
ATOM 6028 C CA . ASP A 1 797 ? 2.801 -11.138 7.009 1.00 92.00 797 ASP A CA 1
ATOM 6029 C C . ASP A 1 797 ? 2.813 -10.724 8.493 1.00 92.00 797 ASP A C 1
ATOM 6031 O O . ASP A 1 797 ? 3.173 -11.519 9.362 1.00 92.00 797 ASP A O 1
ATOM 6035 N N . TYR A 1 798 ? 2.365 -9.512 8.839 1.00 91.44 798 TYR A N 1
ATOM 6036 C CA . TYR A 1 798 ? 2.390 -9.030 10.224 1.00 91.44 798 TYR A CA 1
ATOM 6037 C C . TYR A 1 798 ? 1.079 -9.292 10.975 1.00 91.44 798 TYR A C 1
ATOM 6039 O O . TYR A 1 798 ? 0.168 -8.462 11.011 1.00 91.44 798 TYR A O 1
ATOM 6047 N N . PHE A 1 799 ? 1.023 -10.439 11.656 1.00 95.19 799 PHE A N 1
ATOM 6048 C CA . PHE A 1 799 ? -0.034 -10.781 12.613 1.00 95.19 799 PHE A CA 1
ATOM 6049 C C . PHE A 1 799 ? 0.435 -10.550 14.059 1.00 95.19 799 PHE A C 1
ATOM 6051 O O . PHE A 1 799 ? 0.721 -9.417 14.452 1.00 95.19 799 PHE A O 1
ATOM 6058 N N . TYR A 1 800 ? 0.522 -11.602 14.878 1.00 95.19 800 TYR A N 1
ATOM 6059 C CA . TYR A 1 800 ? 1.146 -11.477 16.193 1.00 95.19 800 TYR A CA 1
ATOM 6060 C C . TYR A 1 800 ? 2.646 -11.194 16.032 1.00 95.19 800 TYR A C 1
ATOM 6062 O O . TYR A 1 800 ? 3.271 -11.770 15.141 1.00 95.19 800 TYR A O 1
ATOM 6070 N N . PRO A 1 801 ? 3.247 -10.360 16.900 1.00 93.12 801 PRO A N 1
ATOM 6071 C CA . PRO A 1 801 ? 4.674 -10.089 16.820 1.00 93.12 801 PRO A CA 1
ATOM 6072 C C . PRO A 1 801 ? 5.481 -11.360 17.099 1.00 93.12 801 PRO A C 1
ATOM 6074 O O . PRO A 1 801 ? 5.142 -12.142 17.991 1.00 93.12 801 PRO A O 1
ATOM 6077 N N . GLU A 1 802 ? 6.569 -11.562 16.362 1.00 87.81 802 GLU A N 1
ATOM 6078 C CA . GLU A 1 802 ? 7.457 -12.696 16.604 1.00 87.81 802 GLU A CA 1
ATOM 6079 C C . GLU A 1 802 ? 8.006 -12.679 18.037 1.00 87.81 802 GLU A C 1
ATOM 6081 O O . GLU A 1 802 ? 8.300 -11.628 18.611 1.00 87.81 802 GLU A O 1
ATOM 6086 N N . GLY A 1 803 ? 8.113 -13.862 18.646 1.00 85.62 803 GLY A N 1
ATOM 6087 C CA . GLY A 1 803 ? 8.555 -13.986 20.036 1.00 85.62 803 GLY A CA 1
ATOM 6088 C C . GLY A 1 803 ? 7.560 -13.436 21.068 1.00 85.62 803 GLY A C 1
ATOM 6089 O O . GLY A 1 803 ? 7.940 -13.219 22.220 1.00 85.62 803 GLY A O 1
ATOM 6090 N N . VAL A 1 804 ? 6.291 -13.217 20.692 1.00 88.81 804 VAL A N 1
ATOM 6091 C CA . VAL A 1 804 ? 5.260 -12.696 21.601 1.00 88.81 804 VAL A CA 1
ATOM 6092 C C . VAL A 1 804 ? 5.111 -13.548 22.869 1.00 88.81 804 VAL A C 1
ATOM 6094 O O . VAL A 1 804 ? 4.782 -14.740 22.849 1.00 88.81 804 VAL A O 1
ATOM 6097 N N . THR A 1 805 ? 5.303 -12.904 24.016 1.00 90.00 805 THR A N 1
ATOM 6098 C CA . THR A 1 805 ? 5.175 -13.529 25.335 1.00 90.00 805 THR A CA 1
ATOM 6099 C C . THR A 1 805 ? 3.706 -13.679 25.739 1.00 90.00 805 THR A C 1
ATOM 6101 O O . THR A 1 805 ? 2.809 -13.063 25.158 1.00 90.00 805 THR A O 1
ATOM 6104 N N . SER A 1 806 ? 3.413 -14.506 26.747 1.00 86.50 806 SER A N 1
ATOM 6105 C CA . SER A 1 806 ? 2.035 -14.702 27.231 1.00 86.50 806 SER A CA 1
ATOM 6106 C C . SER A 1 806 ? 1.401 -13.426 27.791 1.00 86.50 806 SER A C 1
ATOM 6108 O O . SER A 1 806 ? 0.183 -13.290 27.755 1.00 86.50 806 SER A O 1
ATOM 6110 N N . SER A 1 807 ? 2.197 -12.456 28.258 1.00 90.06 807 SER A N 1
ATOM 6111 C CA . SER A 1 807 ? 1.682 -11.200 28.817 1.00 90.06 807 SER A CA 1
ATOM 6112 C C . SER A 1 807 ? 0.891 -10.360 27.814 1.00 90.06 807 SER A C 1
ATOM 6114 O O . SER A 1 807 ? 0.098 -9.528 28.240 1.00 90.06 807 SER A O 1
ATOM 6116 N N . PHE A 1 808 ? 1.078 -10.580 26.509 1.00 94.69 808 PHE A N 1
ATOM 6117 C CA . PHE A 1 808 ? 0.363 -9.859 25.456 1.00 94.69 808 PHE A CA 1
ATOM 6118 C C . PHE A 1 808 ? -1.159 -10.046 25.539 1.00 94.69 808 PHE A C 1
ATOM 6120 O O . PHE A 1 808 ? -1.920 -9.097 25.384 1.00 94.69 808 PHE A O 1
ATOM 6127 N N . ASP A 1 809 ? -1.615 -11.267 25.811 1.00 95.25 809 ASP A N 1
ATOM 6128 C CA . ASP A 1 809 ? -3.022 -11.668 25.749 1.00 95.25 809 ASP A CA 1
ATOM 6129 C C . ASP A 1 809 ? -3.473 -12.518 26.943 1.00 95.25 809 ASP A C 1
ATOM 6131 O O . ASP A 1 809 ? -4.584 -13.046 26.933 1.00 95.25 809 ASP A O 1
ATOM 6135 N N . GLN A 1 810 ? -2.668 -12.590 28.009 1.00 93.12 810 GLN A N 1
ATOM 6136 C CA . GLN A 1 810 ? -2.913 -13.437 29.180 1.00 93.12 810 GLN A CA 1
ATOM 6137 C C . GLN A 1 810 ? -4.336 -13.317 29.738 1.00 93.12 810 GLN A C 1
ATOM 6139 O O . GLN A 1 810 ? -4.963 -14.331 30.036 1.00 93.12 810 GLN A O 1
ATOM 6144 N N . ALA A 1 811 ? -4.851 -12.093 29.893 1.00 92.94 811 ALA A N 1
ATOM 6145 C CA . ALA A 1 811 ? -6.182 -11.868 30.457 1.00 92.94 811 ALA A CA 1
ATOM 6146 C C . ALA A 1 811 ? -7.289 -12.441 29.557 1.00 92.94 811 ALA A C 1
ATOM 6148 O O . ALA A 1 811 ? -8.188 -13.131 30.039 1.00 92.94 811 ALA A O 1
ATOM 6149 N N . ALA A 1 812 ? -7.192 -12.206 28.246 1.00 95.81 812 ALA A N 1
ATOM 6150 C CA . ALA A 1 812 ? -8.149 -12.717 27.273 1.00 95.81 812 ALA A CA 1
ATOM 6151 C C . ALA A 1 812 ? -8.035 -14.241 27.113 1.00 95.81 812 ALA A C 1
ATOM 6153 O O . ALA A 1 812 ? -9.053 -14.927 27.044 1.00 95.81 812 ALA A O 1
ATOM 6154 N N . PHE A 1 813 ? -6.812 -14.782 27.137 1.00 96.94 813 PHE A N 1
ATOM 6155 C CA . PHE A 1 813 ? -6.572 -16.221 27.101 1.00 96.94 813 PHE A CA 1
ATOM 6156 C C . PHE A 1 813 ? -7.201 -16.920 28.311 1.00 96.94 813 PHE A C 1
ATOM 6158 O O . PHE A 1 813 ? -7.985 -17.852 28.130 1.00 96.94 813 PHE A O 1
ATOM 6165 N N . SER A 1 814 ? -6.957 -16.422 29.528 1.00 95.44 814 SER A N 1
ATOM 6166 C CA . SER A 1 814 ? -7.569 -16.963 30.749 1.00 95.44 814 SER A CA 1
ATOM 6167 C C . SER A 1 814 ? -9.100 -16.911 30.704 1.00 95.44 814 SER A C 1
ATOM 6169 O O . SER A 1 814 ? -9.759 -17.867 31.106 1.00 95.44 814 SER A O 1
ATOM 6171 N N . ALA A 1 815 ? -9.676 -15.822 30.182 1.00 95.31 815 ALA A N 1
ATOM 6172 C CA . ALA A 1 815 ? -11.125 -15.672 30.046 1.00 95.31 815 ALA A CA 1
ATOM 6173 C C . ALA A 1 815 ? -11.738 -16.587 28.968 1.00 95.31 815 ALA A C 1
ATOM 6175 O O . ALA A 1 815 ? -12.914 -16.931 29.057 1.00 95.31 815 ALA A O 1
ATOM 6176 N N . SER A 1 816 ? -10.958 -16.999 27.962 1.00 94.38 816 SER A N 1
ATOM 6177 C CA . SER A 1 816 ? -11.437 -17.845 26.860 1.00 94.38 816 SER A CA 1
ATOM 6178 C C . SER A 1 816 ? -11.753 -19.287 27.270 1.00 94.38 816 SER A C 1
ATOM 6180 O O . SER A 1 816 ? -12.474 -19.981 26.556 1.00 94.38 816 SER A O 1
ATOM 6182 N N . GLY A 1 817 ? -11.174 -19.764 28.379 1.00 92.62 817 GLY A N 1
ATOM 6183 C CA . GLY A 1 817 ? -11.259 -21.163 28.806 1.00 92.62 817 GLY A CA 1
ATOM 6184 C C . GLY A 1 817 ? -10.489 -22.155 27.921 1.00 92.62 817 GLY A C 1
ATOM 6185 O O . GLY A 1 817 ? -10.563 -23.360 28.165 1.00 92.62 817 GLY A O 1
ATOM 6186 N N . GLN A 1 818 ? -9.746 -21.693 26.906 1.00 91.94 818 GLN A N 1
ATOM 6187 C CA . GLN A 1 818 ? -8.888 -22.568 26.107 1.00 91.94 818 GLN A CA 1
ATOM 6188 C C . GLN A 1 818 ? -7.661 -23.030 26.898 1.00 91.94 818 GLN A C 1
ATOM 6190 O O . GLN A 1 818 ? -7.080 -22.286 27.681 1.00 91.94 818 GLN A O 1
ATOM 6195 N N . SER A 1 819 ? -7.228 -24.266 26.652 1.00 91.75 819 SER A N 1
ATOM 6196 C CA . SER A 1 819 ? -6.072 -24.872 27.325 1.00 91.75 819 SER A CA 1
ATOM 6197 C C . SER A 1 819 ? -4.739 -24.642 26.607 1.00 91.75 819 SER A C 1
ATOM 6199 O O . SER A 1 819 ? -3.684 -24.855 27.199 1.00 91.75 819 SER A O 1
ATOM 6201 N N . ASN A 1 820 ? -4.759 -24.209 25.341 1.00 94.12 820 ASN A N 1
ATOM 6202 C CA . ASN A 1 820 ? -3.562 -23.992 24.528 1.00 94.12 820 ASN A CA 1
ATOM 6203 C C . ASN A 1 820 ? -3.546 -22.569 23.953 1.00 94.12 820 ASN A C 1
ATOM 6205 O O . ASN A 1 820 ? -4.408 -22.208 23.153 1.00 94.12 820 ASN A O 1
ATOM 6209 N N . ILE A 1 821 ? -2.536 -21.783 24.332 1.00 92.81 821 ILE A N 1
ATOM 6210 C CA . ILE A 1 821 ? -2.418 -20.377 23.923 1.00 92.81 821 ILE A CA 1
ATOM 6211 C C . ILE A 1 821 ? -2.219 -20.211 22.412 1.00 92.81 821 ILE A C 1
ATOM 6213 O O . ILE A 1 821 ? -2.747 -19.275 21.823 1.00 92.81 821 ILE A O 1
ATOM 6217 N N . GLY A 1 822 ? -1.525 -21.144 21.755 1.00 93.25 822 GLY A N 1
ATOM 6218 C CA . GLY A 1 822 ? -1.334 -21.095 20.307 1.00 93.25 822 GLY A CA 1
ATOM 6219 C C . GLY A 1 822 ? -2.638 -21.293 19.537 1.00 93.25 822 GLY A C 1
ATOM 6220 O O . GLY A 1 822 ? -2.898 -20.566 18.582 1.00 93.25 822 GLY A O 1
ATOM 6221 N N . ASN A 1 823 ? -3.489 -22.228 19.975 1.00 93.94 823 ASN A N 1
ATOM 6222 C CA . ASN A 1 823 ? -4.824 -22.419 19.396 1.00 93.94 823 ASN A CA 1
ATOM 6223 C C . ASN A 1 823 ? -5.716 -21.197 19.620 1.00 93.94 823 ASN A C 1
ATOM 6225 O O . ASN A 1 823 ? -6.422 -20.787 18.700 1.00 93.94 823 ASN A O 1
ATOM 6229 N N . PHE A 1 824 ? -5.647 -20.596 20.808 1.00 97.06 824 PHE A N 1
ATOM 6230 C CA . PHE A 1 824 ? -6.371 -19.369 21.117 1.00 97.06 824 PHE A CA 1
ATOM 6231 C C . PHE A 1 824 ? -5.965 -18.224 20.179 1.00 97.06 824 PHE A C 1
ATOM 6233 O O . PHE A 1 824 ? -6.824 -17.648 19.516 1.00 97.06 824 PHE A O 1
ATOM 6240 N N . ARG A 1 825 ? -4.659 -17.961 20.042 1.00 97.38 825 ARG A N 1
ATOM 6241 C CA . ARG A 1 825 ? -4.120 -16.921 19.150 1.00 97.38 825 ARG A CA 1
ATOM 6242 C C . ARG A 1 825 ? -4.532 -17.142 17.697 1.00 97.38 825 ARG A C 1
ATOM 6244 O O . ARG A 1 825 ? -5.073 -16.232 17.076 1.00 97.38 825 ARG A O 1
ATOM 6251 N N . ARG A 1 826 ? -4.388 -18.371 17.182 1.00 97.75 826 ARG A N 1
ATOM 6252 C CA . ARG A 1 826 ? -4.850 -18.731 15.828 1.00 97.75 826 ARG A CA 1
ATOM 6253 C C . ARG A 1 826 ? -6.351 -18.526 15.653 1.00 97.75 826 ARG A C 1
ATOM 6255 O O . ARG A 1 826 ? -6.771 -18.015 14.623 1.00 97.75 826 ARG A O 1
ATOM 6262 N N . ALA A 1 827 ? -7.172 -18.864 16.648 1.00 97.69 827 ALA A N 1
ATOM 6263 C CA . ALA A 1 827 ? -8.612 -18.618 16.586 1.00 97.69 827 ALA A CA 1
ATOM 6264 C C . ALA A 1 827 ? -8.938 -17.115 16.508 1.00 97.69 827 ALA A C 1
ATOM 6266 O O . ALA A 1 827 ? -9.830 -16.724 15.754 1.00 97.69 827 ALA A O 1
ATOM 6267 N N . CYS A 1 828 ? -8.197 -16.268 17.228 1.00 98.12 828 CYS A N 1
ATOM 6268 C CA . CYS A 1 828 ? -8.329 -14.813 17.153 1.00 98.12 828 CYS A CA 1
ATOM 6269 C C . CYS A 1 828 ? -7.928 -14.268 15.775 1.00 98.12 828 CYS A C 1
ATOM 6271 O O . CYS A 1 828 ? -8.685 -13.488 15.192 1.00 98.12 828 CYS A O 1
ATOM 6273 N N . THR A 1 829 ? -6.799 -14.723 15.223 1.00 98.38 829 THR A N 1
ATOM 6274 C CA . THR A 1 829 ? -6.357 -14.359 13.867 1.00 98.38 829 THR A CA 1
ATOM 6275 C C . THR A 1 829 ? -7.362 -14.822 12.809 1.00 98.38 829 THR A C 1
ATOM 6277 O O . THR A 1 829 ? -7.777 -14.039 11.960 1.00 98.38 829 THR A O 1
ATOM 6280 N N . ASN A 1 830 ? -7.840 -16.065 12.899 1.00 98.56 830 ASN A N 1
ATOM 6281 C CA . ASN A 1 830 ? -8.834 -16.626 11.982 1.00 98.56 830 ASN A CA 1
ATOM 6282 C C . ASN A 1 830 ? -10.158 -15.852 12.029 1.00 98.56 830 ASN A C 1
ATOM 6284 O O . ASN A 1 830 ? -10.790 -15.659 10.992 1.00 98.56 830 ASN A O 1
ATOM 6288 N N . ALA A 1 831 ? -10.579 -15.400 13.214 1.00 98.62 831 ALA A N 1
ATOM 6289 C CA . ALA A 1 831 ? -11.771 -14.572 13.363 1.00 98.62 831 ALA A CA 1
ATOM 6290 C C . ALA A 1 831 ? -11.606 -13.197 12.700 1.00 98.62 831 ALA A C 1
ATOM 6292 O O . ALA A 1 831 ? -12.557 -12.716 12.089 1.00 98.62 831 ALA A O 1
ATOM 6293 N N . LEU A 1 832 ? -10.416 -12.587 12.790 1.00 98.75 832 LEU A N 1
ATOM 6294 C CA . LEU A 1 832 ? -10.107 -11.341 12.086 1.00 98.75 832 LEU A CA 1
ATOM 6295 C C . LEU A 1 832 ? -10.169 -11.546 10.568 1.00 98.75 832 LEU A C 1
ATOM 6297 O O . LEU A 1 832 ? -10.955 -10.878 9.910 1.00 98.75 832 LEU A O 1
ATOM 6301 N N . VAL A 1 833 ? -9.417 -12.513 10.032 1.00 98.88 833 VAL A N 1
ATOM 6302 C CA . VAL A 1 833 ? -9.344 -12.790 8.584 1.00 98.88 833 VAL A CA 1
ATOM 6303 C C . VAL A 1 833 ? -10.727 -13.081 7.999 1.00 98.88 833 VAL A C 1
ATOM 6305 O O . VAL A 1 833 ? -11.127 -12.469 7.011 1.00 98.88 833 VAL A O 1
ATOM 6308 N N . LYS A 1 834 ? -11.507 -13.956 8.644 1.00 98.56 834 LYS A N 1
ATOM 6309 C CA . LYS A 1 834 ? -12.872 -14.272 8.201 1.00 98.56 834 LYS A CA 1
ATOM 6310 C C . LYS A 1 834 ? -13.810 -13.065 8.278 1.00 98.56 834 LYS A C 1
ATOM 6312 O O . LYS A 1 834 ? -14.650 -12.886 7.395 1.00 98.56 834 LYS A O 1
ATOM 6317 N N . GLY A 1 835 ? -13.688 -12.255 9.332 1.00 98.38 835 GLY A N 1
ATOM 6318 C CA . GLY A 1 835 ? -14.458 -11.022 9.491 1.00 98.38 835 GLY A CA 1
ATOM 6319 C C . GLY A 1 835 ? -14.156 -10.024 8.376 1.00 98.38 835 GLY A C 1
ATOM 6320 O O . GLY A 1 835 ? -15.083 -9.543 7.732 1.00 98.38 835 GLY A O 1
ATOM 6321 N N . THR A 1 836 ? -12.873 -9.807 8.077 1.00 98.62 836 THR A N 1
ATOM 6322 C CA . THR A 1 836 ? -12.424 -8.944 6.978 1.00 98.62 836 THR A CA 1
ATOM 6323 C C . THR A 1 836 ? -12.927 -9.438 5.625 1.00 98.62 836 THR A C 1
ATOM 6325 O O . THR A 1 836 ? -13.516 -8.652 4.889 1.00 98.62 836 THR A O 1
ATOM 6328 N N . TYR A 1 837 ? -12.782 -10.731 5.310 1.00 98.62 837 TYR A N 1
ATOM 6329 C CA . TYR A 1 837 ? -13.330 -11.300 4.072 1.00 98.62 837 TYR A CA 1
ATOM 6330 C C . TYR A 1 837 ? -14.834 -11.040 3.961 1.00 98.62 837 TYR A C 1
ATOM 6332 O O . TYR A 1 837 ? -15.310 -10.539 2.948 1.00 98.62 837 TYR A O 1
ATOM 6340 N N . THR A 1 838 ? -15.585 -11.353 5.020 1.00 96.56 838 THR A N 1
ATOM 6341 C CA . THR A 1 838 ? -17.046 -11.196 5.033 1.00 96.56 838 THR A CA 1
ATOM 6342 C C . THR A 1 838 ? -17.451 -9.742 4.794 1.00 96.56 838 THR A C 1
ATOM 6344 O O . THR A 1 838 ? -18.338 -9.492 3.982 1.00 96.56 838 THR A O 1
ATOM 6347 N N . ALA A 1 839 ? -16.778 -8.796 5.452 1.00 87.44 839 ALA A N 1
ATOM 6348 C CA . ALA A 1 839 ? -17.011 -7.365 5.295 1.00 87.44 839 ALA A CA 1
ATOM 6349 C C . ALA A 1 839 ? -16.728 -6.878 3.864 1.00 87.44 839 ALA A C 1
ATOM 6351 O O . ALA A 1 839 ? -17.584 -6.254 3.241 1.00 87.44 839 ALA A O 1
ATOM 6352 N N . VAL A 1 840 ? -15.574 -7.249 3.297 1.00 92.81 840 VAL A N 1
ATOM 6353 C CA . VAL A 1 840 ? -15.208 -6.910 1.910 1.00 92.81 840 VAL A CA 1
ATOM 6354 C C . VAL A 1 840 ? -16.260 -7.424 0.925 1.00 92.81 840 VAL A C 1
ATOM 6356 O O . VAL A 1 840 ? -16.739 -6.670 0.079 1.00 92.81 840 VAL A O 1
ATOM 6359 N N . LYS A 1 841 ? -16.679 -8.689 1.060 1.00 92.31 841 LYS A N 1
ATOM 6360 C CA . LYS A 1 841 ? -17.676 -9.294 0.161 1.00 92.31 841 LYS A CA 1
ATOM 6361 C C . LYS A 1 841 ? -19.084 -8.745 0.332 1.00 92.31 841 LYS A C 1
ATOM 6363 O O . LYS A 1 841 ? -19.850 -8.799 -0.626 1.00 92.31 841 LYS A O 1
ATOM 6368 N N . ALA A 1 842 ? -19.425 -8.247 1.518 1.00 81.88 842 ALA A N 1
ATOM 6369 C CA . ALA A 1 842 ? -20.703 -7.590 1.761 1.00 81.88 842 ALA A CA 1
ATOM 6370 C C . ALA A 1 842 ? -20.795 -6.226 1.059 1.00 81.88 842 ALA A C 1
ATOM 6372 O O . ALA A 1 842 ? -21.889 -5.843 0.653 1.00 81.88 842 ALA A O 1
ATOM 6373 N N . ILE A 1 843 ? -19.665 -5.527 0.895 1.00 78.56 843 ILE A N 1
ATOM 6374 C CA . ILE A 1 843 ? -19.588 -4.250 0.170 1.00 78.56 843 ILE A CA 1
ATOM 6375 C C . ILE A 1 843 ? -19.615 -4.492 -1.340 1.00 78.56 843 ILE A C 1
ATOM 6377 O O . ILE A 1 843 ? -20.484 -3.975 -2.036 1.00 78.56 843 ILE A O 1
ATOM 6381 N N . ASP A 1 844 ? -18.686 -5.302 -1.849 1.00 81.75 844 ASP A N 1
ATOM 6382 C CA . ASP A 1 844 ? -18.656 -5.705 -3.254 1.00 81.75 844 ASP A CA 1
ATOM 6383 C C . ASP A 1 844 ? -17.947 -7.056 -3.394 1.00 81.75 844 ASP A C 1
ATOM 6385 O O . ASP A 1 844 ? -16.749 -7.207 -3.143 1.00 81.75 844 ASP A O 1
ATOM 6389 N N . SER A 1 845 ? -18.698 -8.060 -3.849 1.00 89.19 845 SER A N 1
ATOM 6390 C CA . SER A 1 845 ? -18.201 -9.423 -4.062 1.00 89.19 845 SER A CA 1
ATOM 6391 C C . SER A 1 845 ? -17.010 -9.521 -5.033 1.00 89.19 845 SER A C 1
ATOM 6393 O O . SER A 1 845 ? -16.247 -10.494 -4.965 1.00 89.19 845 SER A O 1
ATOM 6395 N N . ASN A 1 846 ? -16.819 -8.518 -5.900 1.00 87.62 846 ASN A N 1
ATOM 6396 C CA . ASN A 1 846 ? -15.726 -8.458 -6.868 1.00 87.62 846 ASN A CA 1
ATOM 6397 C C . ASN A 1 846 ? -14.419 -7.905 -6.287 1.00 87.62 846 ASN A C 1
ATOM 6399 O O . ASN A 1 846 ? -13.367 -8.167 -6.873 1.00 87.62 846 ASN A O 1
ATOM 6403 N N . ILE A 1 847 ? -14.454 -7.197 -5.152 1.00 93.62 847 ILE A N 1
ATOM 6404 C CA . ILE A 1 847 ? -13.243 -6.730 -4.463 1.00 93.62 847 ILE A CA 1
ATOM 6405 C C . ILE A 1 847 ? -12.532 -7.946 -3.883 1.00 93.62 847 ILE A C 1
ATOM 6407 O O . ILE A 1 847 ? -13.119 -8.698 -3.104 1.00 93.62 847 ILE A O 1
ATOM 6411 N N . LYS A 1 848 ? -11.276 -8.179 -4.261 1.00 98.06 848 LYS A N 1
ATOM 6412 C CA . LYS A 1 848 ? -10.494 -9.310 -3.746 1.00 98.06 848 LYS A CA 1
ATOM 6413 C C . LYS A 1 848 ? -10.005 -9.042 -2.330 1.00 98.06 848 LYS A C 1
ATOM 6415 O O . LYS A 1 848 ? -9.679 -7.917 -1.989 1.00 98.06 848 LYS A O 1
ATOM 6420 N N . PHE A 1 849 ? -9.906 -10.075 -1.512 1.00 98.81 849 PHE A N 1
ATOM 6421 C CA . PHE A 1 849 ? -9.181 -10.037 -0.252 1.00 98.81 849 PHE A CA 1
ATOM 6422 C C . PHE A 1 849 ? -8.123 -11.129 -0.261 1.00 98.81 849 PHE A C 1
ATOM 6424 O O . PHE A 1 849 ? -8.449 -12.305 -0.411 1.00 98.81 849 PHE A O 1
ATOM 6431 N N . GLY A 1 850 ? -6.862 -10.757 -0.095 1.00 98.62 850 GLY A N 1
ATOM 6432 C CA . GLY A 1 850 ? -5.788 -11.731 0.013 1.00 98.62 850 GLY A CA 1
ATOM 6433 C C . GLY A 1 850 ? -4.728 -11.335 1.015 1.00 98.62 850 GLY A C 1
ATOM 6434 O O . GLY A 1 850 ? -4.720 -10.229 1.557 1.00 98.62 850 GLY A O 1
ATOM 6435 N N . ILE A 1 851 ? -3.865 -12.301 1.299 1.00 98.81 851 ILE A N 1
ATOM 6436 C CA . ILE A 1 851 ? -2.846 -12.201 2.340 1.00 98.81 851 ILE A CA 1
ATOM 6437 C C . ILE A 1 851 ? -1.517 -12.660 1.750 1.00 98.81 851 ILE A C 1
ATOM 6439 O O . ILE A 1 851 ? -1.477 -13.694 1.086 1.00 98.81 851 ILE A O 1
ATOM 6443 N N . SER A 1 852 ? -0.446 -11.915 2.006 1.00 98.56 852 SER A N 1
ATOM 6444 C CA . SER A 1 852 ? 0.941 -12.267 1.700 1.00 98.56 852 SER A CA 1
ATOM 6445 C C . SER A 1 852 ? 1.642 -12.780 2.960 1.00 98.56 852 SER A C 1
ATOM 6447 O O . SER A 1 852 ? 2.238 -11.985 3.682 1.00 98.56 852 SER A O 1
ATOM 6449 N N . PRO A 1 853 ? 1.516 -14.078 3.301 1.00 97.56 853 PRO A N 1
ATOM 6450 C CA . PRO A 1 853 ? 2.196 -14.650 4.458 1.00 97.56 853 PRO A CA 1
ATOM 6451 C C . PRO A 1 853 ? 3.688 -14.877 4.175 1.00 97.56 853 PRO A C 1
ATOM 6453 O O . PRO A 1 853 ? 4.108 -14.963 3.019 1.00 97.56 853 PRO A O 1
ATOM 6456 N N . ALA A 1 854 ? 4.479 -15.087 5.229 1.00 95.62 854 ALA A N 1
ATOM 6457 C CA . ALA A 1 854 ? 5.867 -15.521 5.085 1.00 95.62 854 ALA A CA 1
ATOM 6458 C C . ALA A 1 854 ? 5.950 -16.844 4.298 1.00 95.62 854 ALA A C 1
ATOM 6460 O O . ALA A 1 854 ? 5.031 -17.665 4.351 1.00 95.62 854 ALA A O 1
ATOM 6461 N N . GLY A 1 855 ? 7.060 -17.108 3.606 1.00 95.12 855 GLY A N 1
ATOM 6462 C CA . GLY A 1 855 ? 7.202 -18.334 2.814 1.00 95.12 855 GLY A CA 1
ATOM 6463 C C . GLY A 1 855 ? 7.164 -19.633 3.634 1.00 95.12 855 GLY A C 1
ATOM 6464 O O . GLY A 1 855 ? 6.759 -20.665 3.115 1.00 95.12 855 GLY A O 1
ATOM 6465 N N . SER A 1 856 ? 7.497 -19.615 4.929 1.00 94.94 856 SER A N 1
ATOM 6466 C CA . SER A 1 856 ? 7.417 -20.816 5.778 1.00 94.94 856 SER A CA 1
ATOM 6467 C C . SER A 1 856 ? 6.000 -21.046 6.319 1.00 94.94 856 SER A C 1
ATOM 6469 O O . SER A 1 856 ? 5.563 -20.347 7.235 1.00 94.94 856 SER A O 1
ATOM 6471 N N . ILE A 1 857 ? 5.285 -22.072 5.840 1.00 92.31 857 ILE A N 1
ATOM 6472 C CA . ILE A 1 857 ? 3.950 -22.450 6.362 1.00 92.31 857 ILE A CA 1
ATOM 6473 C C . ILE A 1 857 ? 4.011 -22.762 7.866 1.00 92.31 857 ILE A C 1
ATOM 6475 O O . ILE A 1 857 ? 3.163 -22.316 8.643 1.00 92.31 857 ILE A O 1
ATOM 6479 N N . THR A 1 858 ? 5.051 -23.479 8.293 1.00 91.12 858 THR A N 1
ATOM 6480 C CA . THR A 1 858 ? 5.283 -23.802 9.708 1.00 91.12 858 THR A CA 1
ATOM 6481 C C . THR A 1 858 ? 5.602 -22.547 10.526 1.00 91.12 858 THR A C 1
ATOM 6483 O O . THR A 1 858 ? 5.038 -22.362 11.607 1.00 91.12 858 THR A O 1
ATOM 6486 N N . GLY A 1 859 ? 6.450 -21.653 10.005 1.00 91.38 859 GLY A N 1
ATOM 6487 C CA . GLY A 1 859 ? 6.763 -20.372 10.642 1.00 91.38 859 GLY A CA 1
ATOM 6488 C C . GLY A 1 859 ? 5.519 -19.506 10.848 1.00 91.38 859 GLY A C 1
ATOM 6489 O O . GLY A 1 859 ? 5.276 -19.036 11.959 1.00 91.38 859 GLY A O 1
ATOM 6490 N N . ASN A 1 860 ? 4.660 -19.397 9.829 1.00 94.00 860 ASN A N 1
ATOM 6491 C CA . ASN A 1 860 ? 3.374 -18.702 9.937 1.00 94.00 860 ASN A CA 1
ATOM 6492 C C . ASN A 1 860 ? 2.530 -19.239 11.106 1.00 94.00 860 ASN A C 1
ATOM 6494 O O . ASN A 1 860 ? 2.040 -18.475 11.941 1.00 94.00 860 ASN A O 1
ATOM 6498 N N . LEU A 1 861 ? 2.402 -20.566 11.208 1.00 92.50 861 LEU A N 1
ATOM 6499 C CA . LEU A 1 861 ? 1.530 -21.218 12.186 1.00 92.50 861 LEU A CA 1
ATOM 6500 C C . LEU A 1 861 ? 1.985 -21.027 13.642 1.00 92.50 861 LEU A C 1
ATOM 6502 O O . LEU A 1 861 ? 1.138 -20.926 14.544 1.00 92.50 861 LEU A O 1
ATOM 6506 N N . TYR A 1 862 ? 3.300 -21.025 13.878 1.00 90.94 862 TYR A N 1
ATOM 6507 C CA . TYR A 1 862 ? 3.881 -21.066 15.224 1.00 90.94 862 TYR A CA 1
ATOM 6508 C C . TYR A 1 862 ? 4.504 -19.746 15.688 1.00 90.94 862 TYR A C 1
ATOM 6510 O O . TYR A 1 862 ? 4.431 -19.458 16.883 1.00 90.94 862 TYR A O 1
ATOM 6518 N N . SER A 1 863 ? 5.076 -18.944 14.788 1.00 89.62 863 SER A N 1
ATOM 6519 C CA . SER A 1 863 ? 5.767 -17.698 15.152 1.00 89.62 863 SER A CA 1
ATOM 6520 C C . SER A 1 863 ? 4.817 -16.506 15.218 1.00 89.62 863 SER A C 1
ATOM 6522 O O . SER A 1 863 ? 4.878 -15.729 16.170 1.00 89.62 863 SER A O 1
ATOM 6524 N N . ILE A 1 864 ? 3.905 -16.401 14.247 1.00 93.00 864 ILE A N 1
ATOM 6525 C CA . ILE A 1 864 ? 2.980 -15.261 14.099 1.00 93.00 864 ILE A CA 1
ATOM 6526 C C . ILE A 1 864 ? 1.497 -15.662 14.192 1.00 93.00 864 ILE A C 1
ATOM 6528 O O . ILE A 1 864 ? 0.607 -14.817 14.098 1.00 93.00 864 ILE A O 1
ATOM 6532 N N . TYR A 1 865 ? 1.222 -16.948 14.442 1.00 96.25 865 TYR A N 1
ATOM 6533 C CA . TYR A 1 865 ? -0.120 -17.516 14.638 1.00 96.25 865 TYR A CA 1
ATOM 6534 C C . TYR A 1 865 ? -1.077 -17.254 13.459 1.00 96.25 865 TYR A C 1
ATOM 6536 O O . TYR A 1 865 ? -2.282 -17.053 13.647 1.00 96.25 865 TYR A O 1
ATOM 6544 N N . ALA A 1 866 ? -0.525 -17.284 12.247 1.00 96.62 866 ALA A N 1
ATOM 6545 C CA . ALA A 1 866 ? -1.221 -17.228 10.972 1.00 96.62 866 ALA A CA 1
ATOM 6546 C C . ALA A 1 866 ? -1.496 -18.656 10.470 1.00 96.62 866 ALA A C 1
ATOM 6548 O O . ALA A 1 866 ? -0.598 -19.366 10.020 1.00 96.62 866 ALA A O 1
ATOM 6549 N N . ASP A 1 867 ? -2.747 -19.107 10.570 1.00 97.25 867 ASP A N 1
ATOM 6550 C CA . ASP A 1 867 ? -3.159 -20.451 10.153 1.00 97.25 867 ASP A CA 1
ATOM 6551 C C . ASP A 1 867 ? -3.567 -20.475 8.674 1.00 97.25 867 ASP A C 1
ATOM 6553 O O . ASP A 1 867 ? -4.737 -20.630 8.310 1.00 97.25 867 ASP A O 1
ATOM 6557 N N . VAL A 1 868 ? -2.562 -20.318 7.812 1.00 97.56 868 VAL A N 1
ATOM 6558 C CA . VAL A 1 868 ? -2.719 -20.302 6.349 1.00 97.56 868 VAL A CA 1
ATOM 6559 C C . VAL A 1 868 ? -3.370 -21.583 5.822 1.00 97.56 868 VAL A C 1
ATOM 6561 O O . VAL A 1 868 ? -4.115 -21.539 4.845 1.00 97.56 868 VAL A O 1
ATOM 6564 N N . ASN A 1 869 ? -3.178 -22.716 6.505 1.00 96.44 869 ASN A N 1
ATOM 6565 C CA . ASN A 1 869 ? -3.823 -23.977 6.152 1.00 96.44 869 ASN A CA 1
ATOM 6566 C C . ASN A 1 869 ? -5.348 -23.902 6.318 1.00 96.44 869 ASN A C 1
ATOM 6568 O O . ASN A 1 869 ? -6.084 -24.361 5.440 1.00 96.44 869 ASN A O 1
ATOM 6572 N N . THR A 1 870 ? -5.833 -23.293 7.405 1.00 97.69 870 THR A N 1
ATOM 6573 C CA . THR A 1 870 ? -7.267 -23.020 7.574 1.00 97.69 870 THR A CA 1
ATOM 6574 C C . THR A 1 870 ? -7.774 -22.064 6.497 1.00 97.69 870 THR A C 1
ATOM 6576 O O . THR A 1 870 ? -8.826 -22.329 5.915 1.00 97.69 870 THR A O 1
ATOM 6579 N N . TRP A 1 871 ? -7.044 -20.989 6.196 1.00 98.25 871 TRP A N 1
ATOM 6580 C CA . TRP A 1 871 ? -7.501 -19.971 5.240 1.00 98.25 871 TRP A CA 1
ATOM 6581 C C . TRP A 1 871 ? -7.607 -20.508 3.813 1.00 98.25 871 TRP A C 1
ATOM 6583 O O . TRP A 1 871 ? -8.582 -20.234 3.122 1.00 98.25 871 TRP A O 1
ATOM 6593 N N . VAL A 1 872 ? -6.640 -21.322 3.387 1.00 97.69 872 VAL A N 1
ATOM 6594 C CA . VAL A 1 872 ? -6.598 -21.898 2.037 1.00 97.69 872 VAL A CA 1
ATOM 6595 C C . VAL A 1 872 ? -7.627 -23.020 1.854 1.00 97.69 872 VAL A C 1
ATOM 6597 O O . VAL A 1 872 ? -8.212 -23.173 0.779 1.00 97.69 872 VAL A O 1
ATOM 6600 N N . ASN A 1 873 ? -7.868 -23.836 2.884 1.00 96.62 873 ASN A N 1
ATOM 6601 C CA . ASN A 1 873 ? -8.752 -25.001 2.765 1.00 96.62 873 ASN A CA 1
ATOM 6602 C C . ASN A 1 873 ? -10.229 -24.708 3.052 1.00 96.62 873 ASN A C 1
ATOM 6604 O O . ASN A 1 873 ? -11.062 -25.586 2.841 1.00 96.62 873 ASN A O 1
ATOM 6608 N N . ASN A 1 874 ? -10.581 -23.490 3.470 1.00 96.56 874 ASN A N 1
ATOM 6609 C CA . ASN A 1 874 ? -11.961 -23.110 3.764 1.00 96.56 874 ASN A CA 1
ATOM 6610 C C . ASN A 1 874 ? -12.357 -21.848 2.992 1.00 96.56 874 ASN A C 1
ATOM 6612 O O . ASN A 1 874 ? -11.674 -20.831 3.054 1.00 96.56 874 ASN A O 1
ATOM 6616 N N . GLN A 1 875 ? -13.502 -21.888 2.308 1.00 95.38 875 GLN A N 1
ATOM 6617 C CA . GLN A 1 875 ? -14.096 -20.687 1.716 1.00 95.38 875 GLN A CA 1
ATOM 6618 C C . GLN A 1 875 ? -14.433 -19.655 2.800 1.00 95.38 875 GLN A C 1
ATOM 6620 O O . GLN A 1 875 ? -14.751 -20.008 3.939 1.00 95.38 875 GLN A O 1
ATOM 6625 N N . GLY A 1 876 ? -14.408 -18.374 2.433 1.00 96.50 876 GLY A N 1
ATOM 6626 C CA . GLY A 1 876 ? -14.774 -17.292 3.346 1.00 96.50 876 GLY A CA 1
ATOM 6627 C C . GLY A 1 876 ? -13.610 -16.667 4.120 1.00 96.50 876 GLY A C 1
ATOM 6628 O O . GLY A 1 876 ? -13.869 -15.938 5.073 1.00 96.50 876 GLY A O 1
ATOM 6629 N N . TYR A 1 877 ? -12.359 -16.975 3.763 1.00 98.31 877 TYR A N 1
ATOM 6630 C CA . TYR A 1 877 ? -11.166 -16.429 4.423 1.00 98.31 877 TYR A CA 1
ATOM 6631 C C . TYR A 1 877 ? -10.342 -15.529 3.509 1.00 98.31 877 TYR A C 1
ATOM 6633 O O . TYR A 1 877 ? -10.003 -14.424 3.907 1.00 98.31 877 TYR A O 1
ATOM 6641 N N . VAL A 1 878 ? -10.021 -15.989 2.301 1.00 98.56 878 VAL A N 1
ATOM 6642 C CA . VAL A 1 878 ? -9.229 -15.252 1.308 1.00 98.56 878 VAL A CA 1
ATOM 6643 C C . VAL A 1 878 ? -9.668 -15.655 -0.098 1.00 98.56 878 VAL A C 1
ATOM 6645 O O . VAL A 1 878 ? -10.151 -16.768 -0.295 1.00 98.56 878 VAL A O 1
ATOM 6648 N N . ASP A 1 879 ? -9.485 -14.766 -1.070 1.00 98.50 879 ASP A N 1
ATOM 6649 C CA . ASP A 1 879 ? -9.555 -15.078 -2.502 1.00 98.50 879 ASP A CA 1
ATOM 6650 C C . ASP A 1 879 ? -8.185 -15.470 -3.067 1.00 98.50 879 ASP A C 1
ATOM 6652 O O . ASP A 1 879 ? -8.110 -16.133 -4.100 1.00 98.50 879 ASP A O 1
ATOM 6656 N N . TYR A 1 880 ? -7.093 -15.055 -2.419 1.00 98.62 880 TYR A N 1
ATOM 6657 C CA . TYR A 1 880 ? -5.735 -15.430 -2.803 1.00 98.62 880 TYR A CA 1
ATOM 6658 C C . TYR A 1 880 ? -4.779 -15.454 -1.609 1.00 98.62 880 TYR A C 1
ATOM 6660 O O . TYR A 1 880 ? -4.961 -14.731 -0.626 1.00 98.62 880 TYR A O 1
ATOM 6668 N N . VAL A 1 881 ? -3.731 -16.264 -1.730 1.00 98.62 881 VAL A N 1
ATOM 6669 C CA . VAL A 1 881 ? -2.537 -16.191 -0.883 1.00 98.62 881 VAL A CA 1
ATOM 6670 C C . VAL A 1 881 ? -1.330 -15.832 -1.735 1.00 98.62 881 VAL A C 1
ATOM 6672 O O . VAL A 1 881 ? -1.203 -16.296 -2.871 1.00 98.62 881 VAL A O 1
ATOM 6675 N N . ALA A 1 882 ? -0.464 -14.991 -1.177 1.00 98.56 882 ALA A N 1
ATOM 6676 C CA . ALA A 1 882 ? 0.721 -14.478 -1.837 1.00 98.56 882 ALA A CA 1
ATOM 6677 C C . ALA A 1 882 ? 2.015 -14.803 -1.066 1.00 98.56 882 ALA A C 1
ATOM 6679 O O . ALA A 1 882 ? 2.617 -13.884 -0.521 1.00 98.56 882 ALA A O 1
ATOM 6680 N N . PRO A 1 883 ? 2.421 -16.079 -0.915 1.00 98.50 883 PRO A N 1
ATOM 6681 C CA . PRO A 1 883 ? 3.569 -16.424 -0.081 1.00 98.50 883 PRO A CA 1
ATOM 6682 C C . PRO A 1 883 ? 4.857 -15.722 -0.517 1.00 98.50 883 PRO A C 1
ATOM 6684 O O . PRO A 1 883 ? 5.207 -15.716 -1.698 1.00 98.50 883 PRO A O 1
ATOM 6687 N N . GLN A 1 884 ? 5.567 -15.175 0.464 1.00 97.62 884 GLN A N 1
ATOM 6688 C CA . GLN A 1 884 ? 6.843 -14.482 0.306 1.00 97.62 884 GLN A CA 1
ATOM 6689 C C . GLN A 1 884 ? 7.994 -15.495 0.202 1.00 97.62 884 GLN A C 1
ATOM 6691 O O . GLN A 1 884 ? 8.556 -15.913 1.217 1.00 97.62 884 GLN A O 1
ATOM 6696 N N . ILE A 1 885 ? 8.317 -15.942 -1.016 1.00 96.94 885 ILE A N 1
ATOM 6697 C CA . ILE A 1 885 ? 9.399 -16.905 -1.278 1.00 96.94 885 ILE A CA 1
ATOM 6698 C C . ILE A 1 885 ? 10.658 -16.130 -1.678 1.00 96.94 885 ILE A C 1
ATOM 6700 O O . ILE A 1 885 ? 11.026 -16.047 -2.847 1.00 96.94 885 ILE A O 1
ATOM 6704 N N . TYR A 1 886 ? 11.298 -15.516 -0.686 1.00 93.81 886 TYR A N 1
ATOM 6705 C CA . TYR A 1 886 ? 12.382 -14.542 -0.872 1.00 93.81 886 TYR A CA 1
ATOM 6706 C C . TYR A 1 886 ? 13.783 -15.169 -0.893 1.00 93.81 886 TYR A C 1
ATOM 6708 O O . TYR A 1 886 ? 14.764 -14.525 -0.541 1.00 93.81 886 TYR A O 1
ATOM 6716 N N . TRP A 1 887 ? 13.876 -16.433 -1.296 1.00 92.94 887 TRP A N 1
ATOM 6717 C CA . TRP A 1 887 ? 15.110 -17.219 -1.256 1.00 92.94 887 TRP A CA 1
ATOM 6718 C C . TRP A 1 887 ? 15.511 -17.702 -2.644 1.00 92.94 887 TRP A C 1
ATOM 6720 O O . TRP A 1 887 ? 14.652 -17.886 -3.511 1.00 92.94 887 TRP A O 1
ATOM 6730 N N . GLY A 1 888 ? 16.810 -17.924 -2.847 1.00 93.31 888 GLY A N 1
ATOM 6731 C CA . GLY A 1 888 ? 17.345 -18.536 -4.061 1.00 93.31 888 GLY A CA 1
ATOM 6732 C C . GLY A 1 888 ? 16.999 -20.026 -4.183 1.00 93.31 888 GLY A C 1
ATOM 6733 O O . GLY A 1 888 ? 16.460 -20.650 -3.264 1.00 93.31 888 GLY A O 1
ATOM 6734 N N . PHE A 1 889 ? 17.315 -20.630 -5.326 1.00 95.25 889 PHE A N 1
ATOM 6735 C CA . PHE A 1 889 ? 17.211 -22.082 -5.501 1.00 95.25 889 PHE A CA 1
ATOM 6736 C C . PHE A 1 889 ? 18.264 -22.839 -4.686 1.00 95.25 889 PHE A C 1
ATOM 6738 O O . PHE A 1 889 ? 18.028 -23.990 -4.327 1.00 95.25 889 PHE A O 1
ATOM 6745 N N . GLU A 1 890 ? 19.401 -22.209 -4.390 1.00 93.62 890 GLU A N 1
ATOM 6746 C CA . GLU A 1 890 ? 20.519 -22.816 -3.657 1.00 93.62 890 GLU A CA 1
ATOM 6747 C C . GLU A 1 890 ? 20.480 -22.534 -2.149 1.00 93.62 890 GLU A C 1
ATOM 6749 O O . GLU A 1 890 ? 21.353 -22.985 -1.403 1.00 93.62 890 GLU A O 1
ATOM 6754 N N . HIS A 1 891 ? 19.457 -21.817 -1.676 1.00 93.00 891 HIS A N 1
ATOM 6755 C CA . HIS A 1 891 ? 19.327 -21.464 -0.272 1.00 93.00 891 HIS A CA 1
ATOM 6756 C C . HIS A 1 891 ? 19.262 -22.712 0.623 1.00 93.00 891 HIS A C 1
ATOM 6758 O O . HIS A 1 891 ? 18.343 -23.520 0.538 1.00 93.00 891 HIS A O 1
ATOM 6764 N N . THR A 1 892 ? 20.191 -22.838 1.568 1.00 91.88 892 THR A N 1
ATOM 6765 C CA . THR A 1 892 ? 20.432 -24.095 2.310 1.00 91.88 892 THR A CA 1
ATOM 6766 C C . THR A 1 892 ? 19.308 -24.574 3.241 1.00 91.88 892 THR A C 1
ATOM 6768 O O . THR A 1 892 ? 19.286 -25.758 3.576 1.00 91.88 892 THR A O 1
ATOM 6771 N N . GLN A 1 893 ? 18.395 -23.700 3.689 1.00 89.94 893 GLN A N 1
ATOM 6772 C CA . GLN A 1 893 ? 17.260 -24.089 4.558 1.00 89.94 893 GLN A CA 1
ATOM 6773 C C . GLN A 1 893 ? 15.887 -24.032 3.874 1.00 89.94 893 GLN A C 1
ATOM 6775 O O . GLN A 1 893 ? 15.066 -24.918 4.079 1.00 89.94 893 GLN A O 1
ATOM 6780 N N . SER A 1 894 ? 15.651 -22.994 3.073 1.00 92.62 894 SER A N 1
ATOM 6781 C CA . SER A 1 894 ? 14.409 -22.739 2.339 1.00 92.62 894 SER A CA 1
ATOM 6782 C C . SER A 1 894 ? 14.631 -22.603 0.818 1.00 92.62 894 SER A C 1
ATOM 6784 O O . SER A 1 894 ? 14.375 -21.525 0.280 1.00 92.62 894 SER A O 1
ATOM 6786 N N . PRO A 1 895 ? 15.105 -23.643 0.097 1.00 95.31 895 PRO A N 1
ATOM 6787 C CA . PRO A 1 895 ? 15.270 -23.566 -1.355 1.00 95.31 895 PRO A CA 1
ATOM 6788 C C . PRO A 1 895 ? 13.970 -23.151 -2.052 1.00 95.31 895 PRO A C 1
ATOM 6790 O O . PRO A 1 895 ? 12.912 -23.734 -1.792 1.00 95.31 895 PRO A O 1
ATOM 6793 N N . PHE A 1 896 ? 14.045 -22.201 -2.989 1.00 97.19 896 PHE A N 1
ATOM 6794 C CA . PHE A 1 896 ? 12.879 -21.669 -3.705 1.00 97.19 896 PHE A CA 1
ATOM 6795 C C . PHE A 1 896 ? 11.948 -22.765 -4.239 1.00 97.19 896 PHE A C 1
ATOM 6797 O O . PHE A 1 896 ? 10.735 -22.705 -4.045 1.00 97.19 896 PHE A O 1
ATOM 6804 N N . GLN A 1 897 ? 12.516 -23.779 -4.903 1.00 97.88 897 GLN A N 1
ATOM 6805 C CA . GLN A 1 897 ? 11.741 -24.846 -5.536 1.00 97.88 897 GLN A CA 1
ATOM 6806 C C . GLN A 1 897 ? 10.947 -25.671 -4.515 1.00 97.88 897 GLN A C 1
ATOM 6808 O O . GLN A 1 897 ? 9.797 -26.012 -4.782 1.00 97.88 897 GLN A O 1
ATOM 6813 N N . GLU A 1 898 ? 11.536 -25.967 -3.356 1.00 97.81 898 GLU A N 1
ATOM 6814 C CA . GLU A 1 898 ? 10.889 -26.763 -2.310 1.00 97.81 898 GLU A CA 1
ATOM 6815 C C . GLU A 1 898 ? 9.743 -25.987 -1.659 1.00 97.81 898 GLU A C 1
ATOM 6817 O O . GLU A 1 898 ? 8.638 -26.512 -1.515 1.00 97.81 898 GLU A O 1
ATOM 6822 N N . VAL A 1 899 ? 9.972 -24.708 -1.346 1.00 98.06 899 VAL A N 1
ATOM 6823 C CA . VAL A 1 899 ? 8.940 -23.829 -0.778 1.00 98.06 899 VAL A CA 1
ATOM 6824 C C . VAL A 1 899 ? 7.798 -23.616 -1.779 1.00 98.06 899 VAL A C 1
ATOM 6826 O O . VAL A 1 899 ? 6.625 -23.701 -1.413 1.00 98.06 899 VAL A O 1
ATOM 6829 N N . LEU A 1 900 ? 8.113 -23.396 -3.061 1.00 98.44 900 LEU A N 1
ATOM 6830 C CA . LEU A 1 900 ? 7.116 -23.284 -4.129 1.00 98.44 900 LEU A CA 1
ATOM 6831 C C . LEU A 1 900 ? 6.257 -24.553 -4.233 1.00 98.44 900 LEU A C 1
ATOM 6833 O O . LEU A 1 900 ? 5.036 -24.456 -4.371 1.00 98.44 900 LEU A O 1
ATOM 6837 N N . ASP A 1 901 ? 6.874 -25.733 -4.160 1.00 98.25 901 ASP A N 1
ATOM 6838 C CA . ASP A 1 901 ? 6.174 -27.020 -4.224 1.00 98.25 901 ASP A CA 1
ATOM 6839 C C . ASP A 1 901 ? 5.263 -27.238 -3.009 1.00 98.25 901 ASP A C 1
ATOM 6841 O O . ASP A 1 901 ? 4.141 -27.737 -3.160 1.00 98.25 901 ASP A O 1
ATOM 6845 N N . GLU A 1 902 ? 5.703 -26.819 -1.819 1.00 97.94 902 GLU A N 1
ATOM 6846 C CA . GLU A 1 902 ? 4.912 -26.879 -0.587 1.00 97.94 902 GLU A CA 1
ATOM 6847 C C . GLU A 1 902 ? 3.641 -26.019 -0.701 1.00 97.94 902 GLU A C 1
ATOM 6849 O O . GLU A 1 902 ? 2.527 -26.507 -0.472 1.00 97.94 902 GLU A O 1
ATOM 6854 N N . TRP A 1 903 ? 3.774 -24.765 -1.146 1.00 98.31 903 TRP A N 1
ATOM 6855 C CA . TRP A 1 903 ? 2.635 -23.862 -1.347 1.00 98.31 903 TRP A CA 1
ATOM 6856 C C . TRP A 1 903 ? 1.710 -24.310 -2.474 1.00 98.31 903 TRP A C 1
ATOM 6858 O O . TRP A 1 903 ? 0.486 -24.300 -2.305 1.00 98.31 903 TRP A O 1
ATOM 6868 N N . ALA A 1 904 ? 2.268 -24.751 -3.604 1.00 97.81 904 ALA A N 1
ATOM 6869 C CA . ALA A 1 904 ? 1.484 -25.294 -4.707 1.00 97.81 904 ALA A CA 1
ATOM 6870 C C . ALA A 1 904 ? 0.665 -26.513 -4.257 1.00 97.81 904 ALA A C 1
ATOM 6872 O O . ALA A 1 904 ? -0.506 -26.629 -4.628 1.00 97.81 904 ALA A O 1
ATOM 6873 N N . THR A 1 905 ? 1.237 -27.370 -3.405 1.00 97.62 905 THR A N 1
ATOM 6874 C CA . THR A 1 905 ? 0.548 -28.526 -2.812 1.00 97.62 905 THR A CA 1
ATOM 6875 C C . THR A 1 905 ? -0.560 -28.102 -1.849 1.00 97.62 905 THR A C 1
ATOM 6877 O O . THR A 1 905 ? -1.675 -28.619 -1.941 1.00 97.62 905 THR A O 1
ATOM 6880 N N . LEU A 1 906 ? -0.291 -27.149 -0.949 1.00 96.75 906 LEU A N 1
ATOM 6881 C CA . LEU A 1 906 ? -1.281 -26.655 0.014 1.00 96.75 906 LEU A CA 1
ATOM 6882 C C . LEU A 1 906 ? -2.493 -26.019 -0.687 1.00 96.75 906 LEU A C 1
ATOM 6884 O O . LEU A 1 906 ? -3.647 -26.293 -0.333 1.00 96.75 906 LEU A O 1
ATOM 6888 N N . VAL A 1 907 ? -2.249 -25.173 -1.692 1.00 97.06 907 VAL A N 1
ATOM 6889 C CA . VAL A 1 907 ? -3.326 -24.509 -2.437 1.00 97.06 907 VAL A CA 1
ATOM 6890 C C . VAL A 1 907 ? -4.040 -25.499 -3.351 1.00 97.06 907 VAL A C 1
ATOM 6892 O O . VAL A 1 907 ? -5.267 -25.598 -3.292 1.00 97.06 907 VAL A O 1
ATOM 6895 N N . GLY A 1 908 ? -3.313 -26.308 -4.121 1.00 93.31 908 GLY A N 1
ATOM 6896 C CA . GLY A 1 908 ? -3.897 -27.207 -5.117 1.00 93.31 908 GLY A CA 1
ATOM 6897 C C . GLY A 1 908 ? -4.726 -26.464 -6.178 1.00 93.31 908 GLY A C 1
ATOM 6898 O O . GLY A 1 908 ? -4.662 -25.243 -6.299 1.00 93.31 908 GLY A O 1
ATOM 6899 N N . LYS A 1 909 ? -5.527 -27.198 -6.962 1.00 86.31 909 LYS A N 1
ATOM 6900 C CA . LYS A 1 909 ? -6.425 -26.630 -7.989 1.00 86.31 909 LYS A CA 1
ATOM 6901 C C . LYS A 1 909 ? -7.785 -26.258 -7.394 1.00 86.31 909 LYS A C 1
ATOM 6903 O O . LYS A 1 909 ? -8.759 -26.989 -7.570 1.00 86.31 909 LYS A O 1
ATOM 6908 N N . LYS A 1 910 ? -7.839 -25.163 -6.637 1.00 87.75 910 LYS A N 1
ATOM 6909 C CA . LYS A 1 910 ? -9.083 -24.637 -6.053 1.00 87.75 910 LYS A CA 1
ATOM 6910 C C . LYS A 1 910 ? -9.593 -23.455 -6.877 1.00 87.75 910 LYS A C 1
ATOM 6912 O O . LYS A 1 910 ? -8.822 -22.580 -7.246 1.00 87.75 910 LYS A O 1
ATOM 6917 N N . ASP A 1 911 ? -10.904 -23.387 -7.097 1.00 87.50 911 ASP A N 1
ATOM 6918 C CA . ASP A 1 911 ? -11.512 -22.281 -7.857 1.00 87.50 911 ASP A CA 1
ATOM 6919 C C . ASP A 1 911 ? -11.654 -20.989 -7.033 1.00 87.50 911 ASP A C 1
ATOM 6921 O O . ASP A 1 911 ? -11.841 -19.909 -7.587 1.00 87.50 911 ASP A O 1
ATOM 6925 N N . TYR A 1 912 ? -11.586 -21.101 -5.702 1.00 91.38 912 TYR A N 1
ATOM 6926 C CA . TYR A 1 912 ? -11.913 -20.023 -4.763 1.00 91.38 912 TYR A CA 1
ATOM 6927 C C . TYR A 1 912 ? -10.705 -19.428 -4.025 1.00 91.38 912 TYR A C 1
ATOM 6929 O O . TYR A 1 912 ? -10.869 -18.408 -3.365 1.00 91.38 912 TYR A O 1
ATOM 6937 N N . VAL A 1 913 ? -9.516 -20.038 -4.121 1.00 96.75 913 VAL A N 1
ATOM 6938 C CA . VAL A 1 913 ? -8.259 -19.459 -3.618 1.00 96.75 913 VAL A CA 1
ATOM 6939 C C . VAL A 1 913 ? -7.204 -19.548 -4.704 1.00 96.75 913 VAL A C 1
ATOM 6941 O O . VAL A 1 913 ? -6.954 -20.628 -5.235 1.00 96.75 913 VAL A O 1
ATOM 6944 N N . LYS A 1 914 ? -6.585 -18.409 -4.990 1.00 96.56 914 LYS A N 1
ATOM 6945 C CA . LYS A 1 914 ? -5.530 -18.232 -5.983 1.00 96.56 914 LYS A CA 1
ATOM 6946 C C . LYS A 1 914 ? -4.144 -18.264 -5.339 1.00 96.56 914 LYS A C 1
ATOM 6948 O O . LYS A 1 914 ? -3.994 -17.812 -4.200 1.00 96.56 914 LYS A O 1
ATOM 6953 N N . LEU A 1 915 ? -3.144 -18.779 -6.054 1.00 97.94 915 LEU A N 1
ATOM 6954 C CA . LEU A 1 915 ? -1.744 -18.786 -5.612 1.00 97.94 915 LEU A CA 1
ATOM 6955 C C . LEU A 1 915 ? -0.924 -17.798 -6.443 1.00 97.94 915 LEU A C 1
ATOM 6957 O O . LEU A 1 915 ? -0.706 -17.997 -7.638 1.00 97.94 915 LEU A O 1
ATOM 6961 N N . ILE A 1 916 ? -0.441 -16.746 -5.787 1.00 98.38 916 ILE A N 1
ATOM 6962 C CA . ILE A 1 916 ? 0.391 -15.704 -6.395 1.00 98.38 916 ILE A CA 1
ATOM 6963 C C . ILE A 1 916 ? 1.758 -15.738 -5.704 1.00 98.38 916 ILE A C 1
ATOM 6965 O O . ILE A 1 916 ? 1.813 -15.749 -4.489 1.00 98.38 916 ILE A O 1
ATOM 6969 N N . ILE A 1 917 ? 2.881 -15.783 -6.412 1.00 98.50 917 ILE A N 1
ATOM 6970 C CA . ILE A 1 917 ? 4.188 -15.959 -5.751 1.00 98.50 917 ILE A CA 1
ATOM 6971 C C . ILE A 1 917 ? 4.855 -14.606 -5.479 1.00 98.50 917 ILE A C 1
ATOM 6973 O O . ILE A 1 917 ? 5.101 -13.842 -6.411 1.00 98.50 917 ILE A O 1
ATOM 6977 N N . GLY A 1 918 ? 5.153 -14.302 -4.215 1.00 98.19 918 GLY A N 1
ATOM 6978 C CA . GLY A 1 918 ? 5.937 -13.130 -3.827 1.00 98.19 918 GLY A CA 1
ATOM 6979 C C . GLY A 1 918 ? 7.433 -13.386 -4.003 1.00 98.19 918 GLY A C 1
ATOM 6980 O O . GLY A 1 918 ? 7.950 -14.337 -3.420 1.00 98.19 918 GLY A O 1
ATOM 6981 N N . LEU A 1 919 ? 8.118 -12.544 -4.777 1.00 96.00 919 LEU A N 1
ATOM 6982 C CA . LEU A 1 919 ? 9.556 -12.629 -5.062 1.00 96.00 919 LEU A CA 1
ATOM 6983 C C . LEU A 1 919 ? 10.277 -11.374 -4.560 1.00 96.00 919 LEU A C 1
ATOM 6985 O O . LEU A 1 919 ? 9.708 -10.283 -4.613 1.00 96.00 919 LEU A O 1
ATOM 6989 N N . ASP A 1 920 ? 11.526 -11.515 -4.115 1.00 90.56 920 ASP A N 1
ATOM 6990 C CA . ASP A 1 920 ? 12.316 -10.408 -3.566 1.00 90.56 920 ASP A CA 1
ATOM 6991 C C . ASP A 1 920 ? 13.446 -9.975 -4.504 1.00 90.56 920 ASP A C 1
ATOM 6993 O O . ASP A 1 920 ? 14.355 -10.738 -4.822 1.00 90.56 920 ASP A O 1
ATOM 6997 N N . LEU A 1 921 ? 13.400 -8.712 -4.924 1.00 87.69 921 LEU A N 1
ATOM 6998 C CA . LEU A 1 921 ? 14.428 -8.079 -5.746 1.00 87.69 921 LEU A CA 1
ATOM 6999 C C . LEU A 1 921 ? 15.620 -7.579 -4.919 1.00 87.69 921 LEU A C 1
ATOM 7001 O O . LEU A 1 921 ? 16.667 -7.277 -5.496 1.00 87.69 921 LEU A O 1
ATOM 7005 N N . SER A 1 922 ? 15.490 -7.475 -3.591 1.00 84.94 922 SER A N 1
ATOM 7006 C CA . SER A 1 922 ? 16.570 -7.002 -2.721 1.00 84.94 922 SER A CA 1
ATOM 7007 C C . SER A 1 922 ? 17.786 -7.928 -2.756 1.00 84.94 922 SER A C 1
ATOM 7009 O O . SER A 1 922 ? 18.913 -7.451 -2.896 1.00 84.94 922 SER A O 1
ATOM 7011 N N . MET A 1 923 ? 17.542 -9.239 -2.782 1.00 81.19 923 MET A N 1
ATOM 7012 C CA . MET A 1 923 ? 18.567 -10.278 -2.893 1.00 81.19 923 MET A CA 1
ATOM 7013 C C . MET A 1 923 ? 19.394 -10.134 -4.172 1.00 81.19 923 MET A C 1
ATOM 7015 O O . MET A 1 923 ? 20.625 -10.122 -4.130 1.00 81.19 923 MET A O 1
ATOM 7019 N N . ALA A 1 924 ? 18.735 -9.876 -5.302 1.00 78.44 924 ALA A N 1
ATOM 7020 C CA . ALA A 1 924 ? 19.414 -9.621 -6.570 1.00 78.44 924 ALA A CA 1
ATOM 7021 C C . ALA A 1 924 ? 20.159 -8.269 -6.619 1.00 78.44 924 ALA A C 1
ATOM 7023 O O . ALA A 1 924 ? 21.050 -8.087 -7.449 1.00 78.44 924 ALA A O 1
ATOM 7024 N N . TYR A 1 925 ? 19.838 -7.317 -5.734 1.00 74.94 925 TYR A N 1
ATOM 7025 C CA . TYR A 1 925 ? 20.539 -6.029 -5.633 1.00 74.94 925 TYR A CA 1
ATOM 7026 C C . TYR A 1 925 ? 21.923 -6.141 -4.965 1.00 74.94 925 TYR A C 1
ATOM 7028 O O . TYR A 1 925 ? 22.715 -5.195 -5.026 1.00 74.94 925 TYR A O 1
ATOM 7036 N N . GLY A 1 926 ? 22.231 -7.289 -4.351 1.00 66.00 926 GLY A N 1
ATOM 7037 C CA . GLY A 1 926 ? 23.511 -7.558 -3.693 1.00 66.00 926 GLY A CA 1
ATOM 7038 C C . GLY A 1 926 ? 23.433 -7.615 -2.168 1.00 66.00 926 GLY A C 1
ATOM 7039 O O . GLY A 1 926 ? 24.453 -7.426 -1.503 1.00 66.00 926 GLY A O 1
ATOM 7040 N N . THR A 1 927 ? 22.252 -7.851 -1.589 1.00 64.00 927 THR A N 1
ATOM 7041 C CA . THR A 1 927 ? 22.171 -8.244 -0.178 1.00 64.00 927 THR A CA 1
ATOM 7042 C C . THR A 1 927 ? 22.626 -9.691 -0.034 1.00 64.00 927 THR A C 1
ATOM 7044 O O . THR A 1 927 ? 22.180 -10.574 -0.760 1.00 64.00 927 THR A O 1
ATOM 7047 N N . THR A 1 928 ? 23.539 -9.942 0.900 1.00 60.44 928 THR A N 1
ATOM 7048 C CA . THR A 1 928 ? 24.034 -11.291 1.180 1.00 60.44 928 THR A CA 1
ATOM 7049 C C . THR A 1 928 ? 23.286 -11.871 2.374 1.00 60.44 928 THR A C 1
ATOM 7051 O O . THR A 1 928 ? 23.437 -11.361 3.487 1.00 60.44 928 THR A O 1
ATOM 7054 N N . ASP A 1 929 ? 22.534 -12.949 2.165 1.00 66.12 929 ASP A N 1
ATOM 7055 C CA . ASP A 1 929 ? 22.195 -13.892 3.231 1.00 66.12 929 ASP A CA 1
ATOM 7056 C C . ASP A 1 929 ? 23.265 -14.990 3.244 1.00 66.12 929 ASP A C 1
ATOM 7058 O O . ASP A 1 929 ? 23.624 -15.561 2.214 1.00 66.12 929 ASP A O 1
ATOM 7062 N N . SER A 1 930 ? 23.778 -15.295 4.432 1.00 71.00 930 SER A N 1
ATOM 7063 C CA . SER A 1 930 ? 24.717 -16.393 4.652 1.00 71.00 930 SER A CA 1
ATOM 7064 C C . SER A 1 930 ? 24.208 -17.760 4.178 1.00 71.00 930 SER A C 1
ATOM 7066 O O . SER A 1 930 ? 25.026 -18.641 3.912 1.00 71.00 930 SER A O 1
ATOM 7068 N N . TYR A 1 931 ? 22.889 -17.953 4.083 1.00 76.62 931 TYR A N 1
ATOM 7069 C CA . TYR A 1 931 ? 22.283 -19.218 3.673 1.00 76.62 931 TYR A CA 1
ATOM 7070 C C . TYR A 1 931 ? 22.093 -19.365 2.163 1.00 76.62 931 TYR A C 1
ATOM 7072 O O . TYR A 1 931 ? 21.935 -20.502 1.717 1.00 76.62 931 TYR A O 1
ATOM 7080 N N . ASP A 1 932 ? 22.142 -18.270 1.396 1.00 73.50 932 ASP A N 1
ATOM 7081 C CA . ASP A 1 932 ? 22.020 -18.260 -0.072 1.00 73.50 932 ASP A CA 1
ATOM 7082 C C . ASP A 1 932 ? 23.346 -18.557 -0.800 1.00 73.50 932 ASP A C 1
ATOM 7084 O O . ASP A 1 932 ? 23.380 -18.680 -2.024 1.00 73.50 932 ASP A O 1
ATOM 7088 N N . GLY A 1 933 ? 24.459 -18.669 -0.066 1.00 78.06 933 GLY A N 1
ATOM 7089 C CA . GLY A 1 933 ? 25.768 -18.937 -0.659 1.00 78.06 933 GLY A CA 1
ATOM 7090 C C . GLY A 1 933 ? 26.187 -17.838 -1.641 1.00 78.06 933 GLY A C 1
ATOM 7091 O O . GLY A 1 933 ? 26.267 -16.667 -1.266 1.00 78.06 933 GLY A O 1
ATOM 7092 N N . THR A 1 934 ? 26.497 -18.216 -2.884 1.00 84.50 934 THR A N 1
ATOM 7093 C CA . THR A 1 934 ? 26.936 -17.290 -3.941 1.00 84.50 934 THR A CA 1
ATOM 7094 C C . THR A 1 934 ? 25.931 -17.137 -5.086 1.00 84.50 934 THR A C 1
ATOM 7096 O O . THR A 1 934 ? 26.193 -16.327 -5.972 1.00 84.50 934 THR A O 1
ATOM 7099 N N . GLU A 1 935 ? 24.766 -17.809 -5.064 1.00 89.56 935 GLU A N 1
ATOM 7100 C CA . GLU A 1 935 ? 23.832 -17.876 -6.209 1.00 89.56 935 GLU A CA 1
ATOM 7101 C C . GLU A 1 935 ? 23.481 -16.488 -6.766 1.00 89.56 935 GLU A C 1
ATOM 7103 O O . GLU A 1 935 ? 23.656 -16.224 -7.954 1.00 89.56 935 GLU A O 1
ATOM 7108 N N . TRP A 1 936 ? 23.043 -15.564 -5.907 1.00 86.88 936 TRP A N 1
ATOM 7109 C CA . TRP A 1 936 ? 22.660 -14.202 -6.306 1.00 86.88 936 TRP A CA 1
ATOM 7110 C C . TRP A 1 936 ? 23.834 -13.356 -6.818 1.00 86.88 936 TRP A C 1
ATOM 7112 O O . TRP A 1 936 ? 23.645 -12.375 -7.544 1.00 86.88 936 TRP A O 1
ATOM 7122 N N . THR A 1 937 ? 25.066 -13.719 -6.453 1.00 83.69 937 THR A N 1
ATOM 7123 C CA . THR A 1 937 ? 26.283 -13.067 -6.957 1.00 83.69 937 THR A CA 1
ATOM 7124 C C . THR A 1 937 ? 26.697 -13.657 -8.302 1.00 83.69 937 THR A C 1
ATOM 7126 O O . THR A 1 937 ? 26.967 -12.893 -9.232 1.00 83.69 937 THR A O 1
ATOM 7129 N N . ASP A 1 938 ? 26.670 -14.981 -8.429 1.00 87.88 938 ASP A N 1
ATOM 7130 C CA . ASP A 1 938 ? 27.144 -15.727 -9.598 1.00 87.88 938 ASP A CA 1
ATOM 7131 C C . ASP A 1 938 ? 26.150 -15.685 -10.766 1.00 87.88 938 ASP A C 1
ATOM 7133 O O . ASP A 1 938 ? 26.544 -15.708 -11.934 1.00 87.88 938 ASP A O 1
ATOM 7137 N N . HIS A 1 939 ? 24.859 -15.554 -10.463 1.00 88.81 939 HIS A N 1
ATOM 7138 C CA . HIS A 1 939 ? 23.781 -15.533 -11.442 1.00 88.81 939 HIS A CA 1
ATOM 7139 C C . HIS A 1 939 ? 23.102 -14.167 -11.499 1.00 88.81 939 HIS A C 1
ATOM 7141 O O . HIS A 1 939 ? 23.048 -13.429 -10.515 1.00 88.81 939 HIS A O 1
ATOM 7147 N N . LYS A 1 940 ? 22.625 -13.804 -12.693 1.00 89.56 940 LYS A N 1
ATOM 7148 C CA . LYS A 1 940 ? 21.847 -12.579 -12.941 1.00 89.56 940 LYS A CA 1
ATOM 7149 C C . LYS A 1 940 ? 20.502 -12.893 -13.599 1.00 89.56 940 LYS A C 1
ATOM 7151 O O . LYS A 1 940 ? 19.993 -12.108 -14.388 1.00 89.56 940 LYS A O 1
ATOM 7156 N N . ASP A 1 941 ? 19.987 -14.093 -13.370 1.00 92.69 941 ASP A N 1
ATOM 7157 C CA . ASP A 1 941 ? 18.747 -14.610 -13.945 1.00 92.69 941 ASP A CA 1
ATOM 7158 C C . ASP A 1 941 ? 17.885 -15.349 -12.906 1.00 92.69 941 ASP A C 1
ATOM 7160 O O . ASP A 1 941 ? 16.948 -16.060 -13.274 1.00 92.69 941 ASP A O 1
ATOM 7164 N N . VAL A 1 942 ? 18.194 -15.208 -11.613 1.00 94.00 942 VAL A N 1
ATOM 7165 C CA . VAL A 1 942 ? 17.543 -15.952 -10.526 1.00 94.00 942 VAL A CA 1
ATOM 7166 C C . VAL A 1 942 ? 16.040 -15.670 -10.514 1.00 94.00 942 VAL A C 1
ATOM 7168 O O . VAL A 1 942 ? 15.240 -16.605 -10.533 1.00 94.00 942 VAL A O 1
ATOM 7171 N N . ILE A 1 943 ? 15.637 -14.399 -10.597 1.00 94.75 943 ILE A N 1
ATOM 7172 C CA . ILE A 1 943 ? 14.230 -13.977 -10.649 1.00 94.75 943 ILE A CA 1
ATOM 7173 C C . ILE A 1 943 ? 13.554 -14.508 -11.917 1.00 94.75 943 ILE A C 1
ATOM 7175 O O . ILE A 1 943 ? 12.417 -14.978 -11.873 1.00 94.75 943 ILE A O 1
ATOM 7179 N N . ALA A 1 944 ? 14.251 -14.491 -13.056 1.00 95.50 944 ALA A N 1
ATOM 7180 C CA . ALA A 1 944 ? 13.720 -15.035 -14.304 1.00 95.50 944 ALA A CA 1
ATOM 7181 C C . ALA A 1 944 ? 13.431 -16.541 -14.167 1.00 95.50 944 ALA A C 1
ATOM 7183 O O . ALA A 1 944 ? 12.335 -16.997 -14.508 1.00 95.50 944 ALA A O 1
ATOM 7184 N N . ARG A 1 945 ? 14.371 -17.304 -13.589 1.00 97.25 945 ARG A N 1
ATOM 7185 C CA . ARG A 1 945 ? 14.202 -18.734 -13.283 1.00 97.25 945 ARG A CA 1
ATOM 7186 C C . ARG A 1 945 ? 13.059 -18.976 -12.297 1.00 97.25 945 ARG A C 1
ATOM 7188 O O . ARG A 1 945 ? 12.280 -19.904 -12.511 1.00 97.25 945 ARG A O 1
ATOM 7195 N N . GLN A 1 946 ? 12.908 -18.139 -11.270 1.00 97.75 946 GLN A N 1
ATOM 7196 C CA . GLN A 1 946 ? 11.798 -18.219 -10.313 1.00 97.75 946 GLN A CA 1
ATOM 7197 C C . GLN A 1 946 ? 10.435 -18.019 -10.992 1.00 97.75 946 GLN A C 1
ATOM 7199 O O . GLN A 1 946 ? 9.525 -18.818 -10.768 1.00 97.75 946 GLN A O 1
ATOM 7204 N N . ILE A 1 947 ? 10.293 -17.021 -11.874 1.00 97.25 947 ILE A N 1
ATOM 7205 C CA . ILE A 1 947 ? 9.053 -16.798 -12.640 1.00 97.25 947 ILE A CA 1
ATOM 7206 C C . ILE A 1 947 ? 8.747 -18.004 -13.543 1.00 97.25 947 ILE A C 1
ATOM 7208 O O . ILE A 1 947 ? 7.602 -18.463 -13.601 1.00 97.25 947 ILE A O 1
ATOM 7212 N N . VAL A 1 948 ? 9.754 -18.554 -14.230 1.00 96.94 948 VAL A N 1
ATOM 7213 C CA . VAL A 1 948 ? 9.587 -19.750 -15.076 1.00 96.94 948 VAL A CA 1
ATOM 7214 C C . VAL A 1 948 ? 9.148 -20.957 -14.240 1.00 96.94 948 VAL A C 1
ATOM 7216 O O . VAL A 1 948 ? 8.182 -21.631 -14.595 1.00 96.94 948 VAL A O 1
ATOM 7219 N N . ALA A 1 949 ? 9.799 -21.210 -13.104 1.00 97.56 949 ALA A N 1
ATOM 7220 C CA . ALA A 1 949 ? 9.457 -22.321 -12.217 1.00 97.56 949 ALA A CA 1
ATOM 7221 C C . ALA A 1 949 ? 8.051 -22.176 -11.607 1.00 97.56 949 ALA A C 1
ATOM 7223 O O . ALA A 1 949 ? 7.299 -23.153 -11.551 1.00 97.56 949 ALA A O 1
ATOM 7224 N N . ALA A 1 950 ? 7.672 -20.963 -11.193 1.00 97.19 950 ALA A N 1
ATOM 7225 C CA . ALA A 1 950 ? 6.342 -20.660 -10.674 1.00 97.19 950 ALA A CA 1
ATOM 7226 C C . ALA A 1 950 ? 5.258 -20.842 -11.745 1.00 97.19 950 ALA A C 1
ATOM 7228 O O . ALA A 1 950 ? 4.275 -21.540 -11.506 1.00 97.19 950 ALA A O 1
ATOM 7229 N N . SER A 1 951 ? 5.459 -20.292 -12.945 1.00 95.56 951 SER A N 1
ATOM 7230 C CA . SER A 1 951 ? 4.489 -20.386 -14.050 1.00 95.56 951 SER A CA 1
ATOM 7231 C C . SER A 1 951 ? 4.305 -21.801 -14.610 1.00 95.56 951 SER A C 1
ATOM 7233 O O . SER A 1 951 ? 3.297 -22.078 -15.257 1.00 95.56 951 SER A O 1
ATOM 7235 N N . ALA A 1 952 ? 5.229 -22.721 -14.320 1.00 95.12 952 ALA A N 1
ATOM 7236 C CA . ALA A 1 952 ? 5.074 -24.140 -14.628 1.00 95.12 952 ALA A CA 1
ATOM 7237 C C . ALA A 1 952 ? 4.101 -24.874 -13.679 1.00 95.12 952 ALA A C 1
ATOM 7239 O O . ALA A 1 952 ? 3.736 -26.022 -13.950 1.00 95.12 952 ALA A O 1
ATOM 7240 N N . LYS A 1 953 ? 3.679 -24.258 -12.562 1.00 94.19 953 LYS A N 1
ATOM 7241 C CA . LYS A 1 953 ? 2.695 -24.851 -11.644 1.00 94.19 953 LYS A CA 1
ATOM 7242 C C . LYS A 1 953 ? 1.288 -24.730 -12.215 1.00 94.19 953 LYS A C 1
ATOM 7244 O O . LYS A 1 953 ? 0.865 -23.672 -12.662 1.00 94.19 953 LYS A O 1
ATOM 7249 N N . GLU A 1 954 ? 0.524 -25.819 -12.158 1.00 90.69 954 GLU A N 1
ATOM 7250 C CA . GLU A 1 954 ? -0.818 -25.860 -12.755 1.00 90.69 954 GLU A CA 1
ATOM 7251 C C . GLU A 1 954 ? -1.845 -24.950 -12.054 1.00 90.69 954 GLU A C 1
ATOM 7253 O O . GLU A 1 954 ? -2.913 -24.698 -12.607 1.00 90.69 954 GLU A O 1
ATOM 7258 N N . ASN A 1 955 ? -1.556 -24.512 -10.828 1.00 92.38 955 ASN A N 1
ATOM 7259 C CA . ASN A 1 955 ? -2.358 -23.591 -10.023 1.00 92.38 955 ASN A CA 1
ATOM 7260 C C . ASN A 1 955 ? -1.673 -22.227 -9.840 1.00 92.38 955 ASN A C 1
ATOM 7262 O O . ASN A 1 955 ? -1.910 -21.551 -8.846 1.00 92.38 955 ASN A O 1
ATOM 7266 N N . PHE A 1 956 ? -0.791 -21.849 -10.765 1.00 93.81 956 PHE A N 1
ATOM 7267 C CA . PHE A 1 956 ? -0.174 -20.532 -10.791 1.00 93.81 956 PHE A CA 1
ATOM 7268 C C . PHE A 1 956 ? -1.172 -19.463 -11.243 1.00 93.81 956 PHE A C 1
ATOM 7270 O O . PHE A 1 956 ? -1.732 -19.559 -12.336 1.00 93.81 956 PHE A O 1
ATOM 7277 N N . ASP A 1 957 ? -1.336 -18.412 -10.441 1.00 95.38 957 ASP A N 1
ATOM 7278 C CA . ASP A 1 957 ? -2.197 -17.270 -10.765 1.00 95.38 957 ASP A CA 1
ATOM 7279 C C . ASP A 1 957 ? -1.427 -15.936 -10.824 1.00 95.38 957 ASP A C 1
ATOM 7281 O O . ASP A 1 957 ? -2.023 -14.892 -11.091 1.00 95.38 957 ASP A O 1
ATOM 7285 N N . GLY A 1 958 ? -0.105 -15.934 -10.617 1.00 96.81 958 GLY A N 1
ATOM 7286 C CA . GLY A 1 958 ? 0.718 -14.741 -10.814 1.00 96.81 958 GLY A CA 1
ATOM 7287 C C . GLY A 1 958 ? 1.972 -14.647 -9.952 1.00 96.81 958 GLY A C 1
ATOM 7288 O O . GLY A 1 958 ? 2.303 -15.551 -9.187 1.00 96.81 958 GLY A O 1
ATOM 7289 N N . VAL A 1 959 ? 2.647 -13.504 -10.054 1.00 97.94 959 VAL A N 1
ATOM 7290 C CA . VAL A 1 959 ? 3.802 -13.115 -9.230 1.00 97.94 959 VAL A CA 1
ATOM 7291 C C . VAL A 1 959 ? 3.641 -11.691 -8.700 1.00 97.94 959 VAL A C 1
ATOM 7293 O O . VAL A 1 959 ? 2.979 -10.870 -9.338 1.00 97.94 959 VAL A O 1
ATOM 7296 N N . ILE A 1 960 ? 4.268 -11.377 -7.565 1.00 98.00 960 ILE A N 1
ATOM 7297 C CA . ILE A 1 960 ? 4.375 -10.014 -7.022 1.00 98.00 960 ILE A CA 1
ATOM 7298 C C . ILE A 1 960 ? 5.835 -9.738 -6.666 1.00 98.00 960 ILE A C 1
ATOM 7300 O O . ILE A 1 960 ? 6.455 -10.530 -5.964 1.00 98.00 960 ILE A O 1
ATOM 7304 N N . MET A 1 961 ? 6.379 -8.616 -7.135 1.00 95.06 961 MET A N 1
ATOM 7305 C CA . MET A 1 961 ? 7.761 -8.221 -6.851 1.00 95.06 961 MET A CA 1
ATOM 7306 C C . MET A 1 961 ? 7.832 -7.311 -5.626 1.00 95.06 961 MET A C 1
ATOM 7308 O O . MET A 1 961 ? 7.172 -6.264 -5.578 1.00 95.06 961 MET A O 1
ATOM 7312 N N . PHE A 1 962 ? 8.662 -7.686 -4.655 1.00 92.69 962 PHE A N 1
ATOM 7313 C CA . PHE A 1 962 ? 9.043 -6.849 -3.528 1.00 92.69 962 PHE A CA 1
ATOM 7314 C C . PHE A 1 962 ? 10.419 -6.225 -3.789 1.00 92.69 962 PHE A C 1
ATOM 7316 O O . PHE A 1 962 ? 11.400 -6.926 -3.984 1.00 92.69 962 PHE A O 1
ATOM 7323 N N . SER A 1 963 ? 10.561 -4.908 -3.840 1.00 89.12 963 SER A N 1
ATOM 7324 C CA . SER A 1 963 ? 9.533 -3.873 -3.991 1.00 89.12 963 SER A CA 1
ATOM 7325 C C . SER A 1 963 ? 9.860 -2.938 -5.158 1.00 89.12 963 SER A C 1
ATOM 7327 O O . SER A 1 963 ? 10.904 -3.048 -5.807 1.00 89.12 963 SER A O 1
ATOM 7329 N N . LEU A 1 964 ? 8.967 -1.979 -5.415 1.00 88.50 964 LEU A N 1
ATOM 7330 C CA . LEU A 1 964 ? 9.105 -0.977 -6.474 1.00 88.50 964 LEU A CA 1
ATOM 7331 C C . LEU A 1 964 ? 10.489 -0.293 -6.521 1.00 88.50 964 LEU A C 1
ATOM 7333 O O . LEU A 1 964 ? 11.013 -0.088 -7.614 1.00 88.50 964 LEU A O 1
ATOM 7337 N N . ARG A 1 965 ? 11.112 0.026 -5.372 1.00 82.19 965 ARG A N 1
ATOM 7338 C CA . ARG A 1 965 ? 12.384 0.787 -5.308 1.00 82.19 965 ARG A CA 1
ATOM 7339 C C . ARG A 1 965 ? 13.536 0.192 -6.118 1.00 82.19 965 ARG A C 1
ATOM 7341 O O . ARG A 1 965 ? 14.460 0.911 -6.485 1.00 82.19 965 ARG A O 1
ATOM 7348 N N . TYR A 1 966 ? 13.501 -1.115 -6.361 1.00 77.75 966 TYR A N 1
ATOM 7349 C CA . TYR A 1 966 ? 14.561 -1.852 -7.044 1.00 77.75 966 TYR A CA 1
ATOM 7350 C C . TYR A 1 966 ? 14.520 -1.687 -8.564 1.00 77.75 966 TYR A C 1
ATOM 7352 O O . TYR A 1 966 ? 15.520 -1.913 -9.240 1.00 77.75 966 TYR A O 1
ATOM 7360 N N . PHE A 1 967 ? 13.392 -1.231 -9.106 1.00 73.38 967 PHE A N 1
ATOM 7361 C CA . PHE A 1 967 ? 13.269 -0.902 -10.521 1.00 73.38 967 PHE A CA 1
ATOM 7362 C C . PHE A 1 967 ? 12.661 0.483 -10.771 1.00 73.38 967 PHE A C 1
ATOM 7364 O O . PHE A 1 967 ? 12.531 0.893 -11.910 1.00 73.38 967 PHE A O 1
ATOM 7371 N N . TYR A 1 968 ? 12.294 1.253 -9.756 1.00 73.31 968 TYR A N 1
ATOM 7372 C CA . TYR A 1 968 ? 11.898 2.642 -9.947 1.00 73.31 968 TYR A CA 1
ATOM 7373 C C . TYR A 1 968 ? 12.181 3.427 -8.675 1.00 73.31 968 TYR A C 1
ATOM 7375 O O . TYR A 1 968 ? 11.582 3.161 -7.634 1.00 73.31 968 TYR A O 1
ATOM 7383 N N . ASN A 1 969 ? 13.086 4.403 -8.749 1.00 68.19 969 ASN A N 1
ATOM 7384 C CA . ASN A 1 969 ? 13.289 5.358 -7.670 1.00 68.19 969 ASN A CA 1
ATOM 7385 C C . ASN A 1 969 ? 12.321 6.537 -7.861 1.00 68.19 969 ASN A C 1
ATOM 7387 O O . ASN A 1 969 ? 12.498 7.314 -8.801 1.00 68.19 969 ASN A O 1
ATOM 7391 N N . PRO A 1 970 ? 11.327 6.733 -6.980 1.00 56.59 970 PRO A N 1
ATOM 7392 C CA . PRO A 1 970 ? 10.336 7.784 -7.177 1.00 56.59 970 PRO A CA 1
ATOM 7393 C C . PRO A 1 970 ? 10.870 9.218 -6.985 1.00 56.59 970 PRO A C 1
ATOM 7395 O O . PRO A 1 970 ? 10.207 10.171 -7.398 1.00 56.59 970 PRO A O 1
ATOM 7398 N N . SER A 1 971 ? 12.062 9.386 -6.396 1.00 52.59 971 SER A N 1
ATOM 7399 C CA . SER A 1 971 ? 12.742 10.684 -6.266 1.00 52.59 971 SER A CA 1
ATOM 7400 C C . SER A 1 971 ? 13.500 11.086 -7.525 1.00 52.59 971 SER A C 1
ATOM 7402 O O . SER A 1 971 ? 13.451 12.251 -7.908 1.00 52.59 971 SER A O 1
ATOM 7404 N N . SER A 1 972 ? 14.227 10.148 -8.141 1.00 54.56 972 SER A N 1
ATOM 7405 C CA . SER A 1 972 ? 15.054 10.424 -9.324 1.00 54.56 972 SER A CA 1
ATOM 7406 C C . SER A 1 972 ? 14.371 10.063 -10.641 1.00 54.56 972 SER A C 1
ATOM 7408 O O . SER A 1 972 ? 14.817 10.525 -11.680 1.00 54.56 972 SER A O 1
ATOM 7410 N N . GLY A 1 973 ? 13.305 9.259 -10.620 1.00 54.38 973 GLY A N 1
ATOM 7411 C CA . GLY A 1 973 ? 12.631 8.755 -11.820 1.00 54.38 973 GLY A CA 1
ATOM 7412 C C . GLY A 1 973 ? 13.371 7.616 -12.534 1.00 54.38 973 GLY A C 1
ATOM 7413 O O . GLY A 1 973 ? 12.904 7.169 -13.578 1.00 54.38 973 GLY A O 1
ATOM 7414 N N . TYR A 1 974 ? 14.491 7.123 -11.981 1.00 50.28 974 TYR A N 1
ATOM 7415 C CA . TYR A 1 974 ? 15.382 6.161 -12.647 1.00 50.28 974 TYR A CA 1
ATOM 7416 C C . TYR A 1 974 ? 15.803 4.967 -11.782 1.00 50.28 974 TYR A C 1
ATOM 7418 O O . TYR A 1 974 ? 15.682 4.958 -10.558 1.00 50.28 974 TYR A O 1
ATOM 7426 N N . TYR A 1 975 ? 16.308 3.950 -12.479 1.00 56.38 975 TYR A N 1
ATOM 7427 C CA . TYR A 1 975 ? 16.753 2.653 -11.976 1.00 56.38 975 TYR A CA 1
ATOM 7428 C C . TYR A 1 975 ? 18.059 2.736 -11.178 1.00 56.38 975 TYR A C 1
ATOM 7430 O O . TYR A 1 975 ? 18.911 3.588 -11.429 1.00 56.38 975 TYR A O 1
ATOM 7438 N N . THR A 1 976 ? 18.254 1.791 -10.260 1.00 51.47 976 THR A N 1
ATOM 7439 C CA . THR A 1 976 ? 19.541 1.569 -9.596 1.00 51.47 976 THR A CA 1
ATOM 7440 C C . THR A 1 976 ? 20.378 0.581 -10.425 1.00 51.47 976 THR A C 1
ATOM 7442 O O . THR A 1 976 ? 19.908 -0.487 -10.817 1.00 51.47 976 THR A O 1
ATOM 7445 N N . GLY A 1 977 ? 21.623 0.945 -10.754 1.00 55.88 977 GLY A N 1
ATOM 7446 C CA . GLY A 1 977 ? 22.442 0.235 -11.754 1.00 55.88 977 GLY A CA 1
ATOM 7447 C C . GLY A 1 977 ? 22.721 -1.246 -11.460 1.00 55.88 977 GLY A C 1
ATOM 7448 O O . GLY A 1 977 ? 22.860 -2.034 -12.398 1.00 55.88 977 GLY A O 1
ATOM 7449 N N . ASN A 1 978 ? 22.729 -1.649 -10.185 1.00 64.19 978 ASN A N 1
ATOM 7450 C CA . ASN A 1 978 ? 23.103 -3.006 -9.765 1.00 64.19 978 ASN A CA 1
ATOM 7451 C C . ASN A 1 978 ? 22.122 -4.100 -10.228 1.00 64.19 978 ASN A C 1
ATOM 7453 O O . ASN A 1 978 ? 22.523 -5.252 -10.338 1.00 64.19 978 ASN A O 1
ATOM 7457 N N . LEU A 1 979 ? 20.867 -3.758 -10.542 1.00 74.44 979 LEU A N 1
ATOM 7458 C CA . LEU A 1 979 ? 19.840 -4.717 -10.981 1.00 74.44 979 LEU A CA 1
ATOM 7459 C C . LEU A 1 979 ? 19.623 -4.761 -12.494 1.00 74.44 979 LEU A C 1
ATOM 7461 O O . LEU A 1 979 ? 18.764 -5.500 -12.972 1.00 74.44 979 LEU A O 1
ATOM 7465 N N . SER A 1 980 ? 20.376 -3.974 -13.262 1.00 77.19 980 SER A N 1
ATOM 7466 C CA . SER A 1 980 ? 20.186 -3.856 -14.714 1.00 77.19 980 SER A CA 1
ATOM 7467 C C . SER A 1 980 ? 20.260 -5.207 -15.438 1.00 77.19 980 SER A C 1
ATOM 7469 O O . SER A 1 980 ? 19.386 -5.505 -16.251 1.00 77.19 980 SER A O 1
ATOM 7471 N N . ALA A 1 981 ? 21.241 -6.046 -15.093 1.00 83.06 981 ALA A N 1
ATOM 7472 C CA . ALA A 1 981 ? 21.400 -7.382 -15.666 1.00 83.06 981 ALA A CA 1
ATOM 7473 C C . ALA A 1 981 ? 20.267 -8.340 -15.256 1.00 83.06 981 ALA A C 1
ATOM 7475 O O . ALA A 1 981 ? 19.684 -8.990 -16.119 1.00 83.06 981 ALA A O 1
ATOM 7476 N N . GLU A 1 982 ? 19.905 -8.377 -13.967 1.00 87.06 982 GLU A N 1
ATOM 7477 C CA . GLU A 1 982 ? 18.794 -9.203 -13.465 1.00 87.06 982 GLU A CA 1
ATOM 7478 C C . GLU A 1 982 ? 17.483 -8.859 -14.178 1.00 87.06 982 GLU A C 1
ATOM 7480 O O . GLU A 1 982 ? 16.760 -9.723 -14.679 1.00 87.06 982 GLU A O 1
ATOM 7485 N N . ARG A 1 983 ? 17.211 -7.559 -14.297 1.00 85.50 983 ARG A N 1
ATOM 7486 C CA . ARG A 1 983 ? 16.024 -7.031 -14.959 1.00 85.50 983 ARG A CA 1
ATOM 7487 C C . ARG A 1 983 ? 15.965 -7.360 -16.439 1.00 85.50 983 ARG A C 1
ATOM 7489 O O . ARG A 1 983 ? 14.898 -7.747 -16.915 1.00 85.50 983 ARG A O 1
ATOM 7496 N N . ALA A 1 984 ? 17.082 -7.228 -17.154 1.00 86.94 984 ALA A N 1
ATOM 7497 C CA . ALA A 1 984 ? 17.150 -7.594 -18.566 1.00 86.94 984 ALA A CA 1
ATOM 7498 C C . ALA A 1 984 ? 16.727 -9.056 -18.796 1.00 86.94 984 ALA A C 1
ATOM 7500 O O . ALA A 1 984 ? 16.138 -9.361 -19.832 1.00 86.94 984 ALA A O 1
ATOM 7501 N N . ASN A 1 985 ? 16.950 -9.928 -17.807 1.00 90.75 985 ASN A N 1
ATOM 7502 C CA . ASN A 1 985 ? 16.556 -11.330 -17.863 1.00 90.75 985 ASN A CA 1
ATOM 7503 C C . ASN A 1 985 ? 15.103 -11.578 -17.418 1.00 90.75 985 ASN A C 1
ATOM 7505 O O . ASN A 1 985 ? 14.391 -12.318 -18.099 1.00 90.75 985 ASN A O 1
ATOM 7509 N N . PHE A 1 986 ? 14.613 -10.976 -16.323 1.00 91.12 986 PHE A N 1
ATOM 7510 C CA . PHE A 1 986 ? 13.256 -11.283 -15.832 1.00 91.12 986 PHE A CA 1
ATOM 7511 C C . PHE A 1 986 ? 12.135 -10.498 -16.523 1.00 91.12 986 PHE A C 1
ATOM 7513 O O . PHE A 1 986 ? 11.016 -11.005 -16.626 1.00 91.12 986 PHE A O 1
ATOM 7520 N N . GLU A 1 987 ? 12.381 -9.271 -16.993 1.00 89.81 987 GLU A N 1
ATOM 7521 C CA . GLU A 1 987 ? 11.323 -8.419 -17.555 1.00 89.81 987 GLU A CA 1
ATOM 7522 C C . GLU A 1 987 ? 10.670 -9.026 -18.813 1.00 89.81 987 GLU A C 1
ATOM 7524 O O . GLU A 1 987 ? 9.434 -9.037 -18.884 1.00 89.81 987 GLU A O 1
ATOM 7529 N N . PRO A 1 988 ? 11.422 -9.597 -19.779 1.00 90.06 988 PRO A N 1
ATOM 7530 C CA . PRO A 1 988 ? 10.819 -10.298 -20.912 1.00 90.06 988 PRO A CA 1
ATOM 7531 C C . PRO A 1 988 ? 9.941 -11.478 -20.477 1.00 90.06 988 PRO A C 1
ATOM 7533 O O . PRO A 1 988 ? 8.853 -11.666 -21.023 1.00 90.06 988 PRO A O 1
ATOM 7536 N N . VAL A 1 989 ? 10.371 -12.235 -19.461 1.00 92.75 989 VAL A N 1
ATOM 7537 C CA . VAL A 1 989 ? 9.625 -13.385 -18.923 1.00 92.75 989 VAL A CA 1
ATOM 7538 C C . VAL A 1 989 ? 8.325 -12.926 -18.256 1.00 92.75 989 VAL A C 1
ATOM 7540 O O . VAL A 1 989 ? 7.260 -13.473 -18.537 1.00 92.75 989 VAL A O 1
ATOM 7543 N N . LEU A 1 990 ? 8.380 -11.872 -17.436 1.00 92.38 990 LEU A N 1
ATOM 7544 C CA . LEU A 1 990 ? 7.205 -11.261 -16.805 1.00 92.38 990 LEU A CA 1
ATOM 7545 C C . LEU A 1 990 ? 6.196 -10.761 -17.853 1.00 92.38 990 LEU A C 1
ATOM 7547 O O . LEU A 1 990 ? 4.987 -11.010 -17.755 1.00 92.38 990 LEU A O 1
ATOM 7551 N N . LYS A 1 991 ? 6.684 -10.073 -18.891 1.00 89.31 991 LYS A N 1
ATOM 7552 C CA . LYS A 1 991 ? 5.855 -9.586 -20.002 1.00 89.31 991 LYS A CA 1
ATOM 7553 C C . LYS A 1 991 ? 5.203 -10.736 -20.766 1.00 89.31 991 LYS A C 1
ATOM 7555 O O . LYS A 1 991 ? 4.021 -10.628 -21.090 1.00 89.31 991 LYS A O 1
ATOM 7560 N N . ALA A 1 992 ? 5.925 -11.836 -20.967 1.00 87.50 992 ALA A N 1
ATOM 7561 C CA . ALA A 1 992 ? 5.445 -13.022 -21.670 1.00 87.50 992 ALA A CA 1
ATOM 7562 C C . ALA A 1 992 ? 4.398 -13.848 -20.899 1.00 87.50 992 ALA A C 1
ATOM 7564 O O . ALA A 1 992 ? 3.696 -14.641 -21.526 1.00 87.50 992 ALA A O 1
ATOM 7565 N N . LEU A 1 993 ? 4.245 -13.669 -19.577 1.00 86.56 993 LEU A N 1
ATOM 7566 C CA . LEU A 1 993 ? 3.161 -14.318 -18.825 1.00 86.56 993 LEU A CA 1
ATOM 7567 C C . LEU A 1 993 ? 1.800 -13.969 -19.454 1.00 86.56 993 LEU A C 1
ATOM 7569 O O . LEU A 1 993 ? 1.502 -12.795 -19.691 1.00 86.56 993 LEU A O 1
ATOM 7573 N N . TYR A 1 994 ? 0.980 -14.981 -19.736 1.00 68.75 994 TYR A N 1
ATOM 7574 C CA . TYR A 1 994 ? -0.288 -14.810 -20.443 1.00 68.75 994 TYR A CA 1
ATOM 7575 C C . TYR A 1 994 ? -1.202 -13.799 -19.740 1.00 68.75 994 TYR A C 1
ATOM 7577 O O . TYR A 1 994 ? -1.464 -13.899 -18.548 1.00 68.75 994 TYR A O 1
ATOM 7585 N N . THR A 1 995 ? -1.725 -12.833 -20.491 1.00 51.94 995 THR A N 1
ATOM 7586 C CA . THR A 1 995 ? -2.825 -11.972 -20.047 1.00 51.94 995 THR A CA 1
ATOM 7587 C C . THR A 1 995 ? -4.114 -12.493 -20.665 1.00 51.94 995 THR A C 1
ATOM 7589 O O . THR A 1 995 ? -4.506 -12.056 -21.746 1.00 51.94 995 THR A O 1
ATOM 7592 N N . THR A 1 996 ? -4.765 -13.465 -20.031 1.00 34.94 996 THR A N 1
ATOM 7593 C CA . THR A 1 996 ? -6.185 -13.710 -20.311 1.00 34.94 996 THR A CA 1
ATOM 7594 C C . THR A 1 996 ? -6.996 -12.786 -19.408 1.00 34.94 996 THR A C 1
ATOM 7596 O O . THR A 1 996 ? -6.988 -12.973 -18.189 1.00 34.94 996 THR A O 1
ATOM 7599 N N . ASN A 1 997 ? -7.611 -11.764 -20.011 1.00 31.61 997 ASN A N 1
ATOM 7600 C CA . ASN A 1 997 ? -8.706 -11.002 -19.403 1.00 31.61 997 ASN A CA 1
ATOM 7601 C C . ASN A 1 997 ? -9.980 -11.841 -19.378 1.00 31.61 997 ASN A C 1
ATOM 7603 O O . ASN A 1 997 ? -10.218 -12.556 -20.383 1.00 31.61 997 ASN A O 1
#

Nearest PDB structures (foldseek):
  5oq3-assembly1_A  TM=8.718E-01  e=2.429E-29  Clostridioides difficile
  5z3k-assembly1_A  TM=5.780E-01  e=2.895E-07  Croceicoccus marinus
  3vmo-assembly1_A  TM=4.690E-01  e=3.229E-07  Streptococcus mutans
  7k4p-assembly2_B  TM=6.355E-01  e=4.186E-05  Thermoascus aurantiacus
  5oar-assembly1_B  TM=5.703E-01  e=1.191E-05  Aspergillus oryzae

Foldseek 3Di:
DVVVVVVVVVVVVVVVVPDDDPDPPPPPPPPDPDPPDFAFDPPDQWDDDPAEIEPDDQQQFQLNVCVGTPDRKFKAQQVRHTDDRRHQFWFQIWIDDDPDIHTYAYAQRLVGPSHNEVVSLVVLVVPQVDPDDDDPSSQNNLPNVNPSDRDVVSSVLSVVCNVDPDDDPQPDAWDKDWAQAKFFWAQAQVCQQVVHDTPGIDGTGIFTWDFDDDDDGTWTFTDDDDPVGDDGRITHRPVNDDDDDDDDFFDKWWDQAKFFWAQDFACQQVVHDTPGIDGTDIFGWDDPDDDDGTWIFTPDQDPVGDDGRITHHPVRDMDDDWDKDFAQAKAFWAQFQVCQQVVHDTPGIDGTGMFTWDDDDPDDRRFIATDDQDPVGDDGTITHRPVSDPDDDPDPFDKDFQQAKFFWAQDQVCQQVVHDTPGIDGTDIFTWDDDDDDDGTWIATADDDPVGDDHHITHGVVRRDDDDWDKDFAQAWFFWAQDFVCQQVVHDTPGTDGGAIFTWDWDDDDDRTWTFTDDQGPVGDDGHITHHDPDADDPCLAAPPVQKGQQLAKFFWAQDQVCQLVVHDTDGIDGNPDIWGWDDDDRPPRTWIFTDDDDPVGDDGGTTHHVVRSFDQQLDFQFAQEFEDELVLLLLLQDDPQAGDDPVSSLVLLLLLLVLCVVLQGQEYAYEQADAQAGLADDLAHFHDCSRGNATLDDDPDRSVQSNQSSCVVSNHAYAHEHAQWHHAFPVRLVSHDCSHPVNVLCVDPVSAQAQWNDDPRTITGDLLDPVSLVSSLVVLLCPLSVGSHQAYEYEAAAAAFPDDCSHHVVSVVVVPDPDVLVSSLVSVQCSQLSNLVSNVVSPVRYFYEYAHELDCVCSCPGRNNNVLVQLVDPRRGQEYEYALAAFCQQQPRHSLVSLVVQLVSNPPDPRYAYEYEYECVLLLPDDDPRRPCDSVVDLARLQVSLVSQLPRPRHRYYYYPHSQQAARSNVRGHDPSNPSNSVNRSVSSNPPDGDD

Solvent-accessible surface area (backbone atoms only — not comparable to full-atom values): 56251 Å² total; per-residue (Å²): 115,76,70,60,55,54,53,52,53,50,52,50,49,53,59,65,72,72,74,82,88,77,80,88,81,72,83,80,76,81,70,71,79,72,85,74,68,89,46,68,39,92,87,53,75,64,45,78,58,102,58,36,40,36,72,50,62,77,62,42,28,40,42,64,60,42,69,37,40,75,58,88,56,46,47,21,42,83,86,71,46,77,58,58,50,82,39,62,46,28,22,49,18,32,44,34,41,97,93,43,72,30,36,27,28,24,75,41,16,36,72,40,80,23,58,64,42,74,65,22,51,55,47,50,56,52,51,77,74,38,102,66,91,72,59,67,42,36,45,58,2,40,19,64,80,71,78,84,55,81,49,74,62,26,51,50,51,54,52,55,48,71,75,44,98,72,78,97,81,70,85,83,72,68,49,83,45,75,40,90,51,70,41,63,28,12,86,38,45,67,34,20,68,68,73,42,79,67,76,48,73,42,73,49,44,81,41,33,27,37,76,63,74,99,64,74,98,54,30,31,37,39,67,40,65,55,99,87,71,54,76,52,76,40,15,30,42,80,82,73,76,92,79,88,78,82,90,73,92,56,54,80,38,37,34,77,48,73,35,60,25,11,88,38,40,69,30,16,55,69,74,42,79,65,72,47,73,43,70,56,45,76,43,30,34,45,80,80,70,97,81,85,83,69,23,38,35,38,71,45,62,50,100,86,69,54,75,51,75,42,13,28,36,65,86,73,57,51,54,86,84,73,47,82,48,74,40,91,53,68,42,66,27,12,83,39,36,66,36,17,66,72,72,42,82,65,73,48,75,42,70,53,44,80,42,38,36,42,79,66,77,92,82,66,98,51,32,32,38,38,68,44,64,52,100,87,70,51,79,52,75,40,15,29,34,69,86,81,48,90,71,79,79,84,72,91,44,54,79,43,77,34,80,46,72,33,62,26,10,83,41,48,67,34,14,46,69,74,40,78,67,76,49,74,40,67,56,46,76,40,30,28,47,82,92,72,96,80,78,85,63,28,37,36,38,72,46,63,57,100,84,68,51,81,67,73,40,12,29,39,74,75,70,52,66,73,84,89,70,48,80,46,71,40,90,52,72,39,65,26,12,87,37,47,68,35,19,67,70,73,44,83,65,77,48,71,40,69,53,43,71,39,39,32,45,78,67,78,97,78,77,90,63,27,36,35,35,71,43,58,41,99,88,69,49,82,50,73,41,14,31,57,75,89,85,74,91,76,85,62,92,62,40,49,103,84,47,34,37,82,41,82,43,68,34,57,26,11,82,37,48,67,30,16,56,70,72,40,80,66,74,50,76,41,62,31,92,50,87,40,29,61,55,89,86,69,99,78,85,76,71,31,41,33,43,56,46,74,58,101,80,72,57,82,53,72,38,14,26,34,67,76,60,50,50,78,77,65,57,75,61,61,41,38,33,31,32,35,39,46,56,70,56,47,25,54,40,30,32,55,84,71,31,49,35,57,68,68,62,32,47,53,46,48,46,52,50,52,51,52,44,45,75,61,46,39,43,30,41,35,38,48,39,18,73,34,60,25,19,46,37,93,51,91,65,32,50,39,25,38,52,43,30,45,36,54,65,45,75,72,96,63,55,58,48,61,50,49,51,55,51,28,52,81,65,67,34,19,39,24,46,21,32,40,75,20,40,32,44,46,60,76,54,56,75,46,43,54,75,84,26,62,70,36,46,36,58,72,34,75,82,31,36,56,43,47,40,29,80,54,95,63,28,28,30,52,30,49,80,40,66,72,50,33,44,55,48,34,53,56,49,46,50,47,64,74,76,41,95,54,26,22,40,30,34,58,60,56,55,50,59,73,83,67,58,65,74,56,48,44,71,55,46,65,72,66,71,63,94,46,69,67,61,50,47,26,51,27,44,50,51,39,42,30,48,38,32,50,50,46,42,71,75,38,72,74,38,40,35,30,37,28,40,56,48,46,67,67,51,29,45,71,48,28,27,42,54,59,68,60,37,62,76,35,88,65,33,36,45,28,42,27,38,39,48,71,44,46,74,67,16,74,88,58,23,31,65,61,48,50,50,52,50,51,61,70,55,40,92,48,96,63,40,41,39,28,43,23,39,51,49,56,46,53,56,69,55,82,53,89,53,34,71,56,52,58,76,81,43,53,39,64,68,28,50,49,51,55,60,48,65,69,40,96,48,53,31,34,40,30,38,39,47,44,63,60,68,38,27,66,74,80,75,45,64,52,77,70,31,51,62,34,45,69,46,22,41,61,55,57,49,65,52,68,78,55,122

Mean predicted aligned error: 23.09 Å

Sequence (997 aa):
MTRIKRNFCLLLALVLALNVGAVSSFISDEVAAAEESFTLINGSTLTVNDSFVTDIVPGTTAGTVIANFKEDVTILNANGVAVASTTVVATGYTLKNGTASLAIVINGDADCNGAVNTSDLVFIKKKLTASAAMPDAMFSAADTNGDKMLSVTDYAILRSHIGNKTNMYASIYGAKYVLNEATAKYASADNALAETNSTGTVAAGTYYVFKGYPHGLNGMYNLTTDTTGETAGFWINPNAEEEEEPVVTGTPYVVVKEINKYASSTNAYNQSNPSGTVAAGTYYIYNGYPNGVNGMYNLTTDTTGETAGFWINPAENVIATAATYVLEKDIPKYTTAADALTQTNSSGTATAGTYYIYNNYPNGYQGMYNLTTDPTGATPLFWINPADLEDDPVVTGTPYVVVKEINKYSNSVDAANMTNPTGTLAAGTYYIYNNYPNGYNGMYNITTDTTGATVGYWINPAENVTATASTYVLTTDTPKYSSATDAISKINSTGTASAGTYYIYSGYPNGYQGMYNLTTDPTGATAGFWINPTGVAVNRDFVDANGKVNLTRNINKYSTSTDALHQTNGTGVVDKDTQYYIYSGYPNGLNGVYNITTDSTGKTAGFWVNPAESTEPKLNYGTVKGVWISQYEITTIALSGSSQANKTTYTTKVRNMLTAVKNCGYNTIFVQVRPNGDSFYPSTLYPMSKYVVGAYGLAASYDPFQIIVDEAQELALSVQAWVNPMRLMETGEITSVGSTYKIKQWYNDTTKRGTYIVAVNGTYYLNPAYADVRNLIIDGVEEICTKYNVDGIHFDDYFYPEGVTSSFDQAAFSASGQSNIGNFRRACTNALVKGTYTAVKAIDSNIKFGISPAGSITGNLYSIYADVNTWVNNQGYVDYVAPQIYWGFEHTQSPFQEVLDEWATLVGKKDYVKLIIGLDLSMAYGTTDSYDGTEWTDHKDVIARQIVAASAKENFDGVIMFSLRYFYNPSSGYYTGNLSAERANFEPVLKALYTTN

Radius of gyration: 37.81 Å; Cα contacts (8 Å, |Δi|>4): 1885; chains: 1; bounding box: 116×100×83 Å